Protein 3S2K (pdb70)

Nearest PDB structures (foldseek):
  3s2k-assembly1_B  TM=1.002E+00  e=0.000E+00  Homo sapiens
  8dvl-assembly1_A  TM=9.913E-01  e=0.000E+00  Homo sapiens
  8dvn-assembly1_A  TM=9.958E-01  e=0.000E+00  Homo sapiens
  6h15-assembly1_B  TM=9.934E-01  e=0.000E+00  Homo sapiens
  8dvm-assembly1_A  TM=9.769E-01  e=0.000E+00  Homo sapiens

B-factor: mean 61.35, std 22.03, range [19.54, 223.32]

InterPro domains:
  IPR000033 LDLR class B repeat [PF00058] (108-147)
  IPR000033 LDLR class B repeat [PF00058] (150-191)
  IPR000033 LDLR class B repeat [PF00058] (194-233)
  IPR000033 LDLR class B repeat [PF00058] (372-412)
  IPR000033 LDLR class B repeat [PF00058] (416-455)
  IPR000033 LDLR class B repeat [PF00058] (458-499)
  IPR000033 LDLR class B repeat [PF00058] (674-714)
  IPR000033 LDLR class B repeat [PF00058] (718-757)
  IPR000033 LDLR class B repeat [PF00058] (760-800)
  IPR000033 LDLR class B repeat [PF00058] (1069-1110)
  IPR000033 LDLR class B repeat [PF00058] (1114-1153)
  IPR000033 LDLR class B repeat [PS51120] (63-106)
  IPR000033 LDLR class B repeat [PS51120] (107-149)
  IPR000033 LDLR class B repeat [PS51120] (150-193)
  IPR000033 LDLR class B repeat [PS51120] (194-236)
  IPR000033 LDLR class B repeat [PS51120] (372-414)
  IPR000033 LDLR class B repeat [PS51120] (415-457)
  IPR000033 LDLR class B repeat [PS51120] (458-501)
  IPR000033 LDLR class B repeat [PS51120] (502-544)
  IPR000033 LDLR class B repeat [PS51120] (674-716)

CATH classification: 2.120.10.30 (+1 more: 2.120.10.30)

Foldseek 3Di:
DAKWKWFDFAFWIWIAGPVHLVPIGTQQEPDGGGWFDWEAAVVVQKIWTAHQVQQFIWMDHSNHPPTDTQGRPDAHAFREWYADNQLQKIWTAGQVQQFIWMFHVSNPQIATLDRPPGHGWHYKDDDLQFQKIKTWHAPPQTFIWMAGQNNHPIGTQGRDAHRWDQWEAPPVVQKTWIAGQVQGFIKMGHPSNPPIGTLGRPADGWAEWYDDDQKIWTAGQVQQFIKIAGPRNNDPIDTSGHNHHRIRYMYMDDPVRNDHHAPSNPPNVLAPGGWGGGGPSYTFHDGGQQWDQDPVRHYTHHHQWWKWWDFQFWIKIGHDDPVRGDIGTQPAPDRHGWQEWDAALPVQKIWTAHQVQQFIKIGHRNNPPIDTQGHPVFHWAYWEDPNALQWIWTATQPQQFIFIGHPNNHGFATQGHDPQWHWHEKYDDQLAQKIWTWTQGPPWIFIWMAGPNNHPIDTLGTPPADAWQEWEDDVVLQKIKTAHQVQQFIWMAGPNSPDIDTPDSPPGHGWREWYAGDQKIWTAHQVQRFIKIAGNVPPPGIDTDDGNHHRTNYMYIGHRDDPVVSVPDCCHPCNVLAAHDWGAHPVRDIFHAGHPQWGQDDVRHYTHGD/DPDDKWKWFDFAQFIWIGHQAAPGDIGTQPEPDAGGWFEKDAALVVQKIWTAHQVQQFIWMDHSNRPPTDTQGRPDAHAQQEKYADNQLQKIWTAHQVQQWIWMFHVSNPQIATQDRPPGHGWHYKEDDLQQQKIWTWGAHPFTFIWMAGQNNHPIDTQGRPAHRWAQWEAPVVVAKIWIAGQVQGFIWMGGVRNPPIDTLGRPGDGWAEWEDDDQKIWTAGQVQQFIKMAGPRRNDPIDTRDGDHHRTRYMYMDDVVRDDHHFCCNPCNVLAPGGWGAGNPPGTFHDGHAQWDQDPVSHYTDHHQWWKWFDFQFFIWIAHDDPVLGDIGTQPAPPGHGWFEKDAQLVVQKIWTAHQPQGFIWIGHSNNPPIDTQGHDVFGWAYWEAPNQLQKIWTATQPQQFTFIGHVVRHGQATQGHDDQWHWHEKYDDQQQQKIKTWTCGPPWTFIWMAGPNNHPIDTLDTPPADAFAEWEADNVVQKIWTAHQVQQFIWMDGVNNPDIGTDDRPPGHGWHEWEDDPQKIWTAHAVQQFIWIQGVVNPDGIGTSDGDHHRTNYMYIDHRDPVVVSVLQCCNPCHVLADHHWGADNVSHIFYAGHPQWGQDPVSRYTHGD/DFEFFAFDDFQVRHDDQWGWDAAAPGTHTDGAAEFPAFADDDDDPVVVVVDRPHHHYHDDQWDFACPCPTTGTHGD

Solvent-accessible surface area: 54042 Å² total; per-residue (Å²): 172,95,20,14,0,0,0,0,52,86,46,58,0,70,80,0,16,32,141,69,51,125,69,40,72,38,9,82,33,102,45,16,126,43,1,0,4,6,16,6,7,44,128,46,66,27,0,0,6,0,1,5,56,68,67,9,0,2,25,0,55,19,106,18,60,54,56,63,82,14,6,79,43,30,17,50,35,0,6,2,12,7,2,1,36,11,1,104,0,0,0,0,0,0,10,37,46,49,46,0,1,0,0,32,18,68,16,98,50,63,37,8,15,8,50,103,128,15,48,0,0,1,10,15,9,5,10,0,33,94,0,36,0,1,0,0,3,9,10,12,99,24,52,0,2,40,0,0,0,37,18,47,101,68,53,55,21,2,78,97,18,12,38,2,5,12,12,9,1,3,69,97,131,181,29,0,2,0,0,4,8,37,78,24,18,0,14,0,0,35,37,121,8,116,90,83,87,78,15,7,57,81,5,64,22,3,0,1,4,5,8,18,109,96,70,0,5,1,3,2,33,66,114,99,3,0,5,52,0,43,23,85,62,1,99,106,78,68,100,9,39,28,157,18,28,39,3,22,31,3,23,1,15,34,55,70,34,25,73,46,166,2,92,5,19,69,56,42,4,125,14,54,34,0,0,6,0,30,36,146,15,16,70,55,11,10,9,14,9,15,77,64,64,52,105,75,98,114,54,21,50,49,28,68,44,4,0,1,3,0,32,89,65,14,0,4,10,22,12,95,60,172,106,110,17,20,29,30,64,2,54,8,110,68,17,136,47,1,74,6,6,13,7,0,20,56,77,101,10,0,5,7,0,0,28,174,84,33,17,0,37,19,2,50,38,91,19,56,108,54,110,57,8,12,79,86,165,55,56,1,29,24,7,8,11,0,30,22,5,56,2,0,0,3,0,0,55,48,59,22,6,0,28,0,5,42,28,92,27,153,74,4,7,39,0,1,112,26,178,119,10,86,0,18,2,2,30,13,5,9,80,72,3,51,0,0,1,0,1,34,28,138,233,47,22,32,0,7,26,0,3,1,11,8,66,82,97,79,66,25,13,146,65,35,18,49,85,0,36,6,15,8,40,30,77,218,54,26,43,0,0,0,0,0,20,85,71,121,48,0,4,0,0,33,22,78,19,50,103,69,90,64,38,40,94,68,87,8,59,58,0,22,1,9,12,25,6,122,59,38,0,8,0,0,0,94,107,45,68,20,0,0,36,14,18,52,67,66,203,116,42,68,51,135,40,51,68,161,12,49,84,0,23,21,4,45,19,5,171,104,35,75,77,146,113,23,164,142,24,68,0,9,150,119,25,33,45,14,40,26,0,5,2,11,78,63,108,51,68,66,80,8,11,17,2,114,108,23,76,65,84,178,77,120,78,40,17,10,144,134,88,144,83,158,11,22,0,0,0,0,61,64,61,34,0,55,97,4,40,39,113,72,118,57,119,48,88,34,10,88,35,111,41,19,108,21,1,3,3,10,22,8,6,32,102,56,67,28,0,0,4,0,1,11,61,67,66,10,0,3,24,0,55,28,107,12,65,44,62,62,79,14,8,75,44,23,20,44,15,0,2,2,10,5,1,1,30,14,2,125,0,0,0,0,0,0,18,35,45,47,39,0,4,0,0,38,14,64,15,99,52,55,38,7,16,9,64,109,117,17,69,25,0,13,8,15,9,6,1,1,44,84,1,35,0,5,0,0,4,27,13,12,157,1,42,0,1,38,0,1,0,37,18,50,87,64,59,54,23,2,71,115,2,0,11,1,5,10,11,11,2,2,53,97,120,89,40,0,2,0,0,2,21,31,16,17,27,0,13,0,0,41,23,111,10,117,86,90,78,78,13,5,88,96,3,31,25,0,4,1,4,5,8,21,114,76,65,0,1,0,0,3,16,42,117,36,2,0,6,52,0,40,7,88,57,0,107,109,76,66,68,0,14,30,136,21,37,75,4,3,33,5,15,2,15,25,25,65,35,16,71,45,166,13,93,4,30,52,80,39,7,122,11,57,37,0,0,8,1,18,45,113,65,22,56,59,12,10,10,15,4,21,76,68,71,48,107,65,104,119,55,20,48,54,23,79,51,6,0,0,2,0,38,97,76,14,0,4,18,7,17,74,63,181,110,120,21,16,25,28,61,3,55,3,128,33,16,163,24,6,87,5,6,13,9,0,24,58,83,137,18,0,3,0,0,0,38,190,100,35,19,0,38,21,0,44,32,105,18,52,118,37,87,33,6,11,96,101,165,44,61,3,34,25,7,10,13,2,31,25,5,60,3,0,2,4,0,0,62,45,57,23,4,0,26,0,6,46,23,74,32,150,75,4,6,34,1,4,112,23,162,108,17,83,0,28,5,2,27,13,0,9,66,120,6,57,0,1,0,0,0,46,44,145,234,48,25,26,0,6,30,0,4,2,11,14,68,99,89,74,67,21,15,140,68,37,22,48,96,1,35,8,15,7,36,16,32,184,84,22,52,0,6,1,0,1,17,85,72,127,55,0,3,6,0,50,20,65,17,59,86,78,85,59,56,31,92,55,122,5,70,49,0,27,1,11,11,30,17,127,53,27,0,2,0,0,0,84,127,48,36,23,0,4,33,15,11,43,76,59,211,113,50,75,54,147,41,52,63,141,11,49,92,0,23,22,3,44,20,8,167,107,40,79,87,113,103,16,163,120,21,50,1,24,145,120,25,26,40,14,41,28,1,7,4,20,96,92,109,48,66,38,88,7,16,14,3,114,109,25,75,66,81,183,95,119,83,38,20,16,149,146,190,15,63,88,30,42,119,4,137,112,52,73,56,7,30,125,36,13,6,11,0,32,15,4,86,57,44,14,0,32,55,28,16,137,98,46,56,8,7,16,66,20,95,55,7,12,20,4,8,20,20,14,8,27,36,8,127,19,13,182,36,19,5,18,98,77,93,254,180,23,34,9,0,52,172,130

GO terms:
  GO:0060070 canonical Wnt signaling pathway (P, IGI)
  GO:1990851 Wnt-Frizzled-LRP5/6 complex (C, IDA)
  GO:1990909 Wnt signalosome (C, IDA)
  GO:0016055 Wnt signaling pathway (P, IDA)
  GO:0060070 canonical Wnt signaling pathway (P, IDA)
  GO:0017147 Wnt-protein binding (F, TAS)
  GO:1990851 Wnt-Frizzled-LRP5/6 complex (C, TAS)
  GO:0060070 canonical Wnt signaling pathway (P, TAS)
  GO:1904948 midbrain dopaminergic neuron differentiation (P, TAS)
  GO:0005515 protein binding (F, IPI)
  GO:0017147 Wnt-protein binding (F, IPI)
  GO:1990851 Wnt-Frizzled-LRP5/6 complex (C, IPI)
  GO:0072659 protein localization to plasma membrane (P, IPI)
  GO:0005041 low-density lipoprotein particle receptor activity (F, IDA)
  GO:0005886 plasma membrane (C, IDA)
  GO:0042813 Wnt receptor activity (F, IDA)
  GO:0045121 membrane raft (C, EXP)
  GO:0042813 Wnt receptor activity (F, IMP)
  GO:0031901 early endosome membrane (C, TAS)
  GO:0005576 extracellular region (C, TAS)

Secondary structure (DSSP, 8-state):
---EEEEEETTEEEEEESSSTT-EEE----S-S-EEEEEEETTTTEEEEEETTTTEEEEEETTS-S-EEEE-SS-S---EEEEETTTTEEEEEETTTTEEEEEETTS-S-EEEE-TT---EEEEEEETTTTEEEEEE-SBS-EEEEEETTS-S-EEEESS--SEEEEEEETTTTEEEEEETTTTEEEEEETTS-S-EEEES--S-EEEEEEETTEEEEEETTTTEEEEEETTTS-S-EEEEES--SEEEEEEE-GGGS----HHHHHGGG-SSEEEEEGGGEEEEE-STT-EE-TTSS-EE--SSEEEEEETTEEEEE---TT----EE--------EEEEEEETTTTEEEEEETTTTEEEEEETTS-S-EEEE-----EEEEEEETTTTEEEEEETTT--EEEEETTS-EEEEEE--TT--EEEEEEEGGGTEEEEEEE-SS-EEEEEEETTS-S-EEEE-SS-S-EEEEEEETTTTEEEEEETTTTEEEEEETTS-S-EEEE-SS-S-EEEEEEETTEEEEEETTTTEEEEEETTSSS-EEEEE---TTEEEEEEE----HHHHTT-TTTGGGGG-SSEEEE-TTS-EEEE--TTSEE-TTSS-EE--/--SPPEEEEEEBTEEEEE-SSTT---EE---SS---EEEEEEETTTTEEEEEETTTTEEEEEETTS-S-EEEE-SS-S---EEEEETTTTEEEEEETTTTEEEEEETTS-S-EEEE-TT---EEEEEEETTTTEEEEEE-SSS-EEEEEETTS-S-EEEE-S-SSEEEEEEETTTTEEEEEETTTTEEEEEETTS-S-EEEE---SSEEEEEEETTEEEEEETTTTEEEEEETTT--S-EEEEES------EEEE-GGGS----GGGTGGGG-SSEEEE-SSSSEEEE-STTPEEPTTSS-EE--SSEEEEEESS-EEEE---SS-PPPEE---TT-S-EEEEEEETTTTEEEEEETTTTEEEEE-TTS-S-EEEE-----EEEEEEETTTTEEEEEETTT-EEEEEETTS-EEEEEEE-SS--EEEEEEETTTTEEEEEEEETTEEEEEEEETTS-S-EEEE-SS-S-EEEEEEETTTTEEEEEETTTTEEEEEETTS-S-EEEE-SS-S-EEEEEEETTEEEEEETTTTEEEEEETTSSSPPEEEE----SEEEEEEEPPP-HHHHHTSTTTTGGGG-SSEEEE-TTS-EEEE--TT-EE-TTSS-EE--/-B-TT-B-SSGGGB-TTEEEEEETTEEEEEEPB-TT-B----SSHHHHHH-SBPPPPB-TTEEEEE----EEEEE-

Structure (mmCIF, N/CA/C/O backbone):
data_3S2K
#
_entry.id   3S2K
#
_cell.length_a   96.043
_cell.length_b   108.014
_cell.length_c   173.120
_cell.angle_alpha   90.00
_cell.angle_beta   90.00
_cell.angle_gamma   90.00
#
_symmetry.space_group_name_H-M   'P 21 21 21'
#
loop_
_entity.id
_entity.type
_entity.pdbx_description
1 polymer 'Low-density lipoprotein receptor-related protein 6'
2 polymer 'Dickkopf-related protein 1'
3 branched 2-acetamido-2-deoxy-beta-D-glucopyranose-(1-4)-[alpha-L-fucopyranose-(1-6)]2-acetamido-2-deoxy-beta-D-glucopyranose
4 branched 2-acetamido-2-deoxy-beta-D-glucopyranose-(1-4)-2-acetamido-2-deoxy-beta-D-glucopyranose
5 non-polymer 2-acetamido-2-deoxy-beta-D-glucopyranose
6 non-polymer GLYCEROL
7 water water
#
loop_
_atom_site.group_PDB
_atom_site.id
_atom_site.type_symbol
_atom_site.label_atom_id
_atom_site.label_alt_id
_atom_site.label_comp_id
_atom_site.label_asym_id
_atom_site.label_entity_id
_atom_site.label_seq_id
_atom_site.pdbx_PDB_ins_code
_atom_site.Cartn_x
_atom_site.Cartn_y
_atom_site.Cartn_z
_atom_site.occupancy
_atom_site.B_iso_or_equiv
_atom_site.auth_seq_id
_atom_site.auth_comp_id
_atom_site.auth_asym_id
_atom_site.auth_atom_id
_atom_site.pdbx_PDB_model_num
ATOM 1 N N . PRO A 1 3 ? 34.733 -25.882 0.394 1.00 109.86 630 PRO A N 1
ATOM 2 C CA . PRO A 1 3 ? 35.761 -25.135 -0.337 1.00 112.94 630 PRO A CA 1
ATOM 3 C C . PRO A 1 3 ? 35.939 -23.731 0.226 1.00 122.59 630 PRO A C 1
ATOM 4 O O . PRO A 1 3 ? 36.067 -23.564 1.434 1.00 134.54 630 PRO A O 1
ATOM 8 N N . GLU A 1 4 ? 35.943 -22.736 -0.652 1.00 115.84 631 GLU A N 1
ATOM 9 C CA . GLU A 1 4 ? 36.105 -21.353 -0.240 1.00 116.64 631 GLU A CA 1
ATOM 10 C C . GLU A 1 4 ? 35.068 -20.460 -0.890 1.00 105.55 631 GLU A C 1
ATOM 11 O O . GLU A 1 4 ? 34.389 -20.866 -1.829 1.00 115.57 631 GLU A O 1
ATOM 17 N N . ALA A 1 5 ? 34.955 -19.239 -0.381 1.00 81.54 632 ALA A N 1
ATOM 18 C CA . ALA A 1 5 ? 33.974 -18.289 -0.886 1.00 71.98 632 ALA A CA 1
ATOM 19 C C . ALA A 1 5 ? 34.639 -17.005 -1.374 1.00 70.08 632 ALA A C 1
ATOM 20 O O . ALA A 1 5 ? 35.153 -16.223 -0.574 1.00 68.95 632 ALA A O 1
ATOM 22 N N . PHE A 1 6 ? 34.626 -16.790 -2.687 1.00 66.24 633 PHE A N 1
ATOM 23 C CA . PHE A 1 6 ? 35.196 -15.573 -3.255 1.00 62.63 633 PHE A CA 1
ATOM 24 C C . PHE A 1 6 ? 34.114 -14.657 -3.831 1.00 59.25 633 PHE A C 1
ATOM 25 O O . PHE A 1 6 ? 33.004 -15.095 -4.126 1.00 61.33 633 PHE A O 1
ATOM 33 N N . LEU A 1 7 ? 34.443 -13.379 -3.967 1.00 54.08 634 LEU A N 1
ATOM 34 C CA . LEU A 1 7 ? 33.500 -12.394 -4.474 1.00 57.13 634 LEU A CA 1
ATOM 35 C C . LEU A 1 7 ? 33.787 -12.080 -5.939 1.00 47.33 634 LEU A C 1
ATOM 36 O O . LEU A 1 7 ? 34.932 -11.853 -6.316 1.00 50.67 634 LEU A O 1
ATOM 41 N N . LEU A 1 8 ? 32.745 -12.080 -6.764 1.00 48.02 635 LEU A N 1
ATOM 42 C CA . LEU A 1 8 ? 32.892 -11.786 -8.185 1.00 30.48 635 LEU A CA 1
ATOM 43 C C . LEU A 1 8 ? 32.325 -10.416 -8.525 1.00 53.46 635 LEU A C 1
ATOM 44 O O . LEU A 1 8 ? 31.239 -10.060 -8.066 1.00 68.33 635 LEU A O 1
ATOM 49 N N . PHE A 1 9 ? 33.053 -9.651 -9.331 1.00 35.34 636 PHE A N 1
ATOM 50 C CA . PHE A 1 9 ? 32.553 -8.357 -9.786 1.00 42.85 636 PHE A CA 1
ATOM 51 C C . PHE A 1 9 ? 32.967 -8.047 -11.222 1.00 49.70 636 PHE A C 1
ATOM 52 O O . PHE A 1 9 ? 34.019 -8.484 -11.688 1.00 51.15 636 PHE A O 1
ATOM 60 N N . SER A 1 10 ? 32.124 -7.293 -11.919 1.00 49.89 637 SER A N 1
ATOM 61 C CA . SER A 1 10 ? 32.377 -6.948 -13.313 1.00 51.29 637 SER A CA 1
ATOM 62 C C . SER A 1 10 ? 32.700 -5.465 -13.475 1.00 44.13 637 SER A C 1
ATOM 63 O O . SER A 1 10 ? 32.046 -4.607 -12.882 1.00 39.11 637 SER A O 1
ATOM 66 N N . ARG A 1 11 ? 33.716 -5.174 -14.282 1.00 41.11 638 ARG A N 1
ATOM 67 C CA . ARG A 1 11 ? 34.145 -3.799 -14.512 1.00 44.55 638 ARG A CA 1
ATOM 68 C C . ARG A 1 11 ? 34.734 -3.640 -15.909 1.00 47.56 638 ARG A C 1
ATOM 69 O O . ARG A 1 11 ? 35.777 -4.214 -16.220 1.00 58.60 638 ARG A O 1
ATOM 77 N N . ARG A 1 12 ? 34.065 -2.855 -16.747 1.00 49.79 639 ARG A N 1
ATOM 78 C CA . ARG A 1 12 ? 34.489 -2.670 -18.132 1.00 51.22 639 ARG A CA 1
ATOM 79 C C . ARG A 1 12 ? 34.645 -4.002 -18.864 1.00 49.49 639 ARG A C 1
ATOM 80 O O . ARG A 1 12 ? 33.668 -4.712 -19.087 1.00 52.56 639 ARG A O 1
ATOM 88 N N . ALA A 1 13 ? 35.880 -4.338 -19.226 1.00 47.91 640 ALA A N 1
ATOM 89 C CA . ALA A 1 13 ? 36.133 -5.499 -20.073 1.00 58.02 640 ALA A CA 1
ATOM 90 C C . ALA A 1 13 ? 36.797 -6.667 -19.343 1.00 68.20 640 ALA A C 1
ATOM 91 O O . ALA A 1 13 ? 37.463 -7.495 -19.967 1.00 70.43 640 ALA A O 1
ATOM 93 N N . ASP A 1 14 ? 36.621 -6.737 -18.027 1.00 68.41 641 ASP A N 1
ATOM 94 C CA . ASP A 1 14 ? 37.123 -7.885 -17.275 1.00 72.83 641 ASP A CA 1
ATOM 95 C C . ASP A 1 14 ? 36.302 -8.204 -16.027 1.00 55.81 641 ASP A C 1
ATOM 96 O O . ASP A 1 14 ? 35.720 -7.317 -15.404 1.00 52.05 641 ASP A O 1
ATOM 101 N N . ILE A 1 15 ? 36.250 -9.490 -15.688 1.00 44.54 642 ILE A N 1
ATOM 102 C CA . ILE A 1 15 ? 35.602 -9.960 -14.471 1.00 42.81 642 ILE A CA 1
ATOM 103 C C . ILE A 1 15 ? 36.678 -10.430 -13.497 1.00 58.23 642 ILE A C 1
ATOM 104 O O . ILE A 1 15 ? 37.569 -11.194 -13.868 1.00 66.42 642 ILE A O 1
ATOM 109 N N . ARG A 1 16 ? 36.604 -9.968 -12.254 1.00 57.12 643 ARG A N 1
ATOM 110 C CA . ARG A 1 16 ? 37.605 -10.336 -11.261 1.00 52.20 643 ARG A CA 1
ATOM 111 C C . ARG A 1 16 ? 36.992 -11.028 -10.054 1.00 46.56 643 ARG A C 1
ATOM 112 O O . ARG A 1 16 ? 35.774 -11.059 -9.888 1.00 54.35 643 ARG A O 1
ATOM 120 N N . ARG A 1 17 ? 37.851 -11.584 -9.209 1.00 43.85 644 ARG A N 1
ATOM 121 C CA . ARG A 1 17 ? 37.401 -12.185 -7.963 1.00 46.41 644 ARG A CA 1
ATOM 122 C C . ARG A 1 17 ? 38.275 -11.750 -6.789 1.00 50.83 644 ARG A C 1
ATOM 123 O O . ARG A 1 17 ? 39.503 -11.761 -6.871 1.00 60.08 644 ARG A O 1
ATOM 131 N N . ILE A 1 18 ? 37.625 -11.352 -5.702 1.00 49.10 645 ILE A N 1
ATOM 132 C CA . ILE A 1 18 ? 38.319 -10.992 -4.477 1.00 59.47 645 ILE A CA 1
ATOM 133 C C . ILE A 1 18 ? 38.043 -12.034 -3.400 1.00 56.92 645 ILE A C 1
ATOM 134 O O . ILE A 1 18 ? 36.886 -12.326 -3.100 1.00 48.28 645 ILE A O 1
ATOM 139 N N . SER A 1 19 ? 39.100 -12.594 -2.820 1.00 62.89 646 SER A N 1
ATOM 140 C CA . SER A 1 19 ? 38.946 -13.556 -1.730 1.00 72.63 646 SER A CA 1
ATOM 141 C C . SER A 1 19 ? 38.271 -12.885 -0.540 1.00 72.56 646 SER A C 1
ATOM 142 O O . SER A 1 19 ? 38.532 -11.718 -0.252 1.00 78.07 646 SER A O 1
ATOM 145 N N . LEU A 1 20 ? 37.404 -13.619 0.150 1.00 68.29 647 LEU A N 1
ATOM 146 C CA . LEU A 1 20 ? 36.693 -13.059 1.296 1.00 63.47 647 LEU A CA 1
ATOM 147 C C . LEU A 1 20 ? 37.439 -13.272 2.614 1.00 77.77 647 LEU A C 1
ATOM 148 O O . LEU A 1 20 ? 37.224 -12.543 3.584 1.00 75.39 647 LEU A O 1
ATOM 153 N N . GLU A 1 21 ? 38.318 -14.269 2.641 1.00 88.51 648 GLU A N 1
ATOM 154 C CA . GLU A 1 21 ? 39.187 -14.492 3.791 1.00 103.52 648 GLU A CA 1
ATOM 155 C C . GLU A 1 21 ? 40.386 -13.544 3.739 1.00 103.86 648 GLU A C 1
ATOM 156 O O . GLU A 1 21 ? 40.672 -12.831 4.703 1.00 90.23 648 GLU A O 1
ATOM 162 N N . THR A 1 22 ? 41.075 -13.539 2.601 1.00 113.62 649 THR A N 1
ATOM 163 C CA . THR A 1 22 ? 42.194 -12.632 2.370 1.00 110.07 649 THR A CA 1
ATOM 164 C C . THR A 1 22 ? 41.789 -11.556 1.362 1.00 103.83 649 THR A C 1
ATOM 165 O O . THR A 1 22 ? 42.058 -11.676 0.166 1.00 93.52 649 THR A O 1
ATOM 169 N N . ASN A 1 23 ? 41.145 -10.504 1.860 1.00 103.91 650 ASN A N 1
ATOM 170 C CA . ASN A 1 23 ? 40.531 -9.483 1.011 1.00 101.88 650 ASN A CA 1
ATOM 171 C C . ASN A 1 23 ? 41.458 -8.809 -0.005 1.00 113.62 650 ASN A C 1
ATOM 172 O O . ASN A 1 23 ? 40.985 -8.208 -0.969 1.00 112.40 650 ASN A O 1
ATOM 177 N N . ASN A 1 24 ? 42.767 -8.901 0.208 1.00 123.02 651 ASN A N 1
ATOM 178 C CA . ASN A 1 24 ? 43.717 -8.251 -0.694 1.00 124.26 651 ASN A CA 1
ATOM 179 C C . ASN A 1 24 ? 44.129 -9.126 -1.878 1.00 120.67 651 ASN A C 1
ATOM 180 O O . ASN A 1 24 ? 45.006 -8.754 -2.660 1.00 117.78 651 ASN A O 1
ATOM 185 N N . ASN A 1 25 ? 43.486 -10.283 -2.009 1.00 114.93 652 ASN A N 1
ATOM 186 C CA . ASN A 1 25 ? 43.770 -11.201 -3.107 1.00 108.65 652 ASN A CA 1
ATOM 187 C C . ASN A 1 25 ? 42.882 -10.932 -4.323 1.00 108.59 652 ASN A C 1
ATOM 188 O O . ASN A 1 25 ? 41.956 -11.691 -4.613 1.00 104.29 652 ASN A O 1
ATOM 193 N N . ASN A 1 26 ? 43.176 -9.844 -5.029 1.00 103.12 653 ASN A N 1
ATOM 194 C CA . ASN A 1 26 ? 42.397 -9.433 -6.192 1.00 85.27 653 ASN A CA 1
ATOM 195 C C . ASN A 1 26 ? 42.973 -9.989 -7.495 1.00 73.39 653 ASN A C 1
ATOM 196 O O . ASN A 1 26 ? 44.007 -9.523 -7.975 1.00 82.49 653 ASN A O 1
ATOM 201 N N . VAL A 1 27 ? 42.295 -10.980 -8.065 1.00 61.89 654 VAL A N 1
ATOM 202 C CA . VAL A 1 27 ? 42.760 -11.641 -9.283 1.00 59.30 654 VAL A CA 1
ATOM 203 C C . VAL A 1 27 ? 41.671 -11.691 -10.351 1.00 57.75 654 VAL A C 1
ATOM 204 O O . VAL A 1 27 ? 40.483 -11.729 -10.035 1.00 69.20 654 VAL A O 1
ATOM 208 N N . ALA A 1 28 ? 42.082 -11.697 -11.616 1.00 55.64 655 ALA A N 1
ATOM 209 C CA . ALA A 1 28 ? 41.138 -11.705 -12.728 1.00 56.07 655 ALA A CA 1
ATOM 210 C C . ALA A 1 28 ? 40.735 -13.116 -13.141 1.00 56.11 655 ALA A C 1
ATOM 211 O O . ALA A 1 28 ? 41.458 -14.083 -12.895 1.00 52.75 655 ALA A O 1
ATOM 213 N N . ILE A 1 29 ? 39.570 -13.222 -13.771 1.00 53.83 656 ILE A N 1
ATOM 214 C CA . ILE A 1 29 ? 39.123 -14.480 -14.350 1.00 53.64 656 ILE A CA 1
ATOM 215 C C . ILE A 1 29 ? 39.627 -14.556 -15.788 1.00 60.01 656 ILE A C 1
ATOM 216 O O . ILE A 1 29 ? 39.389 -13.646 -16.580 1.00 58.78 656 ILE A O 1
ATOM 221 N N . PRO A 1 30 ? 40.338 -15.640 -16.126 1.00 59.37 657 PRO A N 1
ATOM 222 C CA . PRO A 1 30 ? 40.966 -15.789 -17.444 1.00 61.93 657 PRO A CA 1
ATOM 223 C C . PRO A 1 30 ? 39.939 -15.810 -18.574 1.00 70.21 657 PRO A C 1
ATOM 224 O O . PRO A 1 30 ? 39.578 -16.880 -19.061 1.00 68.52 657 PRO A O 1
ATOM 228 N N . LEU A 1 31 ? 39.477 -14.633 -18.983 1.00 73.93 658 LEU A N 1
ATOM 229 C CA . LEU A 1 31 ? 38.494 -14.529 -20.054 1.00 63.59 658 LEU A CA 1
ATOM 230 C C . LEU A 1 31 ? 39.009 -13.650 -21.183 1.00 65.88 658 LEU A C 1
ATOM 231 O O . LEU A 1 31 ? 39.780 -12.716 -20.953 1.00 61.77 658 LEU A O 1
ATOM 236 N N . THR A 1 32 ? 38.575 -13.949 -22.403 1.00 74.41 659 THR A N 1
ATOM 237 C CA . THR A 1 32 ? 39.000 -13.188 -23.571 1.00 72.20 659 THR A CA 1
ATOM 238 C C . THR A 1 32 ? 37.804 -12.710 -24.396 1.00 71.69 659 THR A C 1
ATOM 239 O O . THR A 1 32 ? 36.741 -13.330 -24.379 1.00 75.09 659 THR A O 1
ATOM 243 N N . GLY A 1 33 ? 37.981 -11.596 -25.101 1.00 70.18 660 GLY A N 1
ATOM 244 C CA . GLY A 1 33 ? 36.973 -11.102 -26.025 1.00 64.50 660 GLY A CA 1
ATOM 245 C C . GLY A 1 33 ? 35.907 -10.215 -25.412 1.00 59.33 660 GLY A C 1
ATOM 246 O O . GLY A 1 33 ? 35.165 -9.540 -26.128 1.00 67.12 660 GLY A O 1
ATOM 247 N N . VAL A 1 34 ? 35.825 -10.221 -24.086 1.00 57.31 661 VAL A N 1
ATOM 248 C CA . VAL A 1 34 ? 34.839 -9.413 -23.375 1.00 60.66 661 VAL A CA 1
ATOM 249 C C . VAL A 1 34 ? 35.096 -7.915 -23.569 1.00 57.64 661 VAL A C 1
ATOM 250 O O . VAL A 1 34 ? 36.224 -7.446 -23.435 1.00 64.58 661 VAL A O 1
ATOM 254 N N . LYS A 1 35 ? 34.042 -7.174 -23.895 1.00 46.97 662 LYS A N 1
ATOM 255 C CA . LYS A 1 35 ? 34.164 -5.749 -24.188 1.00 48.90 662 LYS A CA 1
ATOM 256 C C . LYS A 1 35 ? 33.514 -4.887 -23.108 1.00 48.11 662 LYS A C 1
ATOM 257 O O . LYS A 1 3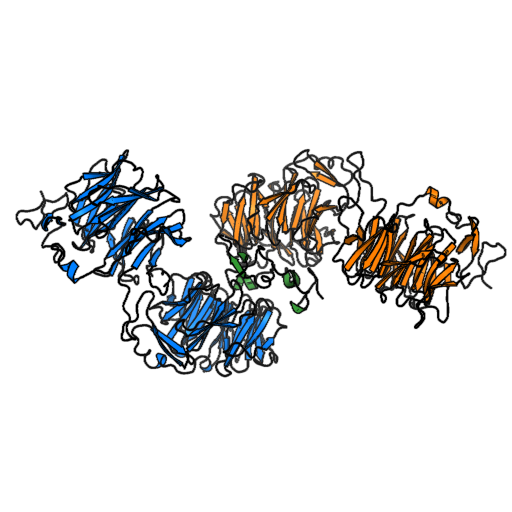5 ? 34.088 -3.890 -22.662 1.00 40.35 662 LYS A O 1
ATOM 263 N N . GLU A 1 36 ? 32.311 -5.271 -22.694 1.00 54.55 663 GLU A N 1
ATOM 264 C CA . GLU A 1 36 ? 31.594 -4.531 -21.663 1.00 53.83 663 GLU A CA 1
ATOM 265 C C . GLU A 1 36 ? 30.752 -5.461 -20.789 1.00 52.42 663 GLU A C 1
ATOM 266 O O . GLU A 1 36 ? 29.537 -5.568 -20.964 1.00 49.57 663 GLU A O 1
ATOM 272 N N . ALA A 1 37 ? 31.412 -6.133 -19.851 1.00 49.00 664 ALA A N 1
ATOM 273 C CA . ALA A 1 37 ? 30.732 -7.023 -18.916 1.00 40.58 664 ALA A CA 1
ATOM 274 C C . ALA A 1 37 ? 29.735 -6.248 -18.068 1.00 37.13 664 ALA A C 1
ATOM 275 O O . ALA A 1 37 ? 30.063 -5.193 -17.525 1.00 49.71 664 ALA A O 1
ATOM 277 N N . SER A 1 38 ? 28.519 -6.772 -17.959 1.00 39.56 665 SER A N 1
ATOM 278 C CA . SER A 1 38 ? 27.487 -6.141 -17.143 1.00 42.00 665 SER A CA 1
ATOM 279 C C . SER A 1 38 ? 26.948 -7.100 -16.083 1.00 46.84 665 SER A C 1
ATOM 280 O O . SER A 1 38 ? 27.468 -7.162 -14.970 1.00 51.29 665 SER A O 1
ATOM 283 N N . ALA A 1 39 ? 25.904 -7.847 -16.431 1.00 51.34 666 ALA A N 1
ATOM 284 C CA . ALA A 1 39 ? 25.297 -8.782 -15.490 1.00 50.06 666 ALA A CA 1
ATOM 285 C C . ALA A 1 39 ? 26.189 -9.997 -15.288 1.00 53.66 666 ALA A C 1
ATOM 286 O O . ALA A 1 39 ? 26.907 -10.410 -16.198 1.00 53.00 666 ALA A O 1
ATOM 288 N N . LEU A 1 40 ? 26.131 -10.569 -14.091 1.00 52.69 667 LEU A N 1
ATOM 289 C CA . LEU A 1 40 ? 27.056 -11.622 -13.705 1.00 42.07 667 LEU A CA 1
ATOM 290 C C . LEU A 1 40 ? 26.349 -12.694 -12.881 1.00 45.67 667 LEU A C 1
ATOM 291 O O . LEU A 1 40 ? 25.574 -12.380 -11.976 1.00 54.53 667 LEU A O 1
ATOM 296 N N . ASP A 1 41 ? 26.608 -13.957 -13.207 1.00 38.46 668 ASP A N 1
ATOM 297 C CA . ASP A 1 41 ? 26.116 -15.073 -12.402 1.00 38.26 668 ASP A CA 1
ATOM 298 C C . ASP A 1 41 ? 27.017 -16.304 -12.537 1.00 39.96 668 ASP A C 1
ATOM 299 O O . ASP A 1 41 ? 28.010 -16.280 -13.265 1.00 36.96 668 ASP A O 1
ATOM 304 N N . PHE A 1 42 ? 26.674 -17.375 -11.827 1.00 48.69 669 PHE A N 1
ATOM 305 C CA . PHE A 1 42 ? 27.546 -18.543 -11.766 1.00 56.31 669 PHE A CA 1
ATOM 306 C C . PHE A 1 42 ? 26.786 -19.854 -11.615 1.00 55.79 669 PHE A C 1
ATOM 307 O O . PHE A 1 42 ? 25.562 -19.876 -11.493 1.00 56.92 669 PHE A O 1
ATOM 315 N N . ASP A 1 43 ? 27.540 -20.947 -11.614 1.00 59.75 670 ASP A N 1
ATOM 316 C CA . ASP A 1 43 ? 26.991 -22.281 -11.422 1.00 64.27 670 ASP A CA 1
ATOM 317 C C . ASP A 1 43 ? 28.047 -23.135 -10.729 1.00 70.34 670 ASP A C 1
ATOM 318 O O . ASP A 1 43 ? 28.921 -23.701 -11.382 1.00 74.07 670 ASP A O 1
ATOM 323 N N . VAL A 1 44 ? 27.971 -23.213 -9.403 1.00 71.91 671 VAL A N 1
ATOM 324 C CA . VAL A 1 44 ? 28.993 -23.899 -8.615 1.00 70.87 671 VAL A CA 1
ATOM 325 C C . VAL A 1 44 ? 29.191 -25.333 -9.086 1.00 62.46 671 VAL A C 1
ATOM 326 O O . VAL A 1 44 ? 30.320 -25.784 -9.278 1.00 60.09 671 VAL A O 1
ATOM 330 N N . THR A 1 45 ? 28.078 -26.036 -9.269 1.00 64.75 672 THR A N 1
ATOM 331 C CA . THR A 1 45 ? 28.075 -27.407 -9.766 1.00 71.48 672 THR A CA 1
ATOM 332 C C . THR A 1 45 ? 28.951 -27.585 -11.005 1.00 78.23 672 THR A C 1
ATOM 333 O O . THR A 1 45 ? 29.834 -28.443 -11.038 1.00 69.16 672 THR A O 1
ATOM 337 N N . ASP A 1 46 ? 28.698 -26.767 -12.022 1.00 80.87 673 ASP A N 1
ATOM 338 C CA . ASP A 1 46 ? 29.413 -26.854 -13.291 1.00 77.05 673 ASP A CA 1
ATOM 339 C C . ASP A 1 46 ? 30.727 -26.069 -13.248 1.00 76.63 673 ASP A C 1
ATOM 340 O O . ASP A 1 46 ? 31.509 -26.096 -14.201 1.00 72.70 673 ASP A O 1
ATOM 345 N N . ASN A 1 47 ? 30.968 -25.382 -12.132 1.00 73.77 674 ASN A N 1
ATOM 346 C CA . ASN A 1 47 ? 32.133 -24.512 -11.985 1.00 59.60 674 ASN A CA 1
ATOM 347 C C . ASN A 1 47 ? 32.232 -23.524 -13.142 1.00 61.62 674 ASN A C 1
ATOM 348 O O . ASN A 1 47 ? 33.320 -23.222 -13.634 1.00 59.85 674 ASN A O 1
ATOM 353 N N . ARG A 1 48 ? 31.081 -23.027 -13.575 1.00 64.05 675 ARG A N 1
ATOM 354 C CA . ARG A 1 48 ? 31.026 -22.098 -14.693 1.00 64.44 675 ARG A CA 1
ATOM 355 C C . ARG A 1 48 ? 30.611 -20.700 -14.255 1.00 59.90 675 ARG A C 1
ATOM 356 O O . ARG A 1 48 ? 29.891 -20.522 -13.270 1.00 47.45 675 ARG A O 1
ATOM 364 N N . ILE A 1 49 ? 31.078 -19.708 -15.003 1.00 58.68 676 ILE A N 1
ATOM 365 C CA . ILE A 1 49 ? 30.680 -18.330 -14.784 1.00 57.42 676 ILE A CA 1
ATOM 366 C C . ILE A 1 49 ? 29.862 -17.842 -15.975 1.00 55.53 676 ILE A C 1
ATOM 367 O O . ILE A 1 49 ? 30.118 -18.225 -17.117 1.00 52.32 676 ILE A O 1
ATOM 372 N N . TYR A 1 50 ? 28.867 -17.008 -15.702 1.00 58.50 677 TYR A N 1
ATOM 373 C CA . TYR A 1 50 ? 28.032 -16.447 -16.754 1.00 55.57 677 TYR A CA 1
ATOM 374 C C . TYR A 1 50 ? 28.070 -14.922 -16.695 1.00 54.05 677 TYR A C 1
ATOM 375 O O . TYR A 1 50 ? 28.083 -14.338 -15.611 1.00 49.80 677 TYR A O 1
ATOM 384 N N . TRP A 1 51 ? 28.102 -14.281 -17.860 1.00 51.75 678 TRP A N 1
ATOM 385 C CA . TRP A 1 51 ? 28.075 -12.821 -17.924 1.00 46.87 678 TRP A CA 1
ATOM 386 C C . TRP A 1 51 ? 27.456 -12.317 -19.220 1.00 50.57 678 TRP A C 1
ATOM 387 O O . TRP A 1 51 ? 27.470 -13.010 -20.238 1.00 60.20 678 TRP A O 1
ATOM 398 N N . THR A 1 52 ? 26.912 -11.106 -19.175 1.00 44.63 679 THR A N 1
ATOM 399 C CA . THR A 1 52 ? 26.372 -10.471 -20.370 1.00 46.82 679 THR A CA 1
ATOM 400 C C . THR A 1 52 ? 27.283 -9.336 -20.835 1.00 47.15 679 THR A C 1
ATOM 401 O O . THR A 1 52 ? 28.049 -8.777 -20.048 1.00 46.93 679 THR A O 1
ATOM 405 N N . ASP A 1 53 ? 27.201 -9.005 -22.119 1.00 52.09 680 ASP A N 1
ATOM 406 C CA . ASP A 1 53 ? 28.025 -7.951 -22.698 1.00 46.82 680 ASP A CA 1
ATOM 407 C C . ASP A 1 53 ? 27.132 -7.009 -23.497 1.00 43.14 680 ASP A C 1
ATOM 408 O O . ASP A 1 53 ? 26.635 -7.372 -24.565 1.00 42.54 680 ASP A O 1
ATOM 413 N N . ILE A 1 54 ? 26.922 -5.805 -22.972 1.00 35.68 681 ILE A N 1
ATOM 414 C CA . ILE A 1 54 ? 26.003 -4.850 -23.587 1.00 44.99 681 ILE A CA 1
ATOM 415 C C . ILE A 1 54 ? 26.601 -4.169 -24.814 1.00 50.08 681 ILE A C 1
ATOM 416 O O . ILE A 1 54 ? 25.891 -3.521 -25.582 1.00 58.97 681 ILE A O 1
ATOM 421 N N . SER A 1 55 ? 27.908 -4.310 -24.994 1.00 48.77 682 SER A N 1
ATOM 422 C CA . SER A 1 55 ? 28.568 -3.756 -26.166 1.00 54.13 682 SER A CA 1
ATOM 423 C C . SER A 1 55 ? 28.588 -4.808 -27.266 1.00 58.18 682 SER A C 1
ATOM 424 O O . SER A 1 55 ? 28.274 -4.525 -28.426 1.00 42.88 682 SER A O 1
ATOM 427 N N . LEU A 1 56 ? 28.951 -6.027 -26.880 1.00 55.62 683 LEU A N 1
ATOM 428 C CA . LEU A 1 56 ? 29.042 -7.149 -27.803 1.00 49.98 683 LEU A CA 1
ATOM 429 C C . LEU A 1 56 ? 27.657 -7.726 -28.088 1.00 52.46 683 LEU A C 1
ATOM 430 O O . LEU A 1 56 ? 27.471 -8.480 -29.045 1.00 47.60 683 LEU A O 1
ATOM 435 N N . LYS A 1 57 ? 26.690 -7.366 -27.247 1.00 54.57 684 LYS A N 1
ATOM 436 C CA . LYS A 1 57 ? 25.316 -7.847 -27.379 1.00 46.60 684 LYS A CA 1
ATOM 437 C C . LYS A 1 57 ? 25.217 -9.369 -27.264 1.00 45.39 684 LYS A C 1
ATOM 438 O O . LYS A 1 57 ? 24.480 -10.014 -28.014 1.00 40.96 684 LYS A O 1
ATOM 444 N N . THR A 1 58 ? 25.951 -9.936 -26.312 1.00 37.80 685 THR A N 1
ATOM 445 C CA . THR A 1 58 ? 25.961 -11.382 -26.110 1.00 37.26 685 THR A CA 1
ATOM 446 C C . THR A 1 58 ? 25.710 -11.771 -24.659 1.00 38.42 685 THR A C 1
ATOM 447 O O . THR A 1 58 ? 25.752 -10.934 -23.762 1.00 50.32 685 THR A O 1
ATOM 451 N N . ILE A 1 59 ? 25.435 -13.052 -24.446 1.00 48.11 686 ILE A N 1
ATOM 452 C CA . ILE A 1 59 ? 25.481 -13.651 -23.117 1.00 49.54 686 ILE A CA 1
ATOM 453 C C . ILE A 1 59 ? 26.405 -14.851 -23.212 1.00 49.80 686 ILE A C 1
ATOM 454 O O . ILE A 1 59 ? 26.135 -15.790 -23.958 1.00 59.47 686 ILE A O 1
ATOM 459 N N . SER A 1 60 ? 27.502 -14.814 -22.467 1.00 51.98 687 SER A N 1
ATOM 460 C CA . SER A 1 60 ? 28.535 -15.827 -22.608 1.00 52.73 687 SER A CA 1
ATOM 461 C C . SER A 1 60 ? 28.740 -16.625 -21.329 1.00 55.04 687 SER A C 1
ATOM 462 O O . SER A 1 60 ? 28.324 -16.207 -20.249 1.00 53.36 687 SER A O 1
ATOM 465 N N . ARG A 1 61 ? 29.379 -17.782 -21.461 1.00 59.72 688 ARG A N 1
ATOM 466 C CA . ARG A 1 61 ? 29.705 -18.609 -20.306 1.00 63.29 688 ARG A CA 1
ATOM 467 C C . ARG A 1 61 ? 31.074 -19.253 -20.481 1.00 62.19 688 ARG A C 1
ATOM 468 O O . ARG A 1 61 ? 31.569 -19.384 -21.601 1.00 65.20 688 ARG A O 1
ATOM 476 N N . ALA A 1 62 ? 31.679 -19.651 -19.367 1.00 58.86 689 ALA A N 1
ATOM 477 C CA . ALA A 1 62 ? 32.986 -20.300 -19.382 1.00 66.06 689 ALA A CA 1
ATOM 478 C C . ALA A 1 62 ? 33.311 -20.863 -18.005 1.00 66.08 689 ALA A C 1
ATOM 479 O O . ALA A 1 62 ? 32.777 -20.401 -16.997 1.00 74.93 689 ALA A O 1
ATOM 481 N N . PHE A 1 63 ? 34.181 -21.865 -17.962 1.00 50.35 690 PHE A N 1
ATOM 482 C CA . PHE A 1 63 ? 34.644 -22.393 -16.687 1.00 52.91 690 PHE A CA 1
ATOM 483 C C . PHE A 1 63 ? 35.469 -21.333 -15.974 1.00 52.95 690 PHE A C 1
ATOM 484 O O . PHE A 1 63 ? 35.999 -20.421 -16.608 1.00 57.17 690 PHE A O 1
ATOM 492 N N . MET A 1 64 ? 35.577 -21.449 -14.656 1.00 53.04 691 MET A N 1
ATOM 493 C CA . MET A 1 64 ? 36.346 -20.479 -13.882 1.00 56.42 691 MET A CA 1
ATOM 494 C C . MET A 1 64 ? 37.809 -20.425 -14.314 1.00 64.89 691 MET A C 1
ATOM 495 O O . MET A 1 64 ? 38.463 -19.394 -14.163 1.00 61.11 691 MET A O 1
ATOM 500 N N . ASN A 1 65 ? 38.319 -21.530 -14.856 1.00 78.19 692 ASN A N 1
ATOM 501 C CA . ASN A 1 65 ? 39.704 -21.569 -15.321 1.00 88.66 692 ASN A CA 1
ATOM 502 C C . ASN A 1 65 ? 39.899 -20.923 -16.693 1.00 85.51 692 ASN A C 1
ATOM 503 O O . ASN A 1 65 ? 41.014 -20.858 -17.208 1.00 81.36 692 ASN A O 1
ATOM 508 N N . GLY A 1 66 ? 38.805 -20.435 -17.270 1.00 83.74 693 GLY A N 1
ATOM 509 C CA . GLY A 1 66 ? 38.861 -19.703 -18.523 1.00 78.54 693 GLY A CA 1
ATOM 510 C C . GLY A 1 66 ? 38.646 -20.555 -19.759 1.00 77.80 693 GLY A C 1
ATOM 511 O O . GLY A 1 66 ? 38.468 -20.031 -20.859 1.00 73.13 693 GLY A O 1
ATOM 512 N N . SER A 1 67 ? 38.662 -21.871 -19.581 1.00 82.77 694 SER A N 1
ATOM 513 C CA . SER A 1 67 ? 38.508 -22.788 -20.703 1.00 83.42 694 SER A CA 1
ATOM 514 C C . SER A 1 67 ? 37.048 -22.949 -21.113 1.00 79.44 694 SER A C 1
ATOM 515 O O . SER A 1 67 ? 36.141 -22.816 -20.288 1.00 79.63 694 SER A O 1
ATOM 518 N N . ALA A 1 68 ? 36.837 -23.233 -22.396 1.00 73.76 695 ALA A N 1
ATOM 519 C CA . ALA A 1 68 ? 35.503 -23.475 -22.945 1.00 67.57 695 ALA A CA 1
ATOM 520 C C . ALA A 1 68 ? 34.641 -22.214 -23.016 1.00 81.61 695 ALA A C 1
ATOM 521 O O . ALA A 1 68 ? 33.431 -22.267 -22.784 1.00 83.22 695 ALA A O 1
ATOM 523 N N . LEU A 1 69 ? 35.265 -21.086 -23.338 1.00 81.25 696 LEU A N 1
ATOM 524 C CA . LEU A 1 69 ? 34.534 -19.837 -23.519 1.00 76.79 696 LEU A CA 1
ATOM 525 C C . LEU A 1 69 ? 33.601 -19.939 -24.719 1.00 73.28 696 LEU A C 1
ATOM 526 O O . LEU A 1 69 ? 34.039 -20.242 -25.828 1.00 76.97 696 LEU A O 1
ATOM 531 N N . GLU A 1 70 ? 32.317 -19.681 -24.494 1.00 65.78 697 GLU A N 1
ATOM 532 C CA . GLU A 1 70 ? 31.322 -19.800 -25.554 1.00 70.17 697 GLU A CA 1
ATOM 533 C C . GLU A 1 70 ? 30.159 -18.825 -25.388 1.00 68.21 697 GLU A C 1
ATOM 534 O O . GLU A 1 70 ? 29.641 -18.636 -24.284 1.00 66.84 697 GLU A O 1
ATOM 540 N N . HIS A 1 71 ? 29.753 -18.212 -26.496 1.00 57.27 698 HIS A N 1
ATOM 541 C CA . HIS A 1 71 ? 28.570 -17.363 -26.506 1.00 52.42 698 HIS A CA 1
ATOM 542 C C . HIS A 1 71 ? 27.323 -18.240 -26.522 1.00 47.36 698 HIS A C 1
ATOM 543 O O . HIS A 1 71 ? 27.185 -19.126 -27.365 1.00 53.13 698 HIS A O 1
ATOM 550 N N . VAL A 1 72 ? 26.425 -17.991 -25.577 1.00 52.18 699 VAL A N 1
ATOM 551 C CA . VAL A 1 72 ? 25.214 -18.785 -25.428 1.00 48.33 699 VAL A CA 1
ATOM 552 C C . VAL A 1 72 ? 24.022 -18.086 -26.078 1.00 44.35 699 VAL A C 1
ATOM 553 O O . VAL A 1 72 ? 23.119 -18.732 -26.614 1.00 42.88 699 VAL A O 1
ATOM 557 N N . VAL A 1 73 ? 24.029 -16.760 -26.035 1.00 43.58 700 VAL A N 1
ATOM 558 C CA . VAL A 1 73 ? 23.013 -15.972 -26.714 1.00 43.37 700 VAL A CA 1
ATOM 559 C C . VAL A 1 73 ? 23.695 -14.839 -27.465 1.00 54.92 700 VAL A C 1
ATOM 560 O O . VAL A 1 73 ? 24.400 -14.028 -26.865 1.00 64.19 700 VAL A O 1
ATOM 564 N N . GLU A 1 74 ? 23.493 -14.784 -28.777 1.00 53.04 701 GLU A N 1
ATOM 565 C CA . GLU A 1 74 ? 24.132 -13.753 -29.587 1.00 51.11 701 GLU A CA 1
ATOM 566 C C . GLU A 1 74 ? 23.192 -13.129 -30.617 1.00 57.31 701 GLU A C 1
ATOM 567 O O . GLU A 1 74 ? 23.640 -12.483 -31.562 1.00 70.61 701 GLU A O 1
ATOM 573 N N . PHE A 1 75 ? 21.891 -13.315 -30.422 1.00 52.88 702 PHE A N 1
ATOM 574 C CA . PHE A 1 75 ? 20.890 -12.720 -31.305 1.00 40.38 702 PHE A CA 1
ATOM 575 C C . PHE A 1 75 ? 19.802 -12.003 -30.517 1.00 40.65 702 PHE A C 1
ATOM 576 O O . PHE A 1 75 ? 19.471 -12.394 -29.399 1.00 54.56 702 PHE A O 1
ATOM 584 N N . GLY A 1 76 ? 19.240 -10.958 -31.114 1.00 46.45 703 GLY A N 1
ATOM 585 C CA . GLY A 1 76 ? 18.092 -10.277 -30.543 1.00 48.92 703 GLY A CA 1
ATOM 586 C C . GLY A 1 76 ? 18.305 -9.738 -29.143 1.00 56.21 703 GLY A C 1
ATOM 587 O O . GLY A 1 76 ? 17.370 -9.691 -28.344 1.00 63.94 703 GLY A O 1
ATOM 588 N N . LEU A 1 77 ? 19.536 -9.334 -28.841 1.00 56.36 704 LEU A N 1
ATOM 589 C CA . LEU A 1 77 ? 19.839 -8.702 -27.559 1.00 52.20 704 LEU A CA 1
ATOM 590 C C . LEU A 1 77 ? 20.157 -7.226 -27.755 1.00 55.36 704 LEU A C 1
ATOM 591 O O . LEU A 1 77 ? 20.813 -6.848 -28.726 1.00 66.79 704 LEU A O 1
ATOM 596 N N . ASP A 1 78 ? 19.690 -6.395 -26.827 1.00 48.90 705 ASP A N 1
ATOM 597 C CA . ASP A 1 78 ? 19.937 -4.958 -26.892 1.00 45.86 705 ASP A CA 1
ATOM 598 C C . ASP A 1 78 ? 20.676 -4.469 -25.647 1.00 43.95 705 ASP A C 1
ATOM 599 O O . ASP A 1 78 ? 21.816 -4.013 -25.734 1.00 40.64 705 ASP A O 1
ATOM 604 N N . TYR A 1 79 ? 20.024 -4.566 -24.491 1.00 40.86 706 TYR A N 1
ATOM 605 C CA . TYR A 1 79 ? 20.661 -4.221 -23.222 1.00 32.73 706 TYR A CA 1
ATOM 606 C C . TYR A 1 79 ? 20.352 -5.266 -22.157 1.00 37.92 706 TYR A C 1
ATOM 607 O O . TYR A 1 79 ? 19.505 -5.044 -21.292 1.00 40.75 706 TYR A O 1
ATOM 616 N N . PRO A 1 80 ? 21.044 -6.414 -22.226 1.00 41.22 707 PRO A N 1
ATOM 617 C CA . PRO A 1 80 ? 20.866 -7.556 -21.323 1.00 35.27 707 PRO A CA 1
ATOM 618 C C . PRO A 1 80 ? 21.477 -7.282 -19.956 1.00 41.26 707 PRO A C 1
ATOM 619 O O . PRO A 1 80 ? 22.485 -7.889 -19.596 1.00 48.21 707 PRO A O 1
ATOM 623 N N . GLU A 1 81 ? 20.868 -6.378 -19.199 1.00 46.35 708 GLU A N 1
ATOM 624 C CA . GLU A 1 81 ? 21.443 -5.954 -17.929 1.00 41.17 708 GLU A CA 1
ATOM 625 C C . GLU A 1 81 ? 20.959 -6.796 -16.756 1.00 45.14 708 GLU A C 1
ATOM 626 O O . GLU A 1 81 ? 21.424 -6.633 -15.630 1.00 56.12 708 GLU A O 1
ATOM 632 N N . GLY A 1 82 ? 20.033 -7.706 -17.029 1.00 49.87 709 GLY A N 1
ATOM 633 C CA . GLY A 1 82 ? 19.563 -8.634 -16.020 1.00 34.64 709 GLY A CA 1
ATOM 634 C C . GLY A 1 82 ? 19.802 -10.071 -16.440 1.00 46.98 709 GLY A C 1
ATOM 635 O O . GLY A 1 82 ? 19.431 -10.471 -17.541 1.00 48.88 709 GLY A O 1
ATOM 636 N N . MET A 1 83 ? 20.439 -10.844 -15.568 1.00 45.97 710 MET A N 1
ATOM 637 C CA . MET A 1 83 ? 20.618 -12.269 -15.807 1.00 46.14 710 MET A CA 1
ATOM 638 C C . MET A 1 83 ? 20.637 -13.042 -14.501 1.00 49.01 710 MET A C 1
ATOM 639 O O . MET A 1 83 ? 20.980 -12.501 -13.450 1.00 54.65 710 MET A O 1
ATOM 644 N N . ALA A 1 84 ? 20.271 -14.315 -14.581 1.00 50.81 711 ALA A N 1
ATOM 645 C CA . ALA A 1 84 ? 20.329 -15.201 -13.432 1.00 52.16 711 ALA A CA 1
ATOM 646 C C . ALA A 1 84 ? 20.398 -16.642 -13.899 1.00 54.29 711 ALA A C 1
ATOM 647 O O . ALA A 1 84 ? 19.714 -17.032 -14.843 1.00 44.09 711 ALA A O 1
ATOM 649 N N . VAL A 1 85 ? 21.239 -17.427 -13.237 1.00 60.44 712 VAL A N 1
ATOM 650 C CA . VAL A 1 85 ? 21.367 -18.841 -13.554 1.00 52.16 712 VAL A CA 1
ATOM 651 C C . VAL A 1 85 ? 20.418 -19.664 -12.697 1.00 42.94 712 VAL A C 1
ATOM 652 O O . VAL A 1 85 ? 20.384 -19.513 -11.477 1.00 45.81 712 VAL A O 1
ATOM 656 N N . ASP A 1 86 ? 19.631 -20.518 -13.342 1.00 38.21 713 ASP A N 1
ATOM 657 C CA . ASP A 1 86 ? 18.782 -21.461 -12.625 1.00 55.86 713 ASP A CA 1
ATOM 658 C C . ASP A 1 86 ? 19.541 -22.769 -12.447 1.00 65.24 713 ASP A C 1
ATOM 659 O O . ASP A 1 86 ? 19.598 -23.591 -13.361 1.00 73.87 713 ASP A O 1
ATOM 664 N N . TRP A 1 87 ? 20.126 -22.951 -11.267 1.00 65.79 714 TRP A N 1
ATOM 665 C CA . TRP A 1 87 ? 20.990 -24.097 -11.002 1.00 61.21 714 TRP A CA 1
ATOM 666 C C . TRP A 1 87 ? 20.215 -25.408 -10.880 1.00 58.56 714 TRP A C 1
ATOM 667 O O . TRP A 1 87 ? 20.783 -26.484 -11.056 1.00 69.85 714 TRP A O 1
ATOM 678 N N . LEU A 1 88 ? 18.921 -25.313 -10.584 1.00 59.56 715 LEU A N 1
ATOM 679 C CA . LEU A 1 88 ? 18.077 -26.498 -10.430 1.00 64.99 715 LEU A CA 1
ATOM 680 C C . LEU A 1 88 ? 17.499 -26.968 -11.766 1.00 62.98 715 LEU A C 1
ATOM 681 O O . LEU A 1 88 ? 17.718 -28.108 -12.183 1.00 57.92 715 LEU A O 1
ATOM 686 N N . GLY A 1 89 ? 16.758 -26.087 -12.432 1.00 61.80 716 GLY A N 1
ATOM 687 C CA . GLY A 1 89 ? 16.203 -26.398 -13.736 1.00 59.90 716 GLY A CA 1
ATOM 688 C C . GLY A 1 89 ? 17.253 -26.338 -14.832 1.00 57.60 716 GLY A C 1
ATOM 689 O O . GLY A 1 89 ? 16.976 -26.674 -15.984 1.00 54.27 716 GLY A O 1
ATOM 690 N N . LYS A 1 90 ? 18.461 -25.914 -14.470 1.00 54.94 717 LYS A N 1
ATOM 691 C CA . LYS A 1 90 ? 19.561 -25.784 -15.425 1.00 63.26 717 LYS A CA 1
ATOM 692 C C . LYS A 1 90 ? 19.178 -24.869 -16.579 1.00 64.70 717 LYS A C 1
ATOM 693 O O . LYS A 1 90 ? 19.458 -25.161 -17.744 1.00 60.50 717 LYS A O 1
ATOM 699 N N . ASN A 1 91 ? 18.537 -23.756 -16.239 1.00 62.72 718 ASN A N 1
ATOM 700 C CA . ASN A 1 91 ? 18.059 -22.801 -17.229 1.00 55.56 718 ASN A CA 1
ATOM 701 C C . ASN A 1 91 ? 18.730 -21.443 -17.079 1.00 51.79 718 ASN A C 1
ATOM 702 O O . ASN A 1 91 ? 19.212 -21.092 -15.999 1.00 47.23 718 ASN A O 1
ATOM 707 N N . LEU A 1 92 ? 18.755 -20.683 -18.170 1.00 52.76 719 LEU A N 1
ATOM 708 C CA . LEU A 1 92 ? 19.305 -19.335 -18.153 1.00 52.05 719 LEU A CA 1
ATOM 709 C C . LEU A 1 92 ? 18.199 -18.303 -18.346 1.00 52.18 719 LEU A C 1
ATOM 710 O O . LEU A 1 92 ? 17.487 -18.321 -19.351 1.00 60.87 719 LEU A O 1
ATOM 715 N N . TYR A 1 93 ? 18.057 -17.413 -17.370 1.00 43.97 720 TYR A N 1
ATOM 716 C CA . TYR A 1 93 ? 17.088 -16.325 -17.446 1.00 46.33 720 TYR A CA 1
ATOM 717 C C . TYR A 1 93 ? 17.809 -15.002 -17.687 1.00 55.42 720 TYR A C 1
ATOM 718 O O . TYR A 1 93 ? 18.937 -14.815 -17.229 1.00 57.83 720 TYR A O 1
ATOM 727 N N . TRP A 1 94 ? 17.167 -14.089 -18.411 1.00 57.87 721 TRP A N 1
ATOM 728 C CA . TRP A 1 94 ? 17.720 -12.746 -18.590 1.00 49.60 721 TRP A CA 1
ATOM 729 C C . TRP A 1 94 ? 16.645 -11.700 -18.873 1.00 47.42 721 TRP A C 1
ATOM 730 O O . TRP A 1 94 ? 15.545 -12.024 -19.322 1.00 45.95 721 TRP A O 1
ATOM 741 N N . ALA A 1 95 ? 16.973 -10.443 -18.597 1.00 40.92 722 ALA A N 1
ATOM 742 C CA . ALA A 1 95 ? 16.057 -9.339 -18.844 1.00 36.97 722 ALA A CA 1
ATOM 743 C C . ALA A 1 95 ? 16.750 -8.273 -19.675 1.00 32.84 722 ALA A C 1
ATOM 744 O O . ALA A 1 95 ? 17.825 -7.795 -19.314 1.00 49.26 722 ALA A O 1
ATOM 746 N N . ASP A 1 96 ? 16.136 -7.907 -20.794 1.00 33.17 723 ASP A N 1
ATOM 747 C CA . ASP A 1 96 ? 16.707 -6.897 -21.673 1.00 32.19 723 ASP A CA 1
ATOM 748 C C . ASP A 1 96 ? 15.931 -5.588 -21.559 1.00 28.59 723 ASP A C 1
ATOM 749 O O . ASP A 1 96 ? 14.711 -5.567 -21.697 1.00 42.79 723 ASP A O 1
ATOM 754 N N . THR A 1 97 ? 16.647 -4.499 -21.308 1.00 26.95 724 THR A N 1
ATOM 755 C CA . THR A 1 97 ? 16.021 -3.195 -21.147 1.00 26.47 724 THR A CA 1
ATOM 756 C C . THR A 1 97 ? 15.702 -2.554 -22.493 1.00 33.71 724 THR A C 1
ATOM 757 O O . THR A 1 97 ? 14.689 -1.872 -22.643 1.00 43.07 724 THR A O 1
ATOM 761 N N . GLY A 1 98 ? 16.571 -2.772 -23.473 1.00 39.17 725 GLY A N 1
ATOM 762 C CA . GLY A 1 98 ? 16.366 -2.199 -24.788 1.00 50.27 725 GLY A CA 1
ATOM 763 C C . GLY A 1 98 ? 15.242 -2.891 -25.530 1.00 49.18 725 GLY A C 1
ATOM 764 O O . GLY A 1 98 ? 14.551 -2.285 -26.350 1.00 53.37 725 GLY A O 1
ATOM 765 N N . THR A 1 99 ? 15.049 -4.167 -25.226 1.00 45.99 726 THR A N 1
ATOM 766 C CA . THR A 1 99 ? 14.102 -4.982 -25.969 1.00 38.73 726 THR A CA 1
ATOM 767 C C . THR A 1 99 ? 12.823 -5.204 -25.169 1.00 39.18 726 THR A C 1
ATOM 768 O O . THR A 1 99 ? 11.817 -5.674 -25.700 1.00 35.12 726 THR A O 1
ATOM 772 N N . ASN A 1 100 ? 12.870 -4.840 -23.892 1.00 49.30 727 ASN A N 1
ATOM 773 C CA . ASN A 1 100 ? 11.751 -5.050 -22.978 1.00 50.13 727 ASN A CA 1
ATOM 774 C C . ASN A 1 100 ? 11.222 -6.483 -22.999 1.00 46.96 727 ASN A C 1
ATOM 775 O O . ASN A 1 100 ? 10.053 -6.718 -23.304 1.00 55.27 727 ASN A O 1
ATOM 780 N N . ARG A 1 101 ? 12.090 -7.438 -22.674 1.00 35.59 728 ARG A N 1
ATOM 781 C CA . ARG A 1 101 ? 11.688 -8.839 -22.598 1.00 23.93 728 ARG A CA 1
ATOM 782 C C . ARG A 1 101 ? 12.419 -9.584 -21.489 1.00 49.02 728 ARG A C 1
ATOM 783 O O . ARG A 1 101 ? 13.602 -9.346 -21.240 1.00 47.45 728 ARG A O 1
ATOM 791 N N . ILE A 1 102 ? 11.699 -10.489 -20.833 1.00 44.92 729 ILE A N 1
ATOM 792 C CA . ILE A 1 102 ? 12.304 -11.450 -19.922 1.00 42.58 729 ILE A CA 1
ATOM 793 C C . ILE A 1 102 ? 12.266 -12.831 -20.577 1.00 44.47 729 ILE A C 1
ATOM 794 O O . ILE A 1 102 ? 11.192 -13.399 -20.797 1.00 41.14 729 ILE A O 1
ATOM 799 N N . GLU A 1 103 ? 13.445 -13.357 -20.896 1.00 44.64 730 GLU A N 1
ATOM 800 C CA . GLU A 1 103 ? 13.552 -14.584 -21.673 1.00 43.67 730 GLU A CA 1
ATOM 801 C C . GLU A 1 103 ? 14.187 -15.724 -20.884 1.00 54.01 730 GLU A C 1
ATOM 802 O O . GLU A 1 103 ? 14.751 -15.519 -19.806 1.00 53.88 730 GLU A O 1
ATOM 808 N N . VAL A 1 104 ? 14.094 -16.928 -21.437 1.00 55.25 731 VAL A N 1
ATOM 809 C CA . VAL A 1 104 ? 14.626 -18.119 -20.791 1.00 44.63 731 VAL A CA 1
ATOM 810 C C . VAL A 1 104 ? 15.168 -19.084 -21.841 1.00 48.17 731 VAL A C 1
ATOM 811 O O . VAL A 1 104 ? 14.772 -19.040 -23.005 1.00 48.05 731 VAL A O 1
ATOM 815 N N . SER A 1 105 ? 16.078 -19.953 -21.422 1.00 50.33 732 SER A N 1
ATOM 816 C CA . SER A 1 105 ? 16.625 -20.971 -22.301 1.00 45.88 732 SER A CA 1
ATOM 817 C C . SER A 1 105 ? 17.433 -21.943 -21.467 1.00 53.31 732 SER A C 1
ATOM 818 O O . SER A 1 105 ? 17.491 -21.822 -20.243 1.00 64.38 732 SER A O 1
ATOM 821 N N . LYS A 1 106 ? 18.059 -22.904 -22.134 1.00 49.11 733 LYS A N 1
ATOM 822 C CA . LYS A 1 106 ? 18.942 -23.840 -21.460 1.00 45.15 733 LYS A CA 1
ATOM 823 C C . LYS A 1 106 ? 20.297 -23.178 -21.254 1.00 51.56 733 LYS A C 1
ATOM 824 O O . LYS A 1 106 ? 20.646 -22.240 -21.970 1.00 69.75 733 LYS A O 1
ATOM 830 N N . LEU A 1 107 ? 21.056 -23.659 -20.273 1.00 40.44 734 LEU A N 1
ATOM 831 C CA . LEU A 1 107 ? 22.380 -23.109 -19.991 1.00 50.45 734 LEU A CA 1
ATOM 832 C C . LEU A 1 107 ? 23.248 -22.998 -21.247 1.00 56.67 734 LEU A C 1
ATOM 833 O O . LEU A 1 107 ? 24.118 -22.130 -21.333 1.00 49.35 734 LEU A O 1
ATOM 838 N N . ASP A 1 108 ? 23.003 -23.876 -22.216 1.00 50.44 735 ASP A N 1
ATOM 839 C CA . ASP A 1 108 ? 23.784 -23.900 -23.448 1.00 44.51 735 ASP A CA 1
ATOM 840 C C . ASP A 1 108 ? 23.146 -23.043 -24.536 1.00 53.57 735 ASP A C 1
ATOM 841 O O . ASP A 1 108 ? 23.666 -22.947 -25.650 1.00 58.70 735 ASP A O 1
ATOM 846 N N . GLY A 1 109 ? 22.007 -22.437 -24.212 1.00 46.70 736 GLY A N 1
ATOM 847 C CA . GLY A 1 109 ? 21.395 -21.458 -25.088 1.00 49.19 736 GLY A CA 1
ATOM 848 C C . GLY A 1 109 ? 20.268 -21.937 -25.981 1.00 56.03 736 GLY A C 1
ATOM 849 O O . GLY A 1 109 ? 19.623 -21.124 -26.641 1.00 67.57 736 GLY A O 1
ATOM 850 N N . GLN A 1 110 ? 20.017 -23.242 -26.015 1.00 54.07 737 GLN A N 1
ATOM 851 C CA . GLN A 1 110 ? 18.981 -23.765 -26.904 1.00 61.93 737 GLN A CA 1
ATOM 852 C C . GLN A 1 110 ? 17.586 -23.742 -26.280 1.00 59.71 737 GLN A C 1
ATOM 853 O O . GLN A 1 110 ? 17.436 -23.778 -25.058 1.00 58.30 737 GLN A O 1
ATOM 859 N N . HIS A 1 111 ? 16.574 -23.659 -27.142 1.00 61.43 738 HIS A N 1
ATOM 860 C CA . HIS A 1 111 ? 15.178 -23.593 -26.725 1.00 50.03 738 HIS A CA 1
ATOM 861 C C . HIS A 1 111 ? 14.850 -22.266 -26.051 1.00 47.97 738 HIS A C 1
ATOM 862 O O . HIS A 1 111 ? 14.246 -22.241 -24.979 1.00 55.81 738 HIS A O 1
ATOM 869 N N . ARG A 1 112 ? 15.248 -21.166 -26.684 1.00 45.43 739 ARG A N 1
ATOM 870 C CA . ARG A 1 112 ? 14.962 -19.839 -26.149 1.00 43.72 739 ARG A CA 1
ATOM 871 C C . ARG A 1 112 ? 13.467 -19.553 -26.210 1.00 42.80 739 ARG A C 1
ATOM 872 O O . ARG A 1 112 ? 12.784 -19.964 -27.148 1.00 48.74 739 ARG A O 1
ATOM 880 N N . GLN A 1 113 ? 12.965 -18.845 -25.205 1.00 32.06 740 GLN A N 1
ATOM 881 C CA . GLN A 1 113 ? 11.541 -18.551 -25.109 1.00 38.94 740 GLN A CA 1
ATOM 882 C C . GLN A 1 113 ? 11.331 -17.261 -24.332 1.00 44.66 740 GLN A C 1
ATOM 883 O O . GLN A 1 113 ? 12.105 -16.936 -23.433 1.00 52.54 740 GLN A O 1
ATOM 889 N N . VAL A 1 114 ? 10.289 -16.521 -24.695 1.00 41.57 741 VAL A N 1
ATOM 890 C CA . VAL A 1 114 ? 9.951 -15.285 -24.005 1.00 44.69 741 VAL A CA 1
ATOM 891 C C . VAL A 1 114 ? 8.911 -15.580 -22.934 1.00 49.07 741 VAL A C 1
ATOM 892 O O . VAL A 1 114 ? 7.856 -16.138 -23.225 1.00 62.03 741 VAL A O 1
ATOM 896 N N . LEU A 1 115 ? 9.215 -15.209 -21.694 1.00 50.90 742 LEU A N 1
ATOM 897 C CA . LEU A 1 115 ? 8.320 -15.479 -20.572 1.00 46.88 742 LEU A CA 1
ATOM 898 C C . LEU A 1 115 ? 7.476 -14.259 -20.215 1.00 40.18 742 LEU A C 1
ATOM 899 O O . LEU A 1 115 ? 6.352 -14.390 -19.726 1.00 44.55 742 LEU A O 1
ATOM 904 N N . VAL A 1 116 ? 8.028 -13.074 -20.456 1.00 36.82 743 VAL A N 1
ATOM 905 C CA . VAL A 1 116 ? 7.321 -11.820 -20.203 1.00 42.47 743 VAL A CA 1
ATOM 906 C C . VAL A 1 116 ? 7.657 -10.807 -21.298 1.00 46.96 743 VAL A C 1
ATOM 907 O O . VAL A 1 116 ? 8.822 -10.623 -21.647 1.00 53.08 743 VAL A O 1
ATOM 911 N N . TRP A 1 117 ? 6.636 -10.153 -21.841 1.00 41.11 744 TRP A N 1
ATOM 912 C CA . TRP A 1 117 ? 6.849 -9.200 -22.923 1.00 47.29 744 TRP A CA 1
ATOM 913 C C . TRP A 1 117 ? 5.751 -8.144 -22.974 1.00 55.12 744 TRP A C 1
ATOM 914 O O . TRP A 1 117 ? 5.968 -7.035 -23.462 1.00 50.53 744 TRP A O 1
ATOM 925 N N . LYS A 1 118 ? 4.572 -8.496 -22.472 1.00 59.74 745 LYS A N 1
ATOM 926 C CA . LYS A 1 118 ? 3.458 -7.558 -22.415 1.00 48.89 745 LYS A CA 1
ATOM 927 C C . LYS A 1 118 ? 3.508 -6.747 -21.128 1.00 53.18 745 LYS A C 1
ATOM 928 O O . LYS A 1 118 ? 3.656 -7.303 -20.042 1.00 78.40 745 LYS A O 1
ATOM 934 N N . ASP A 1 119 ? 3.393 -5.430 -21.263 1.00 46.80 746 ASP A N 1
ATOM 935 C CA . ASP A 1 119 ? 3.414 -4.523 -20.119 1.00 63.31 746 ASP A CA 1
ATOM 936 C C . ASP A 1 119 ? 4.763 -4.524 -19.402 1.00 56.17 746 ASP A C 1
ATOM 937 O O . ASP A 1 119 ? 4.821 -4.545 -18.172 1.00 56.76 746 ASP A O 1
ATOM 942 N N . LEU A 1 120 ? 5.842 -4.495 -20.178 1.00 53.08 747 LEU A N 1
ATOM 943 C CA . LEU A 1 120 ? 7.191 -4.479 -19.620 1.00 48.12 747 LEU A CA 1
ATOM 944 C C . LEU A 1 120 ? 7.895 -3.171 -19.933 1.00 51.14 747 LEU A C 1
ATOM 945 O O . LEU A 1 120 ? 8.020 -2.791 -21.098 1.00 52.62 747 LEU A O 1
ATOM 950 N N . ASP A 1 121 ? 8.369 -2.491 -18.893 1.00 47.24 748 ASP A N 1
ATOM 951 C CA . ASP A 1 121 ? 9.080 -1.234 -19.090 1.00 45.05 748 ASP A CA 1
ATOM 952 C C . ASP A 1 121 ? 10.420 -1.184 -18.359 1.00 48.26 748 ASP A C 1
ATOM 953 O O . ASP A 1 121 ? 10.498 -0.763 -17.202 1.00 47.04 748 ASP A O 1
ATOM 958 N N . SER A 1 122 ? 11.468 -1.617 -19.054 1.00 49.29 749 SER A N 1
ATOM 959 C CA . SER A 1 122 ? 12.836 -1.506 -18.559 1.00 53.13 749 SER A CA 1
ATOM 960 C C . SER A 1 122 ? 13.112 -2.414 -17.358 1.00 47.75 749 SER A C 1
ATOM 961 O O . SER A 1 122 ? 13.359 -1.934 -16.250 1.00 45.04 749 SER A O 1
ATOM 964 N N . PRO A 1 123 ? 13.061 -3.735 -17.577 1.00 44.51 750 PRO A N 1
ATOM 965 C CA . PRO A 1 123 ? 13.457 -4.676 -16.528 1.00 39.39 750 PRO A CA 1
ATOM 966 C C . PRO A 1 123 ? 14.971 -4.652 -16.357 1.00 40.83 750 PRO A C 1
ATOM 967 O O . PRO A 1 123 ? 15.696 -4.832 -17.335 1.00 43.70 750 PRO A O 1
ATOM 971 N N . ARG A 1 124 ? 15.440 -4.419 -15.133 1.00 48.66 751 ARG A N 1
ATOM 972 C CA . ARG A 1 124 ? 16.868 -4.238 -14.889 1.00 47.55 751 ARG A CA 1
ATOM 973 C C . ARG A 1 124 ? 17.489 -5.398 -14.116 1.00 47.22 751 ARG A C 1
ATOM 974 O O . ARG A 1 124 ? 18.282 -6.158 -14.664 1.00 67.97 751 ARG A O 1
ATOM 982 N N . ALA A 1 125 ? 17.133 -5.533 -12.843 1.00 48.09 752 ALA A N 1
ATOM 983 C CA . ALA A 1 125 ? 17.708 -6.584 -12.006 1.00 36.11 752 ALA A CA 1
ATOM 984 C C . ALA A 1 125 ? 16.798 -7.804 -11.949 1.00 46.43 752 ALA A C 1
ATOM 985 O O . ALA A 1 125 ? 15.579 -7.673 -11.868 1.00 45.63 752 ALA A O 1
ATOM 987 N N . LEU A 1 126 ? 17.397 -8.991 -11.992 1.00 44.99 753 LEU A N 1
ATOM 988 C CA . LEU A 1 126 ? 16.632 -10.232 -11.946 1.00 39.97 753 LEU A CA 1
ATOM 989 C C . LEU A 1 126 ? 17.164 -11.177 -10.864 1.00 46.34 753 LEU A C 1
ATOM 990 O O . LEU A 1 126 ? 18.374 -11.371 -10.728 1.00 39.54 753 LEU A O 1
ATOM 995 N N . ALA A 1 127 ? 16.249 -11.756 -10.093 1.00 47.37 754 ALA A N 1
ATOM 996 C CA . ALA A 1 127 ? 16.609 -12.696 -9.036 1.00 47.79 754 ALA A CA 1
ATOM 997 C C . ALA A 1 127 ? 15.680 -13.907 -9.055 1.00 54.38 754 ALA A C 1
ATOM 998 O O . ALA A 1 127 ? 14.458 -13.760 -9.064 1.00 52.50 754 ALA A O 1
ATOM 1000 N N . LEU A 1 128 ? 16.266 -15.101 -9.054 1.00 55.39 755 LEU A N 1
ATOM 1001 C CA . LEU A 1 128 ? 15.495 -16.335 -9.166 1.00 48.48 755 LEU A CA 1
ATOM 1002 C C . LEU A 1 128 ? 15.312 -17.032 -7.821 1.00 55.98 755 LEU A C 1
ATOM 1003 O O . LEU A 1 128 ? 16.066 -16.795 -6.876 1.00 63.66 755 LEU A O 1
ATOM 1008 N N . ASP A 1 129 ? 14.301 -17.892 -7.746 1.00 50.33 756 ASP A N 1
ATOM 1009 C CA . ASP A 1 129 ? 14.082 -18.731 -6.572 1.00 54.55 756 ASP A CA 1
ATOM 1010 C C . ASP A 1 129 ? 13.439 -20.044 -7.002 1.00 59.28 756 ASP A C 1
ATOM 1011 O O . ASP A 1 129 ? 12.231 -20.228 -6.853 1.00 66.48 756 ASP A O 1
ATOM 1016 N N . PRO A 1 130 ? 14.254 -20.963 -7.540 1.00 57.87 757 PRO A N 1
ATOM 1017 C CA . PRO A 1 130 ? 13.800 -22.230 -8.125 1.00 59.52 757 PRO A CA 1
ATOM 1018 C C . PRO A 1 130 ? 13.149 -23.149 -7.095 1.00 63.38 757 PRO A C 1
ATOM 1019 O O . PRO A 1 130 ? 12.232 -23.903 -7.423 1.00 65.84 757 PRO A O 1
ATOM 1023 N N . ALA A 1 131 ? 13.628 -23.086 -5.859 1.00 56.66 758 ALA A N 1
ATOM 1024 C CA . ALA A 1 131 ? 13.075 -23.900 -4.787 1.00 52.75 758 ALA A CA 1
ATOM 1025 C C . ALA A 1 131 ? 11.611 -23.557 -4.541 1.00 60.38 758 ALA A C 1
ATOM 1026 O O . ALA A 1 131 ? 10.819 -24.420 -4.170 1.00 70.43 758 ALA A O 1
ATOM 1028 N N . GLU A 1 132 ? 11.258 -22.292 -4.747 1.00 58.55 759 GLU A N 1
ATOM 1029 C CA . GLU A 1 132 ? 9.902 -21.826 -4.478 1.00 65.01 759 GLU A CA 1
ATOM 1030 C C . GLU A 1 132 ? 9.106 -21.568 -5.757 1.00 69.61 759 GLU A C 1
ATOM 1031 O O . GLU A 1 132 ? 7.885 -21.409 -5.716 1.00 73.48 759 GLU A O 1
ATOM 1037 N N . GLY A 1 133 ? 9.803 -21.528 -6.889 1.00 65.38 760 GLY A N 1
ATOM 1038 C CA . GLY A 1 133 ? 9.160 -21.346 -8.177 1.00 55.42 760 GLY A CA 1
ATOM 1039 C C . GLY A 1 133 ? 8.765 -19.911 -8.473 1.00 50.86 760 GLY A C 1
ATOM 1040 O O . GLY A 1 133 ? 7.832 -19.658 -9.240 1.00 46.00 760 GLY A O 1
ATOM 1041 N N . PHE A 1 134 ? 9.477 -18.971 -7.863 1.00 48.15 761 PHE A N 1
ATOM 1042 C CA . PHE A 1 134 ? 9.234 -17.552 -8.090 1.00 54.34 761 PHE A CA 1
ATOM 1043 C C . PHE A 1 134 ? 10.479 -16.860 -8.628 1.00 53.55 761 PHE A C 1
ATOM 1044 O O . PHE A 1 134 ? 11.604 -17.248 -8.314 1.00 53.93 761 PHE A O 1
ATOM 1052 N N . MET A 1 135 ? 10.266 -15.835 -9.444 1.00 56.56 762 MET A N 1
ATOM 1053 C CA . MET A 1 135 ? 11.351 -14.960 -9.872 1.00 58.95 762 MET A CA 1
ATOM 1054 C C . MET A 1 135 ? 10.953 -13.500 -9.665 1.00 47.73 762 MET A C 1
ATOM 1055 O O . MET A 1 135 ? 9.785 -13.138 -9.809 1.00 56.10 762 MET A O 1
ATOM 1060 N N . TYR A 1 136 ? 11.923 -12.667 -9.308 1.00 32.47 763 TYR A N 1
ATOM 1061 C CA . TYR A 1 136 ? 11.652 -11.265 -9.024 1.00 41.52 763 TYR A CA 1
ATOM 1062 C C . TYR A 1 136 ? 12.532 -10.368 -9.883 1.00 47.49 763 TYR A C 1
ATOM 1063 O O . TYR A 1 136 ? 13.666 -10.723 -10.199 1.00 48.78 763 TYR A O 1
ATOM 1072 N N . TRP A 1 137 ? 12.005 -9.208 -10.262 1.00 46.90 764 TRP A N 1
ATOM 1073 C CA . TRP A 1 137 ? 12.778 -8.244 -11.038 1.00 44.94 764 TRP A CA 1
ATOM 1074 C C . TRP A 1 137 ? 12.353 -6.804 -10.770 1.00 48.72 764 TRP A C 1
ATOM 1075 O O . TRP A 1 137 ? 11.206 -6.549 -10.412 1.00 65.94 764 TRP A O 1
ATOM 1086 N N . THR A 1 138 ? 13.290 -5.871 -10.932 1.00 44.93 765 THR A N 1
ATOM 1087 C CA . THR A 1 138 ? 12.985 -4.446 -10.821 1.00 37.86 765 THR A CA 1
ATOM 1088 C C . THR A 1 138 ? 12.672 -3.875 -12.203 1.00 43.06 765 THR A C 1
ATOM 1089 O O . THR A 1 138 ? 13.194 -4.354 -13.211 1.00 44.04 765 THR A O 1
ATOM 1093 N N . GLU A 1 139 ? 11.807 -2.865 -12.247 1.00 39.91 766 GLU A N 1
ATOM 1094 C CA . GLU A 1 139 ? 11.518 -2.145 -13.486 1.00 43.67 766 GLU A CA 1
ATOM 1095 C C . GLU A 1 139 ? 11.700 -0.647 -13.279 1.00 39.27 766 GLU A C 1
ATOM 1096 O O . GLU A 1 139 ? 11.218 -0.096 -12.294 1.00 45.89 766 GLU A O 1
ATOM 1102 N N . TRP A 1 140 ? 12.374 0.011 -14.218 1.00 42.70 767 TRP A N 1
ATOM 1103 C CA . TRP A 1 140 ? 12.679 1.436 -14.089 1.00 48.21 767 TRP A CA 1
ATOM 1104 C C . TRP A 1 140 ? 11.692 2.349 -14.814 1.00 48.62 767 TRP A C 1
ATOM 1105 O O . TRP A 1 140 ? 11.476 3.488 -14.401 1.00 53.83 767 TRP A O 1
ATOM 1116 N N . GLY A 1 141 ? 11.106 1.851 -15.899 1.00 52.50 768 GLY A N 1
ATOM 1117 C CA . GLY A 1 141 ? 10.306 2.682 -16.784 1.00 49.51 768 GLY A CA 1
ATOM 1118 C C . GLY A 1 141 ? 8.914 3.032 -16.293 1.00 49.39 768 GLY A C 1
ATOM 1119 O O . GLY A 1 141 ? 8.282 2.259 -15.572 1.00 53.57 768 GLY A O 1
ATOM 1120 N N . GLY A 1 142 ? 8.434 4.205 -16.699 1.00 44.83 769 GLY A N 1
ATOM 1121 C CA . GLY A 1 142 ? 7.105 4.665 -16.336 1.00 40.57 769 GLY A CA 1
ATOM 1122 C C . GLY A 1 142 ? 6.985 5.044 -14.873 1.00 51.73 769 GLY A C 1
ATOM 1123 O O . GLY A 1 142 ? 7.008 6.221 -14.513 1.00 50.18 769 GLY A O 1
ATOM 1124 N N . LYS A 1 143 ? 6.843 4.031 -14.027 1.00 53.72 770 LYS A N 1
ATOM 1125 C CA . LYS A 1 143 ? 6.807 4.225 -12.588 1.00 55.17 770 LYS A CA 1
ATOM 1126 C C . LYS A 1 143 ? 7.479 3.028 -11.936 1.00 57.45 770 LYS A C 1
ATOM 1127 O O . LYS A 1 143 ? 6.900 1.941 -11.892 1.00 62.97 770 LYS A O 1
ATOM 1133 N N . PRO A 1 144 ? 8.707 3.224 -11.428 1.00 51.77 771 PRO A N 1
ATOM 1134 C CA . PRO A 1 144 ? 9.540 2.148 -10.879 1.00 46.01 771 PRO A CA 1
ATOM 1135 C C . PRO A 1 144 ? 8.759 1.214 -9.962 1.00 45.37 771 PRO A C 1
ATOM 1136 O O . PRO A 1 144 ? 7.817 1.649 -9.299 1.00 48.04 771 PRO A O 1
ATOM 1140 N N . LYS A 1 145 ? 9.155 -0.056 -9.936 1.00 35.07 772 LYS A N 1
ATOM 1141 C CA . LYS A 1 145 ? 8.462 -1.067 -9.148 1.00 37.29 772 LYS A CA 1
ATOM 1142 C C . LYS A 1 145 ? 9.238 -2.382 -9.129 1.00 40.32 772 LYS A C 1
ATOM 1143 O O . LYS A 1 145 ? 10.174 -2.577 -9.903 1.00 43.99 772 LYS A O 1
ATOM 1149 N N . ILE A 1 146 ? 8.844 -3.279 -8.233 1.00 40.53 773 ILE A N 1
ATOM 1150 C CA . ILE A 1 146 ? 9.381 -4.631 -8.214 1.00 43.35 773 ILE A CA 1
ATOM 1151 C C . ILE A 1 146 ? 8.250 -5.627 -8.441 1.00 47.64 773 ILE A C 1
ATOM 1152 O O . ILE A 1 146 ? 7.326 -5.722 -7.635 1.00 52.03 773 ILE A O 1
ATOM 1157 N N . ASP A 1 147 ? 8.319 -6.356 -9.549 1.00 48.77 774 ASP A N 1
ATOM 1158 C CA . ASP A 1 147 ? 7.298 -7.341 -9.879 1.00 48.72 774 ASP A CA 1
ATOM 1159 C C . ASP A 1 147 ? 7.752 -8.734 -9.486 1.00 55.50 774 ASP A C 1
ATOM 1160 O O . ASP A 1 147 ? 8.923 -8.954 -9.178 1.00 50.19 774 ASP A O 1
ATOM 1165 N N . ARG A 1 148 ? 6.809 -9.669 -9.498 1.00 59.10 775 ARG A N 1
ATOM 1166 C CA . ARG A 1 148 ? 7.099 -11.068 -9.235 1.00 53.41 775 ARG A CA 1
ATOM 1167 C C . ARG A 1 148 ? 6.320 -11.916 -10.229 1.00 54.07 775 ARG A C 1
ATOM 1168 O O . ARG A 1 148 ? 5.310 -11.472 -10.777 1.00 52.21 775 ARG A O 1
ATOM 1176 N N . ALA A 1 149 ? 6.795 -13.134 -10.465 1.00 50.69 776 ALA A N 1
ATOM 1177 C CA . ALA A 1 149 ? 6.096 -14.065 -11.339 1.00 57.06 776 ALA A CA 1
ATOM 1178 C C . ALA A 1 149 ? 6.675 -15.464 -11.202 1.00 59.98 776 ALA A C 1
ATOM 1179 O O . ALA A 1 149 ? 7.844 -15.629 -10.856 1.00 70.12 776 ALA A O 1
ATOM 1181 N N . ALA A 1 150 ? 5.848 -16.471 -11.460 1.00 52.88 777 ALA A N 1
ATOM 1182 C CA . ALA A 1 150 ? 6.332 -17.840 -11.506 1.00 46.25 777 ALA A CA 1
ATOM 1183 C C . ALA A 1 150 ? 7.450 -17.889 -12.534 1.00 47.22 777 ALA A C 1
ATOM 1184 O O . ALA A 1 150 ? 7.487 -17.073 -13.455 1.00 51.41 777 ALA A O 1
ATOM 1186 N N . MET A 1 151 ? 8.365 -18.838 -12.381 1.00 43.06 778 MET A N 1
ATOM 1187 C CA . MET A 1 151 ? 9.499 -18.922 -13.292 1.00 50.22 778 MET A CA 1
ATOM 1188 C C . MET A 1 151 ? 9.105 -19.468 -14.670 1.00 55.88 778 MET A C 1
ATOM 1189 O O . MET A 1 151 ? 9.944 -19.970 -15.419 1.00 63.95 778 MET A O 1
ATOM 1194 N N . ASP A 1 152 ? 7.819 -19.356 -14.992 1.00 30.68 779 ASP A N 1
ATOM 1195 C CA . ASP A 1 152 ? 7.304 -19.705 -16.310 1.00 37.79 779 ASP A CA 1
ATOM 1196 C C . ASP A 1 152 ? 6.611 -18.487 -16.915 1.00 54.26 779 ASP A C 1
ATOM 1197 O O . ASP A 1 152 ? 6.132 -18.529 -18.049 1.00 51.64 779 ASP A O 1
ATOM 1202 N N . GLY A 1 153 ? 6.559 -17.404 -16.142 1.00 53.27 780 GLY A N 1
ATOM 1203 C CA . GLY A 1 153 ? 5.983 -16.152 -16.600 1.00 51.70 780 GLY A CA 1
ATOM 1204 C C . GLY A 1 153 ? 4.561 -15.937 -16.119 1.00 49.16 780 GLY A C 1
ATOM 1205 O O . GLY A 1 153 ? 3.942 -14.913 -16.411 1.00 52.68 780 GLY A O 1
ATOM 1206 N N . SER A 1 154 ? 4.048 -16.904 -15.370 1.00 57.03 781 SER A N 1
ATOM 1207 C CA . SER A 1 154 ? 2.660 -16.880 -14.925 1.00 62.55 781 SER A CA 1
ATOM 1208 C C . SER A 1 154 ? 2.489 -16.123 -13.610 1.00 61.22 781 SER A C 1
ATOM 1209 O O . SER A 1 154 ? 3.450 -15.923 -12.865 1.00 58.24 781 SER A O 1
ATOM 1212 N N . GLU A 1 155 ? 1.257 -15.700 -13.337 1.00 56.63 782 GLU A N 1
ATOM 1213 C CA . GLU A 1 155 ? 0.916 -15.068 -12.067 1.00 53.73 782 GLU A CA 1
ATOM 1214 C C . GLU A 1 155 ? 1.767 -13.830 -11.792 1.00 66.17 782 GLU A C 1
ATOM 1215 O O . GLU A 1 155 ? 2.234 -13.620 -10.670 1.00 70.26 782 GLU A O 1
ATOM 1221 N N . ARG A 1 156 ? 1.968 -13.012 -12.819 1.00 63.47 783 ARG A N 1
ATOM 1222 C CA . ARG A 1 156 ? 2.750 -11.792 -12.666 1.00 55.88 783 ARG A CA 1
ATOM 1223 C C . ARG A 1 156 ? 2.026 -10.785 -11.774 1.00 55.59 783 ARG A C 1
ATOM 1224 O O . ARG A 1 156 ? 0.854 -10.479 -11.994 1.00 63.32 783 ARG A O 1
ATOM 1232 N N . THR A 1 157 ? 2.727 -10.267 -10.771 1.00 43.66 784 THR A N 1
ATOM 1233 C CA . THR A 1 157 ? 2.137 -9.294 -9.858 1.00 50.26 784 THR A CA 1
ATOM 1234 C C . THR A 1 157 ? 3.159 -8.265 -9.379 1.00 55.71 784 THR A C 1
ATOM 1235 O O . THR A 1 157 ? 4.353 -8.551 -9.296 1.00 51.36 784 THR A O 1
ATOM 1239 N N . THR A 1 158 ? 2.680 -7.065 -9.066 1.00 56.39 785 THR A N 1
ATOM 1240 C CA . THR A 1 158 ? 3.542 -6.001 -8.564 1.00 53.79 785 THR A CA 1
ATOM 1241 C C . THR A 1 158 ? 3.757 -6.125 -7.056 1.00 63.35 785 THR A C 1
ATOM 1242 O O . THR A 1 158 ? 2.867 -5.821 -6.259 1.00 66.30 785 THR A O 1
ATOM 1246 N N . LEU A 1 159 ? 4.950 -6.571 -6.679 1.00 57.65 786 LEU A N 1
ATOM 1247 C CA . LEU A 1 159 ? 5.291 -6.804 -5.281 1.00 55.50 786 LEU A CA 1
ATOM 1248 C C . LEU A 1 159 ? 5.486 -5.496 -4.517 1.00 60.99 786 LEU A C 1
ATOM 1249 O O . LEU A 1 159 ? 4.997 -5.341 -3.398 1.00 65.15 786 LEU A O 1
ATOM 1254 N N . VAL A 1 160 ? 6.212 -4.561 -5.123 1.00 61.02 787 VAL A N 1
ATOM 1255 C CA . VAL A 1 160 ? 6.430 -3.251 -4.518 1.00 59.71 787 VAL A CA 1
ATOM 1256 C C . VAL A 1 160 ? 6.121 -2.133 -5.516 1.00 55.21 787 VAL A C 1
ATOM 1257 O O . VAL A 1 160 ? 6.865 -1.918 -6.472 1.00 46.75 787 VAL A O 1
ATOM 1261 N N . PRO A 1 161 ? 5.005 -1.425 -5.295 1.00 56.69 788 PRO A N 1
ATOM 1262 C CA . PRO A 1 161 ? 4.506 -0.372 -6.186 1.00 49.24 788 PRO A CA 1
ATOM 1263 C C . PRO A 1 161 ? 5.246 0.948 -6.013 1.00 54.68 788 PRO A C 1
ATOM 1264 O O . PRO A 1 161 ? 5.518 1.632 -6.998 1.00 62.19 788 PRO A O 1
ATOM 1268 N N . ASN A 1 162 ? 5.554 1.301 -4.770 1.00 61.36 789 ASN A N 1
ATOM 1269 C CA . ASN A 1 162 ? 6.171 2.586 -4.468 1.00 65.37 789 ASN A CA 1
ATOM 1270 C C . ASN A 1 162 ? 7.654 2.462 -4.147 1.00 64.94 789 ASN A C 1
ATOM 1271 O O . ASN A 1 162 ? 8.035 2.148 -3.020 1.00 69.77 789 ASN A O 1
ATOM 1276 N N . VAL A 1 163 ? 8.489 2.713 -5.148 1.00 64.39 790 VAL A N 1
ATOM 1277 C CA . VAL A 1 163 ? 9.933 2.637 -4.981 1.00 49.57 790 VAL A CA 1
ATOM 1278 C C . VAL A 1 163 ? 10.613 3.331 -6.151 1.00 52.21 790 VAL A C 1
ATOM 1279 O O . VAL A 1 163 ? 10.028 3.467 -7.224 1.00 57.81 790 VAL A O 1
ATOM 1283 N N . GLY A 1 164 ? 11.842 3.783 -5.937 1.00 51.32 791 GLY A N 1
ATOM 1284 C CA . GLY A 1 164 ? 12.620 4.381 -7.005 1.00 55.67 791 GLY A CA 1
ATOM 1285 C C . GLY A 1 164 ? 13.312 3.307 -7.818 1.00 50.61 791 GLY A C 1
ATOM 1286 O O . GLY A 1 164 ? 13.221 2.124 -7.489 1.00 60.97 791 GLY A O 1
ATOM 1287 N N . ARG A 1 165 ? 14.002 3.715 -8.879 1.00 42.50 792 ARG A N 1
ATOM 1288 C CA . ARG A 1 165 ? 14.745 2.777 -9.716 1.00 43.69 792 ARG A CA 1
ATOM 1289 C C . ARG A 1 165 ? 15.650 1.896 -8.862 1.00 41.52 792 ARG A C 1
ATOM 1290 O O . ARG A 1 165 ? 16.601 2.381 -8.257 1.00 41.28 792 ARG A O 1
ATOM 1298 N N . ALA A 1 166 ? 15.356 0.600 -8.815 1.00 42.88 793 ALA A N 1
ATOM 1299 C CA . ALA A 1 166 ? 16.090 -0.305 -7.933 1.00 44.89 793 ALA A CA 1
ATOM 1300 C C . ALA A 1 166 ? 17.061 -1.221 -8.673 1.00 47.38 793 ALA A C 1
ATOM 1301 O O . ALA A 1 166 ? 16.850 -1.563 -9.837 1.00 48.76 793 ALA A O 1
ATOM 1303 N N . ASN A 1 167 ? 18.117 -1.622 -7.970 1.00 46.19 794 ASN A N 1
ATOM 1304 C CA . ASN A 1 167 ? 19.190 -2.424 -8.547 1.00 44.71 794 ASN A CA 1
ATOM 1305 C C . ASN A 1 167 ? 19.730 -3.451 -7.551 1.00 39.38 794 ASN A C 1
ATOM 1306 O O . ASN A 1 167 ? 19.409 -3.409 -6.363 1.00 42.36 794 ASN A O 1
ATOM 1311 N N . GLY A 1 168 ? 20.553 -4.371 -8.044 1.00 42.12 795 GLY A N 1
ATOM 1312 C CA . GLY A 1 168 ? 21.191 -5.363 -7.199 1.00 42.97 795 GLY A CA 1
ATOM 1313 C C . GLY A 1 168 ? 20.203 -6.189 -6.401 1.00 48.32 795 GLY A C 1
ATOM 1314 O O . GLY A 1 168 ? 20.425 -6.470 -5.226 1.00 53.45 795 GLY A O 1
ATOM 1315 N N . LEU A 1 169 ? 19.107 -6.582 -7.042 1.00 46.79 796 LEU A N 1
ATOM 1316 C CA . LEU A 1 169 ? 18.078 -7.371 -6.377 1.00 37.18 796 LEU A CA 1
ATOM 1317 C C . LEU A 1 169 ? 18.644 -8.719 -5.948 1.00 49.40 796 LEU A C 1
ATOM 1318 O O . LEU A 1 169 ? 19.051 -9.535 -6.778 1.00 47.46 796 LEU A O 1
ATOM 1323 N N . THR A 1 170 ? 18.670 -8.943 -4.640 1.00 46.59 797 THR A N 1
ATOM 1324 C CA . THR A 1 170 ? 19.269 -10.147 -4.086 1.00 53.67 797 THR A CA 1
ATOM 1325 C C . THR A 1 170 ? 18.315 -10.831 -3.111 1.00 57.24 797 THR A C 1
ATOM 1326 O O . THR A 1 170 ? 17.537 -10.172 -2.419 1.00 55.62 797 THR A O 1
ATOM 1330 N N . ILE A 1 171 ? 18.380 -12.156 -3.059 1.00 53.43 798 ILE A N 1
ATOM 1331 C CA . ILE A 1 171 ? 17.505 -12.924 -2.186 1.00 53.71 798 ILE A CA 1
ATOM 1332 C C . ILE A 1 171 ? 18.267 -13.596 -1.051 1.00 60.35 798 ILE A C 1
ATOM 1333 O O . ILE A 1 171 ? 19.179 -14.391 -1.286 1.00 55.21 798 ILE A O 1
ATOM 1338 N N . ASP A 1 172 ? 17.892 -13.266 0.180 1.00 62.88 799 ASP A N 1
ATOM 1339 C CA . ASP A 1 172 ? 18.388 -13.993 1.337 1.00 60.31 799 ASP A CA 1
ATOM 1340 C C . ASP A 1 172 ? 17.548 -15.256 1.465 1.00 63.13 799 ASP A C 1
ATOM 1341 O O . ASP A 1 172 ? 16.513 -15.260 2.132 1.00 71.81 799 ASP A O 1
ATOM 1346 N N . TYR A 1 173 ? 17.990 -16.322 0.806 1.00 60.36 800 TYR A N 1
ATOM 1347 C CA . TYR A 1 173 ? 17.225 -17.562 0.749 1.00 59.43 800 TYR A CA 1
ATOM 1348 C C . TYR A 1 173 ? 16.930 -18.132 2.132 1.00 63.86 800 TYR A C 1
ATOM 1349 O O . TYR A 1 173 ? 15.824 -18.603 2.390 1.00 71.38 800 TYR A O 1
ATOM 1358 N N . ALA A 1 174 ? 17.921 -18.087 3.017 1.00 65.77 801 ALA A N 1
ATOM 1359 C CA . ALA A 1 174 ? 17.769 -18.642 4.359 1.00 72.80 801 ALA A CA 1
ATOM 1360 C C . ALA A 1 174 ? 16.777 -17.844 5.204 1.00 77.54 801 ALA A C 1
ATOM 1361 O O . ALA A 1 174 ? 15.889 -18.416 5.836 1.00 80.27 801 ALA A O 1
ATOM 1363 N N . LYS A 1 175 ? 16.926 -16.524 5.213 1.00 71.89 802 LYS A N 1
ATOM 1364 C CA . LYS A 1 175 ? 16.076 -15.679 6.043 1.00 70.35 802 LYS A CA 1
ATOM 1365 C C . LYS A 1 175 ? 14.829 -15.198 5.293 1.00 68.46 802 LYS A C 1
ATOM 1366 O O . LYS A 1 175 ? 13.998 -14.478 5.851 1.00 59.62 802 LYS A O 1
ATOM 1372 N N . ARG A 1 176 ? 14.706 -15.605 4.031 1.00 71.87 803 ARG A N 1
ATOM 1373 C CA . ARG A 1 176 ? 13.528 -15.298 3.216 1.00 74.52 803 ARG A CA 1
ATOM 1374 C C . ARG A 1 176 ? 13.215 -13.802 3.137 1.00 72.10 803 ARG A C 1
ATOM 1375 O O . ARG A 1 176 ? 12.140 -13.362 3.550 1.00 67.65 803 ARG A O 1
ATOM 1383 N N . ARG A 1 177 ? 14.152 -13.027 2.601 1.00 70.88 804 ARG A N 1
ATOM 1384 C CA . ARG A 1 177 ? 13.955 -11.589 2.444 1.00 60.52 804 ARG A CA 1
ATOM 1385 C C . ARG A 1 177 ? 14.544 -11.063 1.137 1.00 58.96 804 ARG A C 1
ATOM 1386 O O . ARG A 1 177 ? 15.406 -11.703 0.534 1.00 49.52 804 ARG A O 1
ATOM 1394 N N . LEU A 1 178 ? 14.069 -9.896 0.709 1.00 59.49 805 LEU A N 1
ATOM 1395 C CA . LEU A 1 178 ? 14.551 -9.254 -0.511 1.00 50.43 805 LEU A CA 1
ATOM 1396 C C . LEU A 1 178 ? 15.385 -8.015 -0.208 1.00 59.03 805 LEU A C 1
ATOM 1397 O O . LEU A 1 178 ? 14.915 -7.082 0.442 1.00 60.56 805 LEU A O 1
ATOM 1402 N N . TYR A 1 179 ? 16.623 -8.007 -0.689 1.00 62.01 806 TYR A N 1
ATOM 1403 C CA . TYR A 1 179 ? 17.474 -6.831 -0.570 1.00 54.30 806 TYR A CA 1
ATOM 1404 C C . TYR A 1 179 ? 17.633 -6.144 -1.924 1.00 49.75 806 TYR A C 1
ATOM 1405 O O . TYR A 1 179 ? 17.690 -6.802 -2.962 1.00 45.11 806 TYR A O 1
ATOM 1414 N N . TRP A 1 180 ? 17.691 -4.817 -1.911 1.00 52.98 807 TRP A N 1
ATOM 1415 C CA . TRP A 1 180 ? 17.926 -4.066 -3.138 1.00 49.05 807 TRP A CA 1
ATOM 1416 C C . TRP A 1 180 ? 18.450 -2.667 -2.840 1.00 48.78 807 TRP A C 1
ATOM 1417 O O . TRP A 1 180 ? 18.298 -2.160 -1.729 1.00 47.68 807 TRP A O 1
ATOM 1428 N N . THR A 1 181 ? 19.083 -2.052 -3.833 1.00 39.98 808 THR A N 1
ATOM 1429 C CA . THR A 1 181 ? 19.513 -0.668 -3.711 1.00 43.34 808 THR A CA 1
ATOM 1430 C C . THR A 1 181 ? 18.522 0.234 -4.442 1.00 42.30 808 THR A C 1
ATOM 1431 O O . THR A 1 181 ? 18.034 -0.112 -5.517 1.00 43.34 808 THR A O 1
ATOM 1435 N N . ASP A 1 182 ? 18.206 1.378 -3.847 1.00 43.67 809 ASP A N 1
ATOM 1436 C CA . ASP A 1 182 ? 17.336 2.346 -4.498 1.00 42.66 809 ASP A CA 1
ATOM 1437 C C . ASP A 1 182 ? 18.193 3.494 -5.010 1.00 47.98 809 ASP A C 1
ATOM 1438 O O . ASP A 1 182 ? 18.600 4.363 -4.242 1.00 54.36 809 ASP A O 1
ATOM 1443 N N . LEU A 1 183 ? 18.471 3.482 -6.311 1.00 42.69 810 LEU A N 1
ATOM 1444 C CA . LEU A 1 183 ? 19.374 4.451 -6.931 1.00 34.06 810 LEU A CA 1
ATOM 1445 C C . LEU A 1 183 ? 18.834 5.881 -6.904 1.00 43.95 810 LEU A C 1
ATOM 1446 O O . LEU A 1 183 ? 19.608 6.838 -6.901 1.00 54.10 810 LEU A O 1
ATOM 1451 N N . ASP A 1 184 ? 17.510 6.019 -6.889 1.00 50.62 811 ASP A N 1
ATOM 1452 C CA . ASP A 1 184 ? 16.866 7.331 -6.849 1.00 62.33 811 ASP A CA 1
ATOM 1453 C C . ASP A 1 184 ? 16.779 7.886 -5.430 1.00 73.69 811 ASP A C 1
ATOM 1454 O O . ASP A 1 184 ? 17.146 9.039 -5.181 1.00 74.47 811 ASP A O 1
ATOM 1459 N N . THR A 1 185 ? 16.286 7.064 -4.509 1.00 75.12 812 THR A N 1
ATOM 1460 C CA . THR A 1 185 ? 16.163 7.463 -3.112 1.00 66.64 812 THR A CA 1
ATOM 1461 C C . THR A 1 185 ? 17.524 7.391 -2.429 1.00 61.18 812 THR A C 1
ATOM 1462 O O . THR A 1 185 ? 17.743 8.008 -1.388 1.00 61.38 812 THR A O 1
ATOM 1466 N N . ASN A 1 186 ? 18.433 6.633 -3.034 1.00 66.70 813 ASN A N 1
ATOM 1467 C CA . ASN A 1 186 ? 19.814 6.526 -2.569 1.00 57.09 813 ASN A CA 1
ATOM 1468 C C . ASN A 1 186 ? 19.947 5.791 -1.241 1.00 51.00 813 ASN A C 1
ATOM 1469 O O . ASN A 1 186 ? 20.456 6.339 -0.264 1.00 67.00 813 ASN A O 1
ATOM 1474 N N . LEU A 1 187 ? 19.498 4.541 -1.212 1.00 40.03 814 LEU A N 1
ATOM 1475 C CA . LEU A 1 187 ? 19.543 3.753 0.012 1.00 40.86 814 LEU A CA 1
ATOM 1476 C C . LEU A 1 187 ? 19.458 2.257 -0.257 1.00 45.93 814 LEU A C 1
ATOM 1477 O O . LEU A 1 187 ? 19.173 1.828 -1.376 1.00 46.45 814 LEU A O 1
ATOM 1482 N N . ILE A 1 188 ? 19.721 1.464 0.774 1.00 44.96 815 ILE A N 1
ATOM 1483 C CA . ILE A 1 188 ? 19.513 0.028 0.685 1.00 51.51 815 ILE A CA 1
ATOM 1484 C C . ILE A 1 188 ? 18.263 -0.343 1.475 1.00 53.52 815 ILE A C 1
ATOM 1485 O O . ILE A 1 188 ? 18.137 -0.002 2.651 1.00 47.13 815 ILE A O 1
ATOM 1490 N N . GLU A 1 189 ? 17.332 -1.023 0.814 1.00 51.62 816 GLU A N 1
ATOM 1491 C CA . GLU A 1 189 ? 16.094 -1.450 1.448 1.00 52.56 816 GLU A CA 1
ATOM 1492 C C . GLU A 1 189 ? 16.063 -2.958 1.625 1.00 58.36 816 GLU A C 1
ATOM 1493 O O . GLU A 1 189 ? 16.980 -3.666 1.211 1.00 52.08 816 GLU A O 1
ATOM 1499 N N . SER A 1 190 ? 14.987 -3.438 2.236 1.00 66.00 817 SER A N 1
ATOM 1500 C CA . SER A 1 190 ? 14.795 -4.859 2.467 1.00 59.69 817 SER A CA 1
ATOM 1501 C C . SER A 1 190 ? 13.326 -5.134 2.758 1.00 62.20 817 SER A C 1
ATOM 1502 O O . SER A 1 190 ? 12.623 -4.281 3.301 1.00 69.88 817 SER A O 1
ATOM 1505 N N . SER A 1 191 ? 12.863 -6.324 2.389 1.00 47.62 818 SER A N 1
ATOM 1506 C CA . SER A 1 191 ? 11.491 -6.725 2.674 1.00 50.06 818 SER A CA 1
ATOM 1507 C C . SER A 1 191 ? 11.372 -8.240 2.671 1.00 64.07 818 SER A C 1
ATOM 1508 O O . SER A 1 191 ? 12.368 -8.947 2.524 1.00 69.13 818 SER A O 1
ATOM 1511 N N . ASN A 1 192 ? 10.151 -8.734 2.844 1.00 70.25 819 ASN A N 1
ATOM 1512 C CA . ASN A 1 192 ? 9.883 -10.157 2.696 1.00 71.33 819 ASN A CA 1
ATOM 1513 C C . ASN A 1 192 ? 9.416 -10.485 1.280 1.00 71.64 819 ASN A C 1
ATOM 1514 O O . ASN A 1 192 ? 9.187 -9.585 0.469 1.00 61.64 819 ASN A O 1
ATOM 1519 N N . MET A 1 193 ? 9.279 -11.776 0.996 1.00 68.95 820 MET A N 1
ATOM 1520 C CA . MET A 1 193 ? 8.899 -12.245 -0.331 1.00 63.50 820 MET A CA 1
ATOM 1521 C C . MET A 1 193 ? 7.560 -11.694 -0.808 1.00 61.98 820 MET A C 1
ATOM 1522 O O . MET A 1 193 ? 7.255 -11.736 -1.999 1.00 66.38 820 MET A O 1
ATOM 1527 N N . LEU A 1 194 ? 6.759 -11.188 0.120 1.00 60.22 821 LEU A N 1
ATOM 1528 C CA . LEU A 1 194 ? 5.470 -10.610 -0.237 1.00 68.77 821 LEU A CA 1
ATOM 1529 C C . LEU A 1 194 ? 5.609 -9.102 -0.435 1.00 72.38 821 LEU A C 1
ATOM 1530 O O . LEU A 1 194 ? 4.639 -8.410 -0.755 1.00 68.56 821 LEU A O 1
ATOM 1535 N N . GLY A 1 195 ? 6.828 -8.604 -0.250 1.00 64.98 822 GLY A N 1
ATOM 1536 C CA . GLY A 1 195 ? 7.114 -7.194 -0.424 1.00 62.13 822 GLY A CA 1
ATOM 1537 C C . GLY A 1 195 ? 6.609 -6.354 0.731 1.00 62.32 822 GLY A C 1
ATOM 1538 O O . GLY A 1 195 ? 6.378 -5.153 0.584 1.00 60.81 822 GLY A O 1
ATOM 1539 N N . LEU A 1 196 ? 6.430 -6.992 1.883 1.00 61.87 823 LEU A N 1
ATOM 1540 C CA . LEU A 1 196 ? 5.986 -6.294 3.085 1.00 68.97 823 LEU A CA 1
ATOM 1541 C C . LEU A 1 196 ? 7.108 -6.271 4.117 1.00 75.12 823 LEU A C 1
ATOM 1542 O O . LEU A 1 196 ? 8.259 -6.561 3.789 1.00 72.00 823 LEU A O 1
ATOM 1547 N N . ASN A 1 197 ? 6.774 -5.932 5.361 1.00 79.63 824 ASN A N 1
ATOM 1548 C CA . ASN A 1 197 ? 7.775 -5.856 6.418 1.00 76.10 824 ASN A CA 1
ATOM 1549 C C . ASN A 1 197 ? 9.000 -5.120 5.890 1.00 71.58 824 ASN A C 1
ATOM 1550 O O . ASN A 1 197 ? 10.136 -5.580 6.021 1.00 60.68 824 ASN A O 1
ATOM 1555 N N . ARG A 1 198 ? 8.746 -3.972 5.276 1.00 67.63 825 ARG A N 1
ATOM 1556 C CA . ARG A 1 198 ? 9.768 -3.225 4.566 1.00 57.86 825 ARG A CA 1
ATOM 1557 C C . ARG A 1 198 ? 10.653 -2.456 5.535 1.00 59.88 825 ARG A C 1
ATOM 1558 O O . ARG A 1 198 ? 10.156 -1.772 6.426 1.00 42.53 825 ARG A O 1
ATOM 1566 N N . GLU A 1 199 ? 11.965 -2.573 5.355 1.00 64.92 826 GLU A N 1
ATOM 1567 C CA . GLU A 1 199 ? 12.921 -1.894 6.225 1.00 72.45 826 GLU A CA 1
ATOM 1568 C C . GLU A 1 199 ? 14.075 -1.271 5.451 1.00 75.31 826 GLU A C 1
ATOM 1569 O O . GLU A 1 199 ? 14.545 -1.825 4.457 1.00 81.07 826 GLU A O 1
ATOM 1575 N N . VAL A 1 200 ? 14.529 -0.114 5.921 1.00 70.26 827 VAL A N 1
ATOM 1576 C CA . VAL A 1 200 ? 15.695 0.539 5.345 1.00 62.83 827 VAL A CA 1
ATOM 1577 C C . VAL A 1 200 ? 16.947 0.114 6.102 1.00 60.22 827 VAL A C 1
ATOM 1578 O O . VAL A 1 200 ? 17.087 0.398 7.291 1.00 62.35 827 VAL A O 1
ATOM 1582 N N . ILE A 1 201 ? 17.847 -0.578 5.408 1.00 56.20 828 ILE A N 1
ATOM 1583 C CA . ILE A 1 201 ? 19.078 -1.076 6.018 1.00 55.05 828 ILE A CA 1
ATOM 1584 C C . ILE A 1 201 ? 20.119 0.029 6.187 1.00 49.35 828 ILE A C 1
ATOM 1585 O O . ILE A 1 201 ? 20.842 0.063 7.183 1.00 61.28 828 ILE A O 1
ATOM 1590 N N . ALA A 1 202 ? 20.188 0.932 5.213 1.00 45.69 829 ALA A N 1
ATOM 1591 C CA . ALA A 1 202 ? 21.142 2.038 5.254 1.00 50.55 829 ALA A CA 1
ATOM 1592 C C . ALA A 1 202 ? 20.742 3.158 4.303 1.00 54.34 829 ALA A C 1
ATOM 1593 O O . ALA A 1 202 ? 20.491 2.920 3.123 1.00 68.22 829 ALA A O 1
ATOM 1595 N N . ASP A 1 203 ? 20.694 4.383 4.817 1.00 57.74 830 ASP A N 1
ATOM 1596 C CA . ASP A 1 203 ? 20.302 5.529 4.005 1.00 65.42 830 ASP A CA 1
ATOM 1597 C C . ASP A 1 203 ? 21.317 6.669 4.070 1.00 66.61 830 ASP A C 1
ATOM 1598 O O . ASP A 1 203 ? 21.107 7.729 3.480 1.00 65.38 830 ASP A O 1
ATOM 1603 N N . ASP A 1 204 ? 22.415 6.445 4.786 1.00 67.70 831 ASP A N 1
ATOM 1604 C CA . ASP A 1 204 ? 23.461 7.456 4.916 1.00 71.41 831 ASP A CA 1
ATOM 1605 C C . ASP A 1 204 ? 24.671 7.147 4.038 1.00 72.88 831 ASP A C 1
ATOM 1606 O O . ASP A 1 204 ? 25.759 7.683 4.256 1.00 71.01 831 ASP A O 1
ATOM 1611 N N . LEU A 1 205 ? 24.478 6.277 3.051 1.00 73.86 832 LEU A N 1
ATOM 1612 C CA . LEU A 1 205 ? 25.537 5.941 2.106 1.00 64.09 832 LEU A CA 1
ATOM 1613 C C . LEU A 1 205 ? 25.523 6.930 0.945 1.00 67.18 832 LEU A C 1
ATOM 1614 O O . LEU A 1 205 ? 24.456 7.317 0.471 1.00 74.56 832 LEU A O 1
ATOM 1619 N N . PRO A 1 206 ? 26.714 7.349 0.492 1.00 60.68 833 PRO A N 1
ATOM 1620 C CA . PRO A 1 206 ? 26.857 8.375 -0.549 1.00 52.04 833 PRO A CA 1
ATOM 1621 C C . PRO A 1 206 ? 26.267 7.964 -1.900 1.00 54.52 833 PRO A C 1
ATOM 1622 O O . PRO A 1 206 ? 25.510 8.741 -2.487 1.00 59.13 833 PRO A O 1
ATOM 1626 N N . HIS A 1 207 ? 26.607 6.770 -2.384 1.00 46.72 834 HIS A N 1
ATOM 1627 C CA . HIS A 1 207 ? 26.177 6.343 -3.715 1.00 44.52 834 HIS A CA 1
ATOM 1628 C C . HIS A 1 207 ? 26.214 4.822 -3.902 1.00 50.47 834 HIS A C 1
ATOM 1629 O O . HIS A 1 207 ? 27.053 4.307 -4.643 1.00 50.41 834 HIS A O 1
ATOM 1636 N N . PRO A 1 208 ? 25.300 4.098 -3.234 1.00 55.20 835 PRO A N 1
ATOM 1637 C CA . PRO A 1 208 ? 25.216 2.643 -3.402 1.00 51.15 835 PRO A CA 1
ATOM 1638 C C . PRO A 1 208 ? 24.719 2.289 -4.799 1.00 56.30 835 PRO A C 1
ATOM 1639 O O . PRO A 1 208 ? 23.860 2.990 -5.337 1.00 55.02 835 PRO A O 1
ATOM 1643 N N . PHE A 1 209 ? 25.252 1.214 -5.373 1.00 55.68 836 PHE A N 1
ATOM 1644 C CA . PHE A 1 209 ? 24.894 0.808 -6.727 1.00 49.24 836 PHE A CA 1
ATOM 1645 C C . PHE A 1 209 ? 24.700 -0.705 -6.808 1.00 45.44 836 PHE A C 1
ATOM 1646 O O . PHE A 1 209 ? 23.571 -1.193 -6.843 1.00 50.00 836 PHE A O 1
ATOM 1654 N N . GLY A 1 210 ? 25.805 -1.443 -6.843 1.00 35.53 837 GLY A N 1
ATOM 1655 C CA . GLY A 1 210 ? 25.744 -2.892 -6.830 1.00 38.79 837 GLY A CA 1
ATOM 1656 C C . GLY A 1 210 ? 25.359 -3.407 -5.456 1.00 45.03 837 GLY A C 1
ATOM 1657 O O . GLY A 1 210 ? 25.450 -2.679 -4.467 1.00 48.26 837 GLY A O 1
ATOM 1658 N N . LEU A 1 211 ? 24.924 -4.661 -5.388 1.00 46.00 838 LEU A N 1
ATOM 1659 C CA . LEU A 1 211 ? 24.505 -5.248 -4.118 1.00 38.86 838 LEU A CA 1
ATOM 1660 C C . LEU A 1 211 ? 24.424 -6.768 -4.185 1.00 44.90 838 LEU A C 1
ATOM 1661 O O . LEU A 1 211 ? 24.058 -7.342 -5.209 1.00 61.85 838 LEU A O 1
ATOM 1666 N N . THR A 1 212 ? 24.776 -7.413 -3.081 1.00 39.69 839 THR A N 1
ATOM 1667 C CA . THR A 1 212 ? 24.618 -8.850 -2.937 1.00 38.41 839 THR A CA 1
ATOM 1668 C C . THR A 1 212 ? 24.601 -9.140 -1.447 1.00 37.30 839 THR A C 1
ATOM 1669 O O . THR A 1 212 ? 24.731 -8.219 -0.640 1.00 48.44 839 THR A O 1
ATOM 1673 N N . GLN A 1 213 ? 24.439 -10.405 -1.073 1.00 40.06 840 GLN A N 1
ATOM 1674 C CA . GLN A 1 213 ? 24.434 -10.760 0.343 1.00 53.51 840 GLN A CA 1
ATOM 1675 C C . GLN A 1 213 ? 24.898 -12.194 0.576 1.00 54.37 840 GLN A C 1
ATOM 1676 O O . GLN A 1 213 ? 24.604 -13.089 -0.212 1.00 52.04 840 GLN A O 1
ATOM 1682 N N . TYR A 1 214 ? 25.627 -12.402 1.668 1.00 58.31 841 TYR A N 1
ATOM 1683 C CA . TYR A 1 214 ? 26.166 -13.716 1.997 1.00 61.10 841 TYR A CA 1
ATOM 1684 C C . TYR A 1 214 ? 26.287 -13.888 3.507 1.00 73.40 841 TYR A C 1
ATOM 1685 O O . TYR A 1 214 ? 26.977 -13.118 4.177 1.00 73.35 841 TYR A O 1
ATOM 1694 N N . GLN A 1 215 ? 25.606 -14.904 4.030 1.00 80.45 842 GLN A N 1
ATOM 1695 C CA . GLN A 1 215 ? 25.580 -15.172 5.465 1.00 81.05 842 GLN A CA 1
ATOM 1696 C C . GLN A 1 215 ? 24.930 -14.028 6.242 1.00 80.41 842 GLN A C 1
ATOM 1697 O O . GLN A 1 215 ? 23.748 -13.736 6.056 1.00 81.37 842 GLN A O 1
ATOM 1703 N N . ASP A 1 216 ? 25.703 -13.382 7.111 1.00 75.40 843 ASP A N 1
ATOM 1704 C CA . ASP A 1 216 ? 25.165 -12.325 7.963 1.00 77.87 843 ASP A CA 1
ATOM 1705 C C . ASP A 1 216 ? 25.414 -10.930 7.408 1.00 63.84 843 ASP A C 1
ATOM 1706 O O . ASP A 1 216 ? 24.981 -9.936 7.991 1.00 50.25 843 ASP A O 1
ATOM 1711 N N . TYR A 1 217 ? 26.105 -10.855 6.276 1.00 65.49 844 TYR A N 1
ATOM 1712 C CA . TYR A 1 217 ? 26.497 -9.564 5.723 1.00 58.98 844 TYR A CA 1
ATOM 1713 C C . TYR A 1 217 ? 25.781 -9.216 4.420 1.00 49.30 844 TYR A C 1
ATOM 1714 O O . TYR A 1 217 ? 25.314 -10.096 3.695 1.00 49.39 844 TYR A O 1
ATOM 1723 N N . ILE A 1 218 ? 25.692 -7.919 4.140 1.00 53.70 845 ILE A N 1
ATOM 1724 C CA . ILE A 1 218 ? 25.354 -7.443 2.804 1.00 69.96 845 ILE A CA 1
ATOM 1725 C C . ILE A 1 218 ? 26.578 -6.763 2.211 1.00 66.94 845 ILE A C 1
ATOM 1726 O O . ILE A 1 218 ? 27.341 -6.104 2.923 1.00 57.34 845 ILE A O 1
ATOM 1731 N N . TYR A 1 219 ? 26.771 -6.933 0.908 1.00 53.70 846 TYR A N 1
ATOM 1732 C CA . TYR A 1 219 ? 27.854 -6.256 0.213 1.00 45.63 846 TYR A CA 1
ATOM 1733 C C . TYR A 1 219 ? 27.270 -5.294 -0.810 1.00 48.98 846 TYR A C 1
ATOM 1734 O O . TYR A 1 219 ? 26.318 -5.630 -1.515 1.00 50.34 846 TYR A O 1
ATOM 1743 N N . TRP A 1 220 ? 27.835 -4.095 -0.890 1.00 48.70 847 TRP A N 1
ATOM 1744 C CA . TRP A 1 220 ? 27.433 -3.141 -1.915 1.00 44.19 847 TRP A CA 1
ATOM 1745 C C . TRP A 1 220 ? 28.652 -2.483 -2.537 1.00 49.72 847 TRP A C 1
ATOM 1746 O O . TRP A 1 220 ? 29.758 -2.571 -2.003 1.00 50.53 847 TRP A O 1
ATOM 1757 N N . THR A 1 221 ? 28.446 -1.833 -3.676 1.00 50.36 848 THR A N 1
ATOM 1758 C CA . THR A 1 221 ? 29.487 -1.021 -4.286 1.00 46.39 848 THR A CA 1
ATOM 1759 C C . THR A 1 221 ? 29.077 0.438 -4.162 1.00 45.16 848 THR A C 1
ATOM 1760 O O . THR A 1 221 ? 27.887 0.751 -4.118 1.00 47.91 848 THR A O 1
ATOM 1764 N N . ASP A 1 222 ? 30.058 1.330 -4.091 1.00 46.71 849 ASP A N 1
ATOM 1765 C CA . ASP A 1 222 ? 29.767 2.758 -4.039 1.00 43.11 849 ASP A CA 1
ATOM 1766 C C . ASP A 1 222 ? 30.412 3.490 -5.207 1.00 41.51 849 ASP A C 1
ATOM 1767 O O . ASP A 1 222 ? 31.634 3.533 -5.335 1.00 39.09 849 ASP A O 1
ATOM 1772 N N . TRP A 1 223 ? 29.572 4.067 -6.055 1.00 49.57 850 TRP A N 1
ATOM 1773 C CA . TRP A 1 223 ? 30.030 4.758 -7.250 1.00 53.66 850 TRP A CA 1
ATOM 1774 C C . TRP A 1 223 ? 31.010 5.874 -6.904 1.00 53.15 850 TRP A C 1
ATOM 1775 O O . TRP A 1 223 ? 32.003 6.073 -7.604 1.00 62.81 850 TRP A O 1
ATOM 1786 N N . SER A 1 224 ? 30.733 6.590 -5.816 1.00 42.95 851 SER A N 1
ATOM 1787 C CA . SER A 1 224 ? 31.483 7.801 -5.485 1.00 50.67 851 SER A CA 1
ATOM 1788 C C . SER A 1 224 ? 32.695 7.531 -4.600 1.00 50.85 851 SER A C 1
ATOM 1789 O O . SER A 1 224 ? 33.744 8.150 -4.774 1.00 65.25 851 SER A O 1
ATOM 1792 N N . ARG A 1 225 ? 32.548 6.616 -3.648 1.00 53.19 852 ARG A N 1
ATOM 1793 C CA . ARG A 1 225 ? 33.672 6.215 -2.809 1.00 57.33 852 ARG A CA 1
ATOM 1794 C C . ARG A 1 225 ? 34.555 5.192 -3.522 1.00 57.46 852 ARG A C 1
ATOM 1795 O O . ARG A 1 225 ? 35.620 4.824 -3.025 1.00 54.91 852 ARG A O 1
ATOM 1803 N N . ARG A 1 226 ? 34.105 4.749 -4.693 1.00 54.71 853 ARG A N 1
ATOM 1804 C CA . ARG A 1 226 ? 34.891 3.860 -5.542 1.00 54.75 853 ARG A CA 1
ATOM 1805 C C . ARG A 1 226 ? 35.329 2.623 -4.772 1.00 50.03 853 ARG A C 1
ATOM 1806 O O . ARG A 1 226 ? 36.523 2.382 -4.602 1.00 54.95 853 ARG A O 1
ATOM 1814 N N . SER A 1 227 ? 34.366 1.834 -4.312 1.00 47.01 854 SER A N 1
ATOM 1815 C CA . SER A 1 227 ? 34.685 0.738 -3.409 1.00 52.24 854 SER A CA 1
ATOM 1816 C C . SER A 1 227 ? 33.666 -0.396 -3.392 1.00 52.56 854 SER A C 1
ATOM 1817 O O . SER A 1 227 ? 32.630 -0.347 -4.054 1.00 52.24 854 SER A O 1
ATOM 1820 N N . ILE A 1 228 ? 34.003 -1.421 -2.619 1.00 49.12 855 ILE A N 1
ATOM 1821 C CA . ILE A 1 228 ? 33.095 -2.498 -2.273 1.00 45.87 855 ILE A CA 1
ATOM 1822 C C . ILE A 1 228 ? 33.142 -2.604 -0.761 1.00 53.63 855 ILE A C 1
ATOM 1823 O O . ILE A 1 228 ? 34.209 -2.803 -0.180 1.00 54.05 855 ILE A O 1
ATOM 1828 N N . GLU A 1 229 ? 31.991 -2.450 -0.122 1.00 56.87 856 GLU A N 1
ATOM 1829 C CA . GLU A 1 229 ? 31.937 -2.440 1.330 1.00 49.89 856 GLU A CA 1
ATOM 1830 C C . GLU A 1 229 ? 31.006 -3.529 1.849 1.00 59.76 856 GLU A C 1
ATOM 1831 O O . GLU A 1 229 ? 30.344 -4.222 1.073 1.00 51.51 856 GLU A O 1
ATOM 1837 N N . ARG A 1 230 ? 30.963 -3.681 3.167 1.00 64.78 857 ARG A N 1
ATOM 1838 C CA . ARG A 1 230 ? 30.190 -4.748 3.780 1.00 66.57 857 ARG A CA 1
ATOM 1839 C C . ARG A 1 230 ? 29.511 -4.243 5.041 1.00 65.93 857 ARG A C 1
ATOM 1840 O O . ARG A 1 230 ? 29.939 -3.249 5.624 1.00 76.08 857 ARG A O 1
ATOM 1848 N N . ALA A 1 231 ? 28.451 -4.921 5.464 1.00 56.51 858 ALA A N 1
ATOM 1849 C CA . ALA A 1 231 ? 27.742 -4.503 6.666 1.00 59.14 858 ALA A CA 1
ATOM 1850 C C . ALA A 1 231 ? 26.795 -5.567 7.206 1.00 64.31 858 ALA A C 1
ATOM 1851 O O . ALA A 1 231 ? 26.303 -6.415 6.465 1.00 68.48 858 ALA A O 1
ATOM 1853 N N . ASN A 1 232 ? 26.562 -5.516 8.513 1.00 66.44 859 ASN A N 1
ATOM 1854 C CA . ASN A 1 232 ? 25.545 -6.329 9.160 1.00 71.99 859 ASN A CA 1
ATOM 1855 C C . ASN A 1 232 ? 24.249 -6.235 8.356 1.00 68.05 859 ASN A C 1
ATOM 1856 O O . ASN A 1 232 ? 23.689 -5.149 8.187 1.00 58.68 859 ASN A O 1
ATOM 1861 N N . LYS A 1 233 ? 23.788 -7.373 7.846 1.00 66.98 860 LYS A N 1
ATOM 1862 C CA . LYS A 1 233 ? 22.665 -7.394 6.912 1.00 58.71 860 LYS A CA 1
ATOM 1863 C C . LYS A 1 233 ? 21.355 -6.882 7.504 1.00 64.30 860 LYS A C 1
ATOM 1864 O O . LYS A 1 233 ? 20.518 -6.344 6.783 1.00 68.93 860 LYS A O 1
ATOM 1870 N N . THR A 1 234 ? 21.174 -7.052 8.810 1.00 68.19 861 THR A N 1
ATOM 1871 C CA . THR A 1 234 ? 19.975 -6.549 9.475 1.00 83.29 861 THR A CA 1
ATOM 1872 C C . THR A 1 234 ? 20.212 -5.190 10.129 1.00 85.19 861 THR A C 1
ATOM 1873 O O . THR A 1 234 ? 19.354 -4.308 10.075 1.00 79.96 861 THR A O 1
ATOM 1877 N N . SER A 1 235 ? 21.380 -5.028 10.741 1.00 91.30 862 SER A N 1
ATOM 1878 C CA . SER A 1 235 ? 21.720 -3.787 11.428 1.00 88.75 862 SER A CA 1
ATOM 1879 C C . SER A 1 235 ? 22.107 -2.690 10.443 1.00 83.74 862 SER A C 1
ATOM 1880 O O . SER A 1 235 ? 21.644 -1.554 10.546 1.00 80.77 862 SER A O 1
ATOM 1883 N N . GLY A 1 236 ? 22.955 -3.039 9.484 1.00 82.45 863 GLY A N 1
ATOM 1884 C CA . GLY A 1 236 ? 23.459 -2.070 8.531 1.00 81.57 863 GLY A CA 1
ATOM 1885 C C . GLY A 1 236 ? 24.724 -1.430 9.061 1.00 81.14 863 GLY A C 1
ATOM 1886 O O . GLY A 1 236 ? 25.325 -0.576 8.408 1.00 76.47 863 GLY A O 1
ATOM 1887 N N . GLN A 1 237 ? 25.122 -1.847 10.259 1.00 83.90 864 GLN A N 1
ATOM 1888 C CA . GLN A 1 237 ? 26.339 -1.345 10.885 1.00 84.03 864 GLN A CA 1
ATOM 1889 C C . GLN A 1 237 ? 27.419 -2.422 10.912 1.00 87.24 864 GLN A C 1
ATOM 1890 O O . GLN A 1 237 ? 27.336 -3.410 10.181 1.00 83.05 864 GLN A O 1
ATOM 1896 N N . ASN A 1 238 ? 28.427 -2.232 11.759 1.00 93.13 865 ASN A N 1
ATOM 1897 C CA . ASN A 1 238 ? 29.599 -3.100 11.751 1.00 95.68 865 ASN A CA 1
ATOM 1898 C C . ASN A 1 238 ? 30.182 -3.115 10.343 1.00 88.97 865 ASN A C 1
ATOM 1899 O O . ASN A 1 238 ? 30.451 -4.172 9.773 1.00 93.28 865 ASN A O 1
ATOM 1904 N N . ARG A 1 239 ? 30.365 -1.919 9.792 1.00 73.02 866 ARG A N 1
ATOM 1905 C CA . ARG A 1 239 ? 30.764 -1.750 8.399 1.00 62.18 866 ARG A CA 1
ATOM 1906 C C . ARG A 1 239 ? 32.276 -1.732 8.222 1.00 68.19 866 ARG A C 1
ATOM 1907 O O . ARG A 1 239 ? 33.003 -1.159 9.034 1.00 77.81 866 ARG A O 1
ATOM 1915 N N . THR A 1 240 ? 32.741 -2.358 7.146 1.00 58.87 867 THR A N 1
ATOM 1916 C CA . THR A 1 240 ? 34.153 -2.328 6.793 1.00 64.65 867 THR A CA 1
ATOM 1917 C C . THR A 1 240 ? 34.308 -2.152 5.288 1.00 65.83 867 THR A C 1
ATOM 1918 O O . THR A 1 240 ? 33.333 -2.237 4.541 1.00 63.08 867 THR A O 1
ATOM 1922 N N . ILE A 1 241 ? 35.536 -1.901 4.847 1.00 70.09 868 ILE A N 1
ATOM 1923 C CA . ILE A 1 241 ? 35.823 -1.761 3.424 1.00 62.61 868 ILE A CA 1
ATOM 1924 C C . ILE A 1 241 ? 36.574 -2.981 2.895 1.00 60.63 868 ILE A C 1
ATOM 1925 O O . ILE A 1 241 ? 37.690 -3.274 3.324 1.00 63.76 868 ILE A O 1
ATOM 1930 N N . ILE A 1 242 ? 35.947 -3.693 1.965 1.00 57.32 869 ILE A N 1
ATOM 1931 C CA . ILE A 1 242 ? 36.538 -4.887 1.375 1.00 55.37 869 ILE A CA 1
ATOM 1932 C C . ILE A 1 242 ? 37.646 -4.519 0.397 1.00 58.33 869 ILE A C 1
ATOM 1933 O O . ILE A 1 242 ? 38.751 -5.057 0.458 1.00 70.77 869 ILE A O 1
ATOM 1938 N N . GLN A 1 243 ? 37.343 -3.596 -0.508 1.00 56.10 870 GLN A N 1
ATOM 1939 C CA . GLN A 1 243 ? 38.304 -3.171 -1.516 1.00 57.85 870 GLN A CA 1
ATOM 1940 C C . GLN A 1 243 ? 38.019 -1.729 -1.920 1.00 51.52 870 GLN A C 1
ATOM 1941 O O . GLN A 1 243 ? 36.864 -1.307 -1.959 1.00 53.82 870 GLN A O 1
ATOM 1947 N N . GLY A 1 244 ? 39.076 -0.974 -2.204 1.00 50.83 871 GLY A N 1
ATOM 1948 C CA . GLY A 1 244 ? 38.940 0.412 -2.617 1.00 48.08 871 GLY A CA 1
ATOM 1949 C C . GLY A 1 244 ? 39.496 0.629 -4.011 1.00 59.76 871 GLY A C 1
ATOM 1950 O O . GLY A 1 244 ? 39.980 -0.311 -4.647 1.00 58.70 871 GLY A O 1
ATOM 1951 N N . HIS A 1 245 ? 39.425 1.868 -4.489 1.00 64.26 872 HIS A N 1
ATOM 1952 C CA . HIS A 1 245 ? 39.920 2.214 -5.818 1.00 56.86 872 HIS A CA 1
ATOM 1953 C C . HIS A 1 245 ? 39.269 1.356 -6.902 1.00 59.44 872 HIS A C 1
ATOM 1954 O O . HIS A 1 245 ? 39.932 0.891 -7.829 1.00 62.47 872 HIS A O 1
ATOM 1961 N N . LEU A 1 246 ? 37.964 1.146 -6.769 1.00 60.48 873 LEU A N 1
ATOM 1962 C CA . LEU A 1 246 ? 37.196 0.390 -7.749 1.00 56.26 873 LEU A CA 1
ATOM 1963 C C . LEU A 1 246 ? 36.035 1.222 -8.264 1.00 53.77 873 LEU A C 1
ATOM 1964 O O . LEU A 1 246 ? 34.984 1.295 -7.628 1.00 67.62 873 LEU A O 1
ATOM 1969 N N . ASP A 1 247 ? 36.229 1.851 -9.418 1.00 47.60 874 ASP A N 1
ATOM 1970 C CA . ASP A 1 247 ? 35.188 2.664 -10.027 1.00 43.65 874 ASP A CA 1
ATOM 1971 C C . ASP A 1 247 ? 34.478 1.889 -11.128 1.00 49.86 874 ASP A C 1
ATOM 1972 O O . ASP A 1 247 ? 35.021 0.924 -11.665 1.00 54.06 874 ASP A O 1
ATOM 1977 N N . TYR A 1 248 ? 33.256 2.309 -11.447 1.00 57.84 875 TYR A N 1
ATOM 1978 C CA . TYR A 1 248 ? 32.480 1.721 -12.541 1.00 56.38 875 TYR A CA 1
ATOM 1979 C C . TYR A 1 248 ? 32.203 0.222 -12.377 1.00 55.01 875 TYR A C 1
ATOM 1980 O O . TYR A 1 248 ? 32.212 -0.525 -13.358 1.00 46.21 875 TYR A O 1
ATOM 1989 N N . VAL A 1 249 ? 31.956 -0.214 -11.143 1.00 55.98 876 VAL A N 1
ATOM 1990 C CA . VAL A 1 249 ? 31.596 -1.608 -10.885 1.00 46.92 876 VAL A CA 1
ATOM 1991 C C . VAL A 1 249 ? 30.111 -1.840 -11.160 1.00 52.37 876 VAL A C 1
ATOM 1992 O O . VAL A 1 249 ? 29.251 -1.239 -10.514 1.00 56.47 876 VAL A O 1
ATOM 1996 N N . MET A 1 250 ? 29.820 -2.715 -12.119 1.00 44.81 877 MET A N 1
ATOM 1997 C CA . MET A 1 250 ? 28.446 -2.948 -12.559 1.00 51.68 877 MET A CA 1
ATOM 1998 C C . MET A 1 250 ? 27.710 -3.953 -11.686 1.00 70.65 877 MET A C 1
ATOM 1999 O O . MET A 1 250 ? 26.669 -3.644 -11.105 1.00 81.79 877 MET A O 1
ATOM 2004 N N . ASP A 1 251 ? 28.254 -5.158 -11.597 1.00 71.07 878 ASP A N 1
ATOM 2005 C CA . ASP A 1 251 ? 27.610 -6.211 -10.833 1.00 62.73 878 ASP A CA 1
ATOM 2006 C C . ASP A 1 251 ? 28.567 -6.811 -9.813 1.00 49.62 878 ASP A C 1
ATOM 2007 O O . ASP A 1 251 ? 29.766 -6.929 -10.059 1.00 50.14 878 ASP A O 1
ATOM 2012 N N . ILE A 1 252 ? 28.022 -7.182 -8.662 1.00 44.83 879 ILE A N 1
ATOM 2013 C CA . ILE A 1 252 ? 28.793 -7.821 -7.610 1.00 37.64 879 ILE A CA 1
ATOM 2014 C C . ILE A 1 252 ? 28.045 -9.066 -7.148 1.00 38.81 879 ILE A C 1
ATOM 2015 O O . ILE A 1 252 ? 26.815 -9.079 -7.116 1.00 54.49 879 ILE A O 1
ATOM 2020 N N . LEU A 1 253 ? 28.777 -10.114 -6.793 1.00 53.00 880 LEU A N 1
ATOM 2021 C CA . LEU A 1 253 ? 28.134 -11.379 -6.462 1.00 55.79 880 LEU A CA 1
ATOM 2022 C C . LEU A 1 253 ? 29.063 -12.370 -5.757 1.00 50.49 880 LEU A C 1
ATOM 2023 O O . LEU A 1 253 ? 30.200 -12.579 -6.176 1.00 63.85 880 LEU A O 1
ATOM 2028 N N . VAL A 1 254 ? 28.569 -12.966 -4.675 1.00 38.53 881 VAL A N 1
ATOM 2029 C CA . VAL A 1 254 ? 29.338 -13.945 -3.908 1.00 48.13 881 VAL A CA 1
ATOM 2030 C C . VAL A 1 254 ? 29.180 -15.358 -4.467 1.00 56.05 881 VAL A C 1
ATOM 2031 O O . VAL A 1 254 ? 28.063 -15.860 -4.612 1.00 56.13 881 VAL A O 1
ATOM 2035 N N . PHE A 1 255 ? 30.310 -15.991 -4.766 1.00 56.89 882 PHE A N 1
ATOM 2036 C CA . PHE A 1 255 ? 30.344 -17.323 -5.367 1.00 56.09 882 PHE A CA 1
ATOM 2037 C C . PHE A 1 255 ? 30.630 -18.397 -4.320 1.00 71.21 882 PHE A C 1
ATOM 2038 O O . PHE A 1 255 ? 31.774 -18.576 -3.902 1.00 72.47 882 PHE A O 1
ATOM 2046 N N . HIS A 1 256 ? 29.591 -19.111 -3.898 1.00 77.41 883 HIS A N 1
ATOM 2047 C CA . HIS A 1 256 ? 29.756 -20.205 -2.943 1.00 81.36 883 HIS A CA 1
ATOM 2048 C C . HIS A 1 256 ? 28.596 -21.196 -3.010 1.00 86.35 883 HIS A C 1
ATOM 2049 O O . HIS A 1 256 ? 27.490 -20.844 -3.419 1.00 86.31 883 HIS A O 1
ATOM 2056 N N . SER A 1 257 ? 28.857 -22.433 -2.599 1.00 87.23 884 SER A N 1
ATOM 2057 C CA . SER A 1 257 ? 27.870 -23.505 -2.684 1.00 77.89 884 SER A CA 1
ATOM 2058 C C . SER A 1 257 ? 26.586 -23.190 -1.921 1.00 73.30 884 SER A C 1
ATOM 2059 O O . SER A 1 257 ? 25.495 -23.572 -2.347 1.00 65.80 884 SER A O 1
ATOM 2062 N N . SER A 1 258 ? 26.721 -22.497 -0.794 1.00 79.25 885 SER A N 1
ATOM 2063 C CA . SER A 1 258 ? 25.576 -22.198 0.063 1.00 80.87 885 SER A CA 1
ATOM 2064 C C . SER A 1 258 ? 24.639 -21.153 -0.541 1.00 84.52 885 SER A C 1
ATOM 2065 O O . SER A 1 258 ? 23.630 -20.789 0.063 1.00 86.02 885 SER A O 1
ATOM 2068 N N . ARG A 1 259 ? 24.977 -20.676 -1.735 1.00 84.79 886 ARG A N 1
ATOM 2069 C CA . ARG A 1 259 ? 24.141 -19.708 -2.435 1.00 77.87 886 ARG A CA 1
ATOM 2070 C C . ARG A 1 259 ? 23.201 -20.389 -3.429 1.00 75.75 886 ARG A C 1
ATOM 2071 O O . ARG A 1 259 ? 22.147 -19.854 -3.766 1.00 77.25 886 ARG A O 1
ATOM 2079 N N . GLN A 1 260 ? 23.584 -21.574 -3.890 1.00 77.72 887 GLN A N 1
ATOM 2080 C CA . GLN A 1 260 ? 22.741 -22.346 -4.798 1.00 81.67 887 GLN A CA 1
ATOM 2081 C C . GLN A 1 260 ? 22.375 -23.708 -4.210 1.00 83.16 887 GLN A C 1
ATOM 2082 O O . GLN A 1 260 ? 22.926 -24.737 -4.608 1.00 82.39 887 GLN A O 1
ATOM 2088 N N . SER A 1 261 ? 21.441 -23.708 -3.263 1.00 76.79 888 SER A N 1
ATOM 2089 C CA . SER A 1 261 ? 20.981 -24.945 -2.643 1.00 75.22 888 SER A CA 1
ATOM 2090 C C . SER A 1 261 ? 19.499 -25.156 -2.913 1.00 75.02 888 SER A C 1
ATOM 2091 O O . SER A 1 261 ? 18.893 -24.434 -3.705 1.00 74.33 888 SER A O 1
ATOM 2094 N N . GLY A 1 262 ? 18.919 -26.142 -2.238 1.00 67.55 889 GLY A N 1
ATOM 2095 C CA . GLY A 1 262 ? 17.513 -26.454 -2.411 1.00 69.89 889 GLY A CA 1
ATOM 2096 C C . GLY A 1 262 ? 17.296 -27.468 -3.516 1.00 72.94 889 GLY A C 1
ATOM 2097 O O . GLY A 1 262 ? 18.227 -27.816 -4.248 1.00 64.35 889 GLY A O 1
ATOM 2098 N N . TRP A 1 263 ? 16.061 -27.940 -3.643 1.00 71.25 890 TRP A N 1
ATOM 2099 C CA . TRP A 1 263 ? 15.746 -28.963 -4.629 1.00 72.70 890 TRP A CA 1
ATOM 2100 C C . TRP A 1 263 ? 14.519 -28.611 -5.456 1.00 70.92 890 TRP A C 1
ATOM 2101 O O . TRP A 1 263 ? 13.681 -27.804 -5.048 1.00 67.45 890 TRP A O 1
ATOM 2112 N N . ASN A 1 264 ? 14.419 -29.242 -6.619 1.00 61.30 891 ASN A N 1
ATOM 2113 C CA . ASN A 1 264 ? 13.339 -28.976 -7.548 1.00 65.32 891 ASN A CA 1
ATOM 2114 C C . ASN A 1 264 ? 13.061 -30.202 -8.404 1.00 70.55 891 ASN A C 1
ATOM 2115 O O . ASN A 1 264 ? 13.968 -30.985 -8.695 1.00 58.73 891 ASN A O 1
ATOM 2120 N N . GLU A 1 265 ? 11.804 -30.369 -8.798 1.00 81.67 892 GLU A N 1
ATOM 2121 C CA . GLU A 1 265 ? 11.422 -31.465 -9.678 1.00 89.61 892 GLU A CA 1
ATOM 2122 C C . GLU A 1 265 ? 12.214 -31.410 -10.983 1.00 86.18 892 GLU A C 1
ATOM 2123 O O . GLU A 1 265 ? 12.502 -32.443 -11.588 1.00 85.95 892 GLU A O 1
ATOM 2129 N N . CYS A 1 266 ? 12.566 -30.198 -11.405 1.00 89.98 893 CYS A N 1
ATOM 2130 C CA . CYS A 1 266 ? 13.345 -29.998 -12.624 1.00 101.86 893 CYS A CA 1
ATOM 2131 C C . CYS A 1 266 ? 14.783 -30.465 -12.444 1.00 106.91 893 CYS A C 1
ATOM 2132 O O . CYS A 1 266 ? 15.509 -30.657 -13.420 1.00 108.36 893 CYS A O 1
ATOM 2135 N N . ALA A 1 267 ? 15.194 -30.636 -11.192 1.00 111.84 894 ALA A N 1
ATOM 2136 C CA . ALA A 1 267 ? 16.563 -31.031 -10.884 1.00 103.26 894 ALA A CA 1
ATOM 2137 C C . ALA A 1 267 ? 16.735 -32.545 -10.951 1.00 102.65 894 ALA A C 1
ATOM 2138 O O . ALA A 1 267 ? 17.839 -33.043 -11.173 1.00 93.96 894 ALA A O 1
ATOM 2140 N N . SER A 1 268 ? 15.636 -33.269 -10.764 1.00 112.62 895 SER A N 1
ATOM 2141 C CA . SER A 1 268 ? 15.662 -34.729 -10.766 1.00 120.20 895 SER A CA 1
ATOM 2142 C C . SER A 1 268 ? 15.885 -35.302 -12.166 1.00 123.13 895 SER A C 1
ATOM 2143 O O . SER A 1 268 ? 16.873 -35.994 -12.413 1.00 129.26 895 SER A O 1
ATOM 2146 N N . SER A 1 269 ? 14.964 -35.013 -13.079 1.00 113.85 896 SER A N 1
ATOM 2147 C CA . SER A 1 269 ? 15.053 -35.534 -14.439 1.00 116.17 896 SER A CA 1
ATOM 2148 C C . SER A 1 269 ? 14.518 -34.536 -15.461 1.00 119.73 896 SER A C 1
ATOM 2149 O O . SER A 1 269 ? 14.012 -34.926 -16.515 1.00 125.91 896 SER A O 1
ATOM 2152 N N . ASN A 1 270 ? 14.635 -33.251 -15.143 1.00 105.89 897 ASN A N 1
ATOM 2153 C CA . ASN A 1 270 ? 14.138 -32.190 -16.013 1.00 103.67 897 ASN A CA 1
ATOM 2154 C C . ASN A 1 270 ? 12.631 -32.309 -16.236 1.00 99.24 897 ASN A C 1
ATOM 2155 O O . ASN A 1 270 ? 12.104 -31.840 -17.245 1.00 91.42 897 ASN A O 1
ATOM 2160 N N . GLY A 1 271 ? 11.948 -32.946 -15.289 1.00 101.62 898 GLY A N 1
ATOM 2161 C CA . GLY A 1 271 ? 10.505 -33.113 -15.350 1.00 104.09 898 GLY A CA 1
ATOM 2162 C C . GLY A 1 271 ? 10.028 -33.985 -16.498 1.00 102.82 898 GLY A C 1
ATOM 2163 O O . GLY A 1 271 ? 8.840 -33.990 -16.831 1.00 100.40 898 GLY A O 1
ATOM 2164 N N . HIS A 1 272 ? 10.953 -34.728 -17.099 1.00 92.78 899 HIS A N 1
ATOM 2165 C CA . HIS A 1 272 ? 10.643 -35.565 -18.253 1.00 90.37 899 HIS A CA 1
ATOM 2166 C C . HIS A 1 272 ? 10.212 -34.707 -19.441 1.00 84.16 899 HIS A C 1
ATOM 2167 O O . HIS A 1 272 ? 9.622 -35.205 -20.402 1.00 80.40 899 HIS A O 1
ATOM 2174 N N . CYS A 1 273 ? 10.518 -33.414 -19.367 1.00 80.51 900 CYS A N 1
ATOM 2175 C CA . CYS A 1 273 ? 10.134 -32.463 -20.405 1.00 61.60 900 CYS A CA 1
ATOM 2176 C C . CYS A 1 273 ? 11.039 -32.555 -21.630 1.00 68.89 900 CYS A C 1
ATOM 2177 O O . CYS A 1 273 ? 12.252 -32.741 -21.510 1.00 60.28 900 CYS A O 1
ATOM 2180 N N . SER A 1 274 ? 10.438 -32.410 -22.807 1.00 75.94 901 SER A N 1
ATOM 2181 C CA . SER A 1 274 ? 11.170 -32.520 -24.063 1.00 77.63 901 SER A CA 1
ATOM 2182 C C . SER A 1 274 ? 12.100 -31.334 -24.315 1.00 82.49 901 SER A C 1
ATOM 2183 O O . SER A 1 274 ? 13.055 -31.448 -25.085 1.00 88.09 901 SER A O 1
ATOM 2186 N N . HIS A 1 275 ? 11.824 -30.203 -23.668 1.00 64.63 902 HIS A N 1
ATOM 2187 C CA . HIS A 1 275 ? 12.615 -28.995 -23.892 1.00 55.65 902 HIS A CA 1
ATOM 2188 C C . HIS A 1 275 ? 12.979 -28.246 -22.609 1.00 61.96 902 HIS A C 1
ATOM 2189 O O . HIS A 1 275 ? 14.115 -28.323 -22.137 1.00 54.46 902 HIS A O 1
ATOM 2196 N N . LEU A 1 276 ? 12.014 -27.514 -22.060 1.00 64.63 903 LEU A N 1
ATOM 2197 C CA . LEU A 1 276 ? 12.256 -26.676 -20.889 1.00 55.70 903 LEU A CA 1
ATOM 2198 C C . LEU A 1 276 ? 11.474 -27.144 -19.668 1.00 66.62 903 LEU A C 1
ATOM 2199 O O . LEU A 1 276 ? 10.293 -27.481 -19.760 1.00 69.80 903 LEU A O 1
ATOM 2204 N N . CYS A 1 277 ? 12.148 -27.155 -18.522 1.00 73.58 904 CYS A N 1
ATOM 2205 C CA . CYS A 1 277 ? 11.506 -27.441 -17.247 1.00 63.76 904 CYS A CA 1
ATOM 2206 C C . CYS A 1 277 ? 11.476 -26.155 -16.421 1.00 58.36 904 CYS A C 1
ATOM 2207 O O . CYS A 1 277 ? 12.521 -25.648 -16.011 1.00 48.36 904 CYS A O 1
ATOM 2210 N N . LEU A 1 278 ? 10.276 -25.627 -16.190 1.00 53.33 905 LEU A N 1
ATOM 2211 C CA . LEU A 1 278 ? 10.116 -24.320 -15.555 1.00 54.11 905 LEU A CA 1
ATOM 2212 C C . LEU A 1 278 ? 9.402 -24.402 -14.208 1.00 59.55 905 LEU A C 1
ATOM 2213 O O . LEU A 1 278 ? 8.282 -24.904 -14.118 1.00 60.21 905 LEU A O 1
ATOM 2218 N N . ALA A 1 279 ? 10.049 -23.883 -13.169 1.00 58.08 906 ALA A N 1
ATOM 2219 C CA . ALA A 1 279 ? 9.505 -23.934 -11.813 1.00 53.79 906 ALA A CA 1
ATOM 2220 C C . ALA A 1 279 ? 8.287 -23.028 -11.622 1.00 54.59 906 ALA A C 1
ATOM 2221 O O . ALA A 1 279 ? 8.199 -21.956 -12.218 1.00 61.61 906 ALA A O 1
ATOM 2223 N N . VAL A 1 280 ? 7.359 -23.471 -10.777 1.00 59.29 907 VAL A N 1
ATOM 2224 C CA . VAL A 1 280 ? 6.146 -22.717 -10.466 1.00 55.50 907 VAL A CA 1
ATOM 2225 C C . VAL A 1 280 ? 5.835 -22.831 -8.968 1.00 63.94 907 VAL A C 1
ATOM 2226 O O . VAL A 1 280 ? 6.403 -23.685 -8.286 1.00 61.63 907 VAL A O 1
ATOM 2230 N N . PRO A 1 281 ? 4.936 -21.970 -8.452 1.00 78.37 908 PRO A N 1
ATOM 2231 C CA . PRO A 1 281 ? 4.563 -21.957 -7.032 1.00 91.26 908 PRO A CA 1
ATOM 2232 C C . PRO A 1 281 ? 4.437 -23.346 -6.403 1.00 104.07 908 PRO A C 1
ATOM 2233 O O . PRO A 1 281 ? 4.067 -24.300 -7.087 1.00 100.28 908 PRO A O 1
ATOM 2237 N N . VAL A 1 282 ? 4.735 -23.426 -5.106 1.00 112.01 909 VAL A N 1
ATOM 2238 C CA . VAL A 1 282 ? 4.742 -24.672 -4.332 1.00 109.38 909 VAL A CA 1
ATOM 2239 C C . VAL A 1 282 ? 6.053 -25.440 -4.505 1.00 102.47 909 VAL A C 1
ATOM 2240 O O . VAL A 1 282 ? 6.286 -26.449 -3.838 1.00 109.47 909 VAL A O 1
ATOM 2244 N N . GLY A 1 283 ? 6.912 -24.945 -5.390 1.00 90.84 910 GLY A N 1
ATOM 2245 C CA . GLY A 1 283 ? 8.165 -25.614 -5.688 1.00 95.99 910 GLY A CA 1
ATOM 2246 C C . GLY A 1 283 ? 7.980 -26.664 -6.766 1.00 112.98 910 GLY A C 1
ATOM 2247 O O . GLY A 1 283 ? 8.863 -27.489 -7.006 1.00 109.07 910 GLY A O 1
ATOM 2248 N N . GLY A 1 284 ? 6.816 -26.631 -7.411 1.00 123.59 911 GLY A N 1
ATOM 2249 C CA . GLY A 1 284 ? 6.505 -27.544 -8.497 1.00 116.55 911 GLY A CA 1
ATOM 2250 C C . GLY A 1 284 ? 7.052 -27.046 -9.821 1.00 98.44 911 GLY A C 1
ATOM 2251 O O . GLY A 1 284 ? 7.904 -26.155 -9.848 1.00 80.42 911 GLY A O 1
ATOM 2252 N N . PHE A 1 285 ? 6.565 -27.612 -10.923 1.00 89.03 912 PHE A N 1
ATOM 2253 C CA . PHE A 1 285 ? 7.068 -27.236 -12.241 1.00 77.43 912 PHE A CA 1
ATOM 2254 C C . PHE A 1 285 ? 6.034 -27.363 -13.354 1.00 67.08 912 PHE A C 1
ATOM 2255 O O . PHE A 1 285 ? 4.899 -27.787 -13.134 1.00 61.17 912 PHE A O 1
ATOM 2263 N N . VAL A 1 286 ? 6.455 -26.983 -14.555 1.00 62.74 913 VAL A N 1
ATOM 2264 C CA . VAL A 1 286 ? 5.645 -27.105 -15.757 1.00 51.20 913 VAL A CA 1
ATOM 2265 C C . VAL A 1 286 ? 6.590 -27.153 -16.953 1.00 52.55 913 VAL A C 1
ATOM 2266 O O . VAL A 1 286 ? 7.696 -26.612 -16.899 1.00 54.31 913 VAL A O 1
ATOM 2270 N N . CYS A 1 287 ? 6.168 -27.815 -18.025 1.00 52.80 914 CYS A N 1
ATOM 2271 C CA . CYS A 1 287 ? 7.005 -27.938 -19.211 1.00 49.25 914 CYS A CA 1
ATOM 2272 C C . CYS A 1 287 ? 6.817 -26.751 -20.147 1.00 56.50 914 CYS A C 1
ATOM 2273 O O . CYS A 1 287 ? 5.690 -26.352 -20.449 1.00 58.17 914 CYS A O 1
ATOM 2276 N N . GLY A 1 288 ? 7.930 -26.188 -20.601 1.00 53.90 915 GLY A N 1
ATOM 2277 C CA . GLY A 1 288 ? 7.895 -25.064 -21.513 1.00 50.98 915 GLY A CA 1
ATOM 2278 C C . GLY A 1 288 ? 8.495 -25.415 -22.858 1.00 55.39 915 GLY A C 1
ATOM 2279 O O . GLY A 1 288 ? 9.258 -26.375 -22.983 1.00 54.94 915 GLY A O 1
ATOM 2280 N N . CYS A 1 289 ? 8.153 -24.630 -23.870 1.00 52.20 916 CYS A N 1
ATOM 2281 C CA . CYS A 1 289 ? 8.624 -24.893 -25.219 1.00 49.56 916 CYS A CA 1
ATOM 2282 C C . CYS A 1 289 ? 9.440 -23.715 -25.729 1.00 50.10 916 CYS A C 1
ATOM 2283 O O . CYS A 1 289 ? 9.439 -22.648 -25.115 1.00 42.97 916 CYS A O 1
ATOM 2286 N N . PRO A 1 290 ? 10.156 -23.910 -26.846 1.00 50.80 917 PRO A N 1
ATOM 2287 C CA . PRO A 1 290 ? 10.856 -22.801 -27.503 1.00 48.72 917 PRO A CA 1
ATOM 2288 C C . PRO A 1 290 ? 9.861 -21.755 -27.989 1.00 49.47 917 PRO A C 1
ATOM 2289 O O . PRO A 1 290 ? 8.652 -21.980 -27.924 1.00 43.58 917 PRO A O 1
ATOM 2293 N N . ALA A 1 291 ? 10.362 -20.627 -28.477 1.00 55.32 918 ALA A N 1
ATOM 2294 C CA . ALA A 1 291 ? 9.489 -19.575 -28.979 1.00 56.74 918 ALA A CA 1
ATOM 2295 C C . ALA A 1 291 ? 8.614 -20.078 -30.128 1.00 56.46 918 ALA A C 1
ATOM 2296 O O . ALA A 1 291 ? 9.110 -20.688 -31.075 1.00 70.32 918 ALA A O 1
ATOM 2298 N N . HIS A 1 292 ? 7.311 -19.823 -30.021 1.00 42.43 919 HIS A N 1
ATOM 2299 C CA . HIS A 1 292 ? 6.335 -20.152 -31.063 1.00 44.26 919 HIS A CA 1
ATOM 2300 C C . HIS A 1 292 ? 5.957 -21.626 -31.110 1.00 52.51 919 HIS A C 1
ATOM 2301 O O . HIS A 1 292 ? 4.971 -22.002 -31.747 1.00 57.97 919 HIS A O 1
ATOM 2308 N N . TYR A 1 293 ? 6.750 -22.453 -30.438 1.00 54.65 920 TYR A N 1
ATOM 2309 C CA . TYR A 1 293 ? 6.429 -23.863 -30.268 1.00 49.67 920 TYR A CA 1
ATOM 2310 C C . TYR A 1 293 ? 5.212 -24.003 -29.362 1.00 47.98 920 TYR A C 1
ATOM 2311 O O . TYR A 1 293 ? 4.914 -23.109 -28.569 1.00 44.35 920 TYR A O 1
ATOM 2320 N N . SER A 1 294 ? 4.512 -25.126 -29.476 1.00 58.76 921 SER A N 1
ATOM 2321 C CA . SER A 1 294 ? 3.321 -25.356 -28.670 1.00 61.50 921 SER A CA 1
ATOM 2322 C C . SER A 1 294 ? 3.479 -26.595 -27.795 1.00 62.29 921 SER A C 1
ATOM 2323 O O . SER A 1 294 ? 4.088 -27.583 -28.208 1.00 70.13 921 SER A O 1
ATOM 2326 N N . LEU A 1 295 ? 2.936 -26.537 -26.583 1.00 62.21 922 LEU A N 1
ATOM 2327 C CA . LEU A 1 295 ? 2.983 -27.675 -25.672 1.00 64.81 922 LEU A CA 1
ATOM 2328 C C . LEU A 1 295 ? 1.879 -28.665 -26.021 1.00 62.71 922 LEU A C 1
ATOM 2329 O O . LEU A 1 295 ? 0.694 -28.342 -25.929 1.00 65.54 922 LEU A O 1
ATOM 2334 N N . ASN A 1 296 ? 2.273 -29.868 -26.424 1.00 67.51 923 ASN A N 1
ATOM 2335 C CA . ASN A 1 296 ? 1.317 -30.894 -26.829 1.00 62.28 923 ASN A CA 1
ATOM 2336 C C . ASN A 1 296 ? 0.368 -31.296 -25.707 1.00 64.48 923 ASN A C 1
ATOM 2337 O O . ASN A 1 296 ? 0.548 -30.901 -24.556 1.00 72.98 923 ASN A O 1
ATOM 2342 N N . ALA A 1 297 ? -0.641 -32.088 -26.052 1.00 70.07 924 ALA A N 1
ATOM 2343 C CA . ALA A 1 297 ? -1.655 -32.504 -25.089 1.00 76.30 924 ALA A CA 1
ATOM 2344 C C . ALA A 1 297 ? -1.063 -33.277 -23.908 1.00 80.14 924 ALA A C 1
ATOM 2345 O O . ALA A 1 297 ? -1.619 -33.260 -22.809 1.00 77.13 924 ALA A O 1
ATOM 2347 N N . ASP A 1 298 ? 0.064 -33.949 -24.136 1.00 81.20 925 ASP A N 1
ATOM 2348 C CA . ASP A 1 298 ? 0.704 -34.747 -23.092 1.00 83.42 925 ASP A CA 1
ATOM 2349 C C . ASP A 1 298 ? 1.422 -33.878 -22.058 1.00 85.60 925 ASP A C 1
ATOM 2350 O O . ASP A 1 298 ? 2.084 -34.390 -21.154 1.00 90.40 925 ASP A O 1
ATOM 2355 N N . ASN A 1 299 ? 1.290 -32.563 -22.201 1.00 82.80 926 ASN A N 1
ATOM 2356 C CA . ASN A 1 299 ? 1.872 -31.615 -21.254 1.00 79.98 926 ASN A CA 1
ATOM 2357 C C . ASN A 1 299 ? 3.384 -31.778 -21.051 1.00 67.91 926 ASN A C 1
ATOM 2358 O O . ASN A 1 299 ? 3.949 -31.227 -20.108 1.00 56.78 926 ASN A O 1
ATOM 2363 N N . ARG A 1 300 ? 4.038 -32.523 -21.939 1.00 71.21 927 ARG A N 1
ATOM 2364 C CA . ARG A 1 300 ? 5.475 -32.763 -21.808 1.00 70.44 927 ARG A CA 1
ATOM 2365 C C . ARG A 1 300 ? 6.272 -32.614 -23.105 1.00 67.37 927 ARG A C 1
ATOM 2366 O O . ARG A 1 300 ? 7.480 -32.378 -23.068 1.00 67.37 927 ARG A O 1
ATOM 2374 N N . THR A 1 301 ? 5.610 -32.760 -24.248 1.00 59.07 928 THR A N 1
ATOM 2375 C CA . THR A 1 301 ? 6.302 -32.622 -25.528 1.00 67.98 928 THR A CA 1
ATOM 2376 C C . THR A 1 301 ? 5.932 -31.332 -26.249 1.00 69.55 928 THR A C 1
ATOM 2377 O O . THR A 1 301 ? 4.855 -30.770 -26.035 1.00 68.67 928 THR A O 1
ATOM 2381 N N . CYS A 1 302 ? 6.834 -30.867 -27.105 1.00 64.00 929 CYS A N 1
ATOM 2382 C CA . CYS A 1 302 ? 6.617 -29.626 -27.835 1.00 62.80 929 CYS A CA 1
ATOM 2383 C C . CYS A 1 302 ? 6.564 -29.860 -29.340 1.00 58.61 929 CYS A C 1
ATOM 2384 O O . CYS A 1 302 ? 7.268 -30.718 -29.875 1.00 55.26 929 CYS A O 1
ATOM 2387 N N . SER A 1 303 ? 5.719 -29.091 -30.017 1.00 59.43 930 SER A N 1
ATOM 2388 C CA . SER A 1 303 ? 5.626 -29.156 -31.467 1.00 67.64 930 SER A CA 1
ATOM 2389 C C . SER A 1 303 ? 5.867 -27.774 -32.063 1.00 67.15 930 SER A C 1
ATOM 2390 O O . SER A 1 303 ? 5.288 -26.784 -31.612 1.00 55.06 930 SER A O 1
ATOM 2393 N N . ALA A 1 304 ? 6.734 -27.718 -33.070 1.00 73.46 931 ALA A N 1
ATOM 2394 C CA . ALA A 1 304 ? 7.089 -26.463 -33.722 1.00 70.36 931 ALA A CA 1
ATOM 2395 C C . ALA A 1 304 ? 5.881 -25.833 -34.407 1.00 67.39 931 ALA A C 1
ATOM 2396 O O . ALA A 1 304 ? 4.888 -26.511 -34.667 1.00 71.69 931 ALA A O 1
ATOM 2398 N N . PRO A 1 305 ? 5.960 -24.525 -34.694 1.00 63.12 932 PRO A N 1
ATOM 2399 C CA . PRO A 1 305 ? 4.879 -23.838 -35.405 1.00 65.71 932 PRO A CA 1
ATOM 2400 C C . PRO A 1 305 ? 4.742 -24.366 -36.829 1.00 67.95 932 PRO A C 1
ATOM 2401 O O . PRO A 1 305 ? 5.752 -24.621 -37.488 1.00 65.01 932 PRO A O 1
ATOM 2405 N N . THR A 1 306 ? 3.507 -24.528 -37.294 1.00 71.69 933 THR A N 1
ATOM 2406 C CA . THR A 1 306 ? 3.259 -25.020 -38.645 1.00 73.05 933 THR A CA 1
ATOM 2407 C C . THR A 1 306 ? 2.844 -23.886 -39.577 1.00 65.33 933 THR A C 1
ATOM 2408 O O . THR A 1 306 ? 3.063 -23.951 -40.788 1.00 72.07 933 THR A O 1
ATOM 2412 N N . THR A 1 307 ? 2.248 -22.846 -39.003 1.00 52.68 934 THR A N 1
ATOM 2413 C CA . THR A 1 307 ? 1.824 -21.684 -39.775 1.00 58.70 934 THR A CA 1
ATOM 2414 C C . THR A 1 307 ? 2.290 -20.388 -39.108 1.00 58.08 934 THR A C 1
ATOM 2415 O O . THR A 1 307 ? 2.074 -20.176 -37.915 1.00 59.45 934 THR A O 1
ATOM 2419 N N . PHE A 1 308 ? 2.936 -19.527 -39.888 1.00 52.28 935 PHE A N 1
ATOM 2420 C CA . PHE A 1 308 ? 3.532 -18.310 -39.351 1.00 43.97 935 PHE A CA 1
ATOM 2421 C C . PHE A 1 308 ? 3.945 -17.353 -40.466 1.00 47.31 935 PHE A C 1
ATOM 2422 O O . PHE A 1 308 ? 3.933 -17.710 -41.646 1.00 41.48 935 PHE A O 1
ATOM 2430 N N . LEU A 1 309 ? 4.322 -16.137 -40.079 1.00 47.98 936 LEU A N 1
ATOM 2431 C CA . LEU A 1 309 ? 4.815 -15.140 -41.025 1.00 52.19 936 LEU A CA 1
ATOM 2432 C C . LEU A 1 309 ? 6.324 -14.936 -40.913 1.00 50.37 936 LEU A C 1
ATOM 2433 O O . LEU A 1 309 ? 6.892 -14.992 -39.825 1.00 51.10 936 LEU A O 1
ATOM 2438 N N . LEU A 1 310 ? 6.962 -14.701 -42.054 1.00 49.57 937 LEU A N 1
ATOM 2439 C CA . LEU A 1 310 ? 8.377 -14.356 -42.097 1.00 37.99 937 LEU A CA 1
ATOM 2440 C C . LEU A 1 310 ? 8.541 -12.996 -42.753 1.00 45.91 937 LEU A C 1
ATOM 2441 O O . LEU A 1 310 ? 8.180 -12.818 -43.915 1.00 48.80 937 LEU A O 1
ATOM 2446 N N . PHE A 1 311 ? 9.072 -12.034 -42.007 1.00 47.41 938 PHE A N 1
ATOM 2447 C CA . PHE A 1 311 ? 9.421 -10.747 -42.592 1.00 41.49 938 PHE A CA 1
ATOM 2448 C C . PHE A 1 311 ? 10.915 -10.500 -42.441 1.00 44.35 938 PHE A C 1
ATOM 2449 O O . PHE A 1 311 ? 11.486 -10.715 -41.374 1.00 52.15 938 PHE A O 1
ATOM 2457 N N . SER A 1 312 ? 11.544 -10.065 -43.527 1.00 41.98 939 SER A N 1
ATOM 2458 C CA . SER A 1 312 ? 12.984 -9.874 -43.554 1.00 38.84 939 SER A CA 1
ATOM 2459 C C . SER A 1 312 ? 13.353 -8.401 -43.611 1.00 46.97 939 SER A C 1
ATOM 2460 O O . SER A 1 312 ? 12.649 -7.593 -44.217 1.00 42.20 939 SER A O 1
ATOM 2463 N N . GLN A 1 313 ? 14.465 -8.064 -42.970 1.00 46.49 940 GLN A N 1
ATOM 2464 C CA . GLN A 1 313 ? 15.080 -6.756 -43.123 1.00 44.44 940 GLN A CA 1
ATOM 2465 C C . GLN A 1 313 ? 16.496 -6.964 -43.645 1.00 52.33 940 GLN A C 1
ATOM 2466 O O . GLN A 1 313 ? 16.923 -8.100 -43.839 1.00 56.86 940 GLN A O 1
ATOM 2472 N N . LYS A 1 314 ? 17.219 -5.873 -43.874 1.00 60.78 941 LYS A N 1
ATOM 2473 C CA . LYS A 1 314 ? 18.538 -5.940 -44.501 1.00 51.90 941 LYS A CA 1
ATOM 2474 C C . LYS A 1 314 ? 19.475 -6.985 -43.887 1.00 47.07 941 LYS A C 1
ATOM 2475 O O . LYS A 1 314 ? 20.129 -7.732 -44.610 1.00 52.63 941 LYS A O 1
ATOM 2481 N N . SER A 1 315 ? 19.538 -7.043 -42.560 1.00 52.43 942 SER A N 1
ATOM 2482 C CA . SER A 1 315 ? 20.491 -7.928 -41.891 1.00 55.01 942 SER A CA 1
ATOM 2483 C C . SER A 1 315 ? 19.845 -8.901 -40.906 1.00 54.76 942 SER A C 1
ATOM 2484 O O . SER A 1 315 ? 20.500 -9.371 -39.975 1.00 52.65 942 SER A O 1
ATOM 2487 N N . ALA A 1 316 ? 18.568 -9.204 -41.109 1.00 46.45 943 ALA A N 1
ATOM 2488 C CA . ALA A 1 316 ? 17.866 -10.124 -40.223 1.00 49.46 943 ALA A CA 1
ATOM 2489 C C . ALA A 1 316 ? 16.609 -10.702 -40.861 1.00 61.01 943 ALA A C 1
ATOM 2490 O O . ALA A 1 316 ? 15.970 -10.068 -41.702 1.00 53.32 943 ALA A O 1
ATOM 2492 N N . ILE A 1 317 ? 16.266 -11.918 -40.454 1.00 62.83 944 ILE A N 1
ATOM 2493 C CA . ILE A 1 317 ? 15.029 -12.549 -40.882 1.00 50.98 944 ILE A CA 1
ATOM 2494 C C . ILE A 1 317 ? 14.219 -12.890 -39.638 1.00 48.57 944 ILE A C 1
ATOM 2495 O O . ILE A 1 317 ? 14.714 -13.547 -38.725 1.00 53.74 944 ILE A O 1
ATOM 2500 N N . ASN A 1 318 ? 12.976 -12.427 -39.599 1.00 48.02 945 ASN A N 1
ATOM 2501 C CA . ASN A 1 318 ? 12.149 -12.594 -38.416 1.00 41.63 945 ASN A CA 1
ATOM 2502 C C . ASN A 1 318 ? 10.959 -13.502 -38.666 1.00 46.22 945 ASN A C 1
ATOM 2503 O O . ASN A 1 318 ? 10.446 -13.574 -39.783 1.00 57.93 945 ASN A O 1
ATOM 2508 N N . ARG A 1 319 ? 10.524 -14.191 -37.617 1.00 39.42 946 ARG A N 1
ATOM 2509 C CA . ARG A 1 319 ? 9.294 -14.969 -37.667 1.00 36.29 946 ARG A CA 1
ATOM 2510 C C . ARG A 1 319 ? 8.283 -14.397 -36.678 1.00 44.20 946 ARG A C 1
ATOM 2511 O O . ARG A 1 319 ? 8.629 -14.066 -35.542 1.00 35.87 946 ARG A O 1
ATOM 2519 N N . MET A 1 320 ? 7.037 -14.263 -37.117 1.00 40.56 947 MET A N 1
ATOM 2520 C CA . MET A 1 320 ? 5.960 -13.873 -36.217 1.00 50.34 947 MET A CA 1
ATOM 2521 C C . MET A 1 320 ? 4.783 -14.830 -36.361 1.00 49.89 947 MET A C 1
ATOM 2522 O O . MET A 1 320 ? 4.523 -15.350 -37.445 1.00 46.73 947 MET A O 1
ATOM 2527 N N . VAL A 1 321 ? 4.085 -15.073 -35.258 1.00 54.40 948 VAL A N 1
ATOM 2528 C CA . VAL A 1 321 ? 2.919 -15.946 -35.270 1.00 49.29 948 VAL A CA 1
ATOM 2529 C C . VAL A 1 321 ? 1.712 -15.193 -34.735 1.00 55.13 948 VAL A C 1
ATOM 2530 O O . VAL A 1 321 ? 1.855 -14.140 -34.111 1.00 65.79 948 VAL A O 1
ATOM 2534 N N . ILE A 1 322 ? 0.523 -15.730 -34.980 1.00 51.19 949 ILE A N 1
ATOM 2535 C CA . ILE A 1 322 ? -0.690 -15.133 -34.437 1.00 66.38 949 ILE A CA 1
ATOM 2536 C C . ILE A 1 322 ? -1.302 -16.034 -33.372 1.00 73.66 949 ILE A C 1
ATOM 2537 O O . ILE A 1 322 ? -2.286 -16.725 -33.622 1.00 80.46 949 ILE A O 1
ATOM 2542 N N . ASP A 1 323 ? -0.697 -16.037 -32.189 1.00 86.02 950 ASP A N 1
ATOM 2543 C CA . ASP A 1 323 ? -1.279 -16.703 -31.034 1.00 92.53 950 ASP A CA 1
ATOM 2544 C C . ASP A 1 323 ? -2.173 -15.703 -30.316 1.00 104.69 950 ASP A C 1
ATOM 2545 O O . ASP A 1 323 ? -1.927 -14.498 -30.372 1.00 110.25 950 ASP A O 1
ATOM 2550 N N . GLU A 1 324 ? -3.213 -16.193 -29.649 1.00 110.06 951 GLU A N 1
ATOM 2551 C CA . GLU A 1 324 ? -4.041 -15.317 -28.831 1.00 115.15 951 GLU A CA 1
ATOM 2552 C C . GLU A 1 324 ? -3.232 -14.914 -27.607 1.00 112.67 951 GLU A C 1
ATOM 2553 O O . GLU A 1 324 ? -3.548 -13.937 -26.926 1.00 108.53 951 GLU A O 1
ATOM 2559 N N . GLN A 1 325 ? -2.180 -15.684 -27.341 1.00 109.44 952 GLN A N 1
ATOM 2560 C CA . GLN A 1 325 ? -1.241 -15.385 -26.270 1.00 99.05 952 GLN A CA 1
ATOM 2561 C C . GLN A 1 325 ? -0.476 -14.107 -26.593 1.00 98.47 952 GLN A C 1
ATOM 2562 O O . GLN A 1 325 ? 0.165 -13.519 -25.721 1.00 102.43 952 GLN A O 1
ATOM 2568 N N . GLN A 1 326 ? -0.549 -13.691 -27.855 1.00 90.19 953 GLN A N 1
ATOM 2569 C CA . GLN A 1 326 ? 0.094 -12.467 -28.330 1.00 85.88 953 GLN A CA 1
ATOM 2570 C C . GLN A 1 326 ? 1.601 -12.636 -28.503 1.00 80.52 953 GLN A C 1
ATOM 2571 O O . GLN A 1 326 ? 2.334 -11.648 -28.557 1.00 84.99 953 GLN A O 1
ATOM 2577 N N . SER A 1 327 ? 2.055 -13.884 -28.591 1.00 76.31 954 SER A N 1
ATOM 2578 C CA . SER A 1 327 ? 3.483 -14.191 -28.700 1.00 62.94 954 SER A CA 1
ATOM 2579 C C . SER A 1 327 ? 4.230 -13.207 -29.598 1.00 58.33 954 SER A C 1
ATOM 2580 O O . SER A 1 327 ? 3.799 -12.920 -30.717 1.00 62.08 954 SER A O 1
ATOM 2583 N N . PRO A 1 328 ? 5.363 -12.691 -29.100 1.00 54.31 955 PRO A N 1
ATOM 2584 C CA . PRO A 1 328 ? 6.195 -11.696 -29.785 1.00 44.27 955 PRO A CA 1
ATOM 2585 C C . PRO A 1 328 ? 7.041 -12.312 -30.894 1.00 48.11 955 PRO A C 1
ATOM 2586 O O . PRO A 1 328 ? 7.433 -13.477 -30.796 1.00 48.16 955 PRO A O 1
ATOM 2590 N N . ASP A 1 329 ? 7.318 -11.538 -31.939 1.00 45.38 956 ASP A N 1
ATOM 2591 C CA . ASP A 1 329 ? 8.150 -12.021 -33.031 1.00 42.83 956 ASP A CA 1
ATOM 2592 C C . ASP A 1 329 ? 9.574 -12.253 -32.538 1.00 42.51 956 ASP A C 1
ATOM 2593 O O . ASP A 1 329 ? 9.968 -11.732 -31.497 1.00 55.08 956 ASP A O 1
ATOM 2598 N N . ILE A 1 330 ? 10.338 -13.048 -33.280 1.00 42.99 957 ILE A N 1
ATOM 2599 C CA . ILE A 1 330 ? 11.711 -13.363 -32.900 1.00 48.27 957 ILE A CA 1
ATOM 2600 C C . ILE A 1 330 ? 12.657 -13.255 -34.090 1.00 52.48 957 ILE A C 1
ATOM 2601 O O . ILE A 1 330 ? 12.234 -13.336 -35.244 1.00 53.94 957 ILE A O 1
ATOM 2606 N N . ILE A 1 331 ? 13.940 -13.074 -33.795 1.00 57.45 958 ILE A N 1
ATOM 2607 C CA . ILE A 1 331 ? 14.977 -13.039 -34.818 1.00 46.62 958 ILE A CA 1
ATOM 2608 C C . ILE A 1 331 ? 15.585 -14.426 -34.988 1.00 44.44 958 ILE A C 1
ATOM 2609 O O . ILE A 1 331 ? 16.121 -14.997 -34.036 1.00 56.91 958 ILE A O 1
ATOM 2614 N N . LEU A 1 332 ? 15.496 -14.970 -36.197 1.00 42.72 959 LEU A N 1
ATOM 2615 C CA . LEU A 1 332 ? 16.076 -16.277 -36.486 1.00 51.93 959 LEU A CA 1
ATOM 2616 C C . LEU A 1 332 ? 17.597 -16.229 -36.392 1.00 53.68 959 LEU A C 1
ATOM 2617 O O . LEU A 1 332 ? 18.230 -15.347 -36.972 1.00 53.28 959 LEU A O 1
ATOM 2622 N N . PRO A 1 333 ? 18.186 -17.184 -35.656 1.00 56.96 960 PRO A N 1
ATOM 2623 C CA . PRO A 1 333 ? 19.627 -17.270 -35.390 1.00 56.17 960 PRO A CA 1
ATOM 2624 C C . PRO A 1 333 ? 20.437 -17.656 -36.625 1.00 57.69 960 PRO A C 1
ATOM 2625 O O . PRO A 1 333 ? 21.208 -18.614 -36.569 1.00 55.91 960 PRO A O 1
ATOM 2629 N N . ILE A 1 334 ? 20.268 -16.919 -37.718 1.00 57.94 961 ILE A N 1
ATOM 2630 C CA . ILE A 1 334 ? 21.007 -17.200 -38.944 1.00 66.89 961 ILE A CA 1
ATOM 2631 C C . ILE A 1 334 ? 22.220 -16.284 -39.081 1.00 72.56 961 ILE A C 1
ATOM 2632 O O . ILE A 1 334 ? 22.083 -15.064 -39.198 1.00 69.70 961 ILE A O 1
ATOM 2637 N N . HIS A 1 335 ? 23.407 -16.882 -39.068 1.00 78.70 962 HIS A N 1
ATOM 2638 C CA . HIS A 1 335 ? 24.645 -16.118 -39.154 1.00 89.09 962 HIS A CA 1
ATOM 2639 C C . HIS A 1 335 ? 24.905 -15.584 -40.559 1.00 91.73 962 HIS A C 1
ATOM 2640 O O . HIS A 1 335 ? 24.289 -16.024 -41.530 1.00 87.33 962 HIS A O 1
ATOM 2647 N N . SER A 1 336 ? 25.826 -14.630 -40.649 1.00 96.65 963 SER A N 1
ATOM 2648 C CA . SER A 1 336 ? 26.269 -14.078 -41.927 1.00 105.87 963 SER A CA 1
ATOM 2649 C C . SER A 1 336 ? 25.127 -13.628 -42.839 1.00 101.83 963 SER A C 1
ATOM 2650 O O . SER A 1 336 ? 24.995 -14.108 -43.966 1.00 107.43 963 SER A O 1
ATOM 2653 N N . LEU A 1 337 ? 24.305 -12.708 -42.343 1.00 92.44 964 LEU A N 1
ATOM 2654 C CA . LEU A 1 337 ? 23.297 -12.051 -43.168 1.00 81.45 964 LEU A CA 1
ATOM 2655 C C . LEU A 1 337 ? 23.738 -10.620 -43.448 1.00 85.95 964 LEU A C 1
ATOM 2656 O O . LEU A 1 337 ? 23.789 -9.791 -42.541 1.00 90.71 964 LEU A O 1
ATOM 2661 N N . ARG A 1 338 ? 24.059 -10.333 -44.705 1.00 87.81 965 ARG A N 1
ATOM 2662 C CA . ARG A 1 338 ? 24.609 -9.031 -45.070 1.00 96.77 965 ARG A CA 1
ATOM 2663 C C . ARG A 1 338 ? 23.564 -8.091 -45.666 1.00 87.53 965 ARG A C 1
ATOM 2664 O O . ARG A 1 338 ? 23.467 -6.927 -45.273 1.00 82.42 965 ARG A O 1
ATOM 2672 N N . ASN A 1 339 ? 22.791 -8.600 -46.618 1.00 74.95 966 ASN A N 1
ATOM 2673 C CA . ASN A 1 339 ? 21.763 -7.806 -47.279 1.00 71.49 966 ASN A CA 1
ATOM 2674 C C . ASN A 1 339 ? 20.775 -8.700 -48.015 1.00 59.94 966 ASN A C 1
ATOM 2675 O O . ASN A 1 339 ? 21.036 -9.133 -49.139 1.00 60.65 966 ASN A O 1
ATOM 2680 N N . VAL A 1 340 ? 19.643 -8.979 -47.375 1.00 45.69 967 VAL A N 1
ATOM 2681 C CA . VAL A 1 340 ? 18.629 -9.840 -47.970 1.00 52.72 967 VAL A CA 1
ATOM 2682 C C . VAL A 1 340 ? 17.648 -9.034 -48.822 1.00 58.83 967 VAL A C 1
ATOM 2683 O O . VAL A 1 340 ? 17.148 -7.993 -48.394 1.00 55.31 967 VAL A O 1
ATOM 2687 N N . ARG A 1 341 ? 17.394 -9.514 -50.037 1.00 58.77 968 ARG A N 1
ATOM 2688 C CA . ARG A 1 341 ? 16.496 -8.838 -50.971 1.00 53.56 968 ARG A CA 1
ATOM 2689 C C . ARG A 1 341 ? 15.095 -9.430 -50.920 1.00 53.14 968 ARG A C 1
ATOM 2690 O O . ARG A 1 341 ? 14.099 -8.707 -50.958 1.00 57.91 968 ARG A O 1
ATOM 2698 N N . ALA A 1 342 ? 15.030 -10.755 -50.843 1.00 48.79 969 ALA A N 1
ATOM 2699 C CA . ALA A 1 342 ? 13.760 -11.464 -50.850 1.00 42.57 969 ALA A CA 1
ATOM 2700 C C . ALA A 1 342 ? 13.901 -12.806 -50.146 1.00 43.73 969 ALA A C 1
ATOM 2701 O O . ALA A 1 342 ? 15.008 -13.316 -49.983 1.00 44.00 969 ALA A O 1
ATOM 2703 N N . ILE A 1 343 ? 12.774 -13.374 -49.731 1.00 45.85 970 ILE A N 1
ATOM 2704 C CA . ILE A 1 343 ? 12.776 -14.656 -49.041 1.00 48.41 970 ILE A CA 1
ATOM 2705 C C . ILE A 1 343 ? 11.622 -15.547 -49.484 1.00 51.98 970 ILE A C 1
ATOM 2706 O O . ILE A 1 343 ? 10.608 -15.073 -50.001 1.00 51.90 970 ILE A O 1
ATOM 2711 N N . ASP A 1 344 ? 11.798 -16.847 -49.282 1.00 52.08 971 ASP A N 1
ATOM 2712 C CA . ASP A 1 344 ? 10.760 -17.829 -49.546 1.00 49.99 971 ASP A CA 1
ATOM 2713 C C . ASP A 1 344 ? 10.966 -18.954 -48.542 1.00 45.54 971 ASP A C 1
ATOM 2714 O O . ASP A 1 344 ? 11.921 -18.925 -47.766 1.00 35.76 971 ASP A O 1
ATOM 2719 N N . TYR A 1 345 ? 10.081 -19.944 -48.554 1.00 50.59 972 TYR A N 1
ATOM 2720 C CA . TYR A 1 345 ? 10.144 -21.016 -47.567 1.00 48.00 972 TYR A CA 1
ATOM 2721 C C . TYR A 1 345 ? 9.636 -22.343 -48.126 1.00 43.98 972 TYR A C 1
ATOM 2722 O O . TYR A 1 345 ? 8.651 -22.383 -48.861 1.00 45.49 972 TYR A O 1
ATOM 2731 N N . ASP A 1 346 ? 10.320 -23.427 -47.774 1.00 57.78 973 ASP A N 1
ATOM 2732 C CA . ASP A 1 346 ? 9.919 -24.764 -48.198 1.00 65.31 973 ASP A CA 1
ATOM 2733 C C . ASP A 1 346 ? 9.181 -25.483 -47.074 1.00 60.04 973 ASP A C 1
ATOM 2734 O O . ASP A 1 346 ? 9.791 -25.880 -46.081 1.00 53.44 973 ASP A O 1
ATOM 2739 N N . PRO A 1 347 ? 7.858 -25.648 -47.233 1.00 51.56 974 PRO A N 1
ATOM 2740 C CA . PRO A 1 347 ? 6.967 -26.271 -46.247 1.00 49.36 974 PRO A CA 1
ATOM 2741 C C . PRO A 1 347 ? 7.147 -27.785 -46.167 1.00 61.91 974 PRO A C 1
ATOM 2742 O O . PRO A 1 347 ? 6.607 -28.416 -45.257 1.00 59.65 974 PRO A O 1
ATOM 2746 N N . LEU A 1 348 ? 7.891 -28.355 -47.112 1.00 61.59 975 LEU A N 1
ATOM 2747 C CA . LEU A 1 348 ? 8.067 -29.803 -47.177 1.00 53.04 975 LEU A CA 1
ATOM 2748 C C . LEU A 1 348 ? 9.220 -30.273 -46.294 1.00 64.16 975 LEU A C 1
ATOM 2749 O O . LEU A 1 348 ? 9.077 -31.232 -45.536 1.00 80.90 975 LEU A O 1
ATOM 2754 N N . ASP A 1 349 ? 10.359 -29.593 -46.386 1.00 57.48 976 ASP A N 1
ATOM 2755 C CA . ASP A 1 349 ? 11.518 -29.927 -45.560 1.00 52.40 976 ASP A CA 1
ATOM 2756 C C . ASP A 1 349 ? 11.814 -28.856 -44.513 1.00 58.84 976 ASP A C 1
ATOM 2757 O O . ASP A 1 349 ? 12.867 -28.881 -43.875 1.00 73.17 976 ASP A O 1
ATOM 2762 N N . LYS A 1 350 ? 10.882 -27.920 -44.345 1.00 57.24 977 LYS A N 1
ATOM 2763 C CA . LYS A 1 350 ? 11.032 -26.836 -43.377 1.00 56.25 977 LYS A CA 1
ATOM 2764 C C . LYS A 1 350 ? 12.391 -26.151 -43.512 1.00 58.73 977 LYS A C 1
ATOM 2765 O O . LYS A 1 350 ? 13.215 -26.192 -42.596 1.00 63.71 977 LYS A O 1
ATOM 2771 N N . GLN A 1 351 ? 12.617 -25.525 -44.662 1.00 53.33 978 GLN A N 1
ATOM 2772 C CA . GLN A 1 351 ? 13.876 -24.846 -44.939 1.00 50.37 978 GLN A CA 1
ATOM 2773 C C . GLN A 1 351 ? 13.612 -23.425 -45.426 1.00 55.22 978 GLN A C 1
ATOM 2774 O O . GLN A 1 351 ? 12.674 -23.184 -46.185 1.00 57.00 978 GLN A O 1
ATOM 2780 N N . LEU A 1 352 ? 14.448 -22.489 -44.991 1.00 56.19 979 LEU A N 1
ATOM 2781 C CA . LEU A 1 352 ? 14.291 -21.086 -45.354 1.00 50.04 979 LEU A CA 1
ATOM 2782 C C . LEU A 1 352 ? 15.294 -20.670 -46.431 1.00 53.44 979 LEU A C 1
ATOM 2783 O O . LEU A 1 352 ? 16.487 -20.938 -46.312 1.00 61.51 979 LEU A O 1
ATOM 2788 N N . TYR A 1 353 ? 14.800 -20.013 -47.477 1.00 50.80 980 TYR A N 1
ATOM 2789 C CA . TYR A 1 353 ? 15.632 -19.586 -48.601 1.00 45.33 980 TYR A CA 1
ATOM 2790 C C . TYR A 1 353 ? 15.627 -18.066 -48.728 1.00 43.68 980 TYR A C 1
ATOM 2791 O O . TYR A 1 353 ? 14.621 -17.422 -48.436 1.00 53.17 980 TYR A O 1
ATOM 2800 N N . TRP A 1 354 ? 16.742 -17.492 -49.172 1.00 48.71 981 TRP A N 1
ATOM 2801 C CA . TRP A 1 354 ? 16.823 -16.040 -49.340 1.00 55.90 981 TRP A CA 1
ATOM 2802 C C . TRP A 1 354 ? 17.892 -15.586 -50.338 1.00 58.19 981 TRP A C 1
ATOM 2803 O O . TRP A 1 354 ? 18.863 -16.296 -50.604 1.00 53.56 981 TRP A O 1
ATOM 2814 N N . ILE A 1 355 ? 17.699 -14.391 -50.887 1.00 56.81 982 ILE A N 1
ATOM 2815 C CA . ILE A 1 355 ? 18.679 -13.785 -51.778 1.00 56.15 982 ILE A CA 1
ATOM 2816 C C . ILE A 1 355 ? 19.539 -12.784 -51.021 1.00 67.96 982 ILE A C 1
ATOM 2817 O O . ILE A 1 355 ? 19.029 -11.968 -50.253 1.00 73.64 982 ILE A O 1
ATOM 2822 N N . ASP A 1 356 ? 20.847 -12.848 -51.239 1.00 76.08 983 ASP A N 1
ATOM 2823 C CA . ASP A 1 356 ? 21.765 -11.910 -50.611 1.00 82.65 983 ASP A CA 1
ATOM 2824 C C . ASP A 1 356 ? 22.463 -11.076 -51.682 1.00 79.67 983 ASP A C 1
ATOM 2825 O O . ASP A 1 356 ? 23.257 -11.593 -52.466 1.00 86.34 983 ASP A O 1
ATOM 2830 N N . SER A 1 357 ? 22.155 -9.785 -51.713 1.00 63.97 984 SER A N 1
ATOM 2831 C CA . SER A 1 357 ? 22.681 -8.897 -52.745 1.00 68.10 984 SER A CA 1
ATOM 2832 C C . SER A 1 357 ? 24.170 -8.593 -52.562 1.00 70.40 984 SER A C 1
ATOM 2833 O O . SER A 1 357 ? 24.882 -8.329 -53.530 1.00 58.06 984 SER A O 1
ATOM 2836 N N . ARG A 1 358 ? 24.634 -8.628 -51.318 1.00 75.58 985 ARG A N 1
ATOM 2837 C CA . ARG A 1 358 ? 26.047 -8.427 -51.033 1.00 79.75 985 ARG A CA 1
ATOM 2838 C C . ARG A 1 358 ? 26.879 -9.475 -51.759 1.00 72.27 985 ARG A C 1
ATOM 2839 O O . ARG A 1 358 ? 27.864 -9.152 -52.423 1.00 69.60 985 ARG A O 1
ATOM 2847 N N . GLN A 1 359 ? 26.466 -10.733 -51.635 1.00 73.24 986 GLN A N 1
ATOM 2848 C CA . GLN A 1 359 ? 27.200 -11.851 -52.218 1.00 79.24 986 GLN A CA 1
ATOM 2849 C C . GLN A 1 359 ? 26.652 -12.256 -53.586 1.00 79.77 986 GLN A C 1
ATOM 2850 O O . GLN A 1 359 ? 27.220 -13.120 -54.253 1.00 79.77 986 GLN A O 1
ATOM 2856 N N . ASN A 1 360 ? 25.551 -11.630 -54.000 1.00 78.00 987 ASN A N 1
ATOM 2857 C CA . ASN A 1 360 ? 24.885 -11.986 -55.253 1.00 68.69 987 ASN A CA 1
ATOM 2858 C C . ASN A 1 360 ? 24.619 -13.483 -55.363 1.00 62.37 987 ASN A C 1
ATOM 2859 O O . ASN A 1 360 ? 24.967 -14.110 -56.362 1.00 61.70 987 ASN A O 1
ATOM 2864 N N . MET A 1 361 ? 24.000 -14.051 -54.334 1.00 63.52 988 MET A N 1
ATOM 2865 C CA . MET A 1 361 ? 23.749 -15.486 -54.302 1.00 62.96 988 MET A CA 1
ATOM 2866 C C . MET A 1 361 ? 22.428 -15.832 -53.624 1.00 63.94 988 MET A C 1
ATOM 2867 O O . MET A 1 361 ? 21.839 -15.008 -52.925 1.00 70.52 988 MET A O 1
ATOM 2872 N N . ILE A 1 362 ? 21.968 -17.060 -53.841 1.00 60.56 989 ILE A N 1
ATOM 2873 C CA . ILE A 1 362 ? 20.807 -17.577 -53.132 1.00 59.04 989 ILE A CA 1
ATOM 2874 C C . ILE A 1 362 ? 21.255 -18.598 -52.093 1.00 67.06 989 ILE A C 1
ATOM 2875 O O . ILE A 1 362 ? 22.002 -19.526 -52.401 1.00 73.79 989 ILE A O 1
ATOM 2880 N N . ARG A 1 363 ? 20.800 -18.419 -50.859 1.00 67.39 990 ARG A N 1
ATOM 2881 C CA . ARG A 1 363 ? 21.180 -19.309 -49.769 1.00 66.93 990 ARG A CA 1
ATOM 2882 C C . ARG A 1 363 ? 19.963 -19.961 -49.129 1.00 62.80 990 ARG A C 1
ATOM 2883 O O . ARG A 1 363 ? 18.822 -19.625 -49.446 1.00 61.63 990 ARG A O 1
ATOM 2891 N N . LYS A 1 364 ? 20.221 -20.897 -48.223 1.00 63.21 991 LYS A N 1
ATOM 2892 C CA . LYS A 1 364 ? 19.158 -21.590 -47.513 1.00 58.72 991 LYS A CA 1
ATOM 2893 C C . LYS A 1 364 ? 19.669 -22.114 -46.179 1.00 64.32 991 LYS A C 1
ATOM 2894 O O . LYS A 1 364 ? 20.845 -22.448 -46.039 1.00 65.19 991 LYS A O 1
ATOM 2900 N N . ALA A 1 365 ? 18.774 -22.170 -45.200 1.00 67.45 992 ALA A N 1
ATOM 2901 C CA . ALA A 1 365 ? 19.097 -22.692 -43.880 1.00 62.76 992 ALA A CA 1
ATOM 2902 C C . ALA A 1 365 ? 17.804 -23.046 -43.168 1.00 61.18 992 ALA A C 1
ATOM 2903 O O . ALA A 1 365 ? 16.718 -22.692 -43.625 1.00 61.66 992 ALA A O 1
ATOM 2905 N N . GLN A 1 366 ? 17.919 -23.743 -42.046 1.00 68.98 993 GLN A N 1
ATOM 2906 C CA . GLN A 1 366 ? 16.741 -24.146 -41.296 1.00 75.15 993 GLN A CA 1
ATOM 2907 C C . GLN A 1 366 ? 16.361 -23.086 -40.267 1.00 74.16 993 GLN A C 1
ATOM 2908 O O . GLN A 1 366 ? 17.126 -22.157 -40.006 1.00 61.66 993 GLN A O 1
ATOM 2914 N N . GLU A 1 367 ? 15.169 -23.230 -39.696 1.00 81.41 994 GLU A N 1
ATOM 2915 C CA . GLU A 1 367 ? 14.668 -22.300 -38.692 1.00 85.93 994 GLU A CA 1
ATOM 2916 C C . GLU A 1 367 ? 15.747 -21.943 -37.672 1.00 77.97 994 GLU A C 1
ATOM 2917 O O . GLU A 1 367 ? 16.019 -20.768 -37.427 1.00 72.28 994 GLU A O 1
ATOM 2923 N N . ASP A 1 368 ? 16.359 -22.969 -37.086 1.00 83.71 995 ASP A N 1
ATOM 2924 C CA . ASP A 1 368 ? 17.350 -22.787 -36.029 1.00 81.13 995 ASP A CA 1
ATOM 2925 C C . ASP A 1 368 ? 18.684 -22.248 -36.545 1.00 74.74 995 ASP A C 1
ATOM 2926 O O . ASP A 1 368 ? 19.627 -22.067 -35.775 1.00 66.07 995 ASP A O 1
ATOM 2931 N N . GLY A 1 369 ? 18.760 -21.996 -37.848 1.00 74.15 996 GLY A N 1
ATOM 2932 C CA . GLY A 1 369 ? 19.927 -21.357 -38.431 1.00 78.60 996 GLY A CA 1
ATOM 2933 C C . GLY A 1 369 ? 21.044 -22.302 -38.829 1.00 85.99 996 GLY A C 1
ATOM 2934 O O . GLY A 1 369 ? 22.054 -21.875 -39.388 1.00 77.60 996 GLY A O 1
ATOM 2935 N N . SER A 1 370 ? 20.866 -23.587 -38.540 1.00 98.90 997 SER A N 1
ATOM 2936 C CA . SER A 1 370 ? 21.860 -24.594 -38.894 1.00 94.28 997 SER A CA 1
ATOM 2937 C C . SER A 1 370 ? 21.579 -25.172 -40.276 1.00 97.67 997 SER A C 1
ATOM 2938 O O . SER A 1 370 ? 20.602 -24.802 -40.927 1.00 96.12 997 SER A O 1
ATOM 2941 N N . GLN A 1 371 ? 22.442 -26.082 -40.717 1.00 106.94 998 GLN A N 1
ATOM 2942 C CA . GLN A 1 371 ? 22.255 -26.762 -41.993 1.00 105.81 998 GLN A CA 1
ATOM 2943 C C . GLN A 1 371 ? 22.250 -25.767 -43.151 1.00 89.53 998 GLN A C 1
ATOM 2944 O O . GLN A 1 371 ? 21.487 -25.910 -44.106 1.00 83.03 998 GLN A O 1
ATOM 2950 N N . GLY A 1 372 ? 23.105 -24.755 -43.057 1.00 90.58 999 GLY A N 1
ATOM 2951 C CA . GLY A 1 372 ? 23.208 -23.749 -44.098 1.00 94.09 999 GLY A CA 1
ATOM 2952 C C . GLY A 1 372 ? 23.770 -24.319 -45.386 1.00 97.06 999 GLY A C 1
ATOM 2953 O O . GLY A 1 372 ? 24.531 -25.286 -45.363 1.00 102.25 999 GLY A O 1
ATOM 2954 N N . PHE A 1 373 ? 23.397 -23.718 -46.512 1.00 92.01 1000 PHE A N 1
ATOM 2955 C CA . PHE A 1 373 ? 23.852 -24.191 -47.814 1.00 95.78 1000 PHE A CA 1
ATOM 2956 C C . PHE A 1 373 ? 23.517 -23.197 -48.923 1.00 86.07 1000 PHE A C 1
ATOM 2957 O O . PHE A 1 373 ? 22.388 -22.716 -49.017 1.00 87.84 1000 PHE A O 1
ATOM 2965 N N . THR A 1 374 ? 24.503 -22.890 -49.761 1.00 80.53 1001 THR A N 1
ATOM 2966 C CA . THR A 1 374 ? 24.292 -21.982 -50.883 1.00 82.49 1001 THR A CA 1
ATOM 2967 C C . THR A 1 374 ? 23.806 -22.742 -52.113 1.00 70.62 1001 THR A C 1
ATOM 2968 O O . THR A 1 374 ? 24.431 -23.712 -52.544 1.00 64.27 1001 THR A O 1
ATOM 2972 N N . VAL A 1 375 ? 22.688 -22.295 -52.674 1.00 60.78 1002 VAL A N 1
ATOM 2973 C CA . VAL A 1 375 ? 22.073 -22.971 -53.810 1.00 63.69 1002 VAL A CA 1
ATOM 2974 C C . VAL A 1 375 ? 22.450 -22.329 -55.147 1.00 68.75 1002 VAL A C 1
ATOM 2975 O O . VAL A 1 375 ? 22.511 -23.006 -56.174 1.00 64.14 1002 VAL A O 1
ATOM 2979 N N . VAL A 1 376 ? 22.715 -21.026 -55.131 1.00 71.06 1003 VAL A N 1
ATOM 2980 C CA . VAL A 1 376 ? 23.137 -20.322 -56.341 1.00 62.66 1003 VAL A CA 1
ATOM 2981 C C . VAL A 1 376 ? 24.272 -19.338 -56.065 1.00 66.97 1003 VAL A C 1
ATOM 2982 O O . VAL A 1 376 ? 24.153 -18.473 -55.201 1.00 67.27 1003 VAL A O 1
ATOM 2986 N N . VAL A 1 377 ? 25.370 -19.482 -56.804 1.00 72.90 1004 VAL A N 1
ATOM 2987 C CA . VAL A 1 377 ? 26.510 -18.575 -56.697 1.00 81.99 1004 VAL A CA 1
ATOM 2988 C C . VAL A 1 377 ? 26.974 -18.190 -58.100 1.00 102.29 1004 VAL A C 1
ATOM 2989 O O . VAL A 1 377 ? 26.557 -18.801 -59.083 1.00 114.66 1004 VAL A O 1
ATOM 2993 N N . SER A 1 378 ? 27.833 -17.180 -58.196 1.00 112.50 1005 SER A N 1
ATOM 2994 C CA . SER A 1 378 ? 28.345 -16.739 -59.491 1.00 117.54 1005 SER A CA 1
ATOM 2995 C C . SER A 1 378 ? 29.858 -16.906 -59.599 1.00 109.33 1005 SER A C 1
ATOM 2996 O O . SER A 1 378 ? 30.607 -16.433 -58.745 1.00 113.02 1005 SER A O 1
ATOM 2999 N N . GLU A 1 386 ? 27.970 -11.832 -65.415 1.00 105.26 1013 GLU A N 1
ATOM 3000 C CA . GLU A 1 386 ? 27.813 -11.850 -63.965 1.00 110.01 1013 GLU A CA 1
ATOM 3001 C C . GLU A 1 386 ? 26.367 -12.124 -63.565 1.00 115.96 1013 GLU A C 1
ATOM 3002 O O . GLU A 1 386 ? 25.434 -11.662 -64.221 1.00 125.87 1013 GLU A O 1
ATOM 3008 N N . ILE A 1 387 ? 26.188 -12.873 -62.482 1.00 110.33 1014 ILE A N 1
ATOM 3009 C CA . ILE A 1 387 ? 24.856 -13.204 -61.986 1.00 97.46 1014 ILE A CA 1
ATOM 3010 C C . ILE A 1 387 ? 24.438 -12.249 -60.872 1.00 98.39 1014 ILE A C 1
ATOM 3011 O O . ILE A 1 387 ? 25.255 -11.868 -60.031 1.00 108.17 1014 ILE A O 1
ATOM 3016 N N . GLN A 1 388 ? 23.165 -11.864 -60.867 1.00 91.27 1015 GLN A N 1
ATOM 3017 C CA . GLN A 1 388 ? 22.663 -10.904 -59.890 1.00 82.33 1015 GLN A CA 1
ATOM 3018 C C . GLN A 1 388 ? 21.175 -11.113 -59.602 1.00 76.98 1015 GLN A C 1
ATOM 3019 O O . GLN A 1 388 ? 20.327 -10.401 -60.144 1.00 82.94 1015 GLN A O 1
ATOM 3025 N N . PRO A 1 389 ? 20.860 -12.094 -58.741 1.00 60.45 1016 PRO A N 1
ATOM 3026 C CA . PRO A 1 389 ? 19.493 -12.449 -58.339 1.00 55.17 1016 PRO A CA 1
ATOM 3027 C C . PRO A 1 389 ? 18.704 -11.253 -57.817 1.00 53.56 1016 PRO A C 1
ATOM 3028 O O . PRO A 1 389 ? 19.237 -10.443 -57.057 1.00 62.12 1016 PRO A O 1
ATOM 3032 N N . TYR A 1 390 ? 17.441 -11.159 -58.219 1.00 47.98 1017 TYR A N 1
ATOM 3033 C CA . TYR A 1 390 ? 16.580 -10.056 -57.809 1.00 47.25 1017 TYR A CA 1
ATOM 3034 C C . TYR A 1 390 ? 15.437 -10.540 -56.922 1.00 52.76 1017 TYR A C 1
ATOM 3035 O O . TYR A 1 390 ? 15.223 -10.018 -55.825 1.00 54.00 1017 TYR A O 1
ATOM 3044 N N . ASP A 1 391 ? 14.699 -11.533 -57.411 1.00 55.12 1018 ASP A N 1
ATOM 3045 C CA . ASP A 1 391 ? 13.591 -12.118 -56.663 1.00 48.63 1018 ASP A CA 1
ATOM 3046 C C . ASP A 1 391 ? 13.515 -13.620 -56.917 1.00 52.89 1018 ASP A C 1
ATOM 3047 O O . ASP A 1 391 ? 14.000 -14.107 -57.939 1.00 60.69 1018 ASP A O 1
ATOM 3052 N N . LEU A 1 392 ? 12.910 -14.350 -55.984 1.00 58.60 1019 LEU A N 1
ATOM 3053 C CA . LEU A 1 392 ? 12.788 -15.800 -56.117 1.00 55.94 1019 LEU A CA 1
ATOM 3054 C C . LEU A 1 392 ? 11.405 -16.317 -55.714 1.00 53.65 1019 LEU A C 1
ATOM 3055 O O . LEU A 1 392 ? 10.667 -15.655 -54.982 1.00 61.15 1019 LEU A O 1
ATOM 3060 N N . SER A 1 393 ? 11.069 -17.507 -56.199 1.00 49.54 1020 SER A N 1
ATOM 3061 C CA . SER A 1 393 ? 9.793 -18.142 -55.892 1.00 44.68 1020 SER A CA 1
ATOM 3062 C C . SER A 1 393 ? 9.915 -19.656 -56.037 1.00 48.40 1020 SER A C 1
ATOM 3063 O O . SER A 1 393 ? 10.344 -20.155 -57.080 1.00 44.75 1020 SER A O 1
ATOM 3066 N N . ILE A 1 394 ? 9.530 -20.385 -54.992 1.00 48.46 1021 ILE A N 1
ATOM 3067 C CA . ILE A 1 394 ? 9.729 -21.832 -54.958 1.00 44.66 1021 ILE A CA 1
ATOM 3068 C C . ILE A 1 394 ? 8.529 -22.627 -55.460 1.00 60.29 1021 ILE A C 1
ATOM 3069 O O . ILE A 1 394 ? 7.391 -22.382 -55.056 1.00 65.18 1021 ILE A O 1
ATOM 3074 N N . ASP A 1 395 ? 8.802 -23.580 -56.349 1.00 64.29 1022 ASP A N 1
ATOM 3075 C CA . ASP A 1 395 ? 7.822 -24.583 -56.746 1.00 61.99 1022 ASP A CA 1
ATOM 3076 C C . ASP A 1 395 ? 7.970 -25.763 -55.795 1.00 49.40 1022 ASP A C 1
ATOM 3077 O O . ASP A 1 395 ? 8.803 -26.642 -56.007 1.00 47.72 1022 ASP A O 1
ATOM 3082 N N . ILE A 1 396 ? 7.166 -25.773 -54.739 1.00 49.18 1023 ILE A N 1
ATOM 3083 C CA . ILE A 1 396 ? 7.307 -26.765 -53.679 1.00 48.89 1023 ILE A CA 1
ATOM 3084 C C . ILE A 1 396 ? 7.039 -28.197 -54.150 1.00 47.52 1023 ILE A C 1
ATOM 3085 O O . ILE A 1 396 ? 7.372 -29.158 -53.453 1.00 39.72 1023 ILE A O 1
ATOM 3090 N N . TYR A 1 397 ? 6.450 -28.336 -55.334 1.00 53.60 1024 TYR A N 1
ATOM 3091 C CA . TYR A 1 397 ? 6.116 -29.652 -55.875 1.00 52.23 1024 TYR A CA 1
ATOM 3092 C C . TYR A 1 397 ? 7.244 -30.217 -56.727 1.00 53.13 1024 TYR A C 1
ATOM 3093 O O . TYR A 1 397 ? 7.806 -31.266 -56.416 1.00 56.39 1024 TYR A O 1
ATOM 3102 N N . SER A 1 398 ? 7.571 -29.513 -57.803 1.00 64.43 1025 SER A N 1
ATOM 3103 C CA . SER A 1 398 ? 8.601 -29.967 -58.726 1.00 63.36 1025 SER A CA 1
ATOM 3104 C C . SER A 1 398 ? 9.973 -29.986 -58.061 1.00 57.65 1025 SER A C 1
ATOM 3105 O O . SER A 1 398 ? 10.896 -30.642 -58.544 1.00 69.68 1025 SER A O 1
ATOM 3108 N N . ARG A 1 399 ? 10.094 -29.261 -56.954 1.00 47.68 1026 ARG A N 1
ATOM 3109 C CA . ARG A 1 399 ? 11.326 -29.226 -56.168 1.00 53.35 1026 ARG A CA 1
ATOM 3110 C C . ARG A 1 399 ? 12.430 -28.396 -56.829 1.00 56.93 1026 ARG A C 1
ATOM 3111 O O . ARG A 1 399 ? 13.572 -28.845 -56.940 1.00 57.76 1026 ARG A O 1
ATOM 3119 N N . TYR A 1 400 ? 12.088 -27.189 -57.270 1.00 51.71 1027 TYR A N 1
ATOM 3120 C CA . TYR A 1 400 ? 13.094 -26.254 -57.769 1.00 48.76 1027 TYR A CA 1
ATOM 3121 C C . TYR A 1 400 ? 12.695 -24.790 -57.581 1.00 57.17 1027 TYR A C 1
ATOM 3122 O O . TYR A 1 400 ? 11.546 -24.484 -57.267 1.00 53.56 1027 TYR A O 1
ATOM 3131 N N . ILE A 1 401 ? 13.658 -23.894 -57.771 1.00 64.59 1028 ILE A N 1
ATOM 3132 C CA . ILE A 1 401 ? 13.454 -22.476 -57.501 1.00 56.56 1028 ILE A CA 1
ATOM 3133 C C . ILE A 1 401 ? 13.499 -21.626 -58.763 1.00 57.52 1028 ILE A C 1
ATOM 3134 O O . ILE A 1 401 ? 14.477 -21.658 -59.509 1.00 62.12 1028 ILE A O 1
ATOM 3139 N N . TYR A 1 402 ? 12.435 -20.865 -58.995 1.00 54.13 1029 TYR A N 1
ATOM 3140 C CA . TYR A 1 402 ? 12.431 -19.860 -60.048 1.00 43.96 1029 TYR A CA 1
ATOM 3141 C C . TYR A 1 402 ? 12.969 -18.559 -59.479 1.00 54.49 1029 TYR A C 1
ATOM 3142 O O . TYR A 1 402 ? 12.614 -18.168 -58.368 1.00 68.04 1029 TYR A O 1
ATOM 3151 N N . TRP A 1 403 ? 13.831 -17.891 -60.235 1.00 56.88 1030 TRP A N 1
ATOM 3152 C CA . TRP A 1 403 ? 14.360 -16.602 -59.806 1.00 56.82 1030 TRP A CA 1
ATOM 3153 C C . TRP A 1 403 ? 14.740 -15.726 -60.994 1.00 58.71 1030 TRP A C 1
ATOM 3154 O O . TRP A 1 403 ? 15.078 -16.229 -62.066 1.00 58.37 1030 TRP A O 1
ATOM 3165 N N . THR A 1 404 ? 14.669 -14.414 -60.797 1.00 52.27 1031 THR A N 1
ATOM 3166 C CA . THR A 1 404 ? 14.987 -13.457 -61.851 1.00 51.03 1031 THR A CA 1
ATOM 3167 C C . THR A 1 404 ? 16.358 -12.826 -61.637 1.00 51.43 1031 THR A C 1
ATOM 3168 O O . THR A 1 404 ? 16.764 -12.567 -60.503 1.00 48.38 1031 THR A O 1
ATOM 3172 N N . CYS A 1 405 ? 17.069 -12.584 -62.734 1.00 51.54 1032 CYS A N 1
ATOM 3173 C CA . CYS A 1 405 ? 18.393 -11.975 -62.670 1.00 55.25 1032 CYS A CA 1
ATOM 3174 C C . CYS A 1 405 ? 18.368 -10.536 -63.182 1.00 59.54 1032 CYS A C 1
ATOM 3175 O O . CYS A 1 405 ? 17.896 -10.267 -64.286 1.00 61.14 1032 CYS A O 1
ATOM 3178 N N . GLU A 1 406 ? 18.885 -9.617 -62.374 1.00 60.49 1033 GLU A N 1
ATOM 3179 C CA . GLU A 1 406 ? 18.857 -8.199 -62.705 1.00 64.35 1033 GLU A CA 1
ATOM 3180 C C . GLU A 1 406 ? 19.916 -7.839 -63.748 1.00 68.96 1033 GLU A C 1
ATOM 3181 O O . GLU A 1 406 ? 19.795 -6.832 -64.449 1.00 70.51 1033 GLU A O 1
ATOM 3187 N N . ALA A 1 407 ? 20.950 -8.667 -63.851 1.00 58.90 1034 ALA A N 1
ATOM 3188 C CA . ALA A 1 407 ? 22.048 -8.403 -64.775 1.00 67.54 1034 ALA A CA 1
ATOM 3189 C C . ALA A 1 407 ? 21.757 -8.925 -66.178 1.00 73.50 1034 ALA A C 1
ATOM 3190 O O . ALA A 1 407 ? 21.850 -8.184 -67.157 1.00 78.45 1034 ALA A O 1
ATOM 3192 N N . THR A 1 408 ? 21.402 -10.202 -66.273 1.00 66.24 1035 THR A N 1
ATOM 3193 C CA . THR A 1 408 ? 21.151 -10.819 -67.568 1.00 67.42 1035 THR A CA 1
ATOM 3194 C C . THR A 1 408 ? 19.674 -10.764 -67.974 1.00 76.09 1035 THR A C 1
ATOM 3195 O O . THR A 1 408 ? 19.320 -11.122 -69.098 1.00 88.66 1035 THR A O 1
ATOM 3199 N N . ASN A 1 409 ? 18.822 -10.311 -67.058 1.00 68.84 1036 ASN A N 1
ATOM 3200 C CA . ASN A 1 409 ? 17.394 -10.147 -67.332 1.00 58.41 1036 ASN A CA 1
ATOM 3201 C C . ASN A 1 409 ? 16.687 -11.411 -67.821 1.00 60.21 1036 ASN A C 1
ATOM 3202 O O . ASN A 1 409 ? 16.036 -11.406 -68.866 1.00 61.34 1036 ASN A O 1
ATOM 3207 N N . VAL A 1 410 ? 16.810 -12.486 -67.049 1.00 60.72 1037 VAL A N 1
ATOM 3208 C CA . VAL A 1 410 ? 16.172 -13.752 -67.383 1.00 63.16 1037 VAL A CA 1
ATOM 3209 C C . VAL A 1 410 ? 15.426 -14.339 -66.187 1.00 67.49 1037 VAL A C 1
ATOM 3210 O O . VAL A 1 410 ? 15.515 -13.830 -65.070 1.00 65.72 1037 VAL A O 1
ATOM 3214 N N . ILE A 1 411 ? 14.687 -15.415 -66.437 1.00 65.57 1038 ILE A N 1
ATOM 3215 C CA . ILE A 1 411 ? 14.088 -16.202 -65.370 1.00 58.03 1038 ILE A CA 1
ATOM 3216 C C . ILE A 1 411 ? 14.756 -17.576 -65.339 1.00 59.57 1038 ILE A C 1
ATOM 3217 O O . ILE A 1 411 ? 14.503 -18.431 -66.188 1.00 59.64 1038 ILE A O 1
ATOM 3222 N N . ASN A 1 412 ? 15.627 -17.765 -64.356 1.00 58.70 1039 ASN A N 1
ATOM 3223 C CA . ASN A 1 412 ? 16.409 -18.983 -64.213 1.00 71.04 1039 ASN A CA 1
ATOM 3224 C C . ASN A 1 412 ? 15.666 -19.943 -63.289 1.00 65.71 1039 ASN A C 1
ATOM 3225 O O . ASN A 1 412 ? 14.983 -19.515 -62.360 1.00 70.63 1039 ASN A O 1
ATOM 3230 N N . VAL A 1 413 ? 15.784 -21.239 -63.550 1.00 57.56 1040 VAL A N 1
ATOM 3231 C CA . VAL A 1 413 ? 15.207 -22.246 -62.667 1.00 49.48 1040 VAL A CA 1
ATOM 3232 C C . VAL A 1 413 ? 16.303 -23.173 -62.138 1.00 49.47 1040 VAL A C 1
ATOM 3233 O O . VAL A 1 413 ? 17.158 -23.632 -62.893 1.00 61.31 1040 VAL A O 1
ATOM 3237 N N . THR A 1 414 ? 16.279 -23.436 -60.835 1.00 44.00 1041 THR A N 1
ATOM 3238 C CA . THR A 1 414 ? 17.336 -24.204 -60.186 1.00 40.95 1041 THR A CA 1
ATOM 3239 C C . THR A 1 414 ? 16.784 -25.147 -59.116 1.00 44.73 1041 THR A C 1
ATOM 3240 O O . THR A 1 414 ? 15.976 -24.743 -58.279 1.00 48.96 1041 THR A O 1
ATOM 3244 N N . ARG A 1 415 ? 17.220 -26.404 -59.148 1.00 48.60 1042 ARG A N 1
ATOM 3245 C CA . ARG A 1 415 ? 16.783 -27.381 -58.156 1.00 59.77 1042 ARG A CA 1
ATOM 3246 C C . ARG A 1 415 ? 17.205 -26.940 -56.757 1.00 67.23 1042 ARG A C 1
ATOM 3247 O O . ARG A 1 415 ? 18.165 -26.185 -56.597 1.00 59.49 1042 ARG A O 1
ATOM 3255 N N . LEU A 1 416 ? 16.484 -27.415 -55.747 1.00 66.85 1043 LEU A N 1
ATOM 3256 C CA . LEU A 1 416 ? 16.772 -27.050 -54.363 1.00 67.22 1043 LEU A CA 1
ATOM 3257 C C . LEU A 1 416 ? 18.161 -27.496 -53.912 1.00 71.15 1043 LEU A C 1
ATOM 3258 O O . LEU A 1 416 ? 18.642 -27.069 -52.863 1.00 66.46 1043 LEU A O 1
ATOM 3263 N N . ASP A 1 417 ? 18.802 -28.349 -54.706 1.00 78.67 1044 ASP A N 1
ATOM 3264 C CA . ASP A 1 417 ? 20.126 -28.863 -54.361 1.00 85.17 1044 ASP A CA 1
ATOM 3265 C C . ASP A 1 417 ? 21.237 -28.189 -55.166 1.00 74.62 1044 ASP A C 1
ATOM 3266 O O . ASP A 1 417 ? 22.347 -28.712 -55.267 1.00 67.67 1044 ASP A O 1
ATOM 3271 N N . GLY A 1 418 ? 20.933 -27.026 -55.732 1.00 64.05 1045 GLY A N 1
ATOM 3272 C CA . GLY A 1 418 ? 21.914 -26.265 -56.484 1.00 64.70 1045 GLY A CA 1
ATOM 3273 C C . GLY A 1 418 ? 22.036 -26.713 -57.928 1.00 73.04 1045 GLY A C 1
ATOM 3274 O O . GLY A 1 418 ? 22.466 -25.943 -58.790 1.00 79.13 1045 GLY A O 1
ATOM 3275 N N . ARG A 1 419 ? 21.659 -27.961 -58.191 1.00 71.76 1046 ARG A N 1
ATOM 3276 C CA . ARG A 1 419 ? 21.710 -28.515 -59.539 1.00 73.26 1046 ARG A CA 1
ATOM 3277 C C . ARG A 1 419 ? 20.879 -27.650 -60.477 1.00 66.41 1046 ARG A C 1
ATOM 3278 O O . ARG A 1 419 ? 19.689 -27.442 -60.249 1.00 65.10 1046 ARG A O 1
ATOM 3286 N N . SER A 1 420 ? 21.509 -27.138 -61.528 1.00 65.44 1047 SER A N 1
ATOM 3287 C CA . SER A 1 420 ? 20.826 -26.231 -62.439 1.00 65.55 1047 SER A CA 1
ATOM 3288 C C . SER A 1 420 ? 19.823 -26.956 -63.324 1.00 63.79 1047 SER A C 1
ATOM 3289 O O . SER A 1 420 ? 20.015 -28.118 -63.681 1.00 70.65 1047 SER A O 1
ATOM 3292 N N . VAL A 1 421 ? 18.750 -26.253 -63.668 1.00 57.86 1048 VAL A N 1
ATOM 3293 C CA . VAL A 1 421 ? 17.753 -26.763 -64.597 1.00 58.62 1048 VAL A CA 1
ATOM 3294 C C . VAL A 1 421 ? 17.898 -26.040 -65.931 1.00 60.44 1048 VAL A C 1
ATOM 3295 O O . VAL A 1 421 ? 17.993 -26.670 -66.985 1.00 55.66 1048 VAL A O 1
ATOM 3299 N N . GLY A 1 422 ? 17.923 -24.711 -65.876 1.00 63.56 1049 GLY A N 1
ATOM 3300 C CA . GLY A 1 422 ? 18.107 -23.907 -67.070 1.00 71.00 1049 GLY A CA 1
ATOM 3301 C C . GLY A 1 422 ? 17.323 -22.609 -67.059 1.00 67.94 1049 GLY A C 1
ATOM 3302 O O . GLY A 1 422 ? 16.774 -22.213 -66.032 1.00 65.84 1049 GLY A O 1
ATOM 3303 N N . VAL A 1 423 ? 17.283 -21.942 -68.209 1.00 65.64 1050 VAL A N 1
ATOM 3304 C CA . VAL A 1 423 ? 16.515 -20.712 -68.362 1.00 53.55 1050 VAL A CA 1
ATOM 3305 C C . VAL A 1 423 ? 15.171 -21.013 -69.018 1.00 59.93 1050 VAL A C 1
ATOM 3306 O O . VAL A 1 423 ? 15.084 -21.853 -69.916 1.00 64.87 1050 VAL A O 1
ATOM 3310 N N . VAL A 1 424 ? 14.126 -20.328 -68.565 1.00 54.80 1051 VAL A N 1
ATOM 3311 C CA . VAL A 1 424 ? 12.780 -20.561 -69.077 1.00 55.95 1051 VAL A CA 1
ATOM 3312 C C . VAL A 1 424 ? 12.168 -19.314 -69.714 1.00 58.14 1051 VAL A C 1
ATOM 3313 O O . VAL A 1 424 ? 11.179 -19.402 -70.443 1.00 58.86 1051 VAL A O 1
ATOM 3317 N N . LEU A 1 425 ? 12.749 -18.153 -69.437 1.00 46.17 1052 LEU A N 1
ATOM 3318 C CA . LEU A 1 425 ? 12.273 -16.923 -70.056 1.00 57.69 1052 LEU A CA 1
ATOM 3319 C C . LEU A 1 425 ? 13.413 -15.937 -70.283 1.00 63.34 1052 LEU A C 1
ATOM 3320 O O . LEU A 1 425 ? 13.999 -15.419 -69.335 1.00 64.60 1052 LEU A O 1
ATOM 3325 N N . LYS A 1 426 ? 13.721 -15.688 -71.550 1.00 66.52 1053 LYS A N 1
ATOM 3326 C CA . LYS A 1 426 ? 14.749 -14.723 -71.916 1.00 78.03 1053 LYS A CA 1
ATOM 3327 C C . LYS A 1 426 ? 14.428 -14.094 -73.262 1.00 87.24 1053 LYS A C 1
ATOM 3328 O O . LYS A 1 426 ? 14.634 -14.703 -74.311 1.00 99.92 1053 LYS A O 1
ATOM 3334 N N . GLY A 1 427 ? 13.909 -12.875 -73.223 1.00 80.95 1054 GLY A N 1
ATOM 3335 C CA . GLY A 1 427 ? 13.620 -12.133 -74.432 1.00 76.59 1054 GLY A CA 1
ATOM 3336 C C . GLY A 1 427 ? 14.301 -10.785 -74.375 1.00 93.73 1054 GLY A C 1
ATOM 3337 O O . GLY A 1 427 ? 14.370 -10.161 -73.317 1.00 100.76 1054 GLY A O 1
ATOM 3338 N N . GLU A 1 428 ? 14.822 -10.336 -75.509 1.00 102.78 1055 GLU A N 1
ATOM 3339 C CA . GLU A 1 428 ? 15.449 -9.028 -75.562 1.00 108.81 1055 GLU A CA 1
ATOM 3340 C C . GLU A 1 428 ? 14.387 -7.965 -75.312 1.00 106.96 1055 GLU A C 1
ATOM 3341 O O . GLU A 1 428 ? 13.234 -8.126 -75.711 1.00 103.78 1055 GLU A O 1
ATOM 3347 N N . GLN A 1 429 ? 14.785 -6.897 -74.628 1.00 104.25 1056 GLN A N 1
ATOM 3348 C CA . GLN A 1 429 ? 13.907 -5.763 -74.334 1.00 103.74 1056 GLN A CA 1
ATOM 3349 C C . GLN A 1 429 ? 13.121 -5.914 -73.030 1.00 98.28 1056 GLN A C 1
ATOM 3350 O O . GLN A 1 429 ? 12.838 -4.920 -72.360 1.00 105.45 1056 GLN A O 1
ATOM 3356 N N . ASP A 1 430 ? 12.777 -7.147 -72.664 1.00 82.17 1057 ASP A N 1
ATOM 3357 C CA . ASP A 1 430 ? 11.990 -7.368 -71.450 1.00 82.30 1057 ASP A CA 1
ATOM 3358 C C . ASP A 1 430 ? 12.844 -7.689 -70.215 1.00 69.64 1057 ASP A C 1
ATOM 3359 O O . ASP A 1 430 ? 13.936 -8.253 -70.322 1.00 63.20 1057 ASP A O 1
ATOM 3364 N N . ARG A 1 431 ? 12.341 -7.310 -69.043 1.00 57.08 1058 ARG A N 1
ATOM 3365 C CA . ARG A 1 431 ? 13.117 -7.409 -67.816 1.00 54.60 1058 ARG A CA 1
ATOM 3366 C C . ARG A 1 431 ? 12.291 -7.956 -66.658 1.00 59.03 1058 ARG A C 1
ATOM 3367 O O . ARG A 1 431 ? 11.547 -7.210 -66.012 1.00 61.56 1058 ARG A O 1
ATOM 3375 N N . PRO A 1 432 ? 12.426 -9.273 -66.393 1.00 54.70 1059 PRO A N 1
ATOM 3376 C CA . PRO A 1 432 ? 11.709 -9.920 -65.287 1.00 57.53 1059 PRO A CA 1
ATOM 3377 C C . PRO A 1 432 ? 12.230 -9.450 -63.932 1.00 51.53 1059 PRO A C 1
ATOM 3378 O O . PRO A 1 432 ? 13.441 -9.380 -63.735 1.00 51.55 1059 PRO A O 1
ATOM 3382 N N . ARG A 1 433 ? 11.320 -9.138 -63.017 1.00 49.12 1060 ARG A N 1
ATOM 3383 C CA . ARG A 1 433 ? 11.694 -8.669 -61.691 1.00 51.73 1060 ARG A CA 1
ATOM 3384 C C . ARG A 1 433 ? 10.974 -9.434 -60.587 1.00 54.70 1060 ARG A C 1
ATOM 3385 O O . ARG A 1 433 ? 11.510 -10.401 -60.053 1.00 66.77 1060 ARG A O 1
ATOM 3393 N N . ALA A 1 434 ? 9.764 -9.010 -60.242 1.00 39.76 1061 ALA A N 1
ATOM 3394 C CA . ALA A 1 434 ? 8.990 -9.733 -59.239 1.00 39.37 1061 ALA A CA 1
ATOM 3395 C C . ALA A 1 434 ? 8.433 -11.015 -59.842 1.00 42.82 1061 ALA A C 1
ATOM 3396 O O . ALA A 1 434 ? 8.041 -11.039 -61.007 1.00 50.76 1061 ALA A O 1
ATOM 3398 N N . ILE A 1 435 ? 8.399 -12.081 -59.050 1.00 32.26 1062 ILE A N 1
ATOM 3399 C CA . ILE A 1 435 ? 7.924 -13.367 -59.544 1.00 42.44 1062 ILE A CA 1
ATOM 3400 C C . ILE A 1 435 ? 7.296 -14.237 -58.456 1.00 51.04 1062 ILE A C 1
ATOM 3401 O O . ILE A 1 435 ? 7.834 -14.367 -57.355 1.00 57.81 1062 ILE A O 1
ATOM 3406 N N . VAL A 1 436 ? 6.141 -14.813 -58.776 1.00 48.22 1063 VAL A N 1
ATOM 3407 C CA . VAL A 1 436 ? 5.508 -15.814 -57.927 1.00 48.78 1063 VAL A CA 1
ATOM 3408 C C . VAL A 1 436 ? 4.973 -16.936 -58.807 1.00 48.42 1063 VAL A C 1
ATOM 3409 O O . VAL A 1 436 ? 4.250 -16.685 -59.772 1.00 45.54 1063 VAL A O 1
ATOM 3413 N N . VAL A 1 437 ? 5.346 -18.170 -58.484 1.00 37.46 1064 VAL A N 1
ATOM 3414 C CA . VAL A 1 437 ? 4.871 -19.321 -59.239 1.00 47.83 1064 VAL A CA 1
ATOM 3415 C C . VAL A 1 437 ? 3.566 -19.854 -58.660 1.00 61.34 1064 VAL A C 1
ATOM 3416 O O . VAL A 1 437 ? 3.337 -19.790 -57.450 1.00 56.48 1064 VAL A O 1
ATOM 3420 N N . ASN A 1 438 ? 2.712 -20.375 -59.535 1.00 62.13 1065 ASN A N 1
ATOM 3421 C CA . ASN A 1 438 ? 1.458 -20.987 -59.116 1.00 58.75 1065 ASN A CA 1
ATOM 3422 C C . ASN A 1 438 ? 1.333 -22.398 -59.690 1.00 58.67 1065 ASN A C 1
ATOM 3423 O O . ASN A 1 438 ? 0.503 -22.648 -60.566 1.00 44.94 1065 ASN A O 1
ATOM 3428 N N . PRO A 1 439 ? 2.167 -23.325 -59.189 1.00 53.39 1066 PRO A N 1
ATOM 3429 C CA . PRO A 1 439 ? 2.295 -24.692 -59.711 1.00 54.01 1066 PRO A CA 1
ATOM 3430 C C . PRO A 1 439 ? 0.972 -25.454 -59.725 1.00 59.57 1066 PRO A C 1
ATOM 3431 O O . PRO A 1 439 ? 0.794 -26.355 -60.548 1.00 59.08 1066 PRO A O 1
ATOM 3435 N N . GLU A 1 440 ? 0.059 -25.104 -58.824 1.00 63.90 1067 GLU A N 1
ATOM 3436 C CA . GLU A 1 440 ? -1.237 -25.768 -58.771 1.00 65.16 1067 GLU A CA 1
ATOM 3437 C C . GLU A 1 440 ? -1.929 -25.693 -60.126 1.00 61.99 1067 GLU A C 1
ATOM 3438 O O . GLU A 1 440 ? -2.716 -26.572 -60.482 1.00 62.30 1067 GLU A O 1
ATOM 3444 N N . LYS A 1 441 ? -1.619 -24.643 -60.881 1.00 55.77 1068 LYS A N 1
ATOM 3445 C CA . LYS A 1 441 ? -2.222 -24.431 -62.193 1.00 54.09 1068 LYS A CA 1
ATOM 3446 C C . LYS A 1 441 ? -1.169 -24.286 -63.297 1.00 50.02 1068 LYS A C 1
ATOM 3447 O O . LYS A 1 441 ? -1.458 -23.795 -64.393 1.00 42.62 1068 LYS A O 1
ATOM 3453 N N . GLY A 1 442 ? 0.051 -24.724 -62.999 1.00 52.10 1069 GLY A N 1
ATOM 3454 C CA . GLY A 1 442 ? 1.139 -24.713 -63.962 1.00 47.60 1069 GLY A CA 1
ATOM 3455 C C . GLY A 1 442 ? 1.449 -23.355 -64.565 1.00 54.77 1069 GLY A C 1
ATOM 3456 O O . GLY A 1 442 ? 1.884 -23.265 -65.713 1.00 57.01 1069 GLY A O 1
ATOM 3457 N N . TYR A 1 443 ? 1.228 -22.298 -63.790 1.00 58.80 1070 TYR A N 1
ATOM 3458 C CA . TYR A 1 443 ? 1.488 -20.938 -64.249 1.00 52.29 1070 TYR A CA 1
ATOM 3459 C C . TYR A 1 443 ? 2.595 -20.273 -63.440 1.00 53.46 1070 TYR A C 1
ATOM 3460 O O . TYR A 1 443 ? 3.074 -20.820 -62.447 1.00 54.71 1070 TYR A O 1
ATOM 3469 N N . MET A 1 444 ? 2.995 -19.086 -63.882 1.00 53.94 1071 MET A N 1
ATOM 3470 C CA . MET A 1 444 ? 3.887 -18.228 -63.114 1.00 44.19 1071 MET A CA 1
ATOM 3471 C C . MET A 1 444 ? 3.569 -16.764 -63.410 1.00 44.50 1071 MET A C 1
ATOM 3472 O O . MET A 1 444 ? 3.347 -16.393 -64.561 1.00 56.12 1071 MET A O 1
ATOM 3477 N N . TYR A 1 445 ? 3.526 -15.942 -62.366 1.00 40.42 1072 TYR A N 1
ATOM 3478 C CA . TYR A 1 445 ? 3.258 -14.517 -62.525 1.00 38.85 1072 TYR A CA 1
ATOM 3479 C C . TYR A 1 445 ? 4.522 -13.719 -62.241 1.00 45.00 1072 TYR A C 1
ATOM 3480 O O . TYR A 1 445 ? 5.258 -14.021 -61.301 1.00 48.01 1072 TYR A O 1
ATOM 3489 N N . PHE A 1 446 ? 4.772 -12.700 -63.056 1.00 54.52 1073 PHE A N 1
ATOM 3490 C CA . PHE A 1 446 ? 5.947 -11.858 -62.873 1.00 61.41 1073 PHE A CA 1
ATOM 3491 C C . PHE A 1 446 ? 5.706 -10.441 -63.376 1.00 48.42 1073 PHE A C 1
ATOM 3492 O O . PHE A 1 446 ? 4.847 -10.212 -64.226 1.00 49.43 1073 PHE A O 1
ATOM 3500 N N . THR A 1 447 ? 6.458 -9.489 -62.837 1.00 45.11 1074 THR A N 1
ATOM 3501 C CA . THR A 1 447 ? 6.411 -8.126 -63.342 1.00 50.93 1074 THR A CA 1
ATOM 3502 C C . THR A 1 447 ? 7.475 -7.977 -64.413 1.00 57.18 1074 THR A C 1
ATOM 3503 O O . THR A 1 447 ? 8.559 -8.550 -64.305 1.00 51.18 1074 THR A O 1
ATOM 3507 N N . ASN A 1 448 ? 7.157 -7.220 -65.456 1.00 71.79 1075 ASN A N 1
ATOM 3508 C CA . ASN A 1 448 ? 8.082 -7.013 -66.561 1.00 62.31 1075 ASN A CA 1
ATOM 3509 C C . ASN A 1 448 ? 8.415 -5.535 -66.717 1.00 52.23 1075 ASN A C 1
ATOM 3510 O O . ASN A 1 448 ? 7.678 -4.787 -67.358 1.00 51.69 1075 ASN A O 1
ATOM 3515 N N . LEU A 1 449 ? 9.526 -5.117 -66.118 1.00 55.68 1076 LEU A N 1
ATOM 3516 C CA . LEU A 1 449 ? 9.912 -3.711 -66.125 1.00 64.21 1076 LEU A CA 1
ATOM 3517 C C . LEU A 1 449 ? 10.681 -3.346 -67.391 1.00 66.24 1076 LEU A C 1
ATOM 3518 O O . LEU A 1 449 ? 11.881 -3.065 -67.341 1.00 61.49 1076 LEU A O 1
ATOM 3523 N N . GLN A 1 450 ? 9.981 -3.357 -68.523 1.00 62.80 1077 GLN A N 1
ATOM 3524 C CA . GLN A 1 450 ? 10.577 -2.984 -69.801 1.00 63.04 1077 GLN A CA 1
ATOM 3525 C C . GLN A 1 450 ? 10.941 -1.505 -69.829 1.00 83.97 1077 GLN A C 1
ATOM 3526 O O . GLN A 1 450 ? 10.308 -0.685 -69.164 1.00 94.78 1077 GLN A O 1
ATOM 3532 N N . GLU A 1 451 ? 11.960 -1.178 -70.617 1.00 95.47 1078 GLU A N 1
ATOM 3533 C CA . GLU A 1 451 ? 12.553 0.157 -70.626 1.00 108.71 1078 GLU A CA 1
ATOM 3534 C C . GLU A 1 451 ? 11.548 1.311 -70.624 1.00 113.86 1078 GLU A C 1
ATOM 3535 O O . GLU A 1 451 ? 11.760 2.316 -69.946 1.00 130.47 1078 GLU A O 1
ATOM 3541 N N . ARG A 1 452 ? 10.459 1.176 -71.375 1.00 101.84 1079 ARG A N 1
ATOM 3542 C CA . ARG A 1 452 ? 9.511 2.281 -71.505 1.00 109.14 1079 ARG A CA 1
ATOM 3543 C C . ARG A 1 452 ? 8.093 1.930 -71.057 1.00 104.87 1079 ARG A C 1
ATOM 3544 O O . ARG A 1 452 ? 7.280 2.819 -70.800 1.00 105.17 1079 ARG A O 1
ATOM 3552 N N . SER A 1 453 ? 7.797 0.638 -70.963 1.00 98.18 1080 SER A N 1
ATOM 3553 C CA . SER A 1 453 ? 6.464 0.200 -70.562 1.00 92.03 1080 SER A CA 1
ATOM 3554 C C . SER A 1 453 ? 6.517 -1.012 -69.641 1.00 76.39 1080 SER A C 1
ATOM 3555 O O . SER A 1 453 ? 6.873 -2.108 -70.069 1.00 84.27 1080 SER A O 1
ATOM 3558 N N . PRO A 1 454 ? 6.156 -0.815 -68.366 1.00 70.15 1081 PRO A N 1
ATOM 3559 C CA . PRO A 1 454 ? 6.099 -1.896 -67.380 1.00 62.19 1081 PRO A CA 1
ATOM 3560 C C . PRO A 1 454 ? 4.781 -2.644 -67.490 1.00 65.83 1081 PRO A C 1
ATOM 3561 O O . PRO A 1 454 ? 3.750 -2.021 -67.746 1.00 78.18 1081 PRO A O 1
ATOM 3565 N N . LYS A 1 455 ? 4.810 -3.958 -67.303 1.00 66.70 1082 LYS A N 1
ATOM 3566 C CA . LYS A 1 455 ? 3.578 -4.738 -67.294 1.00 73.59 1082 LYS A CA 1
ATOM 3567 C C . LYS A 1 455 ? 3.666 -5.935 -66.350 1.00 65.96 1082 LYS A C 1
ATOM 3568 O O . LYS A 1 455 ? 4.752 -6.325 -65.921 1.00 55.02 1082 LYS A O 1
ATOM 3574 N N . ILE A 1 456 ? 2.507 -6.495 -66.021 1.00 63.16 1083 ILE A N 1
ATOM 3575 C CA . ILE A 1 456 ? 2.425 -7.726 -65.249 1.00 49.67 1083 ILE A CA 1
ATOM 3576 C C . ILE A 1 456 ? 2.040 -8.855 -66.192 1.00 48.25 1083 ILE A C 1
ATOM 3577 O O . ILE A 1 456 ? 1.027 -8.770 -66.882 1.00 60.45 1083 ILE A O 1
ATOM 3582 N N . GLU A 1 457 ? 2.849 -9.907 -66.230 1.00 55.19 1084 GLU A N 1
ATOM 3583 C CA . GLU A 1 457 ? 2.622 -10.998 -67.176 1.00 65.19 1084 GLU A CA 1
ATOM 3584 C C . GLU A 1 457 ? 2.350 -12.341 -66.504 1.00 64.15 1084 GLU A C 1
ATOM 3585 O O . GLU A 1 457 ? 2.522 -12.496 -65.294 1.00 57.97 1084 GLU A O 1
ATOM 3591 N N . ARG A 1 458 ? 1.916 -13.307 -67.309 1.00 61.29 1085 ARG A N 1
ATOM 3592 C CA . ARG A 1 458 ? 1.768 -14.686 -66.861 1.00 59.02 1085 ARG A CA 1
ATOM 3593 C C . ARG A 1 458 ? 2.278 -15.631 -67.940 1.00 63.83 1085 ARG A C 1
ATOM 3594 O O . ARG A 1 458 ? 2.310 -15.276 -69.119 1.00 66.43 1085 ARG A O 1
ATOM 3602 N N . ALA A 1 459 ? 2.683 -16.829 -67.529 1.00 59.09 1086 ALA A N 1
ATOM 3603 C CA . ALA A 1 459 ? 3.188 -17.839 -68.451 1.00 51.42 1086 ALA A CA 1
ATOM 3604 C C . ALA A 1 459 ? 3.147 -19.207 -67.793 1.00 43.53 1086 ALA A C 1
ATOM 3605 O O . ALA A 1 459 ? 2.874 -19.319 -66.600 1.00 56.17 1086 ALA A O 1
ATOM 3607 N N . ALA A 1 460 ? 3.413 -20.247 -68.576 1.00 47.69 1087 ALA A N 1
ATOM 3608 C CA . ALA A 1 460 ? 3.547 -21.586 -68.023 1.00 52.39 1087 ALA A CA 1
ATOM 3609 C C . ALA A 1 460 ? 4.902 -21.696 -67.339 1.00 55.45 1087 ALA A C 1
ATOM 3610 O O . ALA A 1 460 ? 5.823 -20.940 -67.649 1.00 56.48 1087 ALA A O 1
ATOM 3612 N N . LEU A 1 461 ? 5.023 -22.640 -66.412 1.00 58.13 1088 LEU A N 1
ATOM 3613 C CA . LEU A 1 461 ? 6.273 -22.845 -65.688 1.00 60.79 1088 LEU A CA 1
ATOM 3614 C C . LEU A 1 461 ? 7.442 -23.206 -66.606 1.00 67.43 1088 LEU A C 1
ATOM 3615 O O . LEU A 1 461 ? 8.575 -23.353 -66.145 1.00 79.45 1088 LEU A O 1
ATOM 3620 N N . ASP A 1 462 ? 7.168 -23.351 -67.899 1.00 59.63 1089 ASP A N 1
ATOM 3621 C CA . ASP A 1 462 ? 8.219 -23.643 -68.866 1.00 55.09 1089 ASP A CA 1
ATOM 3622 C C . ASP A 1 462 ? 8.526 -22.426 -69.736 1.00 62.48 1089 ASP A C 1
ATOM 3623 O O . ASP A 1 462 ? 9.285 -22.519 -70.703 1.00 58.82 1089 ASP A O 1
ATOM 3628 N N . GLY A 1 463 ? 7.928 -21.290 -69.389 1.00 52.74 1090 GLY A N 1
ATOM 3629 C CA . GLY A 1 463 ? 8.208 -20.041 -70.071 1.00 61.58 1090 GLY A CA 1
ATOM 3630 C C . GLY A 1 463 ? 7.373 -19.803 -71.314 1.00 67.18 1090 GLY A C 1
ATOM 3631 O O . GLY A 1 463 ? 7.472 -18.747 -71.939 1.00 69.69 1090 GLY A O 1
ATOM 3632 N N . THR A 1 464 ? 6.551 -20.782 -71.677 1.00 62.52 1091 THR A N 1
ATOM 3633 C CA . THR A 1 464 ? 5.690 -20.655 -72.849 1.00 64.41 1091 THR A CA 1
ATOM 3634 C C . THR A 1 464 ? 4.344 -20.039 -72.480 1.00 66.83 1091 THR A C 1
ATOM 3635 O O . THR A 1 464 ? 4.088 -19.732 -71.315 1.00 73.33 1091 THR A O 1
ATOM 3639 N N . GLU A 1 465 ? 3.490 -19.861 -73.484 1.00 60.55 1092 GLU A N 1
ATOM 3640 C CA . GLU A 1 465 ? 2.148 -19.330 -73.277 1.00 57.65 1092 GLU A CA 1
ATOM 3641 C C . GLU A 1 465 ? 2.176 -18.009 -72.517 1.00 58.09 1092 GLU A C 1
ATOM 3642 O O . GLU A 1 465 ? 1.466 -17.838 -71.526 1.00 62.18 1092 GLU A O 1
ATOM 3648 N N . ARG A 1 466 ? 3.004 -17.080 -72.981 1.00 57.97 1093 ARG A N 1
ATOM 3649 C CA . ARG A 1 466 ? 3.087 -15.761 -72.366 1.00 65.34 1093 ARG A CA 1
ATOM 3650 C C . ARG A 1 466 ? 1.873 -14.906 -72.719 1.00 64.08 1093 ARG A C 1
ATOM 3651 O O . ARG A 1 466 ? 1.316 -15.020 -73.811 1.00 64.32 1093 ARG A O 1
ATOM 3659 N N . GLU A 1 467 ? 1.466 -14.058 -71.780 1.00 57.97 1094 GLU A N 1
ATOM 3660 C CA . GLU A 1 467 ? 0.371 -13.123 -72.003 1.00 64.52 1094 GLU A CA 1
ATOM 3661 C C . GLU A 1 467 ? 0.399 -12.003 -70.971 1.00 70.29 1094 GLU A C 1
ATOM 3662 O O . GLU A 1 467 ? 0.634 -12.242 -69.787 1.00 82.74 1094 GLU A O 1
ATOM 3668 N N . VAL A 1 468 ? 0.164 -10.779 -71.429 1.00 59.03 1095 VAL A N 1
ATOM 3669 C CA . VAL A 1 468 ? 0.171 -9.617 -70.553 1.00 52.46 1095 VAL A CA 1
ATOM 3670 C C . VAL A 1 468 ? -1.175 -9.455 -69.853 1.00 62.16 1095 VAL A C 1
ATOM 3671 O O . VAL A 1 468 ? -2.209 -9.305 -70.504 1.00 62.79 1095 VAL A O 1
ATOM 3675 N N . LEU A 1 469 ? -1.157 -9.495 -68.523 1.00 60.67 1096 LEU A N 1
ATOM 3676 C CA . LEU A 1 469 ? -2.376 -9.346 -67.732 1.00 61.97 1096 LEU A CA 1
ATOM 3677 C C . LEU A 1 469 ? -2.774 -7.881 -67.585 1.00 62.51 1096 LEU A C 1
ATOM 3678 O O . LEU A 1 469 ? -3.947 -7.531 -67.723 1.00 58.63 1096 LEU A O 1
ATOM 3683 N N . PHE A 1 470 ? -1.790 -7.033 -67.302 1.00 64.13 1097 PHE A N 1
ATOM 3684 C CA . PHE A 1 470 ? -2.026 -5.606 -67.128 1.00 65.91 1097 PHE A CA 1
ATOM 3685 C C . PHE A 1 470 ? -0.848 -4.812 -67.688 1.00 62.85 1097 PHE A C 1
ATOM 3686 O O . PHE A 1 470 ? 0.300 -5.236 -67.567 1.00 59.11 1097 PHE A O 1
ATOM 3694 N N . PHE A 1 471 ? -1.133 -3.666 -68.300 1.00 55.35 1098 PHE A N 1
ATOM 3695 C CA . PHE A 1 471 ? -0.077 -2.796 -68.813 1.00 59.99 1098 PHE A CA 1
ATOM 3696 C C . PHE A 1 471 ? -0.313 -1.330 -68.452 1.00 65.59 1098 PHE A C 1
ATOM 3697 O O . PHE A 1 471 ? 0.606 -0.514 -68.515 1.00 63.12 1098 PHE A O 1
ATOM 3705 N N . SER A 1 472 ? -1.544 -1.005 -68.069 1.00 67.11 1099 SER A N 1
ATOM 3706 C CA . SER A 1 472 ? -1.890 0.352 -67.661 1.00 57.01 1099 SER A CA 1
ATOM 3707 C C . SER A 1 472 ? -1.812 0.489 -66.145 1.00 52.28 1099 SER A C 1
ATOM 3708 O O . SER A 1 472 ? -1.791 -0.510 -65.425 1.00 53.71 1099 SER A O 1
ATOM 3711 N N . GLY A 1 473 ? -1.779 1.729 -65.664 1.00 60.97 1100 GLY A N 1
ATOM 3712 C CA . GLY A 1 473 ? -1.703 1.999 -64.238 1.00 64.50 1100 GLY A CA 1
ATOM 3713 C C . GLY A 1 473 ? -0.480 1.375 -63.589 1.00 78.70 1100 GLY A C 1
ATOM 3714 O O . GLY A 1 473 ? -0.543 0.895 -62.455 1.00 77.89 1100 GLY A O 1
ATOM 3715 N N . LEU A 1 474 ? 0.637 1.384 -64.312 1.00 82.09 1101 LEU A N 1
ATOM 3716 C CA . LEU A 1 474 ? 1.870 0.769 -63.832 1.00 79.70 1101 LEU A CA 1
ATOM 3717 C C . LEU A 1 474 ? 3.092 1.607 -64.189 1.00 79.14 1101 LEU A C 1
ATOM 3718 O O . LEU A 1 474 ? 3.311 1.935 -65.356 1.00 68.77 1101 LEU A O 1
ATOM 3723 N N . SER A 1 475 ? 3.889 1.948 -63.181 1.00 88.07 1102 SER A N 1
ATOM 3724 C CA . SER A 1 475 ? 5.167 2.617 -63.405 1.00 86.50 1102 SER A CA 1
ATOM 3725 C C . SER A 1 475 ? 6.312 1.799 -62.814 1.00 80.90 1102 SER A C 1
ATOM 3726 O O . SER A 1 475 ? 7.406 1.756 -63.377 1.00 80.85 1102 SER A O 1
ATOM 3729 N N . LYS A 1 476 ? 6.050 1.143 -61.686 1.00 76.14 1103 LYS A N 1
ATOM 3730 C CA . LYS A 1 476 ? 7.045 0.270 -61.071 1.00 78.57 1103 LYS A CA 1
ATOM 3731 C C . LYS A 1 476 ? 6.425 -0.806 -60.175 1.00 73.23 1103 LYS A C 1
ATOM 3732 O O . LYS A 1 476 ? 6.450 -0.693 -58.950 1.00 71.80 1103 LYS A O 1
ATOM 3738 N N . PRO A 1 477 ? 5.860 -1.856 -60.792 1.00 65.45 1104 PRO A N 1
ATOM 3739 C CA . PRO A 1 477 ? 5.369 -3.036 -60.069 1.00 65.92 1104 PRO A CA 1
ATOM 3740 C C . PRO A 1 477 ? 6.527 -3.775 -59.401 1.00 65.59 1104 PRO A C 1
ATOM 3741 O O . PRO A 1 477 ? 7.336 -4.392 -60.092 1.00 63.42 1104 PRO A O 1
ATOM 3745 N N . ILE A 1 478 ? 6.603 -3.721 -58.075 1.00 70.03 1105 ILE A N 1
ATOM 3746 C CA . ILE A 1 478 ? 7.778 -4.227 -57.370 1.00 76.92 1105 ILE A CA 1
ATOM 3747 C C . ILE A 1 478 ? 7.501 -5.450 -56.488 1.00 70.01 1105 ILE A C 1
ATOM 3748 O O . ILE A 1 478 ? 8.430 -6.145 -56.071 1.00 70.42 1105 ILE A O 1
ATOM 3753 N N . ALA A 1 479 ? 6.229 -5.716 -56.205 1.00 61.82 1106 ALA A N 1
ATOM 3754 C CA . ALA A 1 479 ? 5.870 -6.845 -55.350 1.00 60.97 1106 ALA A CA 1
ATOM 3755 C C . ALA A 1 479 ? 4.652 -7.607 -55.871 1.00 64.19 1106 ALA A C 1
ATOM 3756 O O . ALA A 1 479 ? 3.672 -7.005 -56.308 1.00 73.38 1106 ALA A O 1
ATOM 3758 N N . LEU A 1 480 ? 4.719 -8.935 -55.821 1.00 51.23 1107 LEU A N 1
ATOM 3759 C CA . LEU A 1 480 ? 3.596 -9.774 -56.229 1.00 42.24 1107 LEU A CA 1
ATOM 3760 C C . LEU A 1 480 ? 3.180 -10.741 -55.122 1.00 42.71 1107 LEU A C 1
ATOM 3761 O O . LEU A 1 480 ? 3.991 -11.135 -54.284 1.00 50.26 1107 LEU A O 1
ATOM 3766 N N . ALA A 1 481 ? 1.908 -11.117 -55.129 1.00 37.87 1108 ALA A N 1
ATOM 3767 C CA . ALA A 1 481 ? 1.397 -12.136 -54.222 1.00 53.06 1108 ALA A CA 1
ATOM 3768 C C . ALA A 1 481 ? 0.076 -12.673 -54.759 1.00 60.04 1108 ALA A C 1
ATOM 3769 O O . ALA A 1 481 ? -0.608 -11.997 -55.531 1.00 53.24 1108 ALA A O 1
ATOM 3771 N N . LEU A 1 482 ? -0.280 -13.889 -54.362 1.00 47.58 1109 LEU A N 1
ATOM 3772 C CA . LEU A 1 482 ? -1.543 -14.473 -54.795 1.00 44.44 1109 LEU A CA 1
ATOM 3773 C C . LEU A 1 482 ? -2.058 -15.518 -53.817 1.00 44.31 1109 LEU A C 1
ATOM 3774 O O . LEU A 1 482 ? -1.289 -16.113 -53.066 1.00 57.29 1109 LEU A O 1
ATOM 3779 N N . ASP A 1 483 ? -3.369 -15.731 -53.829 1.00 42.34 1110 ASP A N 1
ATOM 3780 C CA . ASP A 1 483 ? -3.994 -16.712 -52.955 1.00 52.91 1110 ASP A CA 1
ATOM 3781 C C . ASP A 1 483 ? -5.061 -17.486 -53.710 1.00 54.90 1110 ASP A C 1
ATOM 3782 O O . ASP A 1 483 ? -6.016 -16.903 -54.220 1.00 60.17 1110 ASP A O 1
ATOM 3787 N N . SER A 1 484 ? -4.891 -18.801 -53.782 1.00 60.29 1111 SER A N 1
ATOM 3788 C CA . SER A 1 484 ? -5.831 -19.656 -54.496 1.00 63.42 1111 SER A CA 1
ATOM 3789 C C . SER A 1 484 ? -7.232 -19.559 -53.898 1.00 68.25 1111 SER A C 1
ATOM 3790 O O . SER A 1 484 ? -8.222 -19.471 -54.624 1.00 69.74 1111 SER A O 1
ATOM 3793 N N . ARG A 1 485 ? -7.306 -19.574 -52.570 1.00 59.33 1112 ARG A N 1
ATOM 3794 C CA . ARG A 1 485 ? -8.587 -19.542 -51.876 1.00 59.44 1112 ARG A CA 1
ATOM 3795 C C . ARG A 1 485 ? -9.378 -18.286 -52.229 1.00 61.05 1112 ARG A C 1
ATOM 3796 O O . ARG A 1 485 ? -10.570 -18.357 -52.530 1.00 78.72 1112 ARG A O 1
ATOM 3804 N N . LEU A 1 486 ? -8.710 -17.138 -52.195 1.00 51.63 1113 LEU A N 1
ATOM 3805 C CA . LEU A 1 486 ? -9.367 -15.868 -52.484 1.00 53.04 1113 LEU A CA 1
ATOM 3806 C C . LEU A 1 486 ? -9.528 -15.669 -53.984 1.00 56.85 1113 LEU A C 1
ATOM 3807 O O . LEU A 1 486 ? -10.320 -14.835 -54.426 1.00 55.45 1113 LEU A O 1
ATOM 3812 N N . GLY A 1 487 ? -8.770 -16.440 -54.760 1.00 55.07 1114 GLY A N 1
ATOM 3813 C CA . GLY A 1 487 ? -8.779 -16.326 -56.207 1.00 46.21 1114 GLY A CA 1
ATOM 3814 C C . GLY A 1 487 ? -8.297 -14.968 -56.676 1.00 49.20 1114 GLY A C 1
ATOM 3815 O O . GLY A 1 487 ? -8.800 -14.423 -57.659 1.00 60.42 1114 GLY A O 1
ATOM 3816 N N . LYS A 1 488 ? -7.307 -14.423 -55.977 1.00 46.33 1115 LYS A N 1
ATOM 3817 C CA . LYS A 1 488 ? -6.845 -13.069 -56.253 1.00 49.41 1115 LYS A CA 1
ATOM 3818 C C . LYS A 1 488 ? -5.354 -12.999 -56.587 1.00 49.33 1115 LYS A C 1
ATOM 3819 O O . LYS A 1 488 ? -4.560 -13.822 -56.132 1.00 35.89 1115 LYS A O 1
ATOM 3825 N N . LEU A 1 489 ? -4.993 -12.012 -57.402 1.00 55.16 1116 LEU A N 1
ATOM 3826 C CA . LEU A 1 489 ? -3.596 -11.657 -57.625 1.00 42.77 1116 LEU A CA 1
ATOM 3827 C C . LEU A 1 489 ? -3.364 -10.271 -57.029 1.00 40.05 1116 LEU A C 1
ATOM 3828 O O . LEU A 1 489 ? -4.162 -9.358 -57.241 1.00 44.34 1116 LEU A O 1
ATOM 3833 N N . PHE A 1 490 ? -2.282 -10.121 -56.270 1.00 36.46 1117 PHE A N 1
ATOM 3834 C CA . PHE A 1 490 ? -1.989 -8.857 -55.599 1.00 37.65 1117 PHE A CA 1
ATOM 3835 C C . PHE A 1 490 ? -0.670 -8.270 -56.080 1.00 40.35 1117 PHE A C 1
ATOM 3836 O O . PHE A 1 490 ? 0.279 -9.001 -56.359 1.00 50.58 1117 PHE A O 1
ATOM 3844 N N . TRP A 1 491 ? -0.609 -6.946 -56.172 1.00 39.90 1118 TRP A N 1
ATOM 3845 C CA . TRP A 1 491 ? 0.644 -6.272 -56.496 1.00 44.54 1118 TRP A CA 1
ATOM 3846 C C . TRP A 1 491 ? 0.701 -4.861 -55.918 1.00 49.34 1118 TRP A C 1
ATOM 3847 O O . TRP A 1 491 ? -0.331 -4.235 -55.677 1.00 50.23 1118 TRP A O 1
ATOM 3858 N N . ALA A 1 492 ? 1.917 -4.377 -55.684 1.00 50.19 1119 ALA A N 1
ATOM 3859 C CA . ALA A 1 492 ? 2.128 -3.028 -55.178 1.00 57.72 1119 ALA A CA 1
ATOM 3860 C C . ALA A 1 492 ? 3.038 -2.233 -56.112 1.00 54.40 1119 ALA A C 1
ATOM 3861 O O . ALA A 1 492 ? 4.003 -2.768 -56.660 1.00 50.71 1119 ALA A O 1
ATOM 3863 N N . ASP A 1 493 ? 2.726 -0.954 -56.289 1.00 54.39 1120 ASP A N 1
ATOM 3864 C CA . ASP A 1 493 ? 3.532 -0.085 -57.138 1.00 66.26 1120 ASP A CA 1
ATOM 3865 C C . ASP A 1 493 ? 4.228 0.995 -56.311 1.00 71.61 1120 ASP A C 1
ATOM 3866 O O . ASP A 1 493 ? 3.574 1.790 -55.633 1.00 64.13 1120 ASP A O 1
ATOM 3871 N N . SER A 1 494 ? 5.558 1.015 -56.374 1.00 79.39 1121 SER A N 1
ATOM 3872 C CA . SER A 1 494 ? 6.366 1.963 -55.607 1.00 81.28 1121 SER A CA 1
ATOM 3873 C C . SER A 1 494 ? 6.072 3.412 -55.977 1.00 89.85 1121 SER A C 1
ATOM 3874 O O . SER A 1 494 ? 5.853 4.252 -55.104 1.00 92.98 1121 SER A O 1
ATOM 3877 N N . ASP A 1 495 ? 6.074 3.697 -57.275 1.00 94.20 1122 ASP A N 1
ATOM 3878 C CA . ASP A 1 495 ? 5.895 5.059 -57.770 1.00 93.49 1122 ASP A CA 1
ATOM 3879 C C . ASP A 1 495 ? 4.467 5.563 -57.586 1.00 81.72 1122 ASP A C 1
ATOM 3880 O O . ASP A 1 495 ? 4.252 6.729 -57.252 1.00 72.59 1122 ASP A O 1
ATOM 3885 N N . LEU A 1 496 ? 3.494 4.686 -57.811 1.00 76.48 1123 LEU A N 1
ATOM 3886 C CA . LEU A 1 496 ? 2.090 5.071 -57.712 1.00 65.07 1123 LEU A CA 1
ATOM 3887 C C . LEU A 1 496 ? 1.574 4.942 -56.282 1.00 65.57 1123 LEU A C 1
ATOM 3888 O O . LEU A 1 496 ? 0.429 5.290 -55.993 1.00 66.60 1123 LEU A O 1
ATOM 3893 N N . ARG A 1 497 ? 2.432 4.445 -55.394 1.00 66.60 1124 ARG A N 1
ATOM 3894 C CA . ARG A 1 497 ? 2.127 4.386 -53.967 1.00 64.73 1124 ARG A CA 1
ATOM 3895 C C . ARG A 1 497 ? 0.744 3.810 -53.694 1.00 71.97 1124 ARG A C 1
ATOM 3896 O O . ARG A 1 497 ? -0.123 4.489 -53.145 1.00 85.98 1124 ARG A O 1
ATOM 3904 N N . ARG A 1 498 ? 0.544 2.552 -54.074 1.00 57.82 1125 ARG A N 1
ATOM 3905 C CA . ARG A 1 498 ? -0.758 1.915 -53.934 1.00 61.19 1125 ARG A CA 1
ATOM 3906 C C . ARG A 1 498 ? -0.680 0.404 -54.134 1.00 63.32 1125 ARG A C 1
ATOM 3907 O O . ARG A 1 498 ? 0.206 -0.100 -54.826 1.00 57.81 1125 ARG A O 1
ATOM 3915 N N . ILE A 1 499 ? -1.614 -0.309 -53.514 1.00 58.46 1126 ILE A N 1
ATOM 3916 C CA . ILE A 1 499 ? -1.709 -1.754 -53.660 1.00 50.23 1126 ILE A CA 1
ATOM 3917 C C . ILE A 1 499 ? -2.959 -2.109 -54.450 1.00 51.00 1126 ILE A C 1
ATOM 3918 O O . ILE A 1 499 ? -4.051 -1.627 -54.149 1.00 55.03 1126 ILE A O 1
ATOM 3923 N N . GLU A 1 500 ? -2.797 -2.955 -55.461 1.00 53.84 1127 GLU A N 1
ATOM 3924 C CA . GLU A 1 500 ? -3.916 -3.359 -56.303 1.00 51.71 1127 GLU A CA 1
ATOM 3925 C C . GLU A 1 500 ? -4.182 -4.860 -56.234 1.00 51.23 1127 GLU A C 1
ATOM 3926 O O . GLU A 1 500 ? -3.358 -5.633 -55.746 1.00 50.34 1127 GLU A O 1
ATOM 3932 N N . SER A 1 501 ? -5.345 -5.259 -56.733 1.00 51.67 1128 SER A N 1
ATOM 3933 C CA . SER A 1 501 ? -5.761 -6.652 -56.714 1.00 38.16 1128 SER A CA 1
ATOM 3934 C C . SER A 1 501 ? -6.593 -6.975 -57.951 1.00 46.90 1128 SER A C 1
ATOM 3935 O O . SER A 1 501 ? -7.189 -6.089 -58.559 1.00 57.94 1128 SER A O 1
ATOM 3938 N N . SER A 1 502 ? -6.620 -8.248 -58.325 1.00 57.79 1129 SER A N 1
ATOM 3939 C CA . SER A 1 502 ? -7.499 -8.720 -59.387 1.00 57.44 1129 SER A CA 1
ATOM 3940 C C . SER A 1 502 ? -7.634 -10.232 -59.280 1.00 61.09 1129 SER A C 1
ATOM 3941 O O . SER A 1 502 ? -7.038 -10.849 -58.398 1.00 70.43 1129 SER A O 1
ATOM 3944 N N . ASP A 1 503 ? -8.420 -10.827 -60.170 1.00 43.72 1130 ASP A N 1
ATOM 3945 C CA . ASP A 1 503 ? -8.540 -12.278 -60.212 1.00 55.60 1130 ASP A CA 1
ATOM 3946 C C . ASP A 1 503 ? -7.323 -12.855 -60.925 1.00 56.05 1130 ASP A C 1
ATOM 3947 O O . ASP A 1 503 ? -6.711 -12.180 -61.751 1.00 59.36 1130 ASP A O 1
ATOM 3952 N N . LEU A 1 504 ? -6.962 -14.095 -60.602 1.00 56.19 1131 LEU A N 1
ATOM 3953 C CA . LEU A 1 504 ? -5.841 -14.747 -61.278 1.00 59.05 1131 LEU A CA 1
ATOM 3954 C C . LEU A 1 504 ? -6.003 -14.680 -62.796 1.00 52.60 1131 LEU A C 1
ATOM 3955 O O . LEU A 1 504 ? -5.021 -14.660 -63.539 1.00 44.86 1131 LEU A O 1
ATOM 3960 N N . SER A 1 505 ? -7.253 -14.637 -63.245 1.00 54.23 1132 SER A N 1
ATOM 3961 C CA . SER A 1 505 ? -7.562 -14.558 -64.666 1.00 61.61 1132 SER A CA 1
ATOM 3962 C C . SER A 1 505 ? -7.165 -13.210 -65.264 1.00 55.53 1132 SER A C 1
ATOM 3963 O O . SER A 1 505 ? -6.932 -13.102 -66.467 1.00 61.73 1132 SER A O 1
ATOM 3966 N N . GLY A 1 506 ? -7.085 -12.188 -64.418 1.00 48.57 1133 GLY A N 1
ATOM 3967 C CA . GLY A 1 506 ? -6.770 -10.845 -64.868 1.00 53.07 1133 GLY A CA 1
ATOM 3968 C C . GLY A 1 506 ? -7.998 -9.953 -64.893 1.00 59.29 1133 GLY A C 1
ATOM 3969 O O . GLY A 1 506 ? -7.919 -8.777 -65.251 1.00 69.62 1133 GLY A O 1
ATOM 3970 N N . ALA A 1 507 ? -9.141 -10.514 -64.510 1.00 40.30 1134 ALA A N 1
ATOM 3971 C CA . ALA A 1 507 ? -10.386 -9.757 -64.481 1.00 53.74 1134 ALA A CA 1
ATOM 3972 C C . ALA A 1 507 ? -10.593 -9.069 -63.132 1.00 58.13 1134 ALA A C 1
ATOM 3973 O O . ALA A 1 507 ? -9.872 -9.338 -62.173 1.00 57.29 1134 ALA A O 1
ATOM 3975 N N . ASN A 1 508 ? -11.574 -8.172 -63.074 1.00 59.54 1135 ASN A N 1
ATOM 3976 C CA . ASN A 1 508 ? -11.965 -7.511 -61.830 1.00 52.23 1135 ASN A CA 1
ATOM 3977 C C . ASN A 1 508 ? -10.817 -6.863 -61.064 1.00 58.73 1135 ASN A C 1
ATOM 3978 O O . ASN A 1 508 ? -10.601 -7.138 -59.882 1.00 65.13 1135 ASN A O 1
ATOM 3983 N N . ARG A 1 509 ? -10.092 -5.990 -61.750 1.00 63.22 1136 ARG A N 1
ATOM 3984 C CA . ARG A 1 509 ? -8.993 -5.254 -61.150 1.00 54.66 1136 ARG A CA 1
ATOM 3985 C C . ARG A 1 509 ? -9.524 -4.098 -60.305 1.00 54.31 1136 ARG A C 1
ATOM 3986 O O . ARG A 1 509 ? -10.341 -3.305 -60.770 1.00 52.67 1136 ARG A O 1
ATOM 3994 N N . ILE A 1 510 ? -9.065 -4.017 -59.060 1.00 55.54 1137 ILE A N 1
ATOM 3995 C CA . ILE A 1 510 ? -9.449 -2.933 -58.159 1.00 55.81 1137 ILE A CA 1
ATOM 3996 C C . ILE A 1 510 ? -8.247 -2.420 -57.381 1.00 60.85 1137 ILE A C 1
ATOM 3997 O O . ILE A 1 510 ? -7.244 -3.116 -57.233 1.00 57.90 1137 ILE A O 1
ATOM 4002 N N . VAL A 1 511 ? -8.354 -1.195 -56.882 1.00 69.59 1138 VAL A N 1
ATOM 4003 C CA . VAL A 1 511 ? -7.320 -0.634 -56.025 1.00 63.81 1138 VAL A CA 1
ATOM 4004 C C . VAL A 1 511 ? -7.661 -0.916 -54.567 1.00 59.18 1138 VAL A C 1
ATOM 4005 O O . VAL A 1 511 ? -8.685 -0.453 -54.062 1.00 46.52 1138 VAL A O 1
ATOM 4009 N N . LEU A 1 512 ? -6.809 -1.689 -53.899 1.00 61.67 1139 LEU A N 1
ATOM 4010 C CA . LEU A 1 512 ? -7.035 -2.051 -52.502 1.00 60.09 1139 LEU A CA 1
ATOM 4011 C C . LEU A 1 512 ? -6.793 -0.875 -51.567 1.00 55.76 1139 LEU A C 1
ATOM 4012 O O . LEU A 1 512 ? -7.587 -0.616 -50.665 1.00 62.20 1139 LEU A O 1
ATOM 4017 N N . GLU A 1 513 ? -5.692 -0.166 -51.783 1.00 54.25 1140 GLU A N 1
ATOM 4018 C CA . GLU A 1 513 ? -5.395 1.012 -50.983 1.00 65.74 1140 GLU A CA 1
ATOM 4019 C C . GLU A 1 513 ? -4.344 1.901 -51.642 1.00 60.91 1140 GLU A C 1
ATOM 4020 O O . GLU A 1 513 ? -3.264 1.439 -52.009 1.00 50.17 1140 GLU A O 1
ATOM 4026 N N . ASP A 1 514 ? -4.678 3.178 -51.792 1.00 64.15 1141 ASP A N 1
ATOM 4027 C CA . ASP A 1 514 ? -3.782 4.150 -52.407 1.00 66.57 1141 ASP A CA 1
ATOM 4028 C C . ASP A 1 514 ? -3.464 5.267 -51.424 1.00 71.39 1141 ASP A C 1
ATOM 4029 O O . ASP A 1 514 ? -2.682 6.170 -51.717 1.00 72.28 1141 ASP A O 1
ATOM 4034 N N . SER A 1 515 ? -4.085 5.195 -50.254 1.00 74.04 1142 SER A N 1
ATOM 4035 C CA . SER A 1 515 ? -3.922 6.215 -49.231 1.00 72.52 1142 SER A CA 1
ATOM 4036 C C . SER A 1 515 ? -2.905 5.786 -48.181 1.00 84.95 1142 SER A C 1
ATOM 4037 O O . SER A 1 515 ? -2.836 4.613 -47.811 1.00 90.59 1142 SER A O 1
ATOM 4040 N N . ASN A 1 516 ? -2.116 6.744 -47.707 1.00 90.19 1143 ASN A N 1
ATOM 4041 C CA . ASN A 1 516 ? -1.160 6.497 -46.634 1.00 93.00 1143 ASN A CA 1
ATOM 4042 C C . ASN A 1 516 ? -0.152 5.409 -46.995 1.00 90.99 1143 ASN A C 1
ATOM 4043 O O . ASN A 1 516 ? 0.213 4.580 -46.160 1.00 97.02 1143 ASN A O 1
ATOM 4048 N N . ILE A 1 517 ? 0.292 5.418 -48.248 1.00 89.42 1144 ILE A N 1
ATOM 4049 C CA . ILE A 1 517 ? 1.291 4.467 -48.724 1.00 83.35 1144 ILE A CA 1
ATOM 4050 C C . ILE A 1 517 ? 2.512 5.204 -49.260 1.00 75.77 1144 ILE A C 1
ATOM 4051 O O . ILE A 1 517 ? 2.384 6.128 -50.064 1.00 77.38 1144 ILE A O 1
ATOM 4056 N N . LEU A 1 518 ? 3.695 4.792 -48.815 1.00 68.89 1145 LEU A N 1
ATOM 4057 C CA . LEU A 1 518 ? 4.928 5.470 -49.200 1.00 70.38 1145 LEU A CA 1
ATOM 4058 C C . LEU A 1 518 ? 5.824 4.611 -50.085 1.00 70.12 1145 LEU A C 1
ATOM 4059 O O . LEU A 1 518 ? 6.116 4.978 -51.223 1.00 79.72 1145 LEU A O 1
ATOM 4064 N N . GLN A 1 519 ? 6.263 3.472 -49.561 1.00 67.80 1146 GLN A N 1
ATOM 4065 C CA . GLN A 1 519 ? 7.168 2.601 -50.302 1.00 65.49 1146 GLN A CA 1
ATOM 4066 C C . GLN A 1 519 ? 6.894 1.124 -50.030 1.00 66.41 1146 GLN A C 1
ATOM 4067 O O . GLN A 1 519 ? 7.554 0.510 -49.191 1.00 76.65 1146 GLN A O 1
ATOM 4073 N N . PRO A 1 520 ? 5.916 0.546 -50.746 1.00 53.20 1147 PRO A N 1
ATOM 4074 C CA . PRO A 1 520 ? 5.581 -0.875 -50.611 1.00 51.55 1147 PRO A CA 1
ATOM 4075 C C . PRO A 1 520 ? 6.616 -1.730 -51.327 1.00 57.48 1147 PRO A C 1
ATOM 4076 O O . PRO A 1 520 ? 6.872 -1.511 -52.511 1.00 67.61 1147 PRO A O 1
ATOM 4080 N N . VAL A 1 521 ? 7.205 -2.688 -50.624 1.00 48.77 1148 VAL A N 1
ATOM 4081 C CA . VAL A 1 521 ? 8.234 -3.525 -51.224 1.00 49.18 1148 VAL A CA 1
ATOM 4082 C C . VAL A 1 521 ? 7.893 -5.004 -51.111 1.00 55.47 1148 VAL A C 1
ATOM 4083 O O . VAL A 1 521 ? 8.518 -5.843 -51.761 1.00 67.08 1148 VAL A O 1
ATOM 4087 N N . GLY A 1 522 ? 6.892 -5.319 -50.294 1.00 50.69 1149 GLY A N 1
ATOM 4088 C CA . GLY A 1 522 ? 6.523 -6.701 -50.057 1.00 32.06 1149 GLY A CA 1
ATOM 4089 C C . GLY A 1 522 ? 5.047 -6.924 -49.793 1.00 48.67 1149 GLY A C 1
ATOM 4090 O O . GLY A 1 522 ? 4.407 -6.169 -49.063 1.00 49.71 1149 GLY A O 1
ATOM 4091 N N . LEU A 1 523 ? 4.510 -7.978 -50.396 1.00 59.99 1150 LEU A N 1
ATOM 4092 C CA . LEU A 1 523 ? 3.127 -8.375 -50.186 1.00 31.37 1150 LEU A CA 1
ATOM 4093 C C . LEU A 1 523 ? 3.062 -9.855 -49.862 1.00 48.20 1150 LEU A C 1
ATOM 4094 O O . LEU A 1 523 ? 3.879 -10.643 -50.340 1.00 45.80 1150 LEU A O 1
ATOM 4099 N N . THR A 1 524 ? 2.085 -10.233 -49.047 1.00 30.94 1151 THR A N 1
ATOM 4100 C CA . THR A 1 524 ? 1.824 -11.641 -48.781 1.00 42.19 1151 THR A CA 1
ATOM 4101 C C . THR A 1 524 ? 0.423 -11.813 -48.215 1.00 38.62 1151 THR A C 1
ATOM 4102 O O . THR A 1 524 ? -0.183 -10.857 -47.729 1.00 42.96 1151 THR A O 1
ATOM 4106 N N . VAL A 1 525 ? -0.094 -13.033 -48.294 1.00 38.31 1152 VAL A N 1
ATOM 4107 C CA . VAL A 1 525 ? -1.428 -13.324 -47.791 1.00 36.91 1152 VAL A CA 1
ATOM 4108 C C . VAL A 1 525 ? -1.356 -14.362 -46.681 1.00 43.36 1152 VAL A C 1
ATOM 4109 O O . VAL A 1 525 ? -0.853 -15.469 -46.879 1.00 38.65 1152 VAL A O 1
ATOM 4113 N N . PHE A 1 526 ? -1.857 -13.990 -45.509 1.00 54.85 1153 PHE A N 1
ATOM 4114 C CA . PHE A 1 526 ? -1.862 -14.881 -44.357 1.00 65.06 1153 PHE A CA 1
ATOM 4115 C C . PHE A 1 526 ? -3.267 -14.942 -43.784 1.00 74.42 1153 PHE A C 1
ATOM 4116 O O . PHE A 1 526 ? -3.848 -13.913 -43.442 1.00 66.50 1153 PHE A O 1
ATOM 4124 N N . GLU A 1 527 ? -3.807 -16.152 -43.680 1.00 90.30 1154 GLU A N 1
ATOM 4125 C CA . GLU A 1 527 ? -5.203 -16.333 -43.308 1.00 99.12 1154 GLU A CA 1
ATOM 4126 C C . GLU A 1 527 ? -6.075 -15.687 -44.379 1.00 88.87 1154 GLU A C 1
ATOM 4127 O O . GLU A 1 527 ? -6.090 -16.125 -45.531 1.00 85.38 1154 GLU A O 1
ATOM 4133 N N . ASN A 1 528 ? -6.788 -14.635 -43.994 1.00 75.36 1155 ASN A N 1
ATOM 4134 C CA . ASN A 1 528 ? -7.617 -13.889 -44.929 1.00 70.06 1155 ASN A CA 1
ATOM 4135 C C . ASN A 1 528 ? -7.234 -12.416 -44.938 1.00 63.15 1155 ASN A C 1
ATOM 4136 O O . ASN A 1 528 ? -8.031 -11.558 -45.313 1.00 69.86 1155 ASN A O 1
ATOM 4141 N N . TRP A 1 529 ? -6.006 -12.133 -44.515 1.00 54.37 1156 TRP A N 1
ATOM 4142 C CA . TRP A 1 529 ? -5.494 -10.768 -44.489 1.00 54.76 1156 TRP A CA 1
ATOM 4143 C C . TRP A 1 529 ? -4.403 -10.573 -45.534 1.00 50.29 1156 TRP A C 1
ATOM 4144 O O . TRP A 1 529 ? -3.728 -11.527 -45.929 1.00 50.88 1156 TRP A O 1
ATOM 4155 N N . LEU A 1 530 ? -4.234 -9.331 -45.973 1.00 51.11 1157 LEU A N 1
ATOM 4156 C CA . LEU A 1 530 ? -3.138 -8.976 -46.865 1.00 47.69 1157 LEU A CA 1
ATOM 4157 C C . LEU A 1 530 ? -2.105 -8.132 -46.122 1.00 54.28 1157 LEU A C 1
ATOM 4158 O O . LEU A 1 530 ? -2.341 -6.960 -45.833 1.00 60.38 1157 LEU A O 1
ATOM 4163 N N . TYR A 1 531 ? -0.965 -8.740 -45.808 1.00 55.82 1158 TYR A N 1
ATOM 4164 C CA . TYR A 1 531 ? 0.127 -8.046 -45.136 1.00 50.31 1158 TYR A CA 1
ATOM 4165 C C . TYR A 1 531 ? 1.061 -7.408 -46.153 1.00 56.05 1158 TYR A C 1
ATOM 4166 O O . TYR A 1 531 ? 1.384 -8.020 -47.174 1.00 61.74 1158 TYR A O 1
ATOM 4175 N N . TRP A 1 532 ? 1.501 -6.184 -45.874 1.00 46.71 1159 TRP A N 1
ATOM 4176 C CA . TRP A 1 532 ? 2.517 -5.542 -46.704 1.00 48.30 1159 TRP A CA 1
ATOM 4177 C C . TRP A 1 532 ? 3.497 -4.736 -45.862 1.00 49.18 1159 TRP A C 1
ATOM 4178 O O . TRP A 1 532 ? 3.130 -4.179 -44.828 1.00 57.49 1159 TRP A O 1
ATOM 4189 N N . ILE A 1 533 ? 4.748 -4.688 -46.304 1.00 44.97 1160 ILE A N 1
ATOM 4190 C CA . ILE A 1 533 ? 5.773 -3.933 -45.596 1.00 50.89 1160 ILE A CA 1
ATOM 4191 C C . ILE A 1 533 ? 6.069 -2.614 -46.302 1.00 62.84 1160 ILE A C 1
ATOM 4192 O O . ILE A 1 533 ? 6.198 -2.562 -47.527 1.00 62.01 1160 ILE A O 1
ATOM 4197 N N . ASP A 1 534 ? 6.170 -1.548 -45.516 1.00 63.73 1161 ASP A N 1
ATOM 4198 C CA . ASP A 1 534 ? 6.485 -0.229 -46.044 1.00 63.33 1161 ASP A CA 1
ATOM 4199 C C . ASP A 1 534 ? 7.897 0.158 -45.610 1.00 62.06 1161 ASP A C 1
ATOM 4200 O O . ASP A 1 534 ? 8.128 0.489 -44.449 1.00 63.71 1161 ASP A O 1
ATOM 4205 N N . LYS A 1 535 ? 8.838 0.108 -46.546 1.00 63.70 1162 LYS A N 1
ATOM 4206 C CA . LYS A 1 535 ? 10.249 0.316 -46.230 1.00 61.42 1162 LYS A CA 1
ATOM 4207 C C . LYS A 1 535 ? 10.532 1.704 -45.662 1.00 63.67 1162 LYS A C 1
ATOM 4208 O O . LYS A 1 535 ? 11.366 1.857 -44.771 1.00 68.87 1162 LYS A O 1
ATOM 4214 N N . GLN A 1 536 ? 9.834 2.710 -46.179 1.00 65.67 1163 GLN A N 1
ATOM 4215 C CA . GLN A 1 536 ? 10.041 4.091 -45.754 1.00 71.67 1163 GLN A CA 1
ATOM 4216 C C . GLN A 1 536 ? 9.316 4.390 -44.442 1.00 74.68 1163 GLN A C 1
ATOM 4217 O O . GLN A 1 536 ? 9.907 4.933 -43.510 1.00 74.78 1163 GLN A O 1
ATOM 4223 N N . GLN A 1 537 ? 8.038 4.030 -44.373 1.00 69.38 1164 GLN A N 1
ATOM 4224 C CA . GLN A 1 537 ? 7.267 4.196 -43.146 1.00 69.56 1164 GLN A CA 1
ATOM 4225 C C . GLN A 1 537 ? 7.715 3.219 -42.067 1.00 76.90 1164 GLN A C 1
ATOM 4226 O O . GLN A 1 537 ? 7.273 3.304 -40.921 1.00 87.97 1164 GLN A O 1
ATOM 4232 N N . GLN A 1 538 ? 8.589 2.290 -42.441 1.00 78.28 1165 GLN A N 1
ATOM 4233 C CA . GLN A 1 538 ? 9.095 1.284 -41.511 1.00 80.66 1165 GLN A CA 1
ATOM 4234 C C . GLN A 1 538 ? 7.965 0.562 -40.776 1.00 76.03 1165 GLN A C 1
ATOM 4235 O O . GLN A 1 538 ? 8.031 0.360 -39.563 1.00 77.18 1165 GLN A O 1
ATOM 4241 N N . MET A 1 539 ? 6.933 0.170 -41.517 1.00 71.58 1166 MET A N 1
ATOM 4242 C CA . MET A 1 539 ? 5.772 -0.479 -40.920 1.00 69.70 1166 MET A CA 1
ATOM 4243 C C . MET A 1 539 ? 5.356 -1.768 -41.615 1.00 65.59 1166 MET A C 1
ATOM 4244 O O . MET A 1 539 ? 5.702 -2.018 -42.769 1.00 58.92 1166 MET A O 1
ATOM 4249 N N . ILE A 1 540 ? 4.605 -2.582 -40.883 1.00 63.84 1167 ILE A N 1
ATOM 4250 C CA . ILE A 1 540 ? 3.934 -3.740 -41.442 1.00 64.76 1167 ILE A CA 1
ATOM 4251 C C . ILE A 1 540 ? 2.443 -3.562 -41.202 1.00 69.54 1167 ILE A C 1
ATOM 4252 O O . ILE A 1 540 ? 1.993 -3.505 -40.056 1.00 62.36 1167 ILE A O 1
ATOM 4257 N N . GLU A 1 541 ? 1.678 -3.460 -42.282 1.00 67.91 1168 GLU A N 1
ATOM 4258 C CA . GLU A 1 541 ? 0.241 -3.266 -42.171 1.00 60.89 1168 GLU A CA 1
ATOM 4259 C C . GLU A 1 541 ? -0.508 -4.400 -42.854 1.00 53.92 1168 GLU A C 1
ATOM 4260 O O . GLU A 1 541 ? 0.064 -5.140 -43.652 1.00 55.91 1168 GLU A O 1
ATOM 4266 N N . LYS A 1 542 ? -1.790 -4.536 -42.535 1.00 53.05 1169 LYS A N 1
ATOM 4267 C CA . LYS A 1 542 ? -2.612 -5.581 -43.131 1.00 52.10 1169 LYS A CA 1
ATOM 4268 C C . LYS A 1 542 ? -4.041 -5.104 -43.360 1.00 51.10 1169 LYS A C 1
ATOM 4269 O O . LYS A 1 542 ? -4.576 -4.316 -42.582 1.00 50.10 1169 LYS A O 1
ATOM 4275 N N . ILE A 1 543 ? -4.650 -5.580 -44.440 1.00 46.57 1170 ILE A N 1
ATOM 4276 C CA . ILE A 1 543 ? -6.048 -5.282 -44.719 1.00 45.98 1170 ILE A CA 1
ATOM 4277 C C . ILE A 1 543 ? -6.870 -6.567 -44.722 1.00 50.25 1170 ILE A C 1
ATOM 4278 O O . ILE A 1 543 ? -6.398 -7.616 -45.159 1.00 52.63 1170 ILE A O 1
ATOM 4283 N N . ASP A 1 544 ? -8.095 -6.484 -44.215 1.00 54.59 1171 ASP A N 1
ATOM 4284 C CA . ASP A 1 544 ? -8.979 -7.642 -44.178 1.00 61.56 1171 ASP A CA 1
ATOM 4285 C C . ASP A 1 544 ? -9.663 -7.845 -45.527 1.00 60.76 1171 ASP A C 1
ATOM 4286 O O . ASP A 1 544 ? -10.359 -6.956 -46.019 1.00 62.04 1171 ASP A O 1
ATOM 4291 N N . MET A 1 545 ? -9.456 -9.016 -46.121 1.00 60.79 1172 MET A N 1
ATOM 4292 C CA . MET A 1 545 ? -10.041 -9.325 -47.421 1.00 56.38 1172 MET A CA 1
ATOM 4293 C C . MET A 1 545 ? -11.484 -9.794 -47.280 1.00 64.27 1172 MET A C 1
ATOM 4294 O O . MET A 1 545 ? -12.153 -10.082 -48.272 1.00 72.39 1172 MET A O 1
ATOM 4299 N N . THR A 1 546 ? -11.957 -9.869 -46.039 1.00 66.50 1173 THR A N 1
ATOM 4300 C CA . THR A 1 546 ? -13.349 -10.201 -45.766 1.00 77.49 1173 THR A CA 1
ATOM 4301 C C . THR A 1 546 ? -14.163 -8.918 -45.662 1.00 86.67 1173 THR A C 1
ATOM 4302 O O . THR A 1 546 ? -15.389 -8.937 -45.758 1.00 102.99 1173 THR A O 1
ATOM 4306 N N . GLY A 1 547 ? -13.467 -7.804 -45.461 1.00 82.04 1174 GLY A N 1
ATOM 4307 C CA . GLY A 1 547 ? -14.102 -6.503 -45.365 1.00 83.64 1174 GLY A CA 1
ATOM 4308 C C . GLY A 1 547 ? -14.894 -6.328 -44.085 1.00 88.73 1174 GLY A C 1
ATOM 4309 O O . GLY A 1 547 ? -15.933 -5.670 -44.074 1.00 95.63 1174 GLY A O 1
ATOM 4310 N N . ARG A 1 548 ? -14.399 -6.913 -43.001 1.00 85.67 1175 ARG A N 1
ATOM 4311 C CA . ARG A 1 548 ? -15.100 -6.854 -41.725 1.00 89.29 1175 ARG A CA 1
ATOM 4312 C C . ARG A 1 548 ? -14.303 -6.099 -40.665 1.00 87.06 1175 ARG A C 1
ATOM 4313 O O . ARG A 1 548 ? -14.878 -5.494 -39.759 1.00 86.43 1175 ARG A O 1
ATOM 4321 N N . GLU A 1 549 ? -12.979 -6.131 -40.784 1.00 79.35 1176 GLU A N 1
ATOM 4322 C CA . GLU A 1 549 ? -12.112 -5.554 -39.763 1.00 72.61 1176 GLU A CA 1
ATOM 4323 C C . GLU A 1 549 ? -11.396 -4.287 -40.241 1.00 73.08 1176 GLU A C 1
ATOM 4324 O O . GLU A 1 549 ? -10.836 -3.542 -39.438 1.00 71.05 1176 GLU A O 1
ATOM 4330 N N . GLY A 1 550 ? -11.414 -4.045 -41.547 1.00 80.52 1177 GLY A N 1
ATOM 4331 C CA . GLY A 1 550 ? -10.803 -2.849 -42.101 1.00 91.48 1177 GLY A CA 1
ATOM 4332 C C . GLY A 1 550 ? -9.285 -2.896 -42.160 1.00 102.43 1177 GLY A C 1
ATOM 4333 O O . GLY A 1 550 ? -8.701 -3.930 -42.486 1.00 112.58 1177 GLY A O 1
ATOM 4334 N N . ARG A 1 551 ? -8.645 -1.772 -41.846 1.00 88.28 1178 ARG A N 1
ATOM 4335 C CA . ARG A 1 551 ? -7.189 -1.673 -41.922 1.00 71.75 1178 ARG A CA 1
ATOM 4336 C C . ARG A 1 551 ? -6.551 -1.403 -40.566 1.00 76.33 1178 ARG A C 1
ATOM 4337 O O . ARG A 1 551 ? -6.906 -0.443 -39.884 1.00 84.41 1178 ARG A O 1
ATOM 4345 N N . THR A 1 552 ? -5.598 -2.251 -40.189 1.00 77.93 1179 THR A N 1
ATOM 4346 C CA . THR A 1 552 ? -4.870 -2.087 -38.935 1.00 79.36 1179 THR A CA 1
ATOM 4347 C C . THR A 1 552 ? -3.366 -2.240 -39.144 1.00 66.01 1179 THR A C 1
ATOM 4348 O O . THR A 1 552 ? -2.921 -2.789 -40.150 1.00 67.79 1179 THR A O 1
ATOM 4352 N N . LYS A 1 553 ? -2.589 -1.748 -38.186 1.00 72.56 1180 LYS A N 1
ATOM 4353 C CA . LYS A 1 553 ? -1.136 -1.857 -38.241 1.00 72.54 1180 LYS A CA 1
ATOM 4354 C C . LYS A 1 553 ? -0.663 -3.051 -37.421 1.00 63.91 1180 LYS A C 1
ATOM 4355 O O . LYS A 1 553 ? -1.286 -3.414 -36.424 1.00 71.15 1180 LYS A O 1
ATOM 4361 N N . VAL A 1 554 ? 0.435 -3.664 -37.852 1.00 54.44 1181 VAL A N 1
ATOM 4362 C CA . VAL A 1 554 ? 0.947 -4.868 -37.208 1.00 56.43 1181 VAL A CA 1
ATOM 4363 C C . VAL A 1 554 ? 2.170 -4.547 -36.352 1.00 58.37 1181 VAL A C 1
ATOM 4364 O O . VAL A 1 554 ? 2.222 -4.900 -35.176 1.00 59.60 1181 VAL A O 1
ATOM 4368 N N . GLN A 1 555 ? 3.153 -3.880 -36.950 1.00 58.88 1182 GLN A N 1
ATOM 4369 C CA . GLN A 1 555 ? 4.345 -3.450 -36.222 1.00 63.69 1182 GLN A CA 1
ATOM 4370 C C . GLN A 1 555 ? 4.815 -2.068 -36.648 1.00 65.62 1182 GLN A C 1
ATOM 4371 O O . GLN A 1 555 ? 4.600 -1.656 -37.789 1.00 61.72 1182 GLN A O 1
ATOM 4377 N N . ALA A 1 556 ? 5.464 -1.355 -35.734 1.00 65.20 1183 ALA A N 1
ATOM 4378 C CA . ALA A 1 556 ? 5.999 -0.039 -36.054 1.00 67.00 1183 ALA A CA 1
ATOM 4379 C C . ALA A 1 556 ? 7.510 -0.004 -35.898 1.00 68.39 1183 ALA A C 1
ATOM 4380 O O . ALA A 1 556 ? 8.086 -0.774 -35.128 1.00 65.92 1183 ALA A O 1
ATOM 4382 N N . ARG A 1 557 ? 8.145 0.898 -36.637 1.00 67.90 1184 ARG A N 1
ATOM 4383 C CA . ARG A 1 557 ? 9.578 1.118 -36.517 1.00 79.89 1184 ARG A CA 1
ATOM 4384 C C . ARG A 1 557 ? 10.381 -0.151 -36.785 1.00 79.16 1184 ARG A C 1
ATOM 4385 O O . ARG A 1 557 ? 11.090 -0.640 -35.908 1.00 90.27 1184 ARG A O 1
ATOM 4393 N N . ILE A 1 558 ? 10.262 -0.690 -37.994 1.00 60.27 1185 ILE A N 1
ATOM 4394 C CA . ILE A 1 558 ? 11.110 -1.802 -38.407 1.00 64.89 1185 ILE A CA 1
ATOM 4395 C C . ILE A 1 558 ? 11.999 -1.346 -39.558 1.00 64.22 1185 ILE A C 1
ATOM 4396 O O . ILE A 1 558 ? 11.534 -1.164 -40.682 1.00 71.08 1185 ILE A O 1
ATOM 4401 N N . ALA A 1 559 ? 13.281 -1.154 -39.272 1.00 59.03 1186 ALA A N 1
ATOM 4402 C CA . ALA A 1 559 ? 14.182 -0.534 -40.235 1.00 60.81 1186 ALA A CA 1
ATOM 4403 C C . ALA A 1 559 ? 14.669 -1.506 -41.305 1.00 61.31 1186 ALA A C 1
ATOM 4404 O O . ALA A 1 559 ? 14.973 -2.667 -41.017 1.00 54.21 1186 ALA A O 1
ATOM 4406 N N . GLN A 1 560 ? 14.725 -1.016 -42.541 1.00 62.18 1187 GLN A N 1
ATOM 4407 C CA . GLN A 1 560 ? 15.309 -1.755 -43.658 1.00 55.99 1187 GLN A CA 1
ATOM 4408 C C . GLN A 1 560 ? 14.519 -3.001 -44.054 1.00 51.71 1187 GLN A C 1
ATOM 4409 O O . GLN A 1 560 ? 15.102 -4.038 -44.365 1.00 47.32 1187 GLN A O 1
ATOM 4415 N N . LEU A 1 561 ? 13.194 -2.889 -44.048 1.00 53.57 1188 LEU A N 1
ATOM 4416 C CA . LEU A 1 561 ? 12.329 -3.970 -44.512 1.00 49.72 1188 LEU A CA 1
ATOM 4417 C C . LEU A 1 561 ? 12.615 -4.294 -45.976 1.00 44.85 1188 LEU A C 1
ATOM 4418 O O . LEU A 1 561 ? 12.688 -3.396 -46.814 1.00 49.71 1188 LEU A O 1
ATOM 4423 N N . SER A 1 562 ? 12.775 -5.578 -46.280 1.00 44.15 1189 SER A N 1
ATOM 4424 C CA . SER A 1 562 ? 13.091 -6.002 -47.642 1.00 47.34 1189 SER A CA 1
ATOM 4425 C C . SER A 1 562 ? 12.048 -6.945 -48.256 1.00 56.90 1189 SER A C 1
ATOM 4426 O O . SER A 1 562 ? 11.783 -6.875 -49.456 1.00 67.35 1189 SER A O 1
ATOM 4429 N N . ASP A 1 563 ? 11.461 -7.820 -47.440 1.00 32.71 1190 ASP A N 1
ATOM 4430 C CA . ASP A 1 563 ? 10.451 -8.760 -47.929 1.00 54.20 1190 ASP A CA 1
ATOM 4431 C C . ASP A 1 563 ? 9.617 -9.375 -46.800 1.00 58.40 1190 ASP A C 1
ATOM 4432 O O . ASP A 1 563 ? 10.052 -9.423 -45.652 1.00 61.65 1190 ASP A O 1
ATOM 4437 N N . ILE A 1 564 ? 8.417 -9.844 -47.138 1.00 60.38 1191 ILE A N 1
ATOM 4438 C CA . ILE A 1 564 ? 7.544 -10.520 -46.177 1.00 47.37 1191 ILE A CA 1
ATOM 4439 C C . ILE A 1 564 ? 6.869 -11.742 -46.811 1.00 40.96 1191 ILE A C 1
ATOM 4440 O O . ILE A 1 564 ? 6.336 -11.659 -47.916 1.00 49.50 1191 ILE A O 1
ATOM 4445 N N . HIS A 1 565 ? 6.902 -12.875 -46.110 1.00 36.55 1192 HIS A N 1
ATOM 4446 C CA . HIS A 1 565 ? 6.417 -14.144 -46.661 1.00 32.76 1192 HIS A CA 1
ATOM 4447 C C . HIS A 1 565 ? 5.567 -14.948 -45.678 1.00 39.67 1192 HIS A C 1
ATOM 4448 O O . HIS A 1 565 ? 5.989 -15.208 -44.554 1.00 48.44 1192 HIS A O 1
ATOM 4455 N N . ALA A 1 566 ? 4.379 -15.357 -46.115 1.00 40.93 1193 ALA A N 1
ATOM 4456 C CA . ALA A 1 566 ? 3.487 -16.150 -45.271 1.00 45.59 1193 ALA A CA 1
ATOM 4457 C C . ALA A 1 566 ? 3.704 -17.645 -45.467 1.00 48.16 1193 ALA A C 1
ATOM 4458 O O . ALA A 1 566 ? 3.959 -18.104 -46.579 1.00 43.13 1193 ALA A O 1
ATOM 4460 N N . VAL A 1 567 ? 3.601 -18.397 -44.377 1.00 42.48 1194 VAL A N 1
ATOM 4461 C CA . VAL A 1 567 ? 3.785 -19.841 -44.421 1.00 33.72 1194 VAL A CA 1
ATOM 4462 C C . VAL A 1 567 ? 2.566 -20.546 -43.852 1.00 50.79 1194 VAL A C 1
ATOM 4463 O O . VAL A 1 567 ? 2.212 -20.352 -42.691 1.00 56.26 1194 VAL A O 1
ATOM 4467 N N . LYS A 1 568 ? 1.923 -21.361 -44.679 1.00 58.33 1195 LYS A N 1
ATOM 4468 C CA . LYS A 1 568 ? 0.773 -22.138 -44.242 1.00 50.73 1195 LYS A CA 1
ATOM 4469 C C . LYS A 1 568 ? 1.185 -23.590 -44.052 1.00 51.09 1195 LYS A C 1
ATOM 4470 O O . LYS A 1 568 ? 2.078 -24.081 -44.741 1.00 53.38 1195 LYS A O 1
ATOM 4476 N N . GLU A 1 569 ? 0.547 -24.275 -43.109 1.00 50.63 1196 GLU A N 1
ATOM 4477 C CA . GLU A 1 569 ? 0.849 -25.681 -42.886 1.00 58.50 1196 GLU A CA 1
ATOM 4478 C C . GLU A 1 569 ? 0.617 -26.468 -44.169 1.00 57.82 1196 GLU A C 1
ATOM 4479 O O . GLU A 1 569 ? -0.393 -26.279 -44.846 1.00 51.41 1196 GLU A O 1
ATOM 4485 N N . LEU A 1 570 ? 1.559 -27.343 -44.504 1.00 64.09 1197 LEU A N 1
ATOM 4486 C CA . LEU A 1 570 ? 1.459 -28.140 -45.717 1.00 62.77 1197 LEU A CA 1
ATOM 4487 C C . LEU A 1 570 ? 0.583 -29.361 -45.478 1.00 79.43 1197 LEU A C 1
ATOM 4488 O O . LEU A 1 570 ? 0.863 -30.179 -44.600 1.00 83.64 1197 LEU A O 1
ATOM 4493 N N . ASN A 1 571 ? -0.481 -29.472 -46.262 1.00 77.82 1198 ASN A N 1
ATOM 4494 C CA . ASN A 1 571 ? -1.361 -30.627 -46.197 1.00 70.43 1198 ASN A CA 1
ATOM 4495 C C . ASN A 1 571 ? -0.778 -31.774 -47.020 1.00 65.94 1198 ASN A C 1
ATOM 4496 O O . ASN A 1 571 ? -1.027 -31.877 -48.223 1.00 66.84 1198 ASN A O 1
ATOM 4501 N N . LEU A 1 572 ? 0.008 -32.625 -46.365 1.00 56.83 1199 LEU A N 1
ATOM 4502 C CA . LEU A 1 572 ? 0.682 -33.733 -47.037 1.00 63.36 1199 LEU A CA 1
ATOM 4503 C C . LEU A 1 572 ? -0.282 -34.628 -47.814 1.00 72.16 1199 LEU A C 1
ATOM 4504 O O . LEU A 1 572 ? 0.023 -35.067 -48.921 1.00 64.04 1199 LEU A O 1
ATOM 4509 N N . GLN A 1 573 ? -1.443 -34.898 -47.228 1.00 83.49 1200 GLN A N 1
ATOM 4510 C CA . GLN A 1 573 ? -2.446 -35.733 -47.877 1.00 94.79 1200 GLN A CA 1
ATOM 4511 C C . GLN A 1 573 ? -2.879 -35.116 -49.205 1.00 82.59 1200 GLN A C 1
ATOM 4512 O O . GLN A 1 573 ? -3.286 -35.820 -50.130 1.00 86.15 1200 GLN A O 1
ATOM 4518 N N . GLU A 1 574 ? -2.773 -33.794 -49.294 1.00 64.41 1201 GLU A N 1
ATOM 4519 C CA . GLU A 1 574 ? -3.219 -33.060 -50.469 1.00 59.36 1201 GLU A CA 1
ATOM 4520 C C . GLU A 1 574 ? -2.044 -32.739 -51.389 1.00 59.72 1201 GLU A C 1
ATOM 4521 O O . GLU A 1 574 ? -2.201 -32.647 -52.606 1.00 64.65 1201 GLU A O 1
ATOM 4527 N N . TYR A 1 575 ? -0.868 -32.569 -50.793 1.00 59.66 1202 TYR A N 1
ATOM 4528 C CA . TYR A 1 575 ? 0.352 -32.276 -51.538 1.00 54.78 1202 TYR A CA 1
ATOM 4529 C C . TYR A 1 575 ? 0.773 -33.453 -52.419 1.00 59.18 1202 TYR A C 1
ATOM 4530 O O . TYR A 1 575 ? 1.178 -33.270 -53.567 1.00 53.12 1202 TYR A O 1
ATOM 4539 N N . ARG A 1 576 ? 0.669 -34.661 -51.874 1.00 69.66 1203 ARG A N 1
ATOM 4540 C CA . ARG A 1 576 ? 1.070 -35.870 -52.586 1.00 72.36 1203 ARG A CA 1
ATOM 4541 C C . ARG A 1 576 ? 0.207 -36.118 -53.818 1.00 67.35 1203 ARG A C 1
ATOM 4542 O O . ARG A 1 576 ? 0.598 -36.864 -54.717 1.00 61.70 1203 ARG A O 1
ATOM 4550 N N . GLN A 1 577 ? -0.964 -35.487 -53.852 1.00 64.55 1204 GLN A N 1
ATOM 4551 C CA . GLN A 1 577 ? -1.903 -35.655 -54.958 1.00 65.64 1204 GLN A CA 1
ATOM 4552 C C . GLN A 1 577 ? -1.500 -34.869 -56.207 1.00 64.01 1204 GLN A C 1
ATOM 4553 O O . GLN A 1 577 ? -2.129 -34.999 -57.259 1.00 68.69 1204 GLN A O 1
ATOM 4559 N N . HIS A 1 578 ? -0.458 -34.052 -56.092 1.00 59.81 1205 HIS A N 1
ATOM 4560 C CA . HIS A 1 578 ? 0.064 -33.338 -57.251 1.00 59.03 1205 HIS A CA 1
ATOM 4561 C C . HIS A 1 578 ? 0.890 -34.300 -58.098 1.00 68.98 1205 HIS A C 1
ATOM 4562 O O . HIS A 1 578 ? 1.824 -34.928 -57.602 1.00 69.98 1205 HIS A O 1
ATOM 4569 N N . PRO A 1 579 ? 0.537 -34.429 -59.382 1.00 74.26 1206 PRO A N 1
ATOM 4570 C CA . PRO A 1 579 ? 1.194 -35.387 -60.276 1.00 72.16 1206 PRO A CA 1
ATOM 4571 C C . PRO A 1 579 ? 2.677 -35.090 -60.478 1.00 66.20 1206 PRO A C 1
ATOM 4572 O O . PRO A 1 579 ? 3.452 -35.992 -60.794 1.00 69.08 1206 PRO A O 1
ATOM 4576 N N . CYS A 1 580 ? 3.069 -33.837 -60.292 1.00 62.43 1207 CYS A N 1
ATOM 4577 C CA . CYS A 1 580 ? 4.451 -33.443 -60.534 1.00 66.96 1207 CYS A CA 1
ATOM 4578 C C . CYS A 1 580 ? 5.246 -33.425 -59.230 1.00 65.14 1207 CYS A C 1
ATOM 4579 O O . CYS A 1 580 ? 6.328 -32.844 -59.158 1.00 70.21 1207 CYS A O 1
ATOM 4582 N N . ALA A 1 581 ? 4.706 -34.083 -58.208 1.00 66.63 1208 ALA A N 1
ATOM 4583 C CA . ALA A 1 581 ? 5.297 -34.065 -56.870 1.00 61.23 1208 ALA A CA 1
ATOM 4584 C C . ALA A 1 581 ? 6.420 -35.083 -56.687 1.00 80.36 1208 ALA A C 1
ATOM 4585 O O . ALA A 1 581 ? 7.588 -34.711 -56.569 1.00 97.64 1208 ALA A O 1
ATOM 4587 N N . GLN A 1 582 ? 6.067 -36.364 -56.653 1.00 75.27 1209 GLN A N 1
ATOM 4588 C CA . GLN A 1 582 ? 7.059 -37.414 -56.436 1.00 87.22 1209 GLN A CA 1
ATOM 4589 C C . GLN A 1 582 ? 7.847 -37.724 -57.709 1.00 77.10 1209 GLN A C 1
ATOM 4590 O O . GLN A 1 582 ? 7.285 -37.776 -58.805 1.00 53.07 1209 GLN A O 1
ATOM 4596 N N . ASP A 1 583 ? 9.152 -37.928 -57.549 1.00 85.65 1210 ASP A N 1
ATOM 4597 C CA . ASP A 1 583 ? 10.044 -38.218 -58.669 1.00 88.47 1210 ASP A CA 1
ATOM 4598 C C . ASP A 1 583 ? 9.878 -37.207 -59.800 1.00 74.10 1210 ASP A C 1
ATOM 4599 O O . ASP A 1 583 ? 10.220 -37.481 -60.950 1.00 62.30 1210 ASP A O 1
ATOM 4604 N N . ASN A 1 584 ? 9.350 -36.037 -59.458 1.00 64.81 1211 ASN A N 1
ATOM 4605 C CA . ASN A 1 584 ? 9.135 -34.971 -60.427 1.00 50.52 1211 ASN A CA 1
ATOM 4606 C C . ASN A 1 584 ? 8.332 -35.451 -61.634 1.00 53.92 1211 ASN A C 1
ATOM 4607 O O . ASN A 1 584 ? 8.511 -34.959 -62.748 1.00 39.36 1211 ASN A O 1
ATOM 4612 N N . GLY A 1 585 ? 7.447 -36.415 -61.402 1.00 59.53 1212 GLY A N 1
ATOM 4613 C CA . GLY A 1 585 ? 6.617 -36.958 -62.461 1.00 56.92 1212 GLY A CA 1
ATOM 4614 C C . GLY A 1 585 ? 7.429 -37.655 -63.535 1.00 59.05 1212 GLY A C 1
ATOM 4615 O O . GLY A 1 585 ? 6.984 -37.785 -64.675 1.00 48.88 1212 GLY A O 1
ATOM 4616 N N . GLY A 1 586 ? 8.625 -38.103 -63.165 1.00 67.63 1213 GLY A N 1
ATOM 4617 C CA . GLY A 1 586 ? 9.502 -38.804 -64.085 1.00 65.59 1213 GLY A CA 1
ATOM 4618 C C . GLY A 1 586 ? 10.078 -37.882 -65.141 1.00 70.43 1213 GLY A C 1
ATOM 4619 O O . GLY A 1 586 ? 10.632 -38.338 -66.140 1.00 82.33 1213 GLY A O 1
ATOM 4620 N N . CYS A 1 587 ? 9.947 -36.579 -64.916 1.00 65.95 1214 CYS A N 1
ATOM 4621 C CA . CYS A 1 587 ? 10.439 -35.583 -65.860 1.00 61.72 1214 CYS A CA 1
ATOM 4622 C C . CYS A 1 587 ? 11.909 -35.254 -65.621 1.00 63.13 1214 CYS A C 1
ATOM 4623 O O . CYS A 1 587 ? 12.370 -35.194 -64.480 1.00 73.37 1214 CYS A O 1
ATOM 4626 N N . SER A 1 588 ? 12.633 -35.036 -66.713 1.00 56.70 1215 SER A N 1
ATOM 4627 C CA . SER A 1 588 ? 14.059 -34.739 -66.664 1.00 57.69 1215 SER A CA 1
ATOM 4628 C C . SER A 1 588 ? 14.336 -33.360 -66.067 1.00 55.37 1215 SER A C 1
ATOM 4629 O O . SER A 1 588 ? 15.262 -33.190 -65.271 1.00 51.75 1215 SER A O 1
ATOM 4632 N N . HIS A 1 589 ? 13.529 -32.380 -66.457 1.00 51.72 1216 HIS A N 1
ATOM 4633 C CA . HIS A 1 589 ? 13.749 -31.000 -66.044 1.00 57.64 1216 HIS A CA 1
ATOM 4634 C C . HIS A 1 589 ? 12.484 -30.358 -65.478 1.00 67.26 1216 HIS A C 1
ATOM 4635 O O . HIS A 1 589 ? 12.247 -30.391 -64.269 1.00 68.65 1216 HIS A O 1
ATOM 4642 N N . ILE A 1 590 ? 11.678 -29.769 -66.356 1.00 70.57 1217 ILE A N 1
ATOM 4643 C CA . ILE A 1 590 ? 10.439 -29.124 -65.936 1.00 68.16 1217 ILE A CA 1
ATOM 4644 C C . ILE A 1 590 ? 9.257 -30.087 -65.947 1.00 73.42 1217 ILE A C 1
ATOM 4645 O O . ILE A 1 590 ? 9.041 -30.821 -66.914 1.00 62.18 1217 ILE A O 1
ATOM 4650 N N . CYS A 1 591 ? 8.500 -30.080 -64.854 1.00 84.53 1218 CYS A N 1
ATOM 4651 C CA . CYS A 1 591 ? 7.226 -30.784 -64.781 1.00 81.18 1218 CYS A CA 1
ATOM 4652 C C . CYS A 1 591 ? 6.146 -29.769 -64.426 1.00 67.52 1218 CYS A C 1
ATOM 4653 O O . CYS A 1 591 ? 6.271 -29.042 -63.437 1.00 64.29 1218 CYS A O 1
ATOM 4656 N N . LEU A 1 592 ? 5.097 -29.701 -65.237 1.00 60.41 1219 LEU A N 1
ATOM 4657 C CA . LEU A 1 592 ? 4.004 -28.777 -64.957 1.00 72.08 1219 LEU A CA 1
ATOM 4658 C C . LEU A 1 592 ? 2.635 -29.420 -65.150 1.00 64.01 1219 LEU A C 1
ATOM 4659 O O . LEU A 1 592 ? 2.506 -30.445 -65.821 1.00 66.76 1219 LEU A O 1
ATOM 4664 N N . VAL A 1 593 ? 1.616 -28.812 -64.550 1.00 61.92 1220 VAL A N 1
ATOM 4665 C CA . VAL A 1 593 ? 0.256 -29.334 -64.622 1.00 63.53 1220 VAL A CA 1
ATOM 4666 C C . VAL A 1 593 ? -0.750 -28.216 -64.845 1.00 59.74 1220 VAL A C 1
ATOM 4667 O O . VAL A 1 593 ? -0.876 -27.310 -64.022 1.00 58.47 1220 VAL A O 1
ATOM 4671 N N . LYS A 1 594 ? -1.472 -28.293 -65.958 1.00 66.90 1221 LYS A N 1
ATOM 4672 C CA . LYS A 1 594 ? -2.502 -27.313 -66.276 1.00 71.83 1221 LYS A CA 1
ATOM 4673 C C . LYS A 1 594 ? -3.706 -27.447 -65.346 1.00 80.33 1221 LYS A C 1
ATOM 4674 O O . LYS A 1 594 ? -3.789 -28.384 -64.548 1.00 78.70 1221 LYS A O 1
ATOM 4680 N N . GLY A 1 595 ? -4.636 -26.502 -65.452 1.00 76.74 1222 GLY A N 1
ATOM 4681 C CA . GLY A 1 595 ? -5.845 -26.528 -64.650 1.00 62.76 1222 GLY A CA 1
ATOM 4682 C C . GLY A 1 595 ? -6.834 -27.554 -65.169 1.00 67.70 1222 GLY A C 1
ATOM 4683 O O . GLY A 1 595 ? -7.730 -27.990 -64.440 1.00 67.26 1222 GLY A O 1
ATOM 4684 N N . ASP A 1 596 ? -6.668 -27.939 -66.433 1.00 66.69 1223 ASP A N 1
ATOM 4685 C CA . ASP A 1 596 ? -7.519 -28.958 -67.041 1.00 68.40 1223 ASP A CA 1
ATOM 4686 C C . ASP A 1 596 ? -6.999 -30.373 -66.782 1.00 71.41 1223 ASP A C 1
ATOM 4687 O O . ASP A 1 596 ? -7.353 -31.310 -67.500 1.00 66.61 1223 ASP A O 1
ATOM 4692 N N . GLY A 1 597 ? -6.156 -30.516 -65.762 1.00 73.73 1224 GLY A N 1
ATOM 4693 C CA . GLY A 1 597 ? -5.630 -31.812 -65.368 1.00 71.14 1224 GLY A CA 1
ATOM 4694 C C . GLY A 1 597 ? -4.425 -32.275 -66.169 1.00 69.14 1224 GLY A C 1
ATOM 4695 O O . GLY A 1 597 ? -3.667 -33.135 -65.718 1.00 61.65 1224 GLY A O 1
ATOM 4696 N N . THR A 1 598 ? -4.250 -31.707 -67.359 1.00 68.63 1225 THR A N 1
ATOM 4697 C CA . THR A 1 598 ? -3.162 -32.100 -68.248 1.00 55.81 1225 THR A CA 1
ATOM 4698 C C . THR A 1 598 ? -1.797 -31.900 -67.597 1.00 54.65 1225 THR A C 1
ATOM 4699 O O . THR A 1 598 ? -1.437 -30.787 -67.217 1.00 61.01 1225 THR A O 1
ATOM 4703 N N . THR A 1 599 ? -1.042 -32.986 -67.475 1.00 47.98 1226 THR A N 1
ATOM 4704 C CA . THR A 1 599 ? 0.306 -32.929 -66.926 1.00 52.19 1226 THR A CA 1
ATOM 4705 C C . THR A 1 599 ? 1.293 -33.284 -68.025 1.00 50.63 1226 THR A C 1
ATOM 4706 O O . THR A 1 599 ? 0.976 -34.068 -68.920 1.00 50.18 1226 THR A O 1
ATOM 4710 N N . ARG A 1 600 ? 2.489 -32.712 -67.960 1.00 46.55 1227 ARG A N 1
ATOM 4711 C CA . ARG A 1 600 ? 3.480 -32.929 -69.006 1.00 54.19 1227 ARG A CA 1
ATOM 4712 C C . ARG A 1 600 ? 4.871 -32.491 -68.578 1.00 46.35 1227 ARG A C 1
ATOM 4713 O O . ARG A 1 600 ? 5.027 -31.589 -67.758 1.00 46.43 1227 ARG A O 1
ATOM 4721 N N . CYS A 1 601 ? 5.882 -33.137 -69.146 1.00 50.86 1228 CYS A N 1
ATOM 4722 C CA . CYS A 1 601 ? 7.259 -32.723 -68.936 1.00 47.94 1228 CYS A CA 1
ATOM 4723 C C . CYS A 1 601 ? 7.605 -31.649 -69.953 1.00 55.38 1228 CYS A C 1
ATOM 4724 O O . CYS A 1 601 ? 7.181 -31.715 -71.107 1.00 67.64 1228 CYS A O 1
ATOM 4727 N N . SER A 1 602 ? 8.366 -30.654 -69.520 1.00 53.79 1229 SER A N 1
ATOM 4728 C CA . SER A 1 602 ? 8.826 -29.613 -70.425 1.00 55.20 1229 SER A CA 1
ATOM 4729 C C . SER A 1 602 ? 10.308 -29.352 -70.202 1.00 58.86 1229 SER A C 1
ATOM 4730 O O . SER A 1 602 ? 10.926 -29.945 -69.317 1.00 46.60 1229 SER A O 1
ATOM 4733 N N . CYS A 1 603 ? 10.875 -28.457 -71.003 1.00 64.54 1230 CYS A N 1
ATOM 4734 C CA . CYS A 1 603 ? 12.319 -28.269 -71.020 1.00 65.02 1230 CYS A CA 1
ATOM 4735 C C . CYS A 1 603 ? 12.723 -26.803 -70.952 1.00 66.21 1230 CYS A C 1
ATOM 4736 O O . CYS A 1 603 ? 11.933 -25.920 -71.290 1.00 71.90 1230 CYS A O 1
ATOM 4739 N N . PRO A 1 604 ? 13.958 -26.541 -70.496 1.00 57.39 1231 PRO A N 1
ATOM 4740 C CA . PRO A 1 604 ? 14.546 -25.198 -70.562 1.00 52.11 1231 PRO A CA 1
ATOM 4741 C C . PRO A 1 604 ? 14.892 -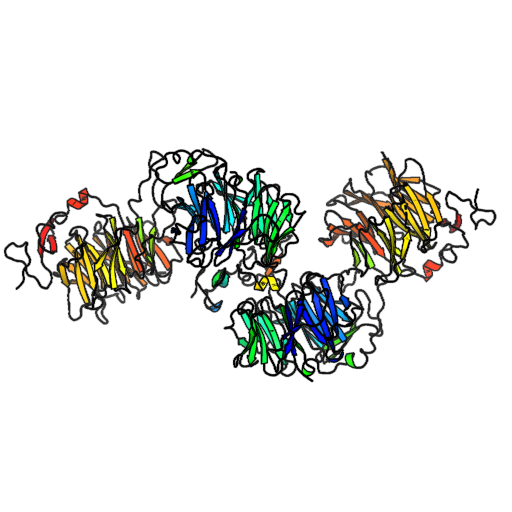24.846 -72.009 1.00 68.23 1231 PRO A C 1
ATOM 4742 O O . PRO A 1 604 ? 14.895 -25.734 -72.863 1.00 69.34 1231 PRO A O 1
ATOM 4746 N N . MET A 1 605 ? 15.183 -23.576 -72.278 1.00 72.76 1232 MET A N 1
ATOM 4747 C CA . MET A 1 605 ? 15.361 -23.098 -73.650 1.00 70.13 1232 MET A CA 1
ATOM 4748 C C . MET A 1 605 ? 16.504 -23.755 -74.436 1.00 67.86 1232 MET A C 1
ATOM 4749 O O . MET A 1 605 ? 16.415 -23.906 -75.655 1.00 66.85 1232 MET A O 1
ATOM 4754 N N . HIS A 1 606 ? 17.572 -24.140 -73.746 1.00 68.44 1233 HIS A N 1
ATOM 4755 C CA . HIS A 1 606 ? 18.738 -24.710 -74.417 1.00 63.56 1233 HIS A CA 1
ATOM 4756 C C . HIS A 1 606 ? 18.580 -26.202 -74.712 1.00 59.70 1233 HIS A C 1
ATOM 4757 O O . HIS A 1 606 ? 19.471 -26.827 -75.286 1.00 60.74 1233 HIS A O 1
ATOM 4764 N N . LEU A 1 607 ? 17.441 -26.765 -74.323 1.00 61.12 1234 LEU A N 1
ATOM 4765 C CA . LEU A 1 607 ? 17.156 -28.172 -74.584 1.00 60.78 1234 LEU A CA 1
ATOM 4766 C C . LEU A 1 607 ? 15.810 -28.332 -75.283 1.00 66.74 1234 LEU A C 1
ATOM 4767 O O . LEU A 1 607 ? 15.128 -27.349 -75.569 1.00 75.76 1234 LEU A O 1
ATOM 4772 N N . VAL A 1 608 ? 15.435 -29.577 -75.559 1.00 66.30 1235 VAL A N 1
ATOM 4773 C CA . VAL A 1 608 ? 14.165 -29.879 -76.208 1.00 65.91 1235 VAL A CA 1
ATOM 4774 C C . VAL A 1 608 ? 13.602 -31.177 -75.647 1.00 60.08 1235 VAL A C 1
ATOM 4775 O O . VAL A 1 608 ? 14.356 -32.046 -75.207 1.00 57.88 1235 VAL A O 1
ATOM 4779 N N . LEU A 1 609 ? 12.278 -31.302 -75.646 1.00 61.79 1236 LEU A N 1
ATOM 4780 C CA . LEU A 1 609 ? 11.633 -32.519 -75.170 1.00 68.22 1236 LEU A CA 1
ATOM 4781 C C . LEU A 1 609 ? 11.884 -33.659 -76.148 1.00 67.06 1236 LEU A C 1
ATOM 4782 O O . LEU A 1 609 ? 11.694 -33.508 -77.354 1.00 75.61 1236 LEU A O 1
ATOM 4787 N N . LEU A 1 610 ? 12.310 -34.802 -75.621 1.00 65.65 1237 LEU A N 1
ATOM 4788 C CA . LEU A 1 610 ? 12.682 -35.935 -76.459 1.00 66.12 1237 LEU A CA 1
ATOM 4789 C C . LEU A 1 610 ? 11.495 -36.809 -76.849 1.00 61.66 1237 LEU A C 1
ATOM 4790 O O . LEU A 1 610 ? 10.339 -36.414 -76.715 1.00 65.89 1237 LEU A O 1
ATOM 4795 N N . GLN A 1 611 ? 11.801 -38.007 -77.332 1.00 64.22 1238 GLN A N 1
ATOM 4796 C CA . GLN A 1 611 ? 10.792 -38.900 -77.877 1.00 70.94 1238 GLN A CA 1
ATOM 4797 C C . GLN A 1 611 ? 9.990 -39.601 -76.785 1.00 71.85 1238 GLN A C 1
ATOM 4798 O O . GLN A 1 611 ? 8.814 -39.913 -76.971 1.00 71.54 1238 GLN A O 1
ATOM 4804 N N . ASP A 1 612 ? 10.631 -39.849 -75.646 1.00 70.03 1239 ASP A N 1
ATOM 4805 C CA . ASP A 1 612 ? 9.966 -40.492 -74.512 1.00 62.15 1239 ASP A CA 1
ATOM 4806 C C . ASP A 1 612 ? 9.050 -39.517 -73.786 1.00 72.43 1239 ASP A C 1
ATOM 4807 O O . ASP A 1 612 ? 8.329 -39.896 -72.861 1.00 68.56 1239 ASP A O 1
ATOM 4812 N N . GLU A 1 613 ? 9.097 -38.256 -74.212 1.00 77.60 1240 GLU A N 1
ATOM 4813 C CA . GLU A 1 613 ? 8.254 -37.204 -73.643 1.00 70.10 1240 GLU A CA 1
ATOM 4814 C C . GLU A 1 613 ? 8.451 -37.078 -72.126 1.00 69.68 1240 GLU A C 1
ATOM 4815 O O . GLU A 1 613 ? 7.585 -36.605 -71.399 1.00 54.77 1240 GLU A O 1
ATOM 4821 N N . LEU A 1 614 ? 9.623 -37.511 -71.678 1.00 72.68 1241 LEU A N 1
ATOM 4822 C CA . LEU A 1 614 ? 10.074 -37.368 -70.304 1.00 65.13 1241 LEU A CA 1
ATOM 4823 C C . LEU A 1 614 ? 11.403 -36.624 -70.271 1.00 64.18 1241 LEU A C 1
ATOM 4824 O O . LEU A 1 614 ? 11.569 -35.663 -69.529 1.00 71.35 1241 LEU A O 1
ATOM 4829 N N . SER A 1 615 ? 12.358 -37.096 -71.062 1.00 66.73 1242 SER A N 1
ATOM 4830 C CA . SER A 1 615 ? 13.727 -36.600 -70.991 1.00 65.28 1242 SER A CA 1
ATOM 4831 C C . SER A 1 615 ? 13.962 -35.407 -71.912 1.00 66.98 1242 SER A C 1
ATOM 4832 O O . SER A 1 615 ? 13.261 -35.229 -72.907 1.00 59.79 1242 SER A O 1
ATOM 4835 N N . CYS A 1 616 ? 14.954 -34.590 -71.568 1.00 70.58 1243 CYS A N 1
ATOM 4836 C CA . CYS A 1 616 ? 15.338 -33.445 -72.389 1.00 72.93 1243 CYS A CA 1
ATOM 4837 C C . CYS A 1 616 ? 16.731 -33.638 -72.976 1.00 78.41 1243 CYS A C 1
ATOM 4838 O O . CYS A 1 616 ? 17.648 -34.079 -72.284 1.00 83.38 1243 CYS A O 1
ATOM 4841 N N . GLY A 1 617 ? 16.890 -33.297 -74.251 1.00 81.82 1244 GLY A N 1
ATOM 4842 C CA . GLY A 1 617 ? 18.171 -33.441 -74.920 1.00 83.49 1244 GLY A CA 1
ATOM 4843 C C . GLY A 1 617 ? 18.509 -32.242 -75.784 1.00 83.54 1244 GLY A C 1
ATOM 4844 O O . GLY A 1 617 ? 17.671 -31.366 -75.996 1.00 83.41 1244 GLY A O 1
ATOM 4845 N N . GLU A 1 618 ? 19.740 -32.204 -76.285 1.00 89.19 1245 GLU A N 1
ATOM 4846 C CA . GLU A 1 618 ? 20.187 -31.105 -77.136 1.00 89.55 1245 GLU A CA 1
ATOM 4847 C C . GLU A 1 618 ? 19.474 -31.131 -78.485 1.00 89.85 1245 GLU A C 1
ATOM 4848 O O . GLU A 1 618 ? 19.159 -32.203 -79.004 1.00 82.07 1245 GLU A O 1
ATOM 4854 N N . PRO A 1 619 ? 19.207 -29.943 -79.049 1.00 93.81 1246 PRO A N 1
ATOM 4855 C CA . PRO A 1 619 ? 18.580 -29.796 -80.369 1.00 87.24 1246 PRO A CA 1
ATOM 4856 C C . PRO A 1 619 ? 19.555 -30.140 -81.494 1.00 86.88 1246 PRO A C 1
ATOM 4857 O O . PRO A 1 619 ? 19.356 -31.133 -82.195 1.00 88.38 1246 PRO A O 1
ATOM 4861 N N . ALA B 1 1 ? 45.559 34.250 -37.805 1.00 92.78 628 ALA B N 1
ATOM 4862 C CA . ALA B 1 1 ? 46.873 34.240 -37.174 1.00 97.14 628 ALA B CA 1
ATOM 4863 C C . ALA B 1 1 ? 47.645 32.979 -37.543 1.00 107.63 628 ALA B C 1
ATOM 4864 O O . ALA B 1 1 ? 47.055 31.966 -37.924 1.00 105.79 628 ALA B O 1
ATOM 4866 N N . ASP B 1 2 ? 48.967 33.048 -37.430 1.00 115.39 629 ASP B N 1
ATOM 4867 C CA . ASP B 1 2 ? 49.826 31.923 -37.785 1.00 115.96 629 ASP B CA 1
ATOM 4868 C C . ASP B 1 2 ? 49.774 30.741 -36.807 1.00 105.49 629 ASP B C 1
ATOM 4869 O O . ASP B 1 2 ? 49.834 29.589 -37.237 1.00 116.99 629 ASP B O 1
ATOM 4874 N N . PRO B 1 3 ? 49.657 31.015 -35.493 1.00 78.69 630 PRO B N 1
ATOM 4875 C CA . PRO B 1 3 ? 49.696 29.895 -34.546 1.00 55.68 630 PRO B CA 1
ATOM 4876 C C . PRO B 1 3 ? 48.656 28.835 -34.882 1.00 64.32 630 PRO B C 1
ATOM 4877 O O . PRO B 1 3 ? 47.521 29.176 -35.217 1.00 76.86 630 PRO B O 1
ATOM 4881 N N . GLU B 1 4 ? 49.048 27.567 -34.802 1.00 67.42 631 GLU B N 1
ATOM 4882 C CA . GLU B 1 4 ? 48.138 26.460 -35.079 1.00 72.53 631 GLU B CA 1
ATOM 4883 C C . GLU B 1 4 ? 46.934 26.476 -34.149 1.00 61.14 631 GLU B C 1
ATOM 4884 O O . GLU B 1 4 ? 47.009 26.963 -33.021 1.00 58.74 631 GLU B O 1
ATOM 4890 N N . ALA B 1 5 ? 45.824 25.934 -34.633 1.00 49.65 632 ALA B N 1
ATOM 4891 C CA . ALA B 1 5 ? 44.632 25.783 -33.817 1.00 46.24 632 ALA B CA 1
ATOM 4892 C C . ALA B 1 5 ? 44.842 24.650 -32.824 1.00 57.56 632 ALA B C 1
ATOM 4893 O O . ALA B 1 5 ? 45.222 23.543 -33.206 1.00 63.26 632 ALA B O 1
ATOM 4895 N N . PHE B 1 6 ? 44.602 24.930 -31.549 1.00 54.20 633 PHE B N 1
ATOM 4896 C CA . PHE B 1 6 ? 44.685 23.894 -30.529 1.00 47.12 633 PHE B CA 1
ATOM 4897 C C . PHE B 1 6 ? 43.403 23.815 -29.704 1.00 47.40 633 PHE B C 1
ATOM 4898 O O . PHE B 1 6 ? 42.560 24.711 -29.755 1.00 43.67 633 PHE B O 1
ATOM 4906 N N . LEU B 1 7 ? 43.263 22.734 -28.949 1.00 46.98 634 LEU B N 1
ATOM 4907 C CA . LEU B 1 7 ? 42.025 22.456 -28.237 1.00 41.90 634 LEU B CA 1
ATOM 4908 C C . LEU B 1 7 ? 42.147 22.758 -26.745 1.00 45.68 634 LEU B C 1
ATOM 4909 O O . LEU B 1 7 ? 43.076 22.291 -26.084 1.00 54.33 634 LEU B O 1
ATOM 4914 N N . LEU B 1 8 ? 41.210 23.547 -26.226 1.00 36.55 635 LEU B N 1
ATOM 4915 C CA . LEU B 1 8 ? 41.136 23.841 -24.797 1.00 37.18 635 LEU B CA 1
ATOM 4916 C C . LEU B 1 8 ? 39.880 23.219 -24.208 1.00 40.09 635 LEU B C 1
ATOM 4917 O O . LEU B 1 8 ? 38.821 23.225 -24.838 1.00 45.36 635 LEU B O 1
ATOM 4922 N N . PHE B 1 9 ? 39.991 22.686 -22.997 1.00 27.92 636 PHE B N 1
ATOM 4923 C CA . PHE B 1 9 ? 38.825 22.122 -22.329 1.00 40.81 636 PHE B CA 1
ATOM 4924 C C . PHE B 1 9 ? 38.909 22.230 -20.810 1.00 45.43 636 PHE B C 1
ATOM 4925 O O . PHE B 1 9 ? 39.989 22.115 -20.227 1.00 45.92 636 PHE B O 1
ATOM 4933 N N . SER B 1 10 ? 37.764 22.461 -20.175 1.00 36.73 637 SER B N 1
ATOM 4934 C CA . SER B 1 10 ? 37.708 22.552 -18.720 1.00 41.62 637 SER B CA 1
ATOM 4935 C C . SER B 1 10 ? 37.526 21.164 -18.129 1.00 46.43 637 SER B C 1
ATOM 4936 O O . SER B 1 10 ? 36.928 20.287 -18.759 1.00 37.43 637 SER B O 1
ATOM 4939 N N . ARG B 1 11 ? 38.043 20.961 -16.922 1.00 43.01 638 ARG B N 1
ATOM 4940 C CA . ARG B 1 11 ? 37.975 19.647 -16.298 1.00 46.75 638 ARG B CA 1
ATOM 4941 C C . ARG B 1 11 ? 38.048 19.740 -14.781 1.00 52.57 638 ARG B C 1
ATOM 4942 O O . ARG B 1 11 ? 39.052 19.374 -14.168 1.00 51.41 638 ARG B O 1
ATOM 4950 N N . ARG B 1 12 ? 36.971 20.241 -14.187 1.00 58.55 639 ARG B N 1
ATOM 4951 C CA . ARG B 1 12 ? 36.854 20.361 -12.739 1.00 48.49 639 ARG B CA 1
ATOM 4952 C C . ARG B 1 12 ? 37.959 21.213 -12.116 1.00 45.76 639 ARG B C 1
ATOM 4953 O O . ARG B 1 12 ? 37.879 22.439 -12.111 1.00 50.55 639 ARG B O 1
ATOM 4961 N N . ALA B 1 13 ? 38.990 20.561 -11.595 1.00 50.81 640 ALA B N 1
ATOM 4962 C CA . ALA B 1 13 ? 40.043 21.268 -10.875 1.00 53.32 640 ALA B CA 1
ATOM 4963 C C . ALA B 1 13 ? 40.995 22.032 -11.794 1.00 54.57 640 ALA B C 1
ATOM 4964 O O . ALA B 1 13 ? 41.711 22.922 -11.343 1.00 61.16 640 ALA B O 1
ATOM 4966 N N . ASP B 1 14 ? 41.006 21.691 -13.078 1.00 51.65 641 ASP B N 1
ATOM 4967 C CA . ASP B 1 14 ? 41.940 22.330 -14.003 1.00 54.32 641 ASP B CA 1
ATOM 4968 C C . ASP B 1 14 ? 41.422 22.493 -15.435 1.00 49.14 641 ASP B C 1
ATOM 4969 O O . ASP B 1 14 ? 40.465 21.836 -15.850 1.00 43.98 641 ASP B O 1
ATOM 4974 N N . ILE B 1 15 ? 42.065 23.395 -16.172 1.00 49.19 642 ILE B N 1
ATOM 4975 C CA . ILE B 1 15 ? 41.776 23.624 -17.583 1.00 41.06 642 ILE B CA 1
ATOM 4976 C C . ILE B 1 15 ? 43.018 23.249 -18.384 1.00 37.35 642 ILE B C 1
ATOM 4977 O O . ILE B 1 15 ? 44.127 23.664 -18.045 1.00 39.06 642 ILE B O 1
ATOM 4982 N N . ARG B 1 16 ? 42.837 22.451 -19.434 1.00 32.28 643 ARG B N 1
ATOM 4983 C CA . ARG B 1 16 ? 43.972 21.877 -20.159 1.00 40.04 643 ARG B CA 1
ATOM 4984 C C . ARG B 1 16 ? 43.952 22.176 -21.658 1.00 34.30 643 ARG B C 1
ATOM 4985 O O . ARG B 1 16 ? 42.912 22.523 -22.218 1.00 37.73 643 ARG B O 1
ATOM 4993 N N . ARG B 1 17 ? 45.108 22.032 -22.304 1.00 33.17 644 ARG B N 1
ATOM 4994 C CA . ARG B 1 17 ? 45.199 22.200 -23.754 1.00 35.78 644 ARG B CA 1
ATOM 4995 C C . ARG B 1 17 ? 45.823 20.991 -24.447 1.00 42.16 644 ARG B C 1
ATOM 4996 O O . ARG B 1 17 ? 46.779 20.398 -23.947 1.00 42.20 644 ARG B O 1
ATOM 5004 N N . ILE B 1 18 ? 45.268 20.636 -25.601 1.00 46.47 645 ILE B N 1
ATOM 5005 C CA . ILE B 1 18 ? 45.778 19.538 -26.411 1.00 49.91 645 ILE B CA 1
ATOM 5006 C C . ILE B 1 18 ? 45.781 19.944 -27.879 1.00 51.62 645 ILE B C 1
ATOM 5007 O O . ILE B 1 18 ? 45.181 20.952 -28.250 1.00 43.68 645 ILE B O 1
ATOM 5012 N N . SER B 1 19 ? 46.456 19.158 -28.712 1.00 57.17 646 SER B N 1
ATOM 5013 C CA . SER B 1 19 ? 46.474 19.413 -30.148 1.00 62.82 646 SER B CA 1
ATOM 5014 C C . SER B 1 19 ? 45.383 18.612 -30.846 1.00 61.18 646 SER B C 1
ATOM 5015 O O . SER B 1 19 ? 44.711 17.793 -30.221 1.00 62.82 646 SER B O 1
ATOM 5018 N N . LEU B 1 20 ? 45.209 18.852 -32.141 1.00 64.87 647 LEU B N 1
ATOM 5019 C CA . LEU B 1 20 ? 44.204 18.137 -32.922 1.00 57.32 647 LEU B CA 1
ATOM 5020 C C . LEU B 1 20 ? 44.647 16.703 -33.190 1.00 48.65 647 LEU B C 1
ATOM 5021 O O . LEU B 1 20 ? 43.896 15.905 -33.752 1.00 49.60 647 LEU B O 1
ATOM 5026 N N . GLU B 1 21 ? 45.871 16.386 -32.776 1.00 44.71 648 GLU B N 1
ATOM 5027 C CA . GLU B 1 21 ? 46.469 15.080 -33.042 1.00 54.50 648 GLU B CA 1
ATOM 5028 C C . GLU B 1 21 ? 46.070 14.018 -32.020 1.00 56.44 648 GLU B C 1
ATOM 5029 O O . GLU B 1 21 ? 45.969 14.293 -30.823 1.00 54.64 648 GLU B O 1
ATOM 5035 N N . THR B 1 22 ? 45.854 12.801 -32.507 1.00 52.40 649 THR B N 1
ATOM 5036 C CA . THR B 1 22 ? 45.476 11.677 -31.660 1.00 52.68 649 THR B CA 1
ATOM 5037 C C . THR B 1 22 ? 46.580 11.297 -30.674 1.00 45.84 649 THR B C 1
ATOM 5038 O O . THR B 1 22 ? 47.732 11.108 -31.060 1.00 46.57 649 THR B O 1
ATOM 5042 N N . ASN B 1 23 ? 46.213 11.196 -29.399 1.00 51.31 650 ASN B N 1
ATOM 5043 C CA . ASN B 1 23 ? 47.127 10.764 -28.341 1.00 52.71 650 ASN B CA 1
ATOM 5044 C C . ASN B 1 23 ? 48.293 11.719 -28.079 1.00 57.47 650 ASN B C 1
ATOM 5045 O O . ASN B 1 23 ? 49.281 11.345 -27.446 1.00 47.49 650 ASN B O 1
ATOM 5050 N N . ASN B 1 24 ? 48.168 12.952 -28.562 1.00 63.02 651 ASN B N 1
ATOM 5051 C CA . ASN B 1 24 ? 49.212 13.955 -28.394 1.00 56.40 651 ASN B CA 1
ATOM 5052 C C . ASN B 1 24 ? 49.263 14.467 -26.954 1.00 53.60 651 ASN B C 1
ATOM 5053 O O . ASN B 1 24 ? 48.399 14.141 -26.142 1.00 52.92 651 ASN B O 1
ATOM 5058 N N . ASN B 1 25 ? 50.274 15.273 -26.644 1.00 65.63 652 ASN B N 1
ATOM 5059 C CA . ASN B 1 25 ? 50.480 15.766 -25.281 1.00 62.44 652 ASN B CA 1
ATOM 5060 C C . ASN B 1 25 ? 49.311 16.559 -24.694 1.00 56.43 652 ASN B C 1
ATOM 5061 O O . ASN B 1 25 ? 48.628 17.304 -25.396 1.00 56.61 652 ASN B O 1
ATOM 5066 N N . ASN B 1 26 ? 49.106 16.395 -23.391 1.00 55.53 653 ASN B N 1
ATOM 5067 C CA . ASN B 1 26 ? 47.973 16.978 -22.682 1.00 40.37 653 ASN B CA 1
ATOM 5068 C C . ASN B 1 26 ? 48.455 17.756 -21.458 1.00 54.44 653 ASN B C 1
ATOM 5069 O O . ASN B 1 26 ? 48.811 17.161 -20.441 1.00 60.99 653 ASN B O 1
ATOM 5074 N N . VAL B 1 27 ? 48.456 19.083 -21.552 1.00 51.64 654 VAL B N 1
ATOM 5075 C CA . VAL B 1 27 ? 49.036 19.924 -20.502 1.00 51.23 654 VAL B CA 1
ATOM 5076 C C . VAL B 1 27 ? 48.015 20.844 -19.823 1.00 49.22 654 VAL B C 1
ATOM 5077 O O . VAL B 1 27 ? 47.142 21.414 -20.475 1.00 53.87 654 VAL B O 1
ATOM 5081 N N . ALA B 1 28 ? 48.138 20.989 -18.508 1.00 46.62 655 ALA B N 1
ATOM 5082 C CA . ALA B 1 28 ? 47.246 21.854 -17.745 1.00 45.39 655 ALA B CA 1
ATOM 5083 C C . ALA B 1 28 ? 47.740 23.297 -17.718 1.00 50.12 655 ALA B C 1
ATOM 5084 O O . ALA B 1 28 ? 48.926 23.554 -17.515 1.00 44.43 655 ALA B O 1
ATOM 5086 N N . ILE B 1 29 ? 46.820 24.233 -17.925 1.00 40.53 656 ILE B N 1
ATOM 5087 C CA . ILE B 1 29 ? 47.120 25.655 -17.810 1.00 36.55 656 ILE B CA 1
ATOM 5088 C C . ILE B 1 29 ? 47.427 26.002 -16.352 1.00 43.58 656 ILE B C 1
ATOM 5089 O O . ILE B 1 29 ? 46.603 25.772 -15.467 1.00 50.81 656 ILE B O 1
ATOM 5094 N N . PRO B 1 30 ? 48.617 26.560 -16.098 1.00 50.15 657 PRO B N 1
ATOM 5095 C CA . PRO B 1 30 ? 49.068 26.877 -14.737 1.00 58.88 657 PRO B CA 1
ATOM 5096 C C . PRO B 1 30 ? 48.168 27.894 -14.031 1.00 63.55 657 PRO B C 1
ATOM 5097 O O . PRO B 1 30 ? 48.498 29.078 -13.981 1.00 59.33 657 PRO B O 1
ATOM 5101 N N . LEU B 1 31 ? 47.047 27.428 -13.490 1.00 66.68 658 LEU B N 1
ATOM 5102 C CA . LEU B 1 31 ? 46.119 28.295 -12.774 1.00 56.88 658 LEU B CA 1
ATOM 5103 C C . LEU B 1 31 ? 46.107 27.966 -11.283 1.00 63.69 658 LEU B C 1
ATOM 5104 O O . LEU B 1 31 ? 46.608 26.924 -10.868 1.00 61.05 658 LEU B O 1
ATOM 5109 N N . THR B 1 32 ? 45.528 28.856 -10.481 1.00 70.21 659 THR B N 1
ATOM 5110 C CA . THR B 1 32 ? 45.518 28.677 -9.033 1.00 71.82 659 THR B CA 1
ATOM 5111 C C . THR B 1 32 ? 44.128 28.864 -8.432 1.00 71.83 659 THR B C 1
ATOM 5112 O O . THR B 1 32 ? 43.380 29.755 -8.832 1.00 81.96 659 THR B O 1
ATOM 5116 N N . GLY B 1 33 ? 43.794 28.018 -7.464 1.00 65.04 660 GLY B N 1
ATOM 5117 C CA . GLY B 1 33 ? 42.561 28.161 -6.716 1.00 56.67 660 GLY B CA 1
ATOM 5118 C C . GLY B 1 33 ? 41.315 27.784 -7.490 1.00 50.88 660 GLY B C 1
ATOM 5119 O O . GLY B 1 33 ? 40.211 28.188 -7.127 1.00 59.84 660 GLY B O 1
ATOM 5120 N N . VAL B 1 34 ? 41.487 27.012 -8.557 1.00 46.99 661 VAL B N 1
ATOM 5121 C CA . VAL B 1 34 ? 40.344 26.542 -9.329 1.00 45.18 661 VAL B CA 1
ATOM 5122 C C . VAL B 1 34 ? 39.733 25.322 -8.656 1.00 50.24 661 VAL B C 1
ATOM 5123 O O . VAL B 1 34 ? 40.415 24.324 -8.420 1.00 52.39 661 VAL B O 1
ATOM 5127 N N . LYS B 1 35 ? 38.445 25.410 -8.341 1.00 45.10 662 LYS B N 1
ATOM 5128 C CA . LYS B 1 35 ? 37.761 24.326 -7.652 1.00 39.17 662 LYS B CA 1
ATOM 5129 C C . LYS B 1 35 ? 36.941 23.464 -8.610 1.00 41.13 662 LYS B C 1
ATOM 5130 O O . LYS B 1 35 ? 37.140 22.250 -8.688 1.00 44.85 662 LYS B O 1
ATOM 5136 N N . GLU B 1 36 ? 36.029 24.092 -9.345 1.00 38.28 663 GLU B N 1
ATOM 5137 C CA . GLU B 1 36 ? 35.165 23.358 -10.264 1.00 37.01 663 GLU B CA 1
ATOM 5138 C C . GLU B 1 36 ? 34.862 24.173 -11.518 1.00 36.50 663 GLU B C 1
ATOM 5139 O O . GLU B 1 36 ? 33.817 24.812 -11.619 1.00 40.32 663 GLU B O 1
ATOM 5145 N N . ALA B 1 37 ? 35.787 24.146 -12.471 1.00 39.19 664 ALA B N 1
ATOM 5146 C CA . ALA B 1 37 ? 35.632 24.884 -13.721 1.00 44.39 664 ALA B CA 1
ATOM 5147 C C . ALA B 1 37 ? 34.565 24.240 -14.594 1.00 43.67 664 ALA B C 1
ATOM 5148 O O . ALA B 1 37 ? 34.537 23.016 -14.747 1.00 53.43 664 ALA B O 1
ATOM 5150 N N . SER B 1 38 ? 33.679 25.058 -15.154 1.00 38.00 665 SER B N 1
ATOM 5151 C CA . SER B 1 38 ? 32.634 24.533 -16.024 1.00 39.58 665 SER B CA 1
ATOM 5152 C C . SER B 1 38 ? 32.658 25.217 -17.390 1.00 31.04 665 SER B C 1
ATOM 5153 O O . SER B 1 38 ? 33.314 24.742 -18.310 1.00 40.60 665 SER B O 1
ATOM 5156 N N . ALA B 1 39 ? 31.948 26.332 -17.521 1.00 28.39 666 ALA B N 1
ATOM 5157 C CA . ALA B 1 39 ? 31.879 27.034 -18.799 1.00 37.73 666 ALA B CA 1
ATOM 5158 C C . ALA B 1 39 ? 33.235 27.622 -19.159 1.00 40.32 666 ALA B C 1
ATOM 5159 O O . ALA B 1 39 ? 33.988 28.061 -18.286 1.00 37.73 666 ALA B O 1
ATOM 5161 N N . LEU B 1 40 ? 33.537 27.645 -20.452 1.00 42.12 667 LEU B N 1
ATOM 5162 C CA . LEU B 1 40 ? 34.862 28.037 -20.906 1.00 31.80 667 LEU B CA 1
ATOM 5163 C C . LEU B 1 40 ? 34.819 28.786 -22.242 1.00 38.57 667 LEU B C 1
ATOM 5164 O O . LEU B 1 40 ? 34.153 28.357 -23.188 1.00 48.00 667 LEU B O 1
ATOM 5169 N N . ASP B 1 41 ? 35.530 29.908 -22.314 1.00 30.69 668 ASP B N 1
ATOM 5170 C CA . ASP B 1 41 ? 35.689 30.632 -23.573 1.00 33.58 668 ASP B CA 1
ATOM 5171 C C . ASP B 1 41 ? 37.052 31.316 -23.609 1.00 37.86 668 ASP B C 1
ATOM 5172 O O . ASP B 1 41 ? 37.881 31.092 -22.727 1.00 26.29 668 ASP B O 1
ATOM 5177 N N . PHE B 1 42 ? 37.287 32.146 -24.622 1.00 38.84 669 PHE B N 1
ATOM 5178 C CA . PHE B 1 42 ? 38.597 32.769 -24.778 1.00 39.66 669 PHE B CA 1
ATOM 5179 C C . PHE B 1 42 ? 38.575 34.076 -25.564 1.00 51.86 669 PHE B C 1
ATOM 5180 O O . PHE B 1 42 ? 37.559 34.455 -26.148 1.00 55.50 669 PHE B O 1
ATOM 5188 N N . ASP B 1 43 ? 39.720 34.753 -25.569 1.00 42.41 670 ASP B N 1
ATOM 5189 C CA . ASP B 1 43 ? 39.901 35.994 -26.309 1.00 31.58 670 ASP B CA 1
ATOM 5190 C C . ASP B 1 43 ? 41.286 35.987 -26.951 1.00 45.88 670 ASP B C 1
ATOM 5191 O O . ASP B 1 43 ? 42.256 36.473 -26.370 1.00 45.45 670 ASP B O 1
ATOM 5196 N N . VAL B 1 44 ? 41.370 35.427 -28.154 1.00 44.53 671 VAL B N 1
ATOM 5197 C CA . VAL B 1 44 ? 42.649 35.227 -28.830 1.00 40.82 671 VAL B CA 1
ATOM 5198 C C . VAL B 1 44 ? 43.453 36.515 -29.007 1.00 45.89 671 VAL B C 1
ATOM 5199 O O . VAL B 1 44 ? 44.676 36.509 -28.870 1.00 49.81 671 VAL B O 1
ATOM 5203 N N . THR B 1 45 ? 42.767 37.614 -29.306 1.00 53.16 672 THR B N 1
ATOM 5204 C CA . THR B 1 45 ? 43.436 38.894 -29.523 1.00 52.40 672 THR B CA 1
ATOM 5205 C C . THR B 1 45 ? 44.137 39.380 -28.257 1.00 54.24 672 THR B C 1
ATOM 5206 O O . THR B 1 45 ? 45.147 40.080 -28.323 1.00 56.76 672 THR B O 1
ATOM 5210 N N . ASP B 1 46 ? 43.595 39.005 -27.104 1.00 53.95 673 ASP B N 1
ATOM 5211 C CA . ASP B 1 46 ? 44.151 39.422 -25.825 1.00 52.82 673 ASP B CA 1
ATOM 5212 C C . ASP B 1 46 ? 44.930 38.276 -25.186 1.00 51.64 673 ASP B C 1
ATOM 5213 O O . ASP B 1 46 ? 45.549 38.443 -24.134 1.00 61.24 673 ASP B O 1
ATOM 5218 N N . ASN B 1 47 ? 44.900 37.116 -25.839 1.00 48.64 674 ASN B N 1
ATOM 5219 C CA . ASN B 1 47 ? 45.560 35.913 -25.333 1.00 50.01 674 ASN B CA 1
ATOM 5220 C C . ASN B 1 47 ? 45.074 35.562 -23.932 1.00 58.74 674 ASN B C 1
ATOM 5221 O O . ASN B 1 47 ? 45.873 35.379 -23.011 1.00 54.76 674 ASN B O 1
ATOM 5226 N N . ARG B 1 48 ? 43.757 35.470 -23.778 1.00 55.49 675 ARG B N 1
ATOM 5227 C CA . ARG B 1 48 ? 43.153 35.293 -22.465 1.00 49.53 675 ARG B CA 1
ATOM 5228 C C . ARG B 1 48 ? 42.118 34.176 -22.470 1.00 49.63 675 ARG B C 1
ATOM 5229 O O . ARG B 1 48 ? 41.462 33.924 -23.484 1.00 52.68 675 ARG B O 1
ATOM 5237 N N . ILE B 1 49 ? 41.978 33.502 -21.333 1.00 42.59 676 ILE B N 1
ATOM 5238 C CA . ILE B 1 49 ? 40.918 32.518 -21.174 1.00 48.90 676 ILE B CA 1
ATOM 5239 C C . ILE B 1 49 ? 39.967 32.915 -20.051 1.00 49.32 676 ILE B C 1
ATOM 5240 O O . ILE B 1 49 ? 40.391 33.423 -19.013 1.00 45.54 676 ILE B O 1
ATOM 5245 N N . TYR B 1 50 ? 38.678 32.692 -20.282 1.00 41.47 677 TYR B N 1
ATOM 5246 C CA . TYR B 1 50 ? 37.649 32.934 -19.279 1.00 30.16 677 TYR B CA 1
ATOM 5247 C C . TYR B 1 50 ? 36.984 31.615 -18.917 1.00 29.21 677 TYR B C 1
ATOM 5248 O O . TYR B 1 50 ? 36.733 30.782 -19.784 1.00 42.30 677 TYR B O 1
ATOM 5257 N N . TRP B 1 51 ? 36.709 31.419 -17.634 1.00 38.03 678 TRP B N 1
ATOM 5258 C CA . TRP B 1 51 ? 36.016 30.214 -17.191 1.00 41.77 678 TRP B CA 1
ATOM 5259 C C . TRP B 1 51 ? 35.141 30.484 -15.970 1.00 42.09 678 TRP B C 1
ATOM 5260 O O . TRP B 1 51 ? 35.418 31.387 -15.179 1.00 40.87 678 TRP B O 1
ATOM 5271 N N . THR B 1 52 ? 34.079 29.702 -15.830 1.00 34.37 679 THR B N 1
ATOM 5272 C CA . THR B 1 52 ? 33.198 29.815 -14.678 1.00 33.32 679 THR B CA 1
ATOM 5273 C C . THR B 1 52 ? 33.504 28.699 -13.693 1.00 41.05 679 THR B C 1
ATOM 5274 O O . THR B 1 52 ? 33.916 27.605 -14.084 1.00 36.83 679 THR B O 1
ATOM 5278 N N . ASP B 1 53 ? 33.308 28.983 -12.411 1.00 39.33 680 ASP B N 1
ATOM 5279 C CA . ASP B 1 53 ? 33.528 27.989 -11.371 1.00 37.40 680 ASP B CA 1
ATOM 5280 C C . ASP B 1 53 ? 32.253 27.855 -10.544 1.00 39.83 680 ASP B C 1
ATOM 5281 O O . ASP B 1 53 ? 31.879 28.770 -9.810 1.00 46.93 680 ASP B O 1
ATOM 5286 N N . ILE B 1 54 ? 31.575 26.721 -10.681 1.00 30.90 681 ILE B N 1
ATOM 5287 C CA . ILE B 1 54 ? 30.267 26.548 -10.054 1.00 43.79 681 ILE B CA 1
ATOM 5288 C C . ILE B 1 54 ? 30.372 26.164 -8.577 1.00 40.27 681 ILE B C 1
ATOM 5289 O O . ILE B 1 54 ? 29.364 26.011 -7.889 1.00 46.68 681 ILE B O 1
ATOM 5294 N N . SER B 1 55 ? 31.602 26.023 -8.098 1.00 38.55 682 SER B N 1
ATOM 5295 C CA . SER B 1 55 ? 31.841 25.787 -6.684 1.00 44.59 682 SER B CA 1
ATOM 5296 C C . SER B 1 55 ? 32.204 27.105 -6.002 1.00 43.48 682 SER B C 1
ATOM 5297 O O . SER B 1 55 ? 31.724 27.407 -4.912 1.00 44.42 682 SER B O 1
ATOM 5300 N N . LEU B 1 56 ? 33.050 27.889 -6.661 1.00 36.33 683 LEU B N 1
ATOM 5301 C CA . LEU B 1 56 ? 33.415 29.215 -6.177 1.00 41.71 683 LEU B CA 1
ATOM 5302 C C . LEU B 1 56 ? 32.303 30.228 -6.435 1.00 50.98 683 LEU B C 1
ATOM 5303 O O . LEU B 1 56 ? 32.264 31.296 -5.821 1.00 45.03 683 LEU B O 1
ATOM 5308 N N . LYS B 1 57 ? 31.406 29.889 -7.355 1.00 43.13 684 LYS B N 1
ATOM 5309 C CA . LYS B 1 57 ? 30.344 30.802 -7.746 1.00 32.20 684 LYS B CA 1
ATOM 5310 C C . LYS B 1 57 ? 30.957 32.090 -8.293 1.00 38.58 684 LYS B C 1
ATOM 5311 O O . LYS B 1 57 ? 30.638 33.189 -7.839 1.00 53.19 684 LYS B O 1
ATOM 5317 N N . THR B 1 58 ? 31.844 31.937 -9.272 1.00 37.28 685 THR B N 1
A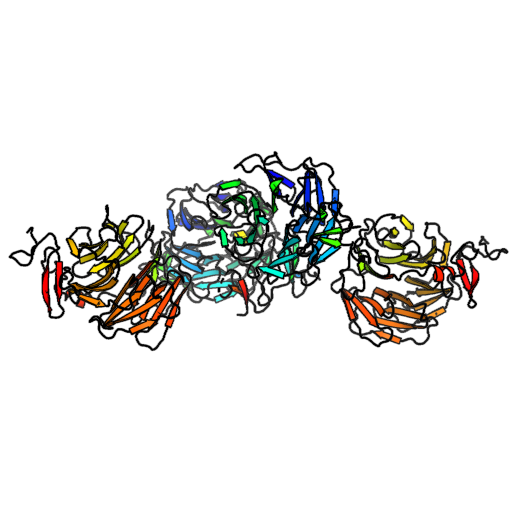TOM 5318 C CA . THR B 1 58 ? 32.547 33.068 -9.872 1.00 39.73 685 THR B CA 1
ATOM 5319 C C . THR B 1 58 ? 32.821 32.878 -11.360 1.00 34.97 685 THR B C 1
ATOM 5320 O O . THR B 1 58 ? 32.714 31.770 -11.892 1.00 42.52 685 THR B O 1
ATOM 5324 N N . ILE B 1 59 ? 33.182 33.975 -12.020 1.00 28.61 686 ILE B N 1
ATOM 5325 C CA . ILE B 1 59 ? 33.693 33.933 -13.383 1.00 29.76 686 ILE B CA 1
ATOM 5326 C C . ILE B 1 59 ? 35.071 34.582 -13.378 1.00 36.14 686 ILE B C 1
ATOM 5327 O O . ILE B 1 59 ? 35.225 35.714 -12.929 1.00 44.38 686 ILE B O 1
ATOM 5332 N N . SER B 1 60 ? 36.070 33.855 -13.868 1.00 44.76 687 SER B N 1
ATOM 5333 C CA . SER B 1 60 ? 37.459 34.298 -13.786 1.00 40.91 687 SER B CA 1
ATOM 5334 C C . SER B 1 60 ? 38.139 34.371 -15.152 1.00 45.19 687 SER B C 1
ATOM 5335 O O . SER B 1 60 ? 37.633 33.835 -16.143 1.00 29.94 687 SER B O 1
ATOM 5338 N N . ARG B 1 61 ? 39.293 35.031 -15.191 1.00 46.91 688 ARG B N 1
ATOM 5339 C CA . ARG B 1 61 ? 40.081 35.129 -16.414 1.00 36.72 688 ARG B CA 1
ATOM 5340 C C . ARG B 1 61 ? 41.566 35.224 -16.095 1.00 40.20 688 ARG B C 1
ATOM 5341 O O . ARG B 1 61 ? 41.953 35.607 -14.991 1.00 47.67 688 ARG B O 1
ATOM 5349 N N . ALA B 1 62 ? 42.390 34.870 -17.075 1.00 48.48 689 ALA B N 1
ATOM 5350 C CA . ALA B 1 62 ? 43.840 34.941 -16.944 1.00 50.88 689 ALA B CA 1
ATOM 5351 C C . ALA B 1 62 ? 44.472 34.753 -18.312 1.00 46.97 689 ALA B C 1
ATOM 5352 O O . ALA B 1 62 ? 43.809 34.312 -19.250 1.00 57.02 689 ALA B O 1
ATOM 5354 N N . PHE B 1 63 ? 45.751 35.086 -18.430 1.00 42.87 690 PHE B N 1
ATOM 5355 C CA . PHE B 1 63 ? 46.469 34.844 -19.676 1.00 48.10 690 PHE B CA 1
ATOM 5356 C C . PHE B 1 63 ? 46.827 33.365 -19.797 1.00 47.04 690 PHE B C 1
ATOM 5357 O O . PHE B 1 63 ? 46.800 32.631 -18.812 1.00 57.35 690 PHE B O 1
ATOM 5365 N N . MET B 1 64 ? 47.156 32.932 -21.010 1.00 43.36 691 MET B N 1
ATOM 5366 C CA . MET B 1 64 ? 47.534 31.544 -21.252 1.00 43.67 691 MET B CA 1
ATOM 5367 C C . MET B 1 64 ? 48.735 31.131 -20.411 1.00 55.69 691 MET B C 1
ATOM 5368 O O . MET B 1 64 ? 48.930 29.947 -20.134 1.00 62.98 691 MET B O 1
ATOM 5373 N N . ASN B 1 65 ? 49.544 32.107 -20.013 1.00 59.53 692 ASN B N 1
ATOM 5374 C CA . ASN B 1 65 ? 50.687 31.825 -19.152 1.00 56.08 692 ASN B CA 1
ATOM 5375 C C . ASN B 1 65 ? 50.310 31.793 -17.668 1.00 61.32 692 ASN B C 1
ATOM 5376 O O . ASN B 1 65 ? 51.174 31.832 -16.792 1.00 68.14 692 ASN B O 1
ATOM 5381 N N . GLY B 1 66 ? 49.009 31.712 -17.403 1.00 52.53 693 GLY B N 1
ATOM 5382 C CA . GLY B 1 66 ? 48.495 31.593 -16.050 1.00 54.21 693 GLY B CA 1
ATOM 5383 C C . GLY B 1 66 ? 48.528 32.886 -15.257 1.00 61.70 693 GLY B C 1
ATOM 5384 O O . GLY B 1 66 ? 47.937 32.985 -14.179 1.00 55.20 693 GLY B O 1
ATOM 5385 N N . SER B 1 67 ? 49.218 33.885 -15.793 1.00 63.21 694 SER B N 1
ATOM 5386 C CA . SER B 1 67 ? 49.393 35.145 -15.087 1.00 61.88 694 SER B CA 1
ATOM 5387 C C . SER B 1 67 ? 48.112 35.973 -15.095 1.00 53.52 694 SER B C 1
ATOM 5388 O O . SER B 1 67 ? 47.209 35.731 -15.896 1.00 55.33 694 SER B O 1
ATOM 5391 N N . ALA B 1 68 ? 48.045 36.943 -14.187 1.00 50.79 695 ALA B N 1
ATOM 5392 C CA . ALA B 1 68 ? 46.930 37.883 -14.115 1.00 54.76 695 ALA B CA 1
ATOM 5393 C C . ALA B 1 68 ? 45.600 37.226 -13.741 1.00 55.82 695 ALA B C 1
ATOM 5394 O O . ALA B 1 68 ? 44.541 37.645 -14.208 1.00 52.78 695 ALA B O 1
ATOM 5396 N N . LEU B 1 69 ? 45.664 36.202 -12.896 1.00 57.21 696 LEU B N 1
ATOM 5397 C CA . LEU B 1 69 ? 44.468 35.521 -12.412 1.00 51.91 696 LEU B CA 1
ATOM 5398 C C . LEU B 1 69 ? 43.583 36.502 -11.653 1.00 53.81 696 LEU B C 1
ATOM 5399 O O . LEU B 1 69 ? 43.947 36.981 -10.578 1.00 47.25 696 LEU B O 1
ATOM 5404 N N . GLU B 1 70 ? 42.417 36.797 -12.214 1.00 48.21 697 GLU B N 1
ATOM 5405 C CA . GLU B 1 70 ? 41.487 37.712 -11.572 1.00 45.93 697 GLU B CA 1
ATOM 5406 C C . GLU B 1 70 ? 40.042 37.245 -11.700 1.00 52.16 697 GLU B C 1
ATOM 5407 O O . GLU B 1 70 ? 39.663 36.615 -12.687 1.00 38.28 697 GLU B O 1
ATOM 5413 N N . HIS B 1 71 ? 39.242 37.552 -10.685 1.00 56.29 698 HIS B N 1
ATOM 5414 C CA . HIS B 1 71 ? 37.818 37.252 -10.711 1.00 34.63 698 HIS B CA 1
ATOM 5415 C C . HIS B 1 71 ? 37.056 38.433 -11.289 1.00 41.62 698 HIS B C 1
ATOM 5416 O O . HIS B 1 71 ? 37.208 39.567 -10.838 1.00 57.12 698 HIS B O 1
ATOM 5423 N N . VAL B 1 72 ? 36.238 38.157 -12.298 1.00 39.21 699 VAL B N 1
ATOM 5424 C CA . VAL B 1 72 ? 35.540 39.201 -13.037 1.00 41.71 699 VAL B CA 1
ATOM 5425 C C . VAL B 1 72 ? 34.095 39.367 -12.555 1.00 46.24 699 VAL B C 1
ATOM 5426 O O . VAL B 1 72 ? 33.542 40.471 -12.562 1.00 39.90 699 VAL B O 1
ATOM 5430 N N . VAL B 1 73 ? 33.498 38.258 -12.133 1.00 42.60 700 VAL B N 1
ATOM 5431 C CA . VAL B 1 73 ? 32.178 38.262 -11.516 1.00 32.58 700 VAL B CA 1
ATOM 5432 C C . VAL B 1 73 ? 32.227 37.337 -10.309 1.00 37.08 700 VAL B C 1
ATOM 5433 O O . VAL B 1 73 ? 32.559 36.160 -10.446 1.00 41.74 700 VAL B O 1
ATOM 5437 N N . GLU B 1 74 ? 31.903 37.859 -9.129 1.00 41.90 701 GLU B N 1
ATOM 5438 C CA . GLU B 1 74 ? 31.928 37.038 -7.921 1.00 38.29 701 GLU B CA 1
ATOM 5439 C C . GLU B 1 74 ? 30.710 37.224 -7.020 1.00 39.73 701 GLU B C 1
ATOM 5440 O O . GLU B 1 74 ? 30.679 36.709 -5.903 1.00 39.52 701 GLU B O 1
ATOM 5446 N N . PHE B 1 75 ? 29.707 37.946 -7.513 1.00 38.70 702 PHE B N 1
ATOM 5447 C CA . PHE B 1 75 ? 28.455 38.125 -6.781 1.00 38.14 702 PHE B CA 1
ATOM 5448 C C . PHE B 1 75 ? 27.251 37.660 -7.597 1.00 43.73 702 PHE B C 1
ATOM 5449 O O . PHE B 1 75 ? 27.306 37.590 -8.825 1.00 53.60 702 PHE B O 1
ATOM 5457 N N . GLY B 1 76 ? 26.162 37.348 -6.902 1.00 46.05 703 GLY B N 1
ATOM 5458 C CA . GLY B 1 76 ? 24.897 37.036 -7.545 1.00 45.18 703 GLY B CA 1
ATOM 5459 C C . GLY B 1 76 ? 24.958 35.898 -8.543 1.00 46.74 703 GLY B C 1
ATOM 5460 O O . GLY B 1 76 ? 24.258 35.908 -9.556 1.00 53.17 703 GLY B O 1
ATOM 5461 N N . LEU B 1 77 ? 25.801 34.913 -8.257 1.00 44.23 704 LEU B N 1
ATOM 5462 C CA . LEU B 1 77 ? 25.883 33.717 -9.085 1.00 43.54 704 LEU B CA 1
ATOM 5463 C C . LEU B 1 77 ? 25.475 32.484 -8.289 1.00 45.04 704 LEU B C 1
ATOM 5464 O O . LEU B 1 77 ? 25.750 32.379 -7.095 1.00 45.09 704 LEU B O 1
ATOM 5469 N N . ASP B 1 78 ? 24.810 31.556 -8.963 1.00 44.67 705 ASP B N 1
ATOM 5470 C CA . ASP B 1 78 ? 24.360 30.326 -8.339 1.00 37.35 705 ASP B CA 1
ATOM 5471 C C . ASP B 1 78 ? 24.971 29.162 -9.111 1.00 44.04 705 ASP B C 1
ATOM 5472 O O . ASP B 1 78 ? 25.726 28.366 -8.556 1.00 45.94 705 ASP B O 1
ATOM 5477 N N . TYR B 1 79 ? 24.656 29.086 -10.401 1.00 50.72 706 TYR B N 1
ATOM 5478 C CA . TYR B 1 79 ? 25.227 28.071 -11.281 1.00 44.42 706 TYR B CA 1
ATOM 5479 C C . TYR B 1 79 ? 25.497 28.642 -12.673 1.00 47.02 706 TYR B C 1
ATOM 5480 O O . TYR B 1 79 ? 24.690 28.469 -13.593 1.00 41.23 706 TYR B O 1
ATOM 5489 N N . PRO B 1 80 ? 26.637 29.333 -12.828 1.00 45.00 707 PRO B N 1
ATOM 5490 C CA . PRO B 1 80 ? 27.047 29.948 -14.096 1.00 34.53 707 PRO B CA 1
ATOM 5491 C C . PRO B 1 80 ? 27.420 28.893 -15.131 1.00 30.10 707 PRO B C 1
ATOM 5492 O O . PRO B 1 80 ? 28.577 28.830 -15.548 1.00 27.03 707 PRO B O 1
ATOM 5496 N N . GLU B 1 81 ? 26.450 28.083 -15.542 1.00 34.54 708 GLU B N 1
ATOM 5497 C CA . GLU B 1 81 ? 26.723 26.963 -16.438 1.00 40.41 708 GLU B CA 1
ATOM 5498 C C . GLU B 1 81 ? 27.062 27.410 -17.857 1.00 39.47 708 GLU B C 1
ATOM 5499 O O . GLU B 1 81 ? 27.745 26.696 -18.589 1.00 43.64 708 GLU B O 1
ATOM 5505 N N . GLY B 1 82 ? 26.593 28.595 -18.236 1.00 31.45 709 GLY B N 1
ATOM 5506 C CA . GLY B 1 82 ? 26.833 29.119 -19.570 1.00 36.15 709 GLY B CA 1
ATOM 5507 C C . GLY B 1 82 ? 27.572 30.445 -19.576 1.00 40.69 709 GLY B C 1
ATOM 5508 O O . GLY B 1 82 ? 27.309 31.317 -18.745 1.00 32.73 709 GLY B O 1
ATOM 5509 N N . MET B 1 83 ? 28.494 30.605 -20.523 1.00 35.20 710 MET B N 1
ATOM 5510 C CA . MET B 1 83 ? 29.333 31.798 -20.560 1.00 33.02 710 MET B CA 1
ATOM 5511 C C . MET B 1 83 ? 30.061 31.945 -21.893 1.00 31.05 710 MET B C 1
ATOM 5512 O O . MET B 1 83 ? 30.653 30.994 -22.395 1.00 40.80 710 MET B O 1
ATOM 5517 N N . ALA B 1 84 ? 30.021 33.149 -22.456 1.00 38.62 711 ALA B N 1
ATOM 5518 C CA . ALA B 1 84 ? 30.603 33.396 -23.771 1.00 41.18 711 ALA B CA 1
ATOM 5519 C C . ALA B 1 84 ? 31.248 34.775 -23.877 1.00 47.74 711 ALA B C 1
ATOM 5520 O O . ALA B 1 84 ? 30.827 35.725 -23.218 1.00 40.37 711 ALA B O 1
ATOM 5522 N N . VAL B 1 85 ? 32.264 34.871 -24.729 1.00 47.30 712 VAL B N 1
ATOM 5523 C CA . VAL B 1 85 ? 33.008 36.108 -24.915 1.00 39.57 712 VAL B CA 1
ATOM 5524 C C . VAL B 1 85 ? 32.635 36.810 -26.214 1.00 40.58 712 VAL B C 1
ATOM 5525 O O . VAL B 1 85 ? 32.628 36.197 -27.279 1.00 49.95 712 VAL B O 1
ATOM 5529 N N . ASP B 1 86 ? 32.322 38.098 -26.113 1.00 46.86 713 ASP B N 1
ATOM 5530 C CA . ASP B 1 86 ? 32.040 38.932 -27.277 1.00 45.28 713 ASP B CA 1
ATOM 5531 C C . ASP B 1 86 ? 33.315 39.675 -27.661 1.00 44.11 713 ASP B C 1
ATOM 5532 O O . ASP B 1 86 ? 33.567 40.785 -27.192 1.00 43.31 713 ASP B O 1
ATOM 5537 N N . TRP B 1 87 ? 34.124 39.047 -28.510 1.00 39.02 714 TRP B N 1
ATOM 5538 C CA . TRP B 1 87 ? 35.459 39.558 -28.816 1.00 43.72 714 TRP B CA 1
ATOM 5539 C C . TRP B 1 87 ? 35.444 40.881 -29.576 1.00 43.35 714 TRP B C 1
ATOM 5540 O O . TRP B 1 87 ? 36.470 41.550 -29.682 1.00 43.11 714 TRP B O 1
ATOM 5551 N N . LEU B 1 88 ? 34.283 41.252 -30.107 1.00 50.12 715 LEU B N 1
ATOM 5552 C CA . LEU B 1 88 ? 34.155 42.490 -30.870 1.00 52.42 715 LEU B CA 1
ATOM 5553 C C . LEU B 1 88 ? 33.834 43.689 -29.978 1.00 58.85 715 LEU B C 1
ATOM 5554 O O . LEU B 1 88 ? 34.584 44.664 -29.941 1.00 70.36 715 LEU B O 1
ATOM 5559 N N . GLY B 1 89 ? 32.720 43.613 -29.258 1.00 52.21 716 GLY B N 1
ATOM 5560 C CA . GLY B 1 89 ? 32.342 44.671 -28.339 1.00 52.01 716 GLY B CA 1
ATOM 5561 C C . GLY B 1 89 ? 33.089 44.579 -27.023 1.00 51.40 716 GLY B C 1
ATOM 5562 O O . GLY B 1 89 ? 32.907 45.413 -26.135 1.00 55.12 716 GLY B O 1
ATOM 5563 N N . LYS B 1 90 ? 33.937 43.560 -26.900 1.00 49.00 717 LYS B N 1
ATOM 5564 C CA . LYS B 1 90 ? 34.699 43.323 -25.676 1.00 51.77 717 LYS B CA 1
ATOM 5565 C C . LYS B 1 90 ? 33.789 43.193 -24.454 1.00 54.74 717 LYS B C 1
ATOM 5566 O O . LYS B 1 90 ? 33.994 43.855 -23.434 1.00 54.18 717 LYS B O 1
ATOM 5572 N N . ASN B 1 91 ? 32.787 42.328 -24.571 1.00 39.36 718 ASN B N 1
ATOM 5573 C CA . ASN B 1 91 ? 31.826 42.098 -23.501 1.00 34.76 718 ASN B CA 1
ATOM 5574 C C . ASN B 1 91 ? 31.814 40.637 -23.076 1.00 44.41 718 ASN B C 1
ATOM 5575 O O . ASN B 1 91 ? 32.215 39.754 -23.838 1.00 33.92 718 ASN B O 1
ATOM 5580 N N . LEU B 1 92 ? 31.350 40.386 -21.856 1.00 40.14 719 LEU B N 1
ATOM 5581 C CA . LEU B 1 92 ? 31.252 39.027 -21.346 1.00 30.28 719 LEU B CA 1
ATOM 5582 C C . LEU B 1 92 ? 29.797 38.664 -21.080 1.00 36.78 719 LEU B C 1
ATOM 5583 O O . LEU B 1 92 ? 29.125 39.308 -20.272 1.00 47.47 719 LEU B O 1
ATOM 5588 N N . TYR B 1 93 ? 29.312 37.640 -21.777 1.00 39.13 720 TYR B N 1
ATOM 5589 C CA . TYR B 1 93 ? 27.961 37.132 -21.567 1.00 35.07 720 TYR B CA 1
ATOM 5590 C C . TYR B 1 93 ? 28.019 35.851 -20.741 1.00 40.08 720 TYR B C 1
ATOM 5591 O O . TYR B 1 93 ? 28.979 35.086 -20.835 1.00 35.76 720 TYR B O 1
ATOM 5600 N N . TRP B 1 94 ? 26.996 35.627 -19.923 1.00 38.07 721 TRP B N 1
ATOM 5601 C CA . TRP B 1 94 ? 26.881 34.380 -19.172 1.00 27.96 721 TRP B CA 1
ATOM 5602 C C . TRP B 1 94 ? 25.441 34.097 -18.770 1.00 36.42 721 TRP B C 1
ATOM 5603 O O . TRP B 1 94 ? 24.605 35.004 -18.695 1.00 31.89 721 TRP B O 1
ATOM 5614 N N . ALA B 1 95 ? 25.167 32.824 -18.514 1.00 40.34 722 ALA B N 1
ATOM 5615 C CA . ALA B 1 95 ? 23.841 32.382 -18.117 1.00 39.99 722 ALA B CA 1
ATOM 5616 C C . ALA B 1 95 ? 23.942 31.586 -16.826 1.00 30.05 722 ALA B C 1
ATOM 5617 O O . ALA B 1 95 ? 24.935 30.898 -16.588 1.00 41.88 722 ALA B O 1
ATOM 5619 N N . ASP B 1 96 ? 22.914 31.679 -15.993 1.00 26.06 723 ASP B N 1
ATOM 5620 C CA . ASP B 1 96 ? 22.931 31.014 -14.698 1.00 32.26 723 ASP B CA 1
ATOM 5621 C C . ASP B 1 96 ? 21.637 30.235 -14.498 1.00 33.01 723 ASP B C 1
ATOM 5622 O O . ASP B 1 96 ? 20.558 30.825 -14.444 1.00 40.87 723 ASP B O 1
ATOM 5627 N N . THR B 1 97 ? 21.747 28.913 -14.387 1.00 26.50 724 THR B N 1
ATOM 5628 C CA . THR B 1 97 ? 20.569 28.054 -14.262 1.00 29.62 724 THR B CA 1
ATOM 5629 C C . THR B 1 97 ? 19.875 28.212 -12.911 1.00 34.07 724 THR B C 1
ATOM 5630 O O . THR B 1 97 ? 18.690 27.913 -12.773 1.00 47.96 724 THR B O 1
ATOM 5634 N N . GLY B 1 98 ? 20.624 28.677 -11.918 1.00 32.27 725 GLY B N 1
ATOM 5635 C CA . GLY B 1 98 ? 20.094 28.848 -10.578 1.00 32.67 725 GLY B CA 1
ATOM 5636 C C . GLY B 1 98 ? 19.348 30.153 -10.393 1.00 39.85 725 GLY B C 1
ATOM 5637 O O . GLY B 1 98 ? 18.309 30.192 -9.736 1.00 41.21 725 GLY B O 1
ATOM 5638 N N . THR B 1 99 ? 19.880 31.225 -10.974 1.00 40.99 726 THR B N 1
ATOM 5639 C CA . THR B 1 99 ? 19.268 32.545 -10.863 1.00 34.68 726 THR B CA 1
ATOM 5640 C C . THR B 1 99 ? 18.342 32.837 -12.041 1.00 36.23 726 THR B C 1
ATOM 5641 O O . THR B 1 99 ? 17.612 33.826 -12.031 1.00 39.55 726 THR B O 1
ATOM 5645 N N . ASN B 1 100 ? 18.377 31.967 -13.048 1.00 45.70 727 ASN B N 1
ATOM 5646 C CA . ASN B 1 100 ? 17.581 32.137 -14.263 1.00 40.35 727 ASN B CA 1
ATOM 5647 C C . ASN B 1 100 ? 17.738 33.511 -14.894 1.00 40.30 727 ASN B C 1
ATOM 5648 O O . ASN B 1 100 ? 16.771 34.262 -15.046 1.00 44.22 727 ASN B O 1
ATOM 5653 N N . ARG B 1 101 ? 18.974 33.822 -15.262 1.00 33.97 728 ARG B N 1
ATOM 5654 C CA . ARG B 1 101 ? 19.312 35.116 -15.826 1.00 29.82 728 ARG B CA 1
ATOM 5655 C C . ARG B 1 101 ? 20.380 34.954 -16.888 1.00 36.96 728 ARG B C 1
ATOM 5656 O O . ARG B 1 101 ? 21.308 34.158 -16.731 1.00 34.41 728 ARG B O 1
ATOM 5664 N N . ILE B 1 102 ? 20.240 35.704 -17.975 1.00 31.25 729 ILE B N 1
ATOM 5665 C CA . ILE B 1 102 ? 21.331 35.871 -18.922 1.00 36.38 729 ILE B CA 1
ATOM 5666 C C . ILE B 1 102 ? 21.879 37.284 -18.753 1.00 40.00 729 ILE B C 1
ATOM 5667 O O . ILE B 1 102 ? 21.173 38.265 -18.991 1.00 30.72 729 ILE B O 1
ATOM 5672 N N . GLU B 1 103 ? 23.128 37.385 -18.313 1.00 44.45 730 GLU B N 1
ATOM 5673 C CA . GLU B 1 103 ? 23.721 38.683 -18.014 1.00 45.14 730 GLU B CA 1
ATOM 5674 C C . GLU B 1 103 ? 24.880 39.023 -18.941 1.00 46.47 730 GLU B C 1
ATOM 5675 O O . GLU B 1 103 ? 25.401 38.164 -19.655 1.00 45.19 730 GLU B O 1
ATOM 5681 N N . VAL B 1 104 ? 25.280 40.289 -18.918 1.00 45.10 731 VAL B N 1
ATOM 5682 C CA . VAL B 1 104 ? 26.398 40.757 -19.722 1.00 41.50 731 VAL B CA 1
ATOM 5683 C C . VAL B 1 104 ? 27.174 41.831 -18.961 1.00 37.07 731 VAL B C 1
ATOM 5684 O O . VAL B 1 104 ? 26.645 42.478 -18.056 1.00 33.24 731 VAL B O 1
ATOM 5688 N N . SER B 1 105 ? 28.438 42.000 -19.323 1.00 29.04 732 SER B N 1
ATOM 5689 C CA . SER B 1 105 ? 29.263 43.052 -18.752 1.00 43.05 732 SER B CA 1
ATOM 5690 C C . SER B 1 105 ? 30.504 43.206 -19.607 1.00 50.85 732 SER B C 1
ATOM 5691 O O . SER B 1 105 ? 30.712 42.448 -20.555 1.00 56.29 732 SER B O 1
ATOM 5694 N N . LYS B 1 106 ? 31.327 44.191 -19.275 1.00 53.38 733 LYS B N 1
ATOM 5695 C CA . LYS B 1 106 ? 32.608 44.339 -19.938 1.00 42.69 733 LYS B CA 1
ATOM 5696 C C . LYS B 1 106 ? 33.470 43.139 -19.576 1.00 43.33 733 LYS B C 1
ATOM 5697 O O . LYS B 1 106 ? 33.211 42.462 -18.579 1.00 42.08 733 LYS B O 1
ATOM 5703 N N . LEU B 1 107 ? 34.483 42.867 -20.389 1.00 44.70 734 LEU B N 1
ATOM 5704 C CA . LEU B 1 107 ? 35.342 41.712 -20.158 1.00 42.56 734 LEU B CA 1
ATOM 5705 C C . LEU B 1 107 ? 36.037 41.757 -18.795 1.00 51.23 734 LEU B C 1
ATOM 5706 O O . LEU B 1 107 ? 36.400 40.716 -18.248 1.00 50.52 734 LEU B O 1
ATOM 5711 N N . ASP B 1 108 ? 36.212 42.957 -18.246 1.00 55.58 735 ASP B N 1
ATOM 5712 C CA . ASP B 1 108 ? 36.848 43.110 -16.937 1.00 52.36 735 ASP B CA 1
ATOM 5713 C C . ASP B 1 108 ? 35.825 43.062 -15.802 1.00 50.67 735 ASP B C 1
ATOM 5714 O O . ASP B 1 108 ? 36.190 43.074 -14.626 1.00 43.74 735 ASP B O 1
ATOM 5719 N N . GLY B 1 109 ? 34.546 43.017 -16.161 1.00 38.69 736 GLY B N 1
ATOM 5720 C CA . GLY B 1 109 ? 33.498 42.777 -15.188 1.00 43.05 736 GLY B CA 1
ATOM 5721 C C . GLY B 1 109 ? 32.611 43.949 -14.821 1.00 49.22 736 GLY B C 1
ATOM 5722 O O . GLY B 1 109 ? 31.558 43.758 -14.212 1.00 52.01 736 GLY B O 1
ATOM 5723 N N . GLN B 1 110 ? 33.022 45.162 -15.178 1.00 45.50 737 GLN B N 1
ATOM 5724 C CA . GLN B 1 110 ? 32.265 46.346 -14.775 1.00 46.34 737 GLN B CA 1
ATOM 5725 C C . GLN B 1 110 ? 31.111 46.686 -15.716 1.00 46.07 737 GLN B C 1
ATOM 5726 O O . GLN B 1 110 ? 31.103 46.289 -16.879 1.00 48.97 737 GLN B O 1
ATOM 5732 N N . HIS B 1 111 ? 30.135 47.415 -15.181 1.00 51.59 738 HIS B N 1
ATOM 5733 C CA . HIS B 1 111 ? 28.893 47.730 -15.884 1.00 51.35 738 HIS B CA 1
ATOM 5734 C C . HIS B 1 111 ? 28.069 46.481 -16.183 1.00 52.06 738 HIS B C 1
ATOM 5735 O O . HIS B 1 111 ? 27.584 46.296 -17.301 1.00 55.66 738 HIS B O 1
ATOM 5742 N N . ARG B 1 112 ? 27.917 45.626 -15.176 1.00 53.06 739 ARG B N 1
ATOM 5743 C CA . ARG B 1 112 ? 27.094 44.428 -15.311 1.00 56.20 739 ARG B CA 1
ATOM 5744 C C . ARG B 1 112 ? 25.621 44.795 -15.486 1.00 51.84 739 ARG B C 1
ATOM 5745 O O . ARG B 1 112 ? 25.127 45.746 -14.878 1.00 56.57 739 ARG B O 1
ATOM 5753 N N . GLN B 1 113 ? 24.930 44.037 -16.331 1.00 29.72 740 GLN B N 1
ATOM 5754 C CA . GLN B 1 113 ? 23.525 44.285 -16.612 1.00 33.58 740 GLN B CA 1
ATOM 5755 C C . GLN B 1 113 ? 22.811 42.979 -16.935 1.00 37.17 740 GLN B C 1
ATOM 5756 O O . GLN B 1 113 ? 23.405 42.057 -17.494 1.00 46.91 740 GLN B O 1
ATOM 5762 N N . VAL B 1 114 ? 21.535 42.904 -16.576 1.00 25.24 741 VAL B N 1
ATOM 5763 C CA . VAL B 1 114 ? 20.730 41.729 -16.872 1.00 32.09 741 VAL B CA 1
ATOM 5764 C C . VAL B 1 114 ? 20.020 41.894 -18.214 1.00 31.89 741 VAL B C 1
ATOM 5765 O O . VAL B 1 114 ? 19.364 42.906 -18.456 1.00 41.85 741 VAL B O 1
ATOM 5769 N N . LEU B 1 115 ? 20.158 40.898 -19.085 1.00 30.48 742 LEU B N 1
ATOM 5770 C CA . LEU B 1 115 ? 19.577 40.965 -20.424 1.00 38.17 742 LEU B CA 1
ATOM 5771 C C . LEU B 1 115 ? 18.264 40.194 -20.549 1.00 38.32 742 LEU B C 1
ATOM 5772 O O . LEU B 1 115 ? 17.345 40.629 -21.239 1.00 56.10 742 LEU B O 1
ATOM 5777 N N . VAL B 1 116 ? 18.186 39.045 -19.885 1.00 35.75 743 VAL B N 1
ATOM 5778 C CA . VAL B 1 116 ? 16.974 38.232 -19.886 1.00 40.34 743 VAL B CA 1
ATOM 5779 C C . VAL B 1 116 ? 16.695 37.724 -18.475 1.00 43.99 743 VAL B C 1
ATOM 5780 O O . VAL B 1 116 ? 17.557 37.097 -17.857 1.00 52.18 743 VAL B O 1
ATOM 5784 N N . TRP B 1 117 ? 15.496 37.985 -17.961 1.00 43.05 744 TRP B N 1
ATOM 5785 C CA . TRP B 1 117 ? 15.148 37.533 -16.614 1.00 37.61 744 TRP B CA 1
ATOM 5786 C C . TRP B 1 117 ? 13.733 36.965 -16.503 1.00 35.46 744 TRP B C 1
ATOM 5787 O O . TRP B 1 117 ? 13.435 36.202 -15.582 1.00 50.07 744 TRP B O 1
ATOM 5798 N N . LYS B 1 118 ? 12.871 37.329 -17.448 1.00 40.68 745 LYS B N 1
ATOM 5799 C CA . LYS B 1 118 ? 11.495 36.837 -17.460 1.00 41.21 745 LYS B CA 1
ATOM 5800 C C . LYS B 1 118 ? 11.358 35.600 -18.342 1.00 48.39 745 LYS B C 1
ATOM 5801 O O . LYS B 1 118 ? 11.981 35.507 -19.402 1.00 43.80 745 LYS B O 1
ATOM 5807 N N . ASP B 1 119 ? 10.533 34.656 -17.896 1.00 50.61 746 ASP B N 1
ATOM 5808 C CA . ASP B 1 119 ? 10.243 33.447 -18.664 1.00 55.94 746 ASP B CA 1
ATOM 5809 C C . ASP B 1 119 ? 11.504 32.639 -18.961 1.00 58.47 746 ASP B C 1
ATOM 5810 O O . ASP B 1 119 ? 11.631 32.034 -20.028 1.00 68.08 746 ASP B O 1
ATOM 5815 N N . LEU B 1 120 ? 12.436 32.631 -18.014 1.00 50.87 747 LEU B N 1
ATOM 5816 C CA . LEU B 1 120 ? 13.644 31.825 -18.149 1.00 49.92 747 LEU B CA 1
ATOM 5817 C C . LEU B 1 120 ? 13.603 30.598 -17.245 1.00 52.63 747 LEU B C 1
ATOM 5818 O O . LEU B 1 120 ? 13.318 30.697 -16.050 1.00 54.34 747 LEU B O 1
ATOM 5823 N N . ASP B 1 121 ? 13.897 29.444 -17.832 1.00 41.81 748 ASP B N 1
ATOM 5824 C CA . ASP B 1 121 ? 13.821 28.172 -17.130 1.00 36.63 748 ASP B CA 1
ATOM 5825 C C . ASP B 1 121 ? 15.105 27.373 -17.350 1.00 42.05 748 ASP B C 1
ATOM 5826 O O . ASP B 1 121 ? 15.138 26.436 -18.146 1.00 37.98 748 ASP B O 1
ATOM 5831 N N . SER B 1 122 ? 16.164 27.770 -16.650 1.00 46.93 749 SER B N 1
ATOM 5832 C CA . SER B 1 122 ? 17.455 27.089 -16.716 1.00 41.47 749 SER B CA 1
ATOM 5833 C C . SER B 1 122 ? 18.158 27.224 -18.071 1.00 50.84 749 SER B C 1
ATOM 5834 O O . SER B 1 122 ? 18.201 26.271 -18.848 1.00 48.24 749 SER B O 1
ATOM 5837 N N . PRO B 1 123 ? 18.719 28.410 -18.354 1.00 46.59 750 PRO B N 1
ATOM 5838 C CA . PRO B 1 123 ? 19.544 28.605 -19.550 1.00 44.59 750 PRO B CA 1
ATOM 5839 C C . PRO B 1 123 ? 20.886 27.914 -19.352 1.00 42.61 750 PRO B C 1
ATOM 5840 O O . PRO B 1 123 ? 21.549 28.171 -18.344 1.00 43.34 750 PRO B O 1
ATOM 5844 N N . ARG B 1 124 ? 21.281 27.054 -20.287 1.00 42.51 751 ARG B N 1
ATOM 5845 C CA . ARG B 1 124 ? 22.498 26.258 -20.124 1.00 42.35 751 ARG B CA 1
ATOM 5846 C C . ARG B 1 124 ? 23.664 26.783 -20.954 1.00 41.00 751 ARG B C 1
ATOM 5847 O O . ARG B 1 124 ? 24.494 27.540 -20.456 1.00 49.03 751 ARG B O 1
ATOM 5855 N N . ALA B 1 125 ? 23.729 26.376 -22.216 1.00 40.68 752 ALA B N 1
ATOM 5856 C CA . ALA B 1 125 ? 24.844 26.752 -23.077 1.00 36.13 752 ALA B CA 1
ATOM 5857 C C . ALA B 1 125 ? 24.556 28.051 -23.820 1.00 41.21 752 ALA B C 1
ATOM 5858 O O . ALA B 1 125 ? 23.401 28.401 -24.054 1.00 47.71 752 ALA B O 1
ATOM 5860 N N . LEU B 1 126 ? 25.617 28.758 -24.190 1.00 47.41 753 LEU B N 1
ATOM 5861 C CA . LEU B 1 126 ? 25.489 30.089 -24.765 1.00 41.86 753 LEU B CA 1
ATOM 5862 C C . LEU B 1 126 ? 26.489 30.281 -25.903 1.00 45.21 753 LEU B C 1
ATOM 5863 O O . LEU B 1 126 ? 27.684 30.052 -25.732 1.00 47.27 753 LEU B O 1
ATOM 5868 N N . ALA B 1 127 ? 25.996 30.690 -27.068 1.00 52.97 754 ALA B N 1
ATOM 5869 C CA . ALA B 1 127 ? 26.863 30.950 -28.215 1.00 47.75 754 ALA B CA 1
ATOM 5870 C C . ALA B 1 127 ? 26.605 32.338 -28.778 1.00 43.05 754 ALA B C 1
ATOM 5871 O O . ALA B 1 127 ? 25.457 32.732 -28.975 1.00 49.39 754 ALA B O 1
ATOM 5873 N N . LEU B 1 128 ? 27.676 33.076 -29.045 1.00 39.74 755 LEU B N 1
ATOM 5874 C CA . LEU B 1 128 ? 27.544 34.444 -29.534 1.00 42.47 755 LEU B CA 1
ATOM 5875 C C . LEU B 1 128 ? 27.898 34.579 -31.011 1.00 46.47 755 LEU B C 1
ATOM 5876 O O . LEU B 1 128 ? 28.726 33.834 -31.534 1.00 55.16 755 LEU B O 1
ATOM 5881 N N . ASP B 1 129 ? 27.258 35.535 -31.678 1.00 46.61 756 ASP B N 1
ATOM 5882 C CA . ASP B 1 129 ? 27.578 35.855 -33.064 1.00 52.53 756 ASP B CA 1
ATOM 5883 C C . ASP B 1 129 ? 27.583 37.369 -33.267 1.00 52.42 756 ASP B C 1
ATOM 5884 O O . ASP B 1 129 ? 26.735 37.910 -33.976 1.00 47.93 756 ASP B O 1
ATOM 5889 N N . PRO B 1 130 ? 28.547 38.057 -32.639 1.00 47.58 757 PRO B N 1
ATOM 5890 C CA . PRO B 1 130 ? 28.606 39.524 -32.639 1.00 59.83 757 PRO B CA 1
ATOM 5891 C C . PRO B 1 130 ? 28.607 40.136 -34.041 1.00 61.33 757 PRO B C 1
ATOM 5892 O O . PRO B 1 130 ? 28.227 41.294 -34.200 1.00 59.64 757 PRO B O 1
ATOM 5896 N N . ALA B 1 131 ? 29.023 39.367 -35.041 1.00 62.52 758 ALA B N 1
ATOM 5897 C CA . ALA B 1 131 ? 29.046 39.858 -36.415 1.00 62.77 758 ALA B CA 1
ATOM 5898 C C . ALA B 1 131 ? 27.635 40.116 -36.939 1.00 62.63 758 ALA B C 1
ATOM 5899 O O . ALA B 1 131 ? 27.412 41.049 -37.711 1.00 64.20 758 ALA B O 1
ATOM 5901 N N . GLU B 1 132 ? 26.690 39.282 -36.512 1.00 60.66 759 GLU B N 1
ATOM 5902 C CA . GLU B 1 132 ? 25.299 39.394 -36.941 1.00 54.23 759 GLU B CA 1
ATOM 5903 C C . GLU B 1 132 ? 24.439 40.113 -35.906 1.00 56.48 759 GLU B C 1
ATOM 5904 O O . GLU B 1 132 ? 23.345 40.580 -36.219 1.00 59.03 759 GLU B O 1
ATOM 5910 N N . GLY B 1 133 ? 24.931 40.188 -34.674 1.00 55.78 760 GLY B N 1
ATOM 5911 C CA . GLY B 1 133 ? 24.188 40.819 -33.598 1.00 52.45 760 GLY B CA 1
ATOM 5912 C C . GLY B 1 133 ? 23.178 39.895 -32.941 1.00 51.22 760 GLY B C 1
ATOM 5913 O O . GLY B 1 133 ? 22.201 40.351 -32.353 1.00 58.31 760 GLY B O 1
ATOM 5914 N N . PHE B 1 134 ? 23.414 38.591 -33.040 1.00 54.12 761 PHE B N 1
ATOM 5915 C CA . PHE B 1 134 ? 22.537 37.605 -32.415 1.00 54.69 761 PHE B CA 1
ATOM 5916 C C . PHE B 1 134 ? 23.258 36.800 -31.340 1.00 51.02 761 PHE B C 1
ATOM 5917 O O . PHE B 1 134 ? 24.463 36.565 -31.427 1.00 45.79 761 PHE B O 1
ATOM 5925 N N . MET B 1 135 ? 22.505 36.378 -30.329 1.00 53.47 762 MET B N 1
ATOM 5926 C CA . MET B 1 135 ? 22.999 35.424 -29.345 1.00 47.08 762 MET B CA 1
ATOM 5927 C C . MET B 1 135 ? 22.065 34.220 -29.286 1.00 52.05 762 MET B C 1
ATOM 5928 O O . MET B 1 135 ? 20.850 34.356 -29.440 1.00 61.69 762 MET B O 1
ATOM 5933 N N . TYR B 1 136 ? 22.639 33.042 -29.077 1.00 47.59 763 TYR B N 1
ATOM 5934 C CA . TYR B 1 136 ? 21.864 31.809 -28.998 1.00 40.32 763 TYR B CA 1
ATOM 5935 C C . TYR B 1 136 ? 22.141 31.106 -27.676 1.00 38.45 763 TYR B C 1
ATOM 5936 O O . TYR B 1 136 ? 23.252 31.177 -27.150 1.00 46.06 763 TYR B O 1
ATOM 5945 N N . TRP B 1 137 ? 21.138 30.423 -27.138 1.00 32.54 764 TRP B N 1
ATOM 5946 C CA . TRP B 1 137 ? 21.347 29.627 -25.934 1.00 33.76 764 TRP B CA 1
ATOM 5947 C C . TRP B 1 137 ? 20.420 28.417 -25.868 1.00 39.98 764 TRP B C 1
ATOM 5948 O O . TRP B 1 137 ? 19.352 28.404 -26.484 1.00 39.08 764 TRP B O 1
ATOM 5959 N N . THR B 1 138 ? 20.849 27.397 -25.129 1.00 36.10 765 THR B N 1
ATOM 5960 C CA . THR B 1 138 ? 20.013 26.233 -24.864 1.00 33.56 765 THR B CA 1
ATOM 5961 C C . THR B 1 138 ? 19.318 26.413 -23.520 1.00 38.37 765 THR B C 1
ATOM 5962 O O . THR B 1 138 ? 19.855 27.056 -22.618 1.00 42.05 765 THR B O 1
ATOM 5966 N N . GLU B 1 139 ? 18.123 25.846 -23.390 1.00 40.91 766 GLU B N 1
ATOM 5967 C CA . GLU B 1 139 ? 17.340 25.988 -22.169 1.00 31.71 766 GLU B CA 1
ATOM 5968 C C . GLU B 1 139 ? 16.878 24.612 -21.692 1.00 32.33 766 GLU B C 1
ATOM 5969 O O . GLU B 1 139 ? 16.404 23.804 -22.487 1.00 45.78 766 GLU B O 1
ATOM 5975 N N . TRP B 1 140 ? 17.030 24.353 -20.395 1.00 43.08 767 TRP B N 1
ATOM 5976 C CA . TRP B 1 140 ? 16.797 23.029 -19.817 1.00 40.33 767 TRP B CA 1
ATOM 5977 C C . TRP B 1 140 ? 15.669 23.027 -18.800 1.00 54.25 767 TRP B C 1
ATOM 5978 O O . TRP B 1 140 ? 15.887 22.697 -17.630 1.00 78.16 767 TRP B O 1
ATOM 5989 N N . GLY B 1 141 ? 14.466 23.385 -19.217 1.00 33.04 768 GLY B N 1
ATOM 5990 C CA . GLY B 1 141 ? 13.369 23.428 -18.270 1.00 48.24 768 GLY B CA 1
ATOM 5991 C C . GLY B 1 141 ? 12.522 22.177 -18.315 1.00 48.26 768 GLY B C 1
ATOM 5992 O O . GLY B 1 141 ? 13.033 21.078 -18.535 1.00 51.98 768 GLY B O 1
ATOM 5993 N N . GLY B 1 142 ? 11.222 22.347 -18.098 1.00 40.96 769 GLY B N 1
ATOM 5994 C CA . GLY B 1 142 ? 10.281 21.262 -18.287 1.00 44.92 769 GLY B CA 1
ATOM 5995 C C . GLY B 1 142 ? 10.129 20.999 -19.771 1.00 41.49 769 GLY B C 1
ATOM 5996 O O . GLY B 1 142 ? 9.834 19.881 -20.197 1.00 43.29 769 GLY B O 1
ATOM 5997 N N . LYS B 1 143 ? 10.343 22.045 -20.561 1.00 40.55 770 LYS B N 1
ATOM 5998 C CA . LYS B 1 143 ? 10.225 21.958 -22.008 1.00 50.92 770 LYS B CA 1
ATOM 5999 C C . LYS B 1 143 ? 11.461 22.562 -22.657 1.00 52.03 770 LYS B C 1
ATOM 6000 O O . LYS B 1 143 ? 11.426 23.689 -23.145 1.00 51.52 770 LYS B O 1
ATOM 6006 N N . PRO B 1 144 ? 12.566 21.807 -22.655 1.00 51.21 771 PRO B N 1
ATOM 6007 C CA . PRO B 1 144 ? 13.841 22.296 -23.184 1.00 43.68 771 PRO B CA 1
ATOM 6008 C C . PRO B 1 144 ? 13.688 22.850 -24.594 1.00 53.32 771 PRO B C 1
ATOM 6009 O O . PRO B 1 144 ? 12.809 22.412 -25.335 1.00 66.53 771 PRO B O 1
ATOM 6013 N N . LYS B 1 145 ? 14.536 23.809 -24.950 1.00 52.06 772 LYS B N 1
ATOM 6014 C CA . LYS B 1 145 ? 14.493 24.424 -26.271 1.00 48.28 772 LYS B CA 1
ATOM 6015 C C . LYS B 1 145 ? 15.793 25.168 -26.547 1.00 43.21 772 LYS B C 1
ATOM 6016 O O . LYS B 1 145 ? 16.642 25.298 -25.665 1.00 51.64 772 LYS B O 1
ATOM 6022 N N . ILE B 1 146 ? 15.945 25.646 -27.777 1.00 37.47 773 ILE B N 1
ATOM 6023 C CA . ILE B 1 146 ? 17.062 26.509 -28.130 1.00 32.13 773 ILE B CA 1
ATOM 6024 C C . ILE B 1 146 ? 16.524 27.857 -28.598 1.00 39.37 773 ILE B C 1
ATOM 6025 O O . ILE B 1 146 ? 15.907 27.951 -29.656 1.00 48.16 773 ILE B O 1
ATOM 6030 N N . ASP B 1 147 ? 16.747 28.897 -27.800 1.00 37.55 774 ASP B N 1
ATOM 6031 C CA . ASP B 1 147 ? 16.247 30.227 -28.131 1.00 38.67 774 ASP B CA 1
ATOM 6032 C C . ASP B 1 147 ? 17.301 31.110 -28.784 1.00 46.13 774 ASP B C 1
ATOM 6033 O O . ASP B 1 147 ? 18.488 30.785 -28.802 1.00 44.64 774 ASP B O 1
ATOM 6038 N N . ARG B 1 148 ? 16.845 32.234 -29.320 1.00 50.46 775 ARG B N 1
ATOM 6039 C CA . ARG B 1 148 ? 17.721 33.206 -29.945 1.00 42.85 775 ARG B CA 1
ATOM 6040 C C . ARG B 1 148 ? 17.246 34.592 -29.545 1.00 42.39 775 ARG B C 1
ATOM 6041 O O . ARG B 1 148 ? 16.082 34.775 -29.188 1.00 46.13 775 ARG B O 1
ATOM 6049 N N . ALA B 1 149 ? 18.146 35.566 -29.598 1.00 41.76 776 ALA B N 1
ATOM 6050 C CA . ALA B 1 149 ? 17.781 36.947 -29.319 1.00 45.33 776 ALA B CA 1
ATOM 6051 C C . ALA B 1 149 ? 18.878 37.898 -29.771 1.00 47.90 776 ALA B C 1
ATOM 6052 O O . ALA B 1 149 ? 20.005 37.477 -30.034 1.00 55.50 776 ALA B O 1
ATOM 6054 N N . ALA B 1 150 ? 18.541 39.179 -29.877 1.00 45.31 777 ALA B N 1
ATOM 6055 C CA . ALA B 1 150 ? 19.544 40.199 -30.139 1.00 40.82 777 ALA B CA 1
ATOM 6056 C C . ALA B 1 150 ? 20.508 40.209 -28.963 1.00 40.35 777 ALA B C 1
ATOM 6057 O O . ALA B 1 150 ? 20.146 39.807 -27.856 1.00 44.20 777 ALA B O 1
ATOM 6059 N N . MET B 1 151 ? 21.735 40.654 -29.198 1.00 33.82 778 MET B N 1
ATOM 6060 C CA . MET B 1 151 ? 22.740 40.640 -28.145 1.00 37.00 778 MET B CA 1
ATOM 6061 C C . MET B 1 151 ? 22.536 41.759 -27.126 1.00 44.64 778 MET B C 1
ATOM 6062 O O . MET B 1 151 ? 23.447 42.090 -26.365 1.00 54.80 778 MET B O 1
ATOM 6067 N N . ASP B 1 152 ? 21.333 42.329 -27.114 1.00 43.81 779 ASP B N 1
ATOM 6068 C CA . ASP B 1 152 ? 20.930 43.260 -26.064 1.00 50.44 779 ASP B CA 1
ATOM 6069 C C . ASP B 1 152 ? 19.770 42.670 -25.263 1.00 52.41 779 ASP B C 1
ATOM 6070 O O . ASP B 1 152 ? 19.282 43.282 -24.310 1.00 57.86 779 ASP B O 1
ATOM 6075 N N . GLY B 1 153 ? 19.334 41.477 -25.659 1.00 43.08 780 GLY B N 1
ATOM 6076 C CA . GLY B 1 153 ? 18.255 40.788 -24.977 1.00 46.45 780 GLY B CA 1
ATOM 6077 C C . GLY B 1 153 ? 16.905 41.002 -25.633 1.00 52.41 780 GLY B C 1
ATOM 6078 O O . GLY B 1 153 ? 15.879 40.535 -25.135 1.00 56.64 780 GLY B O 1
ATOM 6079 N N . SER B 1 154 ? 16.914 41.709 -26.759 1.00 50.81 781 SER B N 1
ATOM 6080 C CA . SER B 1 154 ? 15.694 42.048 -27.483 1.00 41.34 781 SER B CA 1
ATOM 6081 C C . SER B 1 154 ? 15.340 40.987 -28.525 1.00 58.72 781 SER B C 1
ATOM 6082 O O . SER B 1 154 ? 16.211 40.261 -29.007 1.00 56.24 781 SER B O 1
ATOM 6085 N N . GLU B 1 155 ? 14.056 40.900 -28.860 1.00 64.96 782 GLU B N 1
ATOM 6086 C CA . GLU B 1 155 ? 13.593 40.037 -29.945 1.00 71.16 782 GLU B CA 1
ATOM 6087 C C . GLU B 1 155 ? 13.767 38.551 -29.644 1.00 67.97 782 GLU B C 1
ATOM 6088 O O . GLU B 1 155 ? 14.018 37.753 -30.548 1.00 72.14 782 GLU B O 1
ATOM 6094 N N . ARG B 1 156 ? 13.628 38.185 -28.375 1.00 58.48 783 ARG B N 1
ATOM 6095 C CA . ARG B 1 156 ? 13.767 36.793 -27.965 1.00 53.86 783 ARG B CA 1
ATOM 6096 C C . ARG B 1 156 ? 12.730 35.896 -28.642 1.00 64.24 783 ARG B C 1
ATOM 6097 O O . ARG B 1 156 ? 11.547 36.239 -28.705 1.00 67.65 783 ARG B O 1
ATOM 6105 N N . THR B 1 157 ? 13.182 34.749 -29.143 1.00 58.27 784 THR B N 1
ATOM 6106 C CA . THR B 1 157 ? 12.299 33.783 -29.791 1.00 48.77 784 THR B CA 1
ATOM 6107 C C . THR B 1 157 ? 12.921 32.388 -29.786 1.00 45.97 784 THR B C 1
ATOM 6108 O O . THR B 1 157 ? 14.142 32.248 -29.791 1.00 45.74 784 THR B O 1
ATOM 6112 N N . THR B 1 158 ? 12.072 31.363 -29.776 1.00 53.49 785 THR B N 1
ATOM 6113 C CA . THR B 1 158 ? 12.526 29.972 -29.788 1.00 44.12 785 THR B CA 1
ATOM 6114 C C . THR B 1 158 ? 12.874 29.498 -31.197 1.00 45.03 785 THR B C 1
ATOM 6115 O O . THR B 1 158 ? 12.043 29.548 -32.103 1.00 51.13 785 THR B O 1
ATOM 6119 N N . LEU B 1 159 ? 14.103 29.023 -31.367 1.00 50.80 786 LEU B N 1
ATOM 6120 C CA . LEU B 1 159 ? 14.612 28.641 -32.679 1.00 54.87 786 LEU B CA 1
ATOM 6121 C C . LEU B 1 159 ? 14.368 27.161 -32.985 1.00 70.89 786 LEU B C 1
ATOM 6122 O O . LEU B 1 159 ? 14.102 26.793 -34.130 1.00 75.29 786 LEU B O 1
ATOM 6127 N N . VAL B 1 160 ? 14.467 26.318 -31.960 1.00 74.10 787 VAL B N 1
ATOM 6128 C CA . VAL B 1 160 ? 14.165 24.893 -32.098 1.00 75.67 787 VAL B CA 1
ATOM 6129 C C . VAL B 1 160 ? 13.548 24.339 -30.817 1.00 64.17 787 VAL B C 1
ATOM 6130 O O . VAL B 1 160 ? 14.215 24.244 -29.790 1.00 58.79 787 VAL B O 1
ATOM 6134 N N . PRO B 1 161 ? 12.258 23.975 -30.885 1.00 64.49 788 PRO B N 1
ATOM 6135 C CA . PRO B 1 161 ? 11.414 23.601 -29.745 1.00 65.33 788 PRO B CA 1
ATOM 6136 C C . PRO B 1 161 ? 11.422 22.117 -29.388 1.00 63.71 788 PRO B C 1
ATOM 6137 O O . PRO B 1 161 ? 11.159 21.779 -28.234 1.00 70.60 788 PRO B O 1
ATOM 6141 N N . ASN B 1 162 ? 11.700 21.250 -30.355 1.00 56.33 789 ASN B N 1
ATOM 6142 C CA . ASN B 1 162 ? 11.577 19.809 -30.138 1.00 73.28 789 ASN B CA 1
ATOM 6143 C C . ASN B 1 162 ? 12.906 19.131 -29.816 1.00 72.71 789 ASN B C 1
ATOM 6144 O O . ASN B 1 162 ? 13.421 18.346 -30.614 1.00 79.75 789 ASN B O 1
ATOM 6149 N N . VAL B 1 163 ? 13.443 19.420 -28.635 1.00 59.73 790 VAL B N 1
ATOM 6150 C CA . VAL B 1 163 ? 14.774 18.955 -28.267 1.00 54.30 790 VAL B CA 1
ATOM 6151 C C . VAL B 1 163 ? 14.853 18.677 -26.762 1.00 49.95 790 VAL B C 1
ATOM 6152 O O . VAL B 1 163 ? 14.033 19.175 -25.990 1.00 50.18 790 VAL B O 1
ATOM 6156 N N . GLY B 1 164 ? 15.826 17.867 -26.353 1.00 44.77 791 GLY B N 1
ATOM 6157 C CA . GLY B 1 164 ? 16.049 17.596 -24.942 1.00 45.01 791 GLY B CA 1
ATOM 6158 C C . GLY B 1 164 ? 17.035 18.592 -24.362 1.00 43.07 791 GLY B C 1
ATOM 6159 O O . GLY B 1 164 ? 17.168 19.698 -24.882 1.00 55.49 791 GLY B O 1
ATOM 6160 N N . ARG B 1 165 ? 17.724 18.212 -23.289 1.00 34.90 792 ARG B N 1
ATOM 6161 C CA . ARG B 1 165 ? 18.772 19.060 -22.717 1.00 31.19 792 ARG B CA 1
ATOM 6162 C C . ARG B 1 165 ? 19.956 19.194 -23.678 1.00 41.50 792 ARG B C 1
ATOM 6163 O O . ARG B 1 165 ? 20.793 18.293 -23.784 1.00 43.68 792 ARG B O 1
ATOM 6171 N N . ALA B 1 166 ? 20.018 20.316 -24.388 1.00 44.62 793 ALA B N 1
ATOM 6172 C CA . ALA B 1 166 ? 21.085 20.542 -25.356 1.00 37.71 793 ALA B CA 1
ATOM 6173 C C . ALA B 1 166 ? 22.294 21.189 -24.689 1.00 43.51 793 ALA B C 1
ATOM 6174 O O . ALA B 1 166 ? 22.151 21.970 -23.744 1.00 48.05 793 ALA B O 1
ATOM 6176 N N . ASN B 1 167 ? 23.482 20.856 -25.183 1.00 38.85 794 ASN B N 1
ATOM 6177 C CA . ASN B 1 167 ? 24.720 21.351 -24.597 1.00 35.41 794 ASN B CA 1
ATOM 6178 C C . ASN B 1 167 ? 25.756 21.631 -25.675 1.00 36.64 794 ASN B C 1
ATOM 6179 O O . ASN B 1 167 ? 25.544 21.314 -26.842 1.00 43.64 794 ASN B O 1
ATOM 6184 N N . GLY B 1 168 ? 26.877 22.219 -25.277 1.00 44.16 795 GLY B N 1
ATOM 6185 C CA . GLY B 1 168 ? 27.955 22.506 -26.203 1.00 40.89 795 GLY B CA 1
ATOM 6186 C C . GLY B 1 168 ? 27.498 23.247 -27.444 1.00 48.30 795 GLY B C 1
ATOM 6187 O O . GLY B 1 168 ? 28.020 23.022 -28.535 1.00 59.63 795 GLY B O 1
ATOM 6188 N N . LEU B 1 169 ? 26.520 24.133 -27.278 1.00 42.94 796 LEU B N 1
ATOM 6189 C CA . LEU B 1 169 ? 25.996 24.908 -28.394 1.00 41.76 796 LEU B CA 1
ATOM 6190 C C . LEU B 1 169 ? 27.112 25.697 -29.059 1.00 47.90 796 LEU B C 1
ATOM 6191 O O . LEU B 1 169 ? 27.691 26.601 -28.457 1.00 57.09 796 LEU B O 1
ATOM 6196 N N . THR B 1 170 ? 27.413 25.347 -30.302 1.00 46.24 797 THR B N 1
ATOM 6197 C CA . THR B 1 170 ? 28.497 25.990 -31.028 1.00 43.15 797 THR B CA 1
ATOM 6198 C C . THR B 1 170 ? 28.080 26.364 -32.449 1.00 38.20 797 THR B C 1
ATOM 6199 O O . THR B 1 170 ? 27.283 25.670 -33.080 1.00 37.45 797 THR B O 1
ATOM 6203 N N . ILE B 1 171 ? 28.621 27.474 -32.940 1.00 42.39 798 ILE B N 1
ATOM 6204 C CA . ILE B 1 171 ? 28.261 27.988 -34.255 1.00 45.03 798 ILE B CA 1
ATOM 6205 C C . ILE B 1 171 ? 29.379 27.794 -35.276 1.00 51.94 798 ILE B C 1
ATOM 6206 O O . ILE B 1 171 ? 30.530 28.150 -35.025 1.00 47.81 798 ILE B O 1
ATOM 6211 N N . ASP B 1 172 ? 29.034 27.221 -36.426 1.00 59.58 799 ASP B N 1
ATOM 6212 C CA . ASP B 1 172 ? 29.954 27.156 -37.556 1.00 58.23 799 ASP B CA 1
ATOM 6213 C C . ASP B 1 172 ? 29.768 28.425 -38.382 1.00 54.62 799 ASP B C 1
ATOM 6214 O O . ASP B 1 172 ? 28.945 28.465 -39.296 1.00 66.34 799 ASP B O 1
ATOM 6219 N N . TYR B 1 173 ? 30.531 29.462 -38.046 1.00 41.95 800 TYR B N 1
ATOM 6220 C CA . TYR B 1 173 ? 30.347 30.786 -38.637 1.00 56.54 800 TYR B CA 1
ATOM 6221 C C . TYR B 1 173 ? 30.494 30.802 -40.157 1.00 66.28 800 TYR B C 1
ATOM 6222 O O . TYR B 1 173 ? 29.687 31.411 -40.862 1.00 62.96 800 TYR B O 1
ATOM 6231 N N . ALA B 1 174 ? 31.528 30.133 -40.653 1.00 66.33 801 ALA B N 1
ATOM 6232 C CA . ALA B 1 174 ? 31.825 30.122 -42.080 1.00 60.84 801 ALA B CA 1
ATOM 6233 C C . ALA B 1 174 ? 30.691 29.525 -42.907 1.00 62.14 801 ALA B C 1
ATOM 6234 O O . ALA B 1 174 ? 30.374 30.025 -43.987 1.00 76.85 801 ALA B O 1
ATOM 6236 N N . LYS B 1 175 ? 30.080 28.457 -42.404 1.00 48.50 802 LYS B N 1
ATOM 6237 C CA . LYS B 1 175 ? 29.041 27.766 -43.161 1.00 59.85 802 LYS B CA 1
ATOM 6238 C C . LYS B 1 175 ? 27.645 27.924 -42.554 1.00 58.23 802 LYS B C 1
ATOM 6239 O O . LYS B 1 175 ? 26.740 27.140 -42.840 1.00 50.36 802 LYS B O 1
ATOM 6245 N N . ARG B 1 176 ? 27.487 28.951 -41.723 1.00 65.24 803 ARG B N 1
ATOM 6246 C CA . ARG B 1 176 ? 26.192 29.322 -41.145 1.00 67.93 803 ARG B CA 1
ATOM 6247 C C . ARG B 1 176 ? 25.342 28.157 -40.635 1.00 59.02 803 ARG B C 1
ATOM 6248 O O . ARG B 1 176 ? 24.272 27.875 -41.175 1.00 62.87 803 ARG B O 1
ATOM 6256 N N . ARG B 1 177 ? 25.815 27.498 -39.582 1.00 54.48 804 ARG B N 1
ATOM 6257 C CA . ARG B 1 177 ? 25.067 26.408 -38.962 1.00 57.64 804 ARG B CA 1
ATOM 6258 C C . ARG B 1 177 ? 25.272 26.349 -37.452 1.00 54.92 804 ARG B C 1
ATOM 6259 O O . ARG B 1 177 ? 26.224 26.919 -36.918 1.00 49.98 804 ARG B O 1
ATOM 6267 N N . LEU B 1 178 ? 24.368 25.648 -36.775 1.00 53.45 805 LEU B N 1
ATOM 6268 C CA . LEU B 1 178 ? 24.459 25.441 -35.335 1.00 51.22 805 LEU B CA 1
ATOM 6269 C C . LEU B 1 178 ? 24.624 23.960 -35.024 1.00 47.60 805 LEU B C 1
ATOM 6270 O O . LEU B 1 178 ? 23.917 23.121 -35.581 1.00 59.36 805 LEU B O 1
ATOM 6275 N N . TYR B 1 179 ? 25.555 23.639 -34.131 1.00 41.46 806 TYR B N 1
ATOM 6276 C CA . TYR B 1 179 ? 25.716 22.267 -33.660 1.00 33.60 806 TYR B CA 1
ATOM 6277 C C . TYR B 1 179 ? 25.468 22.195 -32.161 1.00 33.97 806 TYR B C 1
ATOM 6278 O O . TYR B 1 179 ? 25.759 23.141 -31.431 1.00 44.56 806 TYR B O 1
ATOM 6287 N N . TRP B 1 180 ? 24.926 21.072 -31.707 1.00 33.34 807 TRP B N 1
ATOM 6288 C CA . TRP B 1 180 ? 24.732 20.849 -30.282 1.00 34.09 807 TRP B CA 1
ATOM 6289 C C . TRP B 1 180 ? 24.631 19.364 -29.968 1.00 45.83 807 TRP B C 1
ATOM 6290 O O . TRP B 1 180 ? 24.325 18.552 -30.840 1.00 48.72 807 TRP B O 1
ATOM 6301 N N . THR B 1 181 ? 24.903 19.017 -28.716 1.00 45.37 808 THR B N 1
ATOM 6302 C CA . THR B 1 181 ? 24.656 17.669 -28.229 1.00 45.09 808 THR B CA 1
ATOM 6303 C C . THR B 1 181 ? 23.291 17.637 -27.557 1.00 46.13 808 THR B C 1
ATOM 6304 O O . THR B 1 181 ? 22.719 18.681 -27.244 1.00 46.46 808 THR B O 1
ATOM 6308 N N . ASP B 1 182 ? 22.767 16.436 -27.349 1.00 45.56 809 ASP B N 1
ATOM 6309 C CA . ASP B 1 182 ? 21.508 16.269 -26.634 1.00 34.85 809 ASP B CA 1
ATOM 6310 C C . ASP B 1 182 ? 21.673 15.196 -25.568 1.00 39.89 809 ASP B C 1
ATOM 6311 O O . ASP B 1 182 ? 21.863 14.020 -25.881 1.00 34.29 809 ASP B O 1
ATOM 6316 N N . LEU B 1 183 ? 21.603 15.610 -24.308 1.00 35.66 810 LEU B N 1
ATOM 6317 C CA . LEU B 1 183 ? 21.871 14.713 -23.190 1.00 38.13 810 LEU B CA 1
ATOM 6318 C C . LEU B 1 183 ? 20.729 13.735 -22.908 1.00 40.10 810 LEU B C 1
ATOM 6319 O O . LEU B 1 183 ? 20.872 12.834 -22.082 1.00 45.04 810 LEU B O 1
ATOM 6324 N N . ASP B 1 184 ? 19.605 13.906 -23.596 1.00 38.13 811 ASP B N 1
ATOM 6325 C CA . ASP B 1 184 ? 18.445 13.041 -23.381 1.00 39.70 811 ASP B CA 1
ATOM 6326 C C . ASP B 1 184 ? 18.273 12.007 -24.492 1.00 47.23 811 ASP B C 1
ATOM 6327 O O . ASP B 1 184 ? 17.654 10.965 -24.285 1.00 51.69 811 ASP B O 1
ATOM 6332 N N . THR B 1 185 ? 18.822 12.299 -25.667 1.00 47.50 812 THR B N 1
ATOM 6333 C CA . THR B 1 185 ? 18.735 11.381 -26.799 1.00 41.36 812 THR B CA 1
ATOM 6334 C C . THR B 1 185 ? 20.115 10.974 -27.311 1.00 47.03 812 THR B C 1
ATOM 6335 O O . THR B 1 185 ? 20.236 10.315 -28.343 1.00 61.26 812 THR B O 1
ATOM 6339 N N . ASN B 1 186 ? 21.149 11.379 -26.581 1.00 43.34 813 ASN B N 1
ATOM 6340 C CA . ASN B 1 186 ? 22.518 10.953 -26.859 1.00 48.89 813 ASN B CA 1
ATOM 6341 C C . ASN B 1 186 ? 22.950 11.098 -28.314 1.00 52.97 813 ASN B C 1
ATOM 6342 O O . ASN B 1 186 ? 23.558 10.191 -28.881 1.00 63.08 813 ASN B O 1
ATOM 6347 N N . LEU B 1 187 ? 22.646 12.239 -28.919 1.00 52.83 814 LEU B N 1
ATOM 6348 C CA . LEU B 1 187 ? 23.064 12.473 -30.295 1.00 57.42 814 LEU B CA 1
ATOM 6349 C C . LEU B 1 187 ? 23.571 13.893 -30.535 1.00 50.21 814 LEU B C 1
ATOM 6350 O O . LEU B 1 187 ? 23.364 14.786 -29.715 1.00 39.84 814 LEU B O 1
ATOM 6355 N N . ILE B 1 188 ? 24.259 14.074 -31.659 1.00 47.57 815 ILE B N 1
ATOM 6356 C CA . ILE B 1 188 ? 24.771 15.375 -32.064 1.00 41.34 815 ILE B CA 1
ATOM 6357 C C . ILE B 1 188 ? 24.014 15.859 -33.288 1.00 49.53 815 ILE B C 1
ATOM 6358 O O . ILE B 1 188 ? 24.067 15.235 -34.348 1.00 64.37 815 ILE B O 1
ATOM 6363 N N . GLU B 1 189 ? 23.309 16.975 -33.140 1.00 49.20 816 GLU B N 1
ATOM 6364 C CA . GLU B 1 189 ? 22.478 17.498 -34.216 1.00 44.54 816 GLU B CA 1
ATOM 6365 C C . GLU B 1 189 ? 23.029 18.791 -34.789 1.00 42.54 816 GLU B C 1
ATOM 6366 O O . GLU B 1 189 ? 23.965 19.378 -34.253 1.00 43.72 816 GLU B O 1
ATOM 6372 N N . SER B 1 190 ? 22.426 19.234 -35.884 1.00 51.21 817 SER B N 1
ATOM 6373 C CA . SER B 1 190 ? 22.858 20.447 -36.552 1.00 47.23 817 SER B CA 1
ATOM 6374 C C . SER B 1 190 ? 21.672 21.108 -37.241 1.00 53.75 817 SER B C 1
ATOM 6375 O O . SER B 1 190 ? 20.700 20.438 -37.597 1.00 55.72 817 SER B O 1
ATOM 6378 N N . SER B 1 191 ? 21.751 22.424 -37.412 1.00 51.88 818 SER B N 1
ATOM 6379 C CA . SER B 1 191 ? 20.733 23.169 -38.142 1.00 47.38 818 SER B CA 1
ATOM 6380 C C . SER B 1 191 ? 21.303 24.501 -38.597 1.00 58.84 818 SER B C 1
ATOM 6381 O O . SER B 1 191 ? 22.314 24.963 -38.066 1.00 67.42 818 SER B O 1
ATOM 6384 N N . ASN B 1 192 ? 20.658 25.115 -39.585 1.00 53.21 819 ASN B N 1
ATOM 6385 C CA . ASN B 1 192 ? 21.039 26.454 -40.013 1.00 46.69 819 ASN B CA 1
ATOM 6386 C C . ASN B 1 192 ? 20.734 27.477 -38.922 1.00 48.93 819 ASN B C 1
ATOM 6387 O O . ASN B 1 192 ? 20.116 27.152 -37.908 1.00 42.52 819 ASN B O 1
ATOM 6392 N N . MET B 1 193 ? 21.164 28.714 -39.134 1.00 64.58 820 MET B N 1
ATOM 6393 C CA . MET B 1 193 ? 21.048 29.745 -38.109 1.00 60.83 820 MET B CA 1
ATOM 6394 C C . MET B 1 193 ? 19.598 30.109 -37.783 1.00 58.33 820 MET B C 1
ATOM 6395 O O . MET B 1 193 ? 19.343 31.008 -36.977 1.00 56.11 820 MET B O 1
ATOM 6400 N N . LEU B 1 194 ? 18.654 29.407 -38.405 1.00 52.60 821 LEU B N 1
ATOM 6401 C CA . LEU B 1 194 ? 17.235 29.686 -38.198 1.00 51.87 821 LEU B CA 1
ATOM 6402 C C . LEU B 1 194 ? 16.514 28.516 -37.544 1.00 50.26 821 LEU B C 1
ATOM 6403 O O . LEU B 1 194 ? 15.302 28.563 -37.332 1.00 60.06 821 LEU B O 1
ATOM 6408 N N . GLY B 1 195 ? 17.266 27.468 -37.224 1.00 49.36 822 GLY B N 1
ATOM 6409 C CA . GLY B 1 195 ? 16.710 26.304 -36.560 1.00 53.83 822 GLY B CA 1
ATOM 6410 C C . GLY B 1 195 ? 16.046 25.342 -37.525 1.00 59.83 822 GLY B C 1
ATOM 6411 O O . GLY B 1 195 ? 15.375 24.395 -37.109 1.00 53.24 822 GLY B O 1
ATOM 6412 N N . LEU B 1 196 ? 16.231 25.591 -38.819 1.00 53.61 823 LEU B N 1
ATOM 6413 C CA . LEU B 1 196 ? 15.663 24.741 -39.856 1.00 55.22 823 LEU B CA 1
ATOM 6414 C C . LEU B 1 196 ? 16.725 23.825 -40.456 1.00 61.46 823 LEU B C 1
ATOM 6415 O O . LEU B 1 196 ? 17.893 23.878 -40.066 1.00 47.55 823 LEU B O 1
ATOM 6420 N N . ASN B 1 197 ? 16.313 22.992 -41.410 1.00 67.60 824 ASN B N 1
ATOM 6421 C CA . ASN B 1 197 ? 17.211 22.015 -42.014 1.00 57.19 824 ASN B CA 1
ATOM 6422 C C . ASN B 1 197 ? 17.940 21.234 -40.928 1.00 53.92 824 ASN B C 1
ATOM 6423 O O . ASN B 1 197 ? 19.169 21.208 -40.872 1.00 59.19 824 ASN B O 1
ATOM 6428 N N . ARG B 1 198 ? 17.157 20.597 -40.066 1.00 54.57 825 ARG B N 1
ATOM 6429 C CA . ARG B 1 198 ? 17.670 19.922 -38.882 1.00 56.89 825 ARG B CA 1
ATOM 6430 C C . ARG B 1 198 ? 18.101 18.489 -39.188 1.00 54.22 825 ARG B C 1
ATOM 6431 O O . ARG B 1 198 ? 17.263 17.623 -39.436 1.00 68.65 825 ARG B O 1
ATOM 6439 N N . GLU B 1 199 ? 19.408 18.243 -39.169 1.00 58.52 826 GLU B N 1
ATOM 6440 C CA . GLU B 1 199 ? 19.950 16.915 -39.455 1.00 70.41 826 GLU B CA 1
ATOM 6441 C C . GLU B 1 199 ? 20.611 16.306 -38.223 1.00 62.02 826 GLU B C 1
ATOM 6442 O O . GLU B 1 199 ? 21.067 17.025 -37.336 1.00 74.17 826 GLU B O 1
ATOM 6448 N N . VAL B 1 200 ? 20.669 14.978 -38.175 1.00 47.12 827 VAL B N 1
ATOM 6449 C CA . VAL B 1 200 ? 21.378 14.287 -37.102 1.00 50.03 827 VAL B CA 1
ATOM 6450 C C . VAL B 1 200 ? 22.759 13.843 -37.575 1.00 61.70 827 VAL B C 1
ATOM 6451 O O . VAL B 1 200 ? 22.879 12.980 -38.444 1.00 73.74 827 VAL B O 1
ATOM 6455 N N . ILE B 1 201 ? 23.801 14.434 -36.998 1.00 59.67 828 ILE B N 1
ATOM 6456 C CA . ILE B 1 201 ? 25.168 14.133 -37.408 1.00 56.22 828 ILE B CA 1
ATOM 6457 C C . ILE B 1 201 ? 25.639 12.769 -36.899 1.00 51.84 828 ILE B C 1
ATOM 6458 O O . ILE B 1 201 ? 26.254 12.002 -37.640 1.00 56.97 828 ILE B O 1
ATOM 6463 N N . ALA B 1 202 ? 25.346 12.469 -35.638 1.00 53.32 829 ALA B N 1
ATOM 6464 C CA . ALA B 1 202 ? 25.754 11.202 -35.035 1.00 60.97 829 ALA B CA 1
ATOM 6465 C C . ALA B 1 202 ? 24.742 10.737 -33.992 1.00 61.70 829 ALA B C 1
ATOM 6466 O O . ALA B 1 202 ? 24.307 11.522 -33.153 1.0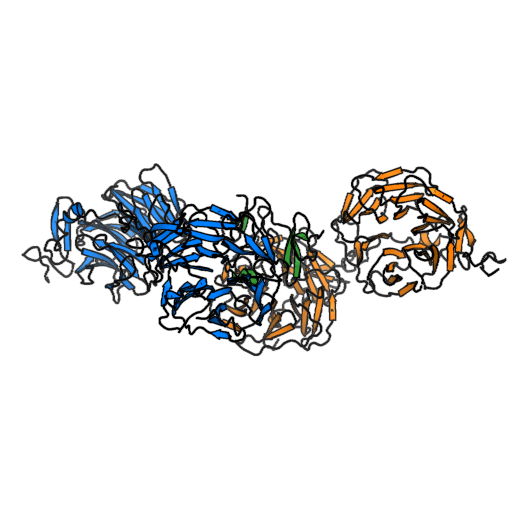0 69.14 829 ALA B O 1
ATOM 6468 N N . ASP B 1 203 ? 24.376 9.459 -34.036 1.00 59.90 830 ASP B N 1
ATOM 6469 C CA . ASP B 1 203 ? 23.354 8.938 -33.130 1.00 72.45 830 ASP B CA 1
ATOM 6470 C C . ASP B 1 203 ? 23.836 7.779 -32.260 1.00 84.99 830 ASP B C 1
ATOM 6471 O O . ASP B 1 203 ? 23.324 7.569 -31.159 1.00 93.18 830 ASP B O 1
ATOM 6476 N N . ASP B 1 204 ? 24.812 7.026 -32.756 1.00 82.38 831 ASP B N 1
ATOM 6477 C CA . ASP B 1 204 ? 25.314 5.865 -32.027 1.00 83.93 831 ASP B CA 1
ATOM 6478 C C . ASP B 1 204 ? 26.331 6.247 -30.950 1.00 76.80 831 ASP B C 1
ATOM 6479 O O . ASP B 1 204 ? 27.362 5.593 -30.796 1.00 72.61 831 ASP B O 1
ATOM 6484 N N . LEU B 1 205 ? 26.030 7.304 -30.201 1.00 76.08 832 LEU B N 1
ATOM 6485 C CA . LEU B 1 205 ? 26.926 7.776 -29.152 1.00 73.40 832 LEU B CA 1
ATOM 6486 C C . LEU B 1 205 ? 26.338 7.502 -27.772 1.00 72.32 832 LEU B C 1
ATOM 6487 O O . LEU B 1 205 ? 25.182 7.829 -27.509 1.00 80.44 832 LEU B O 1
ATOM 6492 N N . PRO B 1 206 ? 27.139 6.896 -26.884 1.00 59.69 833 PRO B N 1
ATOM 6493 C CA . PRO B 1 206 ? 26.674 6.488 -25.554 1.00 50.64 833 PRO B CA 1
ATOM 6494 C C . PRO B 1 206 ? 26.380 7.649 -24.607 1.00 69.50 833 PRO B C 1
ATOM 6495 O O . PRO B 1 206 ? 25.349 7.624 -23.933 1.00 88.66 833 PRO B O 1
ATOM 6499 N N . HIS B 1 207 ? 27.258 8.646 -24.551 1.00 63.04 834 HIS B N 1
ATOM 6500 C CA . HIS B 1 207 ? 27.099 9.719 -23.573 1.00 59.44 834 HIS B CA 1
ATOM 6501 C C . HIS B 1 207 ? 27.806 11.007 -23.989 1.00 56.94 834 HIS B C 1
ATOM 6502 O O . HIS B 1 207 ? 28.724 11.464 -23.306 1.00 49.93 834 HIS B O 1
ATOM 6509 N N . PRO B 1 208 ? 27.370 11.607 -25.106 1.00 61.32 835 PRO B N 1
ATOM 6510 C CA . PRO B 1 208 ? 28.003 12.834 -25.600 1.00 56.72 835 PRO B CA 1
ATOM 6511 C C . PRO B 1 208 ? 27.715 13.994 -24.659 1.00 50.52 835 PRO B C 1
ATOM 6512 O O . PRO B 1 208 ? 26.615 14.071 -24.116 1.00 63.45 835 PRO B O 1
ATOM 6516 N N . PHE B 1 209 ? 28.684 14.881 -24.466 1.00 38.19 836 PHE B N 1
ATOM 6517 C CA . PHE B 1 209 ? 28.482 16.013 -23.570 1.00 38.46 836 PHE B CA 1
ATOM 6518 C C . PHE B 1 209 ? 28.984 17.332 -24.153 1.00 39.83 836 PHE B C 1
ATOM 6519 O O . PHE B 1 209 ? 28.193 18.211 -24.490 1.00 42.44 836 PHE B O 1
ATOM 6527 N N . GLY B 1 210 ? 30.300 17.472 -24.257 1.00 39.45 837 GLY B N 1
ATOM 6528 C CA . GLY B 1 210 ? 30.887 18.685 -24.795 1.00 41.26 837 GLY B CA 1
ATOM 6529 C C . GLY B 1 210 ? 30.905 18.676 -26.310 1.00 45.99 837 GLY B C 1
ATOM 6530 O O . GLY B 1 210 ? 30.784 17.623 -26.933 1.00 52.30 837 GLY B O 1
ATOM 6531 N N . LEU B 1 211 ? 31.057 19.851 -26.908 1.00 40.22 838 LEU B N 1
ATOM 6532 C CA . LEU B 1 211 ? 31.088 19.953 -28.361 1.00 31.43 838 LEU B CA 1
ATOM 6533 C C . LEU B 1 211 ? 31.790 21.217 -28.841 1.00 44.24 838 LEU B C 1
ATOM 6534 O O . LEU B 1 211 ? 31.810 22.236 -28.154 1.00 54.60 838 LEU B O 1
ATOM 6539 N N . THR B 1 212 ? 32.369 21.133 -30.033 1.00 46.07 839 THR B N 1
ATOM 6540 C CA . THR B 1 212 ? 32.963 22.284 -30.697 1.00 43.18 839 THR B CA 1
ATOM 6541 C C . THR B 1 212 ? 33.296 21.886 -32.128 1.00 41.35 839 THR B C 1
ATOM 6542 O O . THR B 1 212 ? 33.259 20.708 -32.473 1.00 43.59 839 THR B O 1
ATOM 6546 N N . GLN B 1 213 ? 33.616 22.861 -32.967 1.00 47.33 840 GLN B N 1
ATOM 6547 C CA . GLN B 1 213 ? 33.963 22.550 -34.345 1.00 51.96 840 GLN B CA 1
ATOM 6548 C C . GLN B 1 213 ? 35.056 23.468 -34.870 1.00 36.90 840 GLN B C 1
ATOM 6549 O O . GLN B 1 213 ? 35.268 24.564 -34.354 1.00 42.32 840 GLN B O 1
ATOM 6555 N N . TYR B 1 214 ? 35.753 22.996 -35.895 1.00 39.83 841 TYR B N 1
ATOM 6556 C CA . TYR B 1 214 ? 36.804 23.762 -36.542 1.00 45.06 841 TYR B CA 1
ATOM 6557 C C . TYR B 1 214 ? 37.046 23.164 -37.915 1.00 52.15 841 TYR B C 1
ATOM 6558 O O . TYR B 1 214 ? 37.231 21.954 -38.048 1.00 50.18 841 TYR B O 1
ATOM 6567 N N . GLN B 1 215 ? 37.036 24.013 -38.935 1.00 66.76 842 GLN B N 1
ATOM 6568 C CA . GLN B 1 215 ? 37.192 23.554 -40.307 1.00 64.04 842 GLN B CA 1
ATOM 6569 C C . GLN B 1 215 ? 36.099 22.540 -40.650 1.00 68.15 842 GLN B C 1
ATOM 6570 O O . GLN B 1 215 ? 34.913 22.854 -40.547 1.00 77.04 842 GLN B O 1
ATOM 6576 N N . ASP B 1 216 ? 36.480 21.327 -41.038 1.00 53.39 843 ASP B N 1
ATOM 6577 C CA . ASP B 1 216 ? 35.482 20.355 -41.484 1.00 67.43 843 ASP B CA 1
ATOM 6578 C C . ASP B 1 216 ? 35.196 19.234 -40.484 1.00 61.60 843 ASP B C 1
ATOM 6579 O O . ASP B 1 216 ? 34.612 18.211 -40.842 1.00 62.13 843 ASP B O 1
ATOM 6584 N N . TYR B 1 217 ? 35.596 19.432 -39.232 1.00 59.58 844 TYR B N 1
ATOM 6585 C CA . TYR B 1 217 ? 35.363 18.433 -38.193 1.00 51.63 844 TYR B CA 1
ATOM 6586 C C . TYR B 1 217 ? 34.608 19.013 -37.000 1.00 50.37 844 TYR B C 1
ATOM 6587 O O . TYR B 1 217 ? 34.720 20.204 -36.703 1.00 49.84 844 TYR B O 1
ATOM 6596 N N . ILE B 1 218 ? 33.839 18.165 -36.321 1.00 41.19 845 ILE B N 1
ATOM 6597 C CA . ILE B 1 218 ? 33.309 18.503 -35.003 1.00 35.16 845 ILE B CA 1
ATOM 6598 C C . ILE B 1 218 ? 34.021 17.664 -33.951 1.00 45.34 845 ILE B C 1
ATOM 6599 O O . ILE B 1 218 ? 34.320 16.492 -34.181 1.00 46.02 845 ILE B O 1
ATOM 6604 N N . TYR B 1 219 ? 34.302 18.271 -32.804 1.00 54.98 846 TYR B N 1
ATOM 6605 C CA . TYR B 1 219 ? 34.895 17.550 -31.683 1.00 46.13 846 TYR B CA 1
ATOM 6606 C C . TYR B 1 219 ? 33.907 17.512 -30.522 1.00 50.90 846 TYR B C 1
ATOM 6607 O O . TYR B 1 219 ? 33.267 18.519 -30.210 1.00 48.45 846 TYR B O 1
ATOM 6616 N N . TRP B 1 220 ? 33.775 16.353 -29.885 1.00 46.61 847 TRP B N 1
ATOM 6617 C CA . TRP B 1 220 ? 32.894 16.234 -28.729 1.00 39.19 847 TRP B CA 1
ATOM 6618 C C . TRP B 1 220 ? 33.526 15.403 -27.621 1.00 39.44 847 TRP B C 1
ATOM 6619 O O . TRP B 1 220 ? 34.539 14.734 -27.826 1.00 41.24 847 TRP B O 1
ATOM 6630 N N . THR B 1 221 ? 32.924 15.456 -26.440 1.00 39.51 848 THR B N 1
ATOM 6631 C CA . THR B 1 221 ? 33.380 14.641 -25.326 1.00 29.47 848 THR B CA 1
ATOM 6632 C C . THR B 1 221 ? 32.345 13.563 -25.031 1.00 39.55 848 THR B C 1
ATOM 6633 O O . THR B 1 221 ? 31.186 13.675 -25.434 1.00 40.91 848 THR B O 1
ATOM 6637 N N . ASP B 1 222 ? 32.767 12.511 -24.342 1.00 43.24 849 ASP B N 1
ATOM 6638 C CA . ASP B 1 222 ? 31.849 11.452 -23.963 1.00 45.92 849 ASP B CA 1
ATOM 6639 C C . ASP B 1 222 ? 32.186 10.956 -22.568 1.00 44.55 849 ASP B C 1
ATOM 6640 O O . ASP B 1 222 ? 33.277 10.441 -22.326 1.00 40.95 849 ASP B O 1
ATOM 6645 N N . TRP B 1 223 ? 31.234 11.123 -21.657 1.00 35.35 850 TRP B N 1
ATOM 6646 C CA . TRP B 1 223 ? 31.416 10.767 -20.258 1.00 37.42 850 TRP B CA 1
ATOM 6647 C C . TRP B 1 223 ? 31.550 9.263 -20.043 1.00 37.56 850 TRP B C 1
ATOM 6648 O O . TRP B 1 223 ? 32.223 8.821 -19.110 1.00 31.43 850 TRP B O 1
ATOM 6659 N N . SER B 1 224 ? 30.906 8.482 -20.904 1.00 32.98 851 SER B N 1
ATOM 6660 C CA . SER B 1 224 ? 30.933 7.030 -20.778 1.00 36.32 851 SER B CA 1
ATOM 6661 C C . SER B 1 224 ? 32.238 6.445 -21.309 1.00 42.77 851 SER B C 1
ATOM 6662 O O . SER B 1 224 ? 32.845 5.575 -20.681 1.00 37.56 851 SER B O 1
ATOM 6665 N N . ARG B 1 225 ? 32.670 6.929 -22.468 1.00 49.22 852 ARG B N 1
ATOM 6666 C CA . ARG B 1 225 ? 33.887 6.422 -23.087 1.00 55.02 852 ARG B CA 1
ATOM 6667 C C . ARG B 1 225 ? 35.106 7.232 -22.659 1.00 44.87 852 ARG B C 1
ATOM 6668 O O . ARG B 1 225 ? 36.214 6.998 -23.143 1.00 37.52 852 ARG B O 1
ATOM 6676 N N . ARG B 1 226 ? 34.886 8.176 -21.744 1.00 40.36 853 ARG B N 1
ATOM 6677 C CA . ARG B 1 226 ? 35.960 8.991 -21.174 1.00 33.25 853 ARG B CA 1
ATOM 6678 C C . ARG B 1 226 ? 36.923 9.481 -22.248 1.00 34.60 853 ARG B C 1
ATOM 6679 O O . ARG B 1 226 ? 38.115 9.174 -22.209 1.00 35.04 853 ARG B O 1
ATOM 6687 N N . SER B 1 227 ? 36.409 10.260 -23.195 1.00 39.92 854 SER B N 1
ATOM 6688 C CA . SER B 1 227 ? 37.156 10.540 -24.414 1.00 38.89 854 SER B CA 1
ATOM 6689 C C . SER B 1 227 ? 36.849 11.889 -25.054 1.00 44.58 854 SER B C 1
ATOM 6690 O O . SER B 1 227 ? 35.835 12.521 -24.757 1.00 44.07 854 SER B O 1
ATOM 6693 N N . ILE B 1 228 ? 37.744 12.314 -25.941 1.00 42.61 855 ILE B N 1
ATOM 6694 C CA . ILE B 1 228 ? 37.487 13.422 -26.850 1.00 38.94 855 ILE B CA 1
ATOM 6695 C C . ILE B 1 228 ? 37.616 12.891 -28.274 1.00 55.31 855 ILE B C 1
ATOM 6696 O O . ILE B 1 228 ? 38.709 12.532 -28.714 1.00 49.03 855 ILE B O 1
ATOM 6701 N N . GLU B 1 229 ? 36.499 12.837 -28.992 1.00 62.96 856 GLU B N 1
ATOM 6702 C CA . GLU B 1 229 ? 36.484 12.287 -30.343 1.00 62.82 856 GLU B CA 1
ATOM 6703 C C . GLU B 1 229 ? 36.112 13.354 -31.369 1.00 59.61 856 GLU B C 1
ATOM 6704 O O . GLU B 1 229 ? 35.521 14.377 -31.020 1.00 62.17 856 GLU B O 1
ATOM 6710 N N . ARG B 1 230 ? 36.465 13.115 -32.631 1.00 56.53 857 ARG B N 1
ATOM 6711 C CA . ARG B 1 230 ? 36.080 14.016 -33.715 1.00 52.38 857 ARG B CA 1
ATOM 6712 C C . ARG B 1 230 ? 35.494 13.254 -34.902 1.00 50.99 857 ARG B C 1
ATOM 6713 O O . ARG B 1 230 ? 35.639 12.037 -35.002 1.00 44.62 857 ARG B O 1
ATOM 6721 N N . ALA B 1 231 ? 34.833 13.980 -35.798 1.00 57.47 858 ALA B N 1
ATOM 6722 C CA . ALA B 1 231 ? 34.200 13.373 -36.964 1.00 59.29 858 ALA B CA 1
ATOM 6723 C C . ALA B 1 231 ? 33.885 14.415 -38.031 1.00 60.15 858 ALA B C 1
ATOM 6724 O O . ALA B 1 231 ? 33.944 15.617 -37.775 1.00 54.31 858 ALA B O 1
ATOM 6726 N N . ASN B 1 232 ? 33.558 13.935 -39.226 1.00 67.46 859 ASN B N 1
ATOM 6727 C CA . ASN B 1 232 ? 33.097 14.780 -40.322 1.00 61.83 859 ASN B CA 1
ATOM 6728 C C . ASN B 1 232 ? 31.893 15.596 -39.867 1.00 51.89 859 ASN B C 1
ATOM 6729 O O . ASN B 1 232 ? 30.889 15.031 -39.431 1.00 52.61 859 ASN B O 1
ATOM 6734 N N . LYS B 1 233 ? 31.992 16.920 -39.963 1.00 44.05 860 LYS B N 1
ATOM 6735 C CA . LYS B 1 233 ? 30.940 17.801 -39.451 1.00 43.96 860 LYS B CA 1
ATOM 6736 C C . LYS B 1 233 ? 29.615 17.697 -40.215 1.00 54.86 860 LYS B C 1
ATOM 6737 O O . LYS B 1 233 ? 28.551 17.977 -39.663 1.00 51.61 860 LYS B O 1
ATOM 6743 N N . THR B 1 234 ? 29.678 17.296 -41.480 1.00 72.18 861 THR B N 1
ATOM 6744 C CA . THR B 1 234 ? 28.465 17.117 -42.273 1.00 73.15 861 THR B CA 1
ATOM 6745 C C . THR B 1 234 ? 28.072 15.643 -42.339 1.00 62.32 861 THR B C 1
ATOM 6746 O O . THR B 1 234 ? 26.892 15.300 -42.254 1.00 56.29 861 THR B O 1
ATOM 6750 N N . SER B 1 235 ? 29.073 14.779 -42.476 1.00 58.83 862 SER B N 1
ATOM 6751 C CA . SER B 1 235 ? 28.848 13.343 -42.613 1.00 73.25 862 SER B CA 1
ATOM 6752 C C . SER B 1 235 ? 28.602 12.651 -41.271 1.00 77.64 862 SER B C 1
ATOM 6753 O O . SER B 1 235 ? 27.606 11.948 -41.095 1.00 69.45 862 SER B O 1
ATOM 6756 N N . GLY B 1 236 ? 29.517 12.854 -40.330 1.00 77.08 863 GLY B N 1
ATOM 6757 C CA . GLY B 1 236 ? 29.449 12.179 -39.049 1.00 64.40 863 GLY B CA 1
ATOM 6758 C C . GLY B 1 236 ? 30.316 10.936 -39.045 1.00 65.63 863 GLY B C 1
ATOM 6759 O O . GLY B 1 236 ? 30.370 10.204 -38.056 1.00 67.32 863 GLY B O 1
ATOM 6760 N N . GLN B 1 237 ? 30.997 10.698 -40.162 1.00 63.70 864 GLN B N 1
ATOM 6761 C CA . GLN B 1 237 ? 31.886 9.548 -40.290 1.00 70.02 864 GLN B CA 1
ATOM 6762 C C . GLN B 1 237 ? 33.346 9.980 -40.268 1.00 65.96 864 GLN B C 1
ATOM 6763 O O . GLN B 1 237 ? 33.664 11.086 -39.832 1.00 60.28 864 GLN B O 1
ATOM 6769 N N . ASN B 1 238 ? 34.229 9.108 -40.744 1.00 73.61 865 ASN B N 1
ATOM 6770 C CA . ASN B 1 238 ? 35.662 9.339 -40.627 1.00 76.25 865 ASN B CA 1
ATOM 6771 C C . ASN B 1 238 ? 36.004 9.688 -39.183 1.00 77.41 865 ASN B C 1
ATOM 6772 O O . ASN B 1 238 ? 36.735 10.642 -38.915 1.00 77.65 865 ASN B O 1
ATOM 6777 N N . ARG B 1 239 ? 35.458 8.907 -38.256 1.00 74.08 866 ARG B N 1
ATOM 6778 C CA . ARG B 1 239 ? 35.607 9.176 -36.830 1.00 64.97 866 ARG B CA 1
ATOM 6779 C C . ARG B 1 239 ? 36.911 8.626 -36.258 1.00 64.39 866 ARG B C 1
ATOM 6780 O O . ARG B 1 239 ? 37.300 7.493 -36.539 1.00 63.50 866 ARG B O 1
ATOM 6788 N N . THR B 1 240 ? 37.583 9.446 -35.458 1.00 64.82 867 THR B N 1
ATOM 6789 C CA . THR B 1 240 ? 38.769 9.014 -34.730 1.00 56.84 867 THR B CA 1
ATOM 6790 C C . THR B 1 240 ? 38.708 9.542 -33.303 1.00 57.20 867 THR B C 1
ATOM 6791 O O . THR B 1 240 ? 37.997 10.505 -33.020 1.00 61.96 867 THR B O 1
ATOM 6795 N N . ILE B 1 241 ? 39.445 8.900 -32.406 1.00 53.58 868 ILE B N 1
ATOM 6796 C CA . ILE B 1 241 ? 39.539 9.360 -31.028 1.00 52.85 868 ILE B CA 1
ATOM 6797 C C . ILE B 1 241 ? 40.787 10.219 -30.862 1.00 50.55 868 ILE B C 1
ATOM 6798 O O . ILE B 1 241 ? 41.886 9.799 -31.218 1.00 57.52 868 ILE B O 1
ATOM 6803 N N . ILE B 1 242 ? 40.618 11.426 -30.333 1.00 38.85 869 ILE B N 1
ATOM 6804 C CA . ILE B 1 242 ? 41.750 12.327 -30.155 1.00 42.97 869 ILE B CA 1
ATOM 6805 C C . ILE B 1 242 ? 42.432 12.074 -28.819 1.00 48.49 869 ILE B C 1
ATOM 6806 O O . ILE B 1 242 ? 43.658 12.141 -28.712 1.00 48.29 869 ILE B O 1
ATOM 6811 N N . GLN B 1 243 ? 41.630 11.767 -27.806 1.00 49.92 870 GLN B N 1
ATOM 6812 C CA . GLN B 1 243 ? 42.145 11.533 -26.466 1.00 33.51 870 GLN B CA 1
ATOM 6813 C C . GLN B 1 243 ? 41.269 10.554 -25.695 1.00 41.22 870 GLN B C 1
ATOM 6814 O O . GLN B 1 243 ? 40.042 10.629 -25.744 1.00 49.55 870 GLN B O 1
ATOM 6820 N N . GLY B 1 244 ? 41.908 9.635 -24.979 1.00 41.67 871 GLY B N 1
ATOM 6821 C CA . GLY B 1 244 ? 41.189 8.658 -24.184 1.00 33.68 871 GLY B CA 1
ATOM 6822 C C . GLY B 1 244 ? 41.522 8.755 -22.710 1.00 36.13 871 GLY B C 1
ATOM 6823 O O . GLY B 1 244 ? 42.486 9.415 -22.327 1.00 43.52 871 GLY B O 1
ATOM 6824 N N . HIS B 1 245 ? 40.715 8.103 -21.879 1.00 42.74 872 HIS B N 1
ATOM 6825 C CA . HIS B 1 245 ? 40.951 8.072 -20.438 1.00 36.95 872 HIS B CA 1
ATOM 6826 C C . HIS B 1 245 ? 40.904 9.459 -19.799 1.00 43.05 872 HIS B C 1
ATOM 6827 O O . HIS B 1 245 ? 41.716 9.788 -18.933 1.00 41.65 872 HIS B O 1
ATOM 6834 N N . LEU B 1 246 ? 39.942 10.266 -20.236 1.00 46.39 873 LEU B N 1
ATOM 6835 C CA . LEU B 1 246 ? 39.725 11.587 -19.663 1.00 51.97 873 LEU B CA 1
ATOM 6836 C C . LEU B 1 246 ? 38.419 11.617 -18.881 1.00 58.74 873 LEU B C 1
ATOM 6837 O O . LEU B 1 246 ? 37.340 11.483 -19.455 1.00 63.64 873 LEU B O 1
ATOM 6842 N N . ASP B 1 247 ? 38.523 11.794 -17.568 1.00 62.05 874 ASP B N 1
ATOM 6843 C CA . ASP B 1 247 ? 37.351 11.785 -16.699 1.00 57.90 874 ASP B CA 1
ATOM 6844 C C . ASP B 1 247 ? 36.762 13.184 -16.531 1.00 63.25 874 ASP B C 1
ATOM 6845 O O . ASP B 1 247 ? 37.492 14.147 -16.281 1.00 54.21 874 ASP B O 1
ATOM 6850 N N . TYR B 1 248 ? 35.442 13.281 -16.679 1.00 60.72 875 TYR B N 1
ATOM 6851 C CA . TYR B 1 248 ? 34.702 14.509 -16.402 1.00 72.24 875 TYR B CA 1
ATOM 6852 C C . TYR B 1 248 ? 35.192 15.717 -17.206 1.00 59.24 875 TYR B C 1
ATOM 6853 O O . TYR B 1 248 ? 35.652 16.707 -16.630 1.00 61.58 875 TYR B O 1
ATOM 6862 N N . VAL B 1 249 ? 35.093 15.649 -18.528 1.00 56.85 876 VAL B N 1
ATOM 6863 C CA . VAL B 1 249 ? 35.460 16.791 -19.355 1.00 53.91 876 VAL B CA 1
ATOM 6864 C C . VAL B 1 249 ? 34.253 17.687 -19.573 1.00 43.33 876 VAL B C 1
ATOM 6865 O O . VAL B 1 249 ? 33.360 17.366 -20.351 1.00 49.76 876 VAL B O 1
ATOM 6869 N N . MET B 1 250 ? 34.242 18.819 -18.885 1.00 44.84 877 MET B N 1
ATOM 6870 C CA . MET B 1 250 ? 33.062 19.669 -18.831 1.00 53.17 877 MET B CA 1
ATOM 6871 C C . MET B 1 250 ? 32.786 20.389 -20.151 1.00 61.17 877 MET B C 1
ATOM 6872 O O . MET B 1 250 ? 31.823 20.070 -20.847 1.00 83.15 877 MET B O 1
ATOM 6877 N N . ASP B 1 251 ? 33.636 21.344 -20.502 1.00 48.98 878 ASP B N 1
ATOM 6878 C CA . ASP B 1 251 ? 33.437 22.139 -21.707 1.00 48.08 878 ASP B CA 1
ATOM 6879 C C . ASP B 1 251 ? 34.684 22.078 -22.591 1.00 44.99 878 ASP B C 1
ATOM 6880 O O . ASP B 1 251 ? 35.803 21.957 -22.093 1.00 45.57 878 ASP B O 1
ATOM 6885 N N . ILE B 1 252 ? 34.488 22.153 -23.903 1.00 37.09 879 ILE B N 1
ATOM 6886 C CA . ILE B 1 252 ? 35.602 22.103 -24.849 1.00 39.78 879 ILE B CA 1
ATOM 6887 C C . ILE B 1 252 ? 35.462 23.198 -25.911 1.00 39.16 879 ILE B C 1
ATOM 6888 O O . ILE B 1 252 ? 34.366 23.703 -26.156 1.00 41.17 879 ILE B O 1
ATOM 6893 N N . LEU B 1 253 ? 36.572 23.571 -26.535 1.00 38.05 880 LEU B N 1
ATOM 6894 C CA . LEU B 1 253 ? 36.571 24.710 -27.443 1.00 35.94 880 LEU B CA 1
ATOM 6895 C C . LEU B 1 253 ? 37.799 24.708 -28.348 1.00 37.04 880 LEU B C 1
ATOM 6896 O O . LEU B 1 253 ? 38.799 24.055 -28.051 1.00 29.42 880 LEU B O 1
ATOM 6901 N N . VAL B 1 254 ? 37.719 25.430 -29.461 1.00 39.34 881 VAL B N 1
ATOM 6902 C CA . VAL B 1 254 ? 38.853 25.523 -30.375 1.00 48.32 881 VAL B CA 1
ATOM 6903 C C . VAL B 1 254 ? 39.493 26.901 -30.302 1.00 53.96 881 VAL B C 1
ATOM 6904 O O . VAL B 1 254 ? 38.881 27.899 -30.681 1.00 63.88 881 VAL B O 1
ATOM 6908 N N . PHE B 1 255 ? 40.726 26.947 -29.811 1.00 50.07 882 PHE B N 1
ATOM 6909 C CA . PHE B 1 255 ? 41.449 28.205 -29.669 1.00 51.84 882 PHE B CA 1
ATOM 6910 C C . PHE B 1 255 ? 42.210 28.534 -30.951 1.00 60.34 882 PHE B C 1
ATOM 6911 O O . PHE B 1 255 ? 43.314 28.039 -31.180 1.00 52.56 882 PHE B O 1
ATOM 6919 N N . HIS B 1 256 ? 41.605 29.369 -31.788 1.00 65.68 883 HIS B N 1
ATOM 6920 C CA . HIS B 1 256 ? 42.251 29.828 -33.009 1.00 65.12 883 HIS B CA 1
ATOM 6921 C C . HIS B 1 256 ? 41.678 31.173 -33.432 1.00 60.44 883 HIS B C 1
ATOM 6922 O O . HIS B 1 256 ? 40.512 31.467 -33.173 1.00 58.30 883 HIS B O 1
ATOM 6929 N N . SER B 1 257 ? 42.501 31.986 -34.084 1.00 55.16 884 SER B N 1
ATOM 6930 C CA . SER B 1 257 ? 42.083 33.319 -34.502 1.00 53.38 884 SER B CA 1
ATOM 6931 C C . SER B 1 257 ? 40.896 33.279 -35.461 1.00 51.57 884 SER B C 1
ATOM 6932 O O . SER B 1 257 ? 40.045 34.168 -35.439 1.00 58.74 884 SER B O 1
ATOM 6935 N N . SER B 1 258 ? 40.839 32.247 -36.297 1.00 41.27 885 SER B N 1
ATOM 6936 C CA . SER B 1 258 ? 39.772 32.130 -37.288 1.00 51.44 885 SER B CA 1
ATOM 6937 C C . SER B 1 258 ? 38.397 31.972 -36.640 1.00 59.59 885 SER B C 1
ATOM 6938 O O . SER B 1 258 ? 37.370 32.216 -37.275 1.00 53.44 885 SER B O 1
ATOM 6941 N N . ARG B 1 259 ? 38.385 31.566 -35.375 1.00 54.39 886 ARG B N 1
ATOM 6942 C CA . ARG B 1 259 ? 37.140 31.395 -34.636 1.00 51.69 886 ARG B CA 1
ATOM 6943 C C . ARG B 1 259 ? 36.558 32.737 -34.206 1.00 55.29 886 ARG B C 1
ATOM 6944 O O . ARG B 1 259 ? 35.347 32.878 -34.052 1.00 57.61 886 ARG B O 1
ATOM 6952 N N . GLN B 1 260 ? 37.426 33.724 -34.015 1.00 58.11 887 GLN B N 1
ATOM 6953 C CA . GLN B 1 260 ? 36.981 35.049 -33.601 1.00 64.95 887 GLN B CA 1
ATOM 6954 C C . GLN B 1 260 ? 37.333 36.123 -34.626 1.00 56.74 887 GLN B C 1
ATOM 6955 O O . GLN B 1 260 ? 38.227 36.940 -34.399 1.00 50.48 887 GLN B O 1
ATOM 6961 N N . SER B 1 261 ? 36.619 36.117 -35.748 1.00 53.17 888 SER B N 1
ATOM 6962 C CA . SER B 1 261 ? 36.823 37.102 -36.806 1.00 56.12 888 SER B CA 1
ATOM 6963 C C . SER B 1 261 ? 35.632 38.053 -36.894 1.00 61.03 888 SER B C 1
ATOM 6964 O O . SER B 1 261 ? 34.933 38.272 -35.907 1.00 71.67 888 SER B O 1
ATOM 6967 N N . GLY B 1 262 ? 35.407 38.616 -38.078 1.00 66.72 889 GLY B N 1
ATOM 6968 C CA . GLY B 1 262 ? 34.266 39.488 -38.305 1.00 60.31 889 GLY B CA 1
ATOM 6969 C C . GLY B 1 262 ? 34.446 40.876 -37.722 1.00 57.54 889 GLY B C 1
ATOM 6970 O O . GLY B 1 262 ? 35.521 41.211 -37.220 1.00 50.25 889 GLY B O 1
ATOM 6971 N N . TRP B 1 263 ? 33.389 41.683 -37.777 1.00 59.86 890 TRP B N 1
ATOM 6972 C CA . TRP B 1 263 ? 33.472 43.069 -37.326 1.00 66.65 890 TRP B CA 1
ATOM 6973 C C . TRP B 1 263 ? 32.093 43.708 -37.150 1.00 69.29 890 TRP B C 1
ATOM 6974 O O . TRP B 1 263 ? 31.114 43.280 -37.765 1.00 66.65 890 TRP B O 1
ATOM 6985 N N . ASN B 1 264 ? 32.026 44.729 -36.299 1.00 63.24 891 ASN B N 1
ATOM 6986 C CA . ASN B 1 264 ? 30.813 45.533 -36.142 1.00 57.87 891 ASN B CA 1
ATOM 6987 C C . ASN B 1 264 ? 31.116 46.945 -35.634 1.00 58.44 891 ASN B C 1
ATOM 6988 O O . ASN B 1 264 ? 32.274 47.283 -35.368 1.00 58.14 891 ASN B O 1
ATOM 6993 N N . GLU B 1 265 ? 30.079 47.767 -35.502 1.00 51.55 892 GLU B N 1
ATOM 6994 C CA . GLU B 1 265 ? 30.263 49.155 -35.085 1.00 66.15 892 GLU B CA 1
ATOM 6995 C C . GLU B 1 265 ? 30.823 49.275 -33.667 1.00 63.08 892 GLU B C 1
ATOM 6996 O O . GLU B 1 265 ? 31.384 50.309 -33.302 1.00 70.35 892 GLU B O 1
ATOM 7002 N N . CYS B 1 266 ? 30.672 48.217 -32.874 1.00 57.91 893 CYS B N 1
ATOM 7003 C CA . CYS B 1 266 ? 31.136 48.221 -31.488 1.00 63.20 893 CYS B CA 1
ATOM 7004 C C . CYS B 1 266 ? 32.647 48.043 -31.369 1.00 63.53 893 CYS B C 1
ATOM 7005 O O . CYS B 1 266 ? 33.256 48.469 -30.388 1.00 62.55 893 CYS B O 1
ATOM 7008 N N . ALA B 1 267 ? 33.248 47.405 -32.367 1.00 68.02 894 ALA B N 1
ATOM 7009 C CA . ALA B 1 267 ? 34.684 47.164 -32.349 1.00 72.98 894 ALA B CA 1
ATOM 7010 C C . ALA B 1 267 ? 35.451 48.464 -32.547 1.00 75.58 894 ALA B C 1
ATOM 7011 O O . ALA B 1 267 ? 36.653 48.533 -32.292 1.00 68.34 894 ALA B O 1
ATOM 7013 N N . SER B 1 268 ? 34.742 49.497 -32.990 1.00 86.05 895 SER B N 1
ATOM 7014 C CA . SER B 1 268 ? 35.363 50.776 -33.309 1.00 91.23 895 SER B CA 1
ATOM 7015 C C . SER B 1 268 ? 34.922 51.875 -32.345 1.00 103.15 895 SER B C 1
ATOM 7016 O O . SER B 1 268 ? 33.800 52.380 -32.435 1.00 102.12 895 SER B O 1
ATOM 7019 N N . SER B 1 269 ? 35.812 52.239 -31.427 1.00 105.96 896 SER B N 1
ATOM 7020 C CA . SER B 1 269 ? 35.527 53.277 -30.442 1.00 101.19 896 SER B CA 1
ATOM 7021 C C . SER B 1 269 ? 34.331 52.910 -29.561 1.00 99.78 896 SER B C 1
ATOM 7022 O O . SER B 1 269 ? 33.661 53.786 -29.013 1.00 97.99 896 SER B O 1
ATOM 7025 N N . ASN B 1 270 ? 34.074 51.610 -29.433 1.00 96.15 897 ASN B N 1
ATOM 7026 C CA . ASN B 1 270 ? 32.981 51.100 -28.606 1.00 89.95 897 ASN B CA 1
ATOM 7027 C C . ASN B 1 270 ? 31.629 51.738 -28.935 1.00 85.82 897 ASN B C 1
ATOM 7028 O O . ASN B 1 270 ? 30.778 51.900 -28.059 1.00 74.03 897 ASN B O 1
ATOM 7033 N N . GLY B 1 271 ? 31.439 52.096 -30.202 1.00 91.36 898 GLY B N 1
ATOM 7034 C CA . GLY B 1 271 ? 30.208 52.724 -30.647 1.00 90.52 898 GLY B CA 1
ATOM 7035 C C . GLY B 1 271 ? 29.955 54.064 -29.980 1.00 87.66 898 GLY B C 1
ATOM 7036 O O . GLY B 1 271 ? 28.830 54.571 -29.986 1.00 76.21 898 GLY B O 1
ATOM 7037 N N . HIS B 1 272 ? 31.008 54.637 -29.406 1.00 88.36 899 HIS B N 1
ATOM 7038 C CA . HIS B 1 272 ? 30.906 55.899 -28.680 1.00 92.29 899 HIS B CA 1
ATOM 7039 C C . HIS B 1 272 ? 30.004 55.751 -27.459 1.00 83.12 899 HIS B C 1
ATOM 7040 O O . HIS B 1 272 ? 29.547 56.740 -26.884 1.00 79.58 899 HIS B O 1
ATOM 7047 N N . CYS B 1 273 ? 29.759 54.506 -27.065 1.00 77.17 900 CYS B N 1
ATOM 7048 C CA . CYS B 1 273 ? 28.903 54.210 -25.925 1.00 62.61 900 CYS B CA 1
ATOM 7049 C C . CYS B 1 273 ? 29.617 54.478 -24.605 1.00 64.53 900 CYS B C 1
ATOM 7050 O O . CYS B 1 273 ? 30.765 54.073 -24.412 1.00 67.87 900 CYS B O 1
ATOM 7053 N N . SER B 1 274 ? 28.923 55.160 -23.700 1.00 65.65 901 SER B N 1
ATOM 7054 C CA . SER B 1 274 ? 29.480 55.529 -22.405 1.00 62.31 901 SER B CA 1
ATOM 7055 C C . SER B 1 274 ? 29.837 54.304 -21.565 1.00 65.78 901 SER B C 1
ATOM 7056 O O . SER B 1 274 ? 30.855 54.290 -20.870 1.00 56.76 901 SER B O 1
ATOM 7059 N N . HIS B 1 275 ? 28.997 53.276 -21.630 1.00 62.43 902 HIS B N 1
ATOM 7060 C CA . HIS B 1 275 ? 29.199 52.085 -20.811 1.00 55.77 902 HIS B CA 1
ATOM 7061 C C . HIS B 1 275 ? 29.261 50.794 -21.630 1.00 51.82 902 HIS B C 1
ATOM 7062 O O . HIS B 1 275 ? 30.337 50.236 -21.847 1.00 44.92 902 HIS B O 1
ATOM 7069 N N . LEU B 1 276 ? 28.103 50.323 -22.081 1.00 51.74 903 LEU B N 1
ATOM 7070 C CA . LEU B 1 276 ? 28.031 49.081 -22.842 1.00 49.29 903 LEU B CA 1
ATOM 7071 C C . LEU B 1 276 ? 27.724 49.311 -24.315 1.00 55.93 903 LEU B C 1
ATOM 7072 O O . LEU B 1 276 ? 26.896 50.154 -24.662 1.00 53.41 903 LEU B O 1
ATOM 7077 N N . CYS B 1 277 ? 28.391 48.550 -25.176 1.00 61.18 904 CYS B N 1
ATOM 7078 C CA . CYS B 1 277 ? 28.063 48.540 -26.595 1.00 55.62 904 CYS B CA 1
ATOM 7079 C C . CYS B 1 277 ? 27.510 47.170 -26.981 1.00 42.34 904 CYS B C 1
ATOM 7080 O O . CYS B 1 277 ? 28.235 46.176 -26.996 1.00 38.29 904 CYS B O 1
ATOM 7083 N N . LEU B 1 278 ? 26.219 47.122 -27.289 1.00 39.35 905 LEU B N 1
ATOM 7084 C CA . LEU B 1 278 ? 25.556 45.857 -27.580 1.00 46.33 905 LEU B CA 1
ATOM 7085 C C . LEU B 1 278 ? 25.117 45.766 -29.040 1.00 50.10 905 LEU B C 1
ATOM 7086 O O . LEU B 1 278 ? 24.282 46.546 -29.500 1.00 51.92 905 LEU B O 1
ATOM 7091 N N . ALA B 1 279 ? 25.683 44.804 -29.762 1.00 47.96 906 ALA B N 1
ATOM 7092 C CA . ALA B 1 279 ? 25.326 44.587 -31.158 1.00 62.60 906 ALA B CA 1
ATOM 7093 C C . ALA B 1 279 ? 23.885 44.101 -31.295 1.00 69.13 906 ALA B C 1
ATOM 7094 O O . ALA B 1 279 ? 23.384 43.364 -30.445 1.00 63.00 906 ALA B O 1
ATOM 7096 N N . VAL B 1 280 ? 23.229 44.527 -32.369 1.00 64.40 907 VAL B N 1
ATOM 7097 C CA . VAL B 1 280 ? 21.871 44.098 -32.679 1.00 50.48 907 VAL B CA 1
ATOM 7098 C C . VAL B 1 280 ? 21.775 43.818 -34.177 1.00 49.58 907 VAL B C 1
ATOM 7099 O O . VAL B 1 280 ? 22.494 44.428 -34.967 1.00 47.60 907 VAL B O 1
ATOM 7103 N N . PRO B 1 281 ? 20.894 42.886 -34.574 1.00 57.50 908 PRO B N 1
ATOM 7104 C CA . PRO B 1 281 ? 20.755 42.516 -35.988 1.00 57.99 908 PRO B CA 1
ATOM 7105 C C . PRO B 1 281 ? 20.287 43.683 -36.856 1.00 70.26 908 PRO B C 1
ATOM 7106 O O . PRO B 1 281 ? 20.849 43.917 -37.930 1.00 55.64 908 PRO B O 1
ATOM 7110 N N . VAL B 1 282 ? 19.268 44.400 -36.391 1.00 89.06 909 VAL B N 1
ATOM 7111 C CA . VAL B 1 282 ? 18.724 45.531 -37.135 1.00 107.17 909 VAL B CA 1
ATOM 7112 C C . VAL B 1 282 ? 19.117 46.867 -36.507 1.00 111.90 909 VAL B C 1
ATOM 7113 O O . VAL B 1 282 ? 18.562 47.271 -35.483 1.00 119.36 909 VAL B O 1
ATOM 7117 N N . GLY B 1 283 ? 20.081 47.545 -37.122 1.00 99.96 910 GLY B N 1
ATOM 7118 C CA . GLY B 1 283 ? 20.526 48.840 -36.638 1.00 93.87 910 GLY B CA 1
ATOM 7119 C C . GLY B 1 283 ? 21.985 48.877 -36.223 1.00 89.69 910 GLY B C 1
ATOM 7120 O O . GLY B 1 283 ? 22.467 49.888 -35.709 1.00 80.04 910 GLY B O 1
ATOM 7121 N N . GLY B 1 284 ? 22.691 47.771 -36.442 1.00 93.60 911 GLY B N 1
ATOM 7122 C CA . GLY B 1 284 ? 24.105 47.690 -36.118 1.00 86.90 911 GLY B CA 1
ATOM 7123 C C . GLY B 1 284 ? 24.376 47.387 -34.657 1.00 79.73 911 GLY B C 1
ATOM 7124 O O . GLY B 1 284 ? 24.886 46.318 -34.317 1.00 75.66 911 GLY B O 1
ATOM 7125 N N . PHE B 1 285 ? 24.036 48.334 -33.787 1.00 70.32 912 PHE B N 1
ATOM 7126 C CA . PHE B 1 285 ? 24.270 48.175 -32.359 1.00 62.61 912 PHE B CA 1
ATOM 7127 C C . PHE B 1 285 ? 23.409 49.144 -31.562 1.00 70.43 912 PHE B C 1
ATOM 7128 O O . PHE B 1 285 ? 22.876 50.109 -32.109 1.00 82.35 912 PHE B O 1
ATOM 7136 N N . VAL B 1 286 ? 23.285 48.885 -30.265 1.00 52.26 913 VAL B N 1
ATOM 7137 C CA . VAL B 1 286 ? 22.603 49.803 -29.364 1.00 45.83 913 VAL B CA 1
ATOM 7138 C C . VAL B 1 286 ? 23.472 50.028 -28.126 1.00 46.58 913 VAL B C 1
ATOM 7139 O O . VAL B 1 286 ? 24.227 49.144 -27.723 1.00 42.53 913 VAL B O 1
ATOM 7143 N N . CYS B 1 287 ? 23.390 51.217 -27.537 1.00 48.61 914 CYS B N 1
ATOM 7144 C CA . CYS B 1 287 ? 24.124 51.492 -26.305 1.00 51.93 914 CYS B CA 1
ATOM 7145 C C . CYS B 1 287 ? 23.367 50.948 -25.098 1.00 60.41 914 CYS B C 1
ATOM 7146 O O . CYS B 1 287 ? 22.141 51.039 -25.031 1.00 67.16 914 CYS B O 1
ATOM 7149 N N . GLY B 1 288 ? 24.104 50.375 -24.151 1.00 54.96 915 GLY B N 1
ATOM 7150 C CA . GLY B 1 288 ? 23.507 49.837 -22.943 1.00 44.66 915 GLY B CA 1
ATOM 7151 C C . GLY B 1 288 ? 24.071 50.479 -21.689 1.00 48.93 915 GLY B C 1
ATOM 7152 O O . GLY B 1 288 ? 25.076 51.192 -21.742 1.00 48.90 915 GLY B O 1
ATOM 7153 N N . CYS B 1 289 ? 23.422 50.222 -20.556 1.00 43.23 916 CYS B N 1
ATOM 7154 C CA . CYS B 1 289 ? 23.847 50.785 -19.279 1.00 48.91 916 CYS B CA 1
ATOM 7155 C C . CYS B 1 289 ? 23.893 49.711 -18.196 1.00 44.86 916 CYS B C 1
ATOM 7156 O O . CYS B 1 289 ? 23.335 48.629 -18.369 1.00 53.85 916 CYS B O 1
ATOM 7159 N N . PRO B 1 290 ? 24.568 50.004 -17.073 1.00 42.99 917 PRO B N 1
ATOM 7160 C CA . PRO B 1 290 ? 24.568 49.073 -15.938 1.00 36.98 917 PRO B CA 1
ATOM 7161 C C . PRO B 1 290 ? 23.152 48.847 -15.421 1.00 41.65 917 PRO B C 1
ATOM 7162 O O . PRO B 1 290 ? 22.247 49.608 -15.761 1.00 47.78 917 PRO B O 1
ATOM 7166 N N . ALA B 1 291 ? 22.966 47.814 -14.608 1.00 42.12 918 ALA B N 1
ATOM 7167 C CA . ALA B 1 291 ? 21.660 47.522 -14.029 1.00 39.62 918 ALA B CA 1
ATOM 7168 C C . ALA B 1 291 ? 21.044 48.753 -13.357 1.00 39.72 918 ALA B C 1
ATOM 7169 O O . ALA B 1 291 ? 21.699 49.428 -12.564 1.00 43.36 918 ALA B O 1
ATOM 7171 N N . HIS B 1 292 ? 19.787 49.036 -13.691 1.00 49.75 919 HIS B N 1
ATOM 7172 C CA . HIS B 1 292 ? 19.022 50.134 -13.089 1.00 50.54 919 HIS B CA 1
ATOM 7173 C C . HIS B 1 292 ? 19.365 51.534 -13.613 1.00 59.98 919 HIS B C 1
ATOM 7174 O O . HIS B 1 292 ? 18.678 52.503 -13.288 1.00 63.21 919 HIS B O 1
ATOM 7181 N N . TYR B 1 293 ? 20.421 51.642 -14.413 1.00 47.86 920 TYR B N 1
ATOM 7182 C CA . TYR B 1 293 ? 20.782 52.921 -15.015 1.00 46.70 920 TYR B CA 1
ATOM 7183 C C . TYR B 1 293 ? 19.868 53.251 -16.186 1.00 50.98 920 TYR B C 1
ATOM 7184 O O . TYR B 1 293 ? 19.340 52.356 -16.846 1.00 51.37 920 TYR B O 1
ATOM 7193 N N . SER B 1 294 ? 19.691 54.543 -16.444 1.00 51.81 921 SER B N 1
ATOM 7194 C CA . SER B 1 294 ? 18.890 55.002 -17.574 1.00 51.88 921 SER B CA 1
ATOM 7195 C C . SER B 1 294 ? 19.791 55.450 -18.717 1.00 56.85 921 SER B C 1
ATOM 7196 O O . SER B 1 294 ? 20.833 56.068 -18.490 1.00 61.99 921 SER B O 1
ATOM 7199 N N . LEU B 1 295 ? 19.393 55.141 -19.947 1.00 48.68 922 LEU B N 1
ATOM 7200 C CA . LEU B 1 295 ? 20.114 55.649 -21.106 1.00 52.22 922 LEU B CA 1
ATOM 7201 C C . LEU B 1 295 ? 19.620 57.054 -21.413 1.00 58.51 922 LEU B C 1
ATOM 7202 O O . LEU B 1 295 ? 18.450 57.252 -21.733 1.00 63.00 922 LEU B O 1
ATOM 7207 N N . ASN B 1 296 ? 20.519 58.027 -21.305 1.00 65.12 923 ASN B N 1
ATOM 7208 C CA . ASN B 1 296 ? 20.162 59.429 -21.487 1.00 58.37 923 ASN B CA 1
ATOM 7209 C C . ASN B 1 296 ? 19.675 59.748 -22.897 1.00 61.07 923 ASN B C 1
ATOM 7210 O O . ASN B 1 296 ? 19.829 58.943 -23.814 1.00 60.16 923 ASN B O 1
ATOM 7215 N N . ALA B 1 297 ? 19.085 60.928 -23.061 1.00 68.58 924 ALA B N 1
ATOM 7216 C CA . ALA B 1 297 ? 18.499 61.326 -24.338 1.00 65.16 924 ALA B CA 1
ATOM 7217 C C . ALA B 1 297 ? 19.499 61.258 -25.494 1.00 68.01 924 ALA B C 1
ATOM 7218 O O . ALA B 1 297 ? 19.106 61.169 -26.658 1.00 63.16 924 ALA B O 1
ATOM 7220 N N . ASP B 1 298 ? 20.789 61.295 -25.171 1.00 63.78 925 ASP B N 1
ATOM 7221 C CA . ASP B 1 298 ? 21.829 61.265 -26.196 1.00 57.14 925 ASP B CA 1
ATOM 7222 C C . ASP B 1 298 ? 22.053 59.865 -26.773 1.00 64.21 925 ASP B C 1
ATOM 7223 O O . ASP B 1 298 ? 22.855 59.687 -27.690 1.00 70.97 925 ASP B O 1
ATOM 7228 N N . ASN B 1 299 ? 21.347 58.875 -26.234 1.00 59.45 926 ASN B N 1
ATOM 7229 C CA . ASN B 1 299 ? 21.474 57.502 -26.711 1.00 65.91 926 ASN B CA 1
ATOM 7230 C C . ASN B 1 299 ? 22.885 56.941 -26.517 1.00 70.91 926 ASN B C 1
ATOM 7231 O O . ASN B 1 299 ? 23.229 55.901 -27.084 1.00 66.47 926 ASN B O 1
ATOM 7236 N N . ARG B 1 300 ? 23.701 57.630 -25.722 1.00 62.01 927 ARG B N 1
ATOM 7237 C CA . ARG B 1 300 ? 25.099 57.238 -25.555 1.00 64.21 927 ARG B CA 1
ATOM 7238 C C . ARG B 1 300 ? 25.561 57.159 -24.103 1.00 58.06 927 ARG B C 1
ATOM 7239 O O . ARG B 1 300 ? 26.357 56.289 -23.753 1.00 62.81 927 ARG B O 1
ATOM 7247 N N . THR B 1 301 ? 25.074 58.068 -23.263 1.00 55.56 928 THR B N 1
ATOM 7248 C CA . THR B 1 301 ? 25.492 58.099 -21.862 1.00 66.66 928 THR B CA 1
ATOM 7249 C C . THR B 1 301 ? 24.414 57.574 -20.912 1.00 63.64 928 THR B C 1
ATOM 7250 O O . THR B 1 301 ? 23.241 57.471 -21.277 1.00 56.41 928 THR B O 1
ATOM 7254 N N . CYS B 1 302 ? 24.823 57.242 -19.692 1.00 67.43 929 CYS B N 1
ATOM 7255 C CA . CYS B 1 302 ? 23.914 56.655 -18.716 1.00 61.63 929 CYS B CA 1
ATOM 7256 C C . CYS B 1 302 ? 23.864 57.463 -17.427 1.00 54.28 929 CYS B C 1
ATOM 7257 O O . CYS B 1 302 ? 24.816 58.161 -17.079 1.00 62.61 929 CYS B O 1
ATOM 7260 N N . SER B 1 303 ? 22.746 57.352 -16.718 1.00 52.87 930 SER B N 1
ATOM 7261 C CA . SER B 1 303 ? 22.591 57.980 -15.414 1.00 57.80 930 SER B CA 1
ATOM 7262 C C . SER B 1 303 ? 22.131 56.948 -14.395 1.00 59.03 930 SER B C 1
ATOM 7263 O O . SER B 1 303 ? 21.238 56.146 -14.671 1.00 65.40 930 SER B O 1
ATOM 7266 N N . ALA B 1 304 ? 22.751 56.969 -13.220 1.00 59.39 931 ALA B N 1
ATOM 7267 C CA . ALA B 1 304 ? 22.397 56.053 -12.141 1.00 49.12 931 ALA B CA 1
ATOM 7268 C C . ALA B 1 304 ? 20.957 56.272 -11.688 1.00 48.38 931 ALA B C 1
ATOM 7269 O O . ALA B 1 304 ? 20.394 57.346 -11.902 1.00 44.85 931 ALA B O 1
ATOM 7271 N N . PRO B 1 305 ? 20.355 55.248 -11.062 1.00 50.96 932 PRO B N 1
ATOM 7272 C CA . PRO B 1 305 ? 18.995 55.386 -10.531 1.00 50.74 932 PRO B CA 1
ATOM 7273 C C . PRO B 1 305 ? 18.953 56.427 -9.414 1.00 49.73 932 PRO B C 1
ATOM 7274 O O . PRO B 1 305 ? 19.875 56.491 -8.596 1.00 33.67 932 PRO B O 1
ATOM 7278 N N . THR B 1 306 ? 17.901 57.239 -9.396 1.00 59.13 933 THR B N 1
ATOM 7279 C CA . THR B 1 306 ? 17.755 58.293 -8.397 1.00 65.30 933 THR B CA 1
ATOM 7280 C C . THR B 1 306 ? 17.039 57.775 -7.153 1.00 63.16 933 THR B C 1
ATOM 7281 O O . THR B 1 306 ? 17.517 57.949 -6.032 1.00 52.71 933 THR B O 1
ATOM 7285 N N . THR B 1 307 ? 15.887 57.143 -7.360 1.00 62.78 934 THR B N 1
ATOM 7286 C CA . THR B 1 307 ? 15.157 56.519 -6.266 1.00 55.41 934 THR B CA 1
ATOM 7287 C C . THR B 1 307 ? 15.080 55.013 -6.467 1.00 51.34 934 THR B C 1
ATOM 7288 O O . THR B 1 307 ? 14.918 54.523 -7.585 1.00 52.23 934 THR B O 1
ATOM 7292 N N . PHE B 1 308 ? 15.199 54.284 -5.368 1.00 50.13 935 PHE B N 1
ATOM 7293 C CA . PHE B 1 308 ? 15.153 52.836 -5.404 1.00 47.46 935 PHE B CA 1
ATOM 7294 C C . PHE B 1 308 ? 14.858 52.302 -4.014 1.00 46.20 935 PHE B C 1
ATOM 7295 O O . PHE B 1 308 ? 14.657 53.063 -3.067 1.00 44.73 935 PHE B O 1
ATOM 7303 N N . LEU B 1 309 ? 14.845 50.983 -3.896 1.00 40.80 936 LEU B N 1
ATOM 7304 C CA . LEU B 1 309 ? 14.500 50.345 -2.641 1.00 40.28 936 LEU B CA 1
ATOM 7305 C C . LEU B 1 309 ? 15.581 49.342 -2.240 1.00 44.95 936 LEU B C 1
ATOM 7306 O O . LEU B 1 309 ? 16.055 48.557 -3.063 1.00 53.67 936 LEU B O 1
ATOM 7311 N N . LEU B 1 310 ? 15.990 49.389 -0.977 1.00 40.89 937 LEU B N 1
ATOM 7312 C CA . LEU B 1 310 ? 17.021 48.481 -0.485 1.00 32.34 937 LEU B CA 1
ATOM 7313 C C . LEU B 1 310 ? 16.434 47.446 0.463 1.00 30.79 937 LEU B C 1
ATOM 7314 O O . LEU B 1 310 ? 15.817 47.790 1.470 1.00 44.09 937 LEU B O 1
ATOM 7319 N N . PHE B 1 311 ? 16.614 46.177 0.128 1.00 24.08 938 PHE B N 1
ATOM 7320 C CA . PHE B 1 311 ? 16.253 45.113 1.049 1.00 34.46 938 PHE B CA 1
ATOM 7321 C C . PHE B 1 311 ? 17.430 44.193 1.295 1.00 24.27 938 PHE B C 1
ATOM 7322 O O . PHE B 1 311 ? 18.088 43.721 0.370 1.00 43.66 938 PHE B O 1
ATOM 7330 N N . SER B 1 312 ? 17.683 43.953 2.570 1.00 28.04 939 SER B N 1
ATOM 7331 C CA . SER B 1 312 ? 18.786 43.117 2.997 1.00 27.27 939 SER B CA 1
ATOM 7332 C C . SER B 1 312 ? 18.304 41.745 3.443 1.00 29.65 939 SER B C 1
ATOM 7333 O O . SER B 1 312 ? 17.188 41.576 3.941 1.00 36.54 939 SER B O 1
ATOM 7336 N N . GLN B 1 313 ? 19.192 40.778 3.278 1.00 29.05 940 GLN B N 1
ATOM 7337 C CA . GLN B 1 313 ? 19.008 39.421 3.743 1.00 36.41 940 GLN B CA 1
ATOM 7338 C C . GLN B 1 313 ? 20.080 39.207 4.803 1.00 42.70 940 GLN B C 1
ATOM 7339 O O . GLN B 1 313 ? 20.680 40.161 5.286 1.00 55.49 940 GLN B O 1
ATOM 7345 N N . LYS B 1 314 ? 20.343 37.956 5.151 1.00 45.29 941 LYS B N 1
ATOM 7346 C CA . LYS B 1 314 ? 21.413 37.646 6.090 1.00 37.29 941 LYS B CA 1
ATOM 7347 C C . LYS B 1 314 ? 22.806 37.888 5.505 1.00 47.27 941 LYS B C 1
ATOM 7348 O O . LYS B 1 314 ? 23.680 38.420 6.192 1.00 47.05 941 LYS B O 1
ATOM 7354 N N . SER B 1 315 ? 23.012 37.498 4.246 1.00 46.57 942 SER B N 1
ATOM 7355 C CA . SER B 1 315 ? 24.345 37.547 3.635 1.00 52.18 942 SER B CA 1
ATOM 7356 C C . SER B 1 315 ? 24.462 38.543 2.486 1.00 52.80 942 SER B C 1
ATOM 7357 O O . SER B 1 315 ? 25.509 38.637 1.841 1.00 57.50 942 SER B O 1
ATOM 7360 N N . ALA B 1 316 ? 23.396 39.291 2.228 1.00 45.50 943 ALA B N 1
ATOM 7361 C CA . ALA B 1 316 ? 23.397 40.196 1.087 1.00 43.46 943 ALA B CA 1
ATOM 7362 C C . ALA B 1 316 ? 22.476 41.392 1.264 1.00 38.85 943 ALA B C 1
ATOM 7363 O O . ALA B 1 316 ? 21.474 41.324 1.973 1.00 47.39 943 ALA B O 1
ATOM 7365 N N . ILE B 1 317 ? 22.838 42.48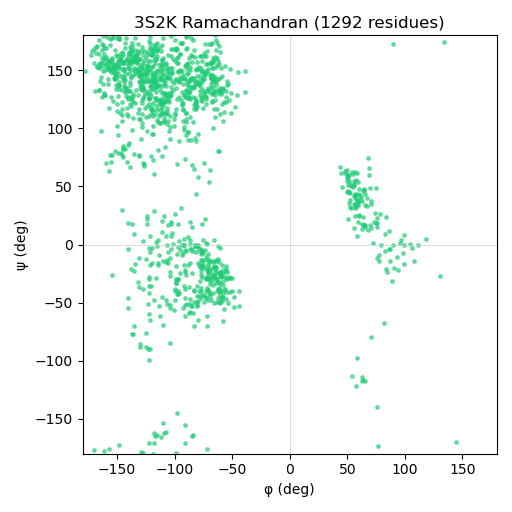9 0.611 1.00 35.39 944 ILE B N 1
ATOM 7366 C CA . ILE B 1 317 ? 21.970 43.648 0.493 1.00 40.31 944 ILE B CA 1
ATOM 7367 C C . ILE B 1 317 ? 21.651 43.831 -0.983 1.00 37.89 944 ILE B C 1
ATOM 7368 O O . ILE B 1 317 ? 22.551 43.894 -1.817 1.00 39.85 944 ILE B O 1
ATOM 7373 N N . ASN B 1 318 ? 20.366 43.891 -1.307 1.00 37.49 945 ASN B N 1
ATOM 7374 C CA . ASN B 1 318 ? 19.936 43.991 -2.694 1.00 39.02 945 ASN B CA 1
ATOM 7375 C C . ASN B 1 318 ? 19.362 45.368 -3.007 1.00 42.41 945 ASN B C 1
ATOM 7376 O O . ASN B 1 318 ? 18.894 46.069 -2.113 1.00 56.16 945 ASN B O 1
ATOM 7381 N N . ARG B 1 319 ? 19.407 45.754 -4.277 1.00 33.93 946 ARG B N 1
ATOM 7382 C CA . ARG B 1 319 ? 18.736 46.966 -4.725 1.00 37.86 946 ARG B CA 1
ATOM 7383 C C . ARG B 1 319 ? 17.731 46.592 -5.799 1.00 41.75 946 ARG B C 1
ATOM 7384 O O . ARG B 1 319 ? 18.031 45.787 -6.678 1.00 53.48 946 ARG B O 1
ATOM 7392 N N . MET B 1 320 ? 16.535 47.160 -5.722 1.00 39.31 947 MET B N 1
ATOM 7393 C CA . MET B 1 320 ? 15.541 46.945 -6.763 1.00 52.24 947 MET B CA 1
ATOM 7394 C C . MET B 1 320 ? 14.804 48.236 -7.086 1.00 47.90 947 MET B C 1
ATOM 7395 O O . MET B 1 320 ? 14.487 49.021 -6.195 1.00 41.04 947 MET B O 1
ATOM 7400 N N . VAL B 1 321 ? 14.541 48.454 -8.369 1.00 43.28 948 VAL B N 1
ATOM 7401 C CA . VAL B 1 321 ? 13.837 49.650 -8.808 1.00 34.28 948 VAL B CA 1
ATOM 7402 C C . VAL B 1 321 ? 12.363 49.354 -9.007 1.00 34.51 948 VAL B C 1
ATOM 7403 O O . VAL B 1 321 ? 11.960 48.203 -9.158 1.00 39.61 948 VAL B O 1
ATOM 7407 N N . ILE B 1 322 ? 11.555 50.404 -9.009 1.00 43.91 949 ILE B N 1
ATOM 7408 C CA . ILE B 1 322 ? 10.138 50.253 -9.293 1.00 55.73 949 ILE B CA 1
ATOM 7409 C C . ILE B 1 322 ? 9.839 50.723 -10.712 1.00 62.31 949 ILE B C 1
ATOM 7410 O O . ILE B 1 322 ? 9.575 51.902 -10.947 1.00 58.33 949 ILE B O 1
ATOM 7415 N N . ASP B 1 323 ? 9.906 49.786 -11.653 1.00 76.41 950 ASP B N 1
ATOM 7416 C CA . ASP B 1 323 ? 9.686 50.075 -13.065 1.00 70.43 950 ASP B CA 1
ATOM 7417 C C . ASP B 1 323 ? 8.389 49.449 -13.548 1.00 68.88 950 ASP B C 1
ATOM 7418 O O . ASP B 1 323 ? 7.878 48.509 -12.942 1.00 70.88 950 ASP B O 1
ATOM 7423 N N . GLU B 1 324 ? 7.861 49.979 -14.645 1.00 78.68 951 GLU B N 1
ATOM 7424 C CA . GLU B 1 324 ? 6.761 49.338 -15.349 1.00 86.65 951 GLU B CA 1
ATOM 7425 C C . GLU B 1 324 ? 7.291 48.049 -15.971 1.00 89.27 951 GLU B C 1
ATOM 7426 O O . GLU B 1 324 ? 6.558 47.075 -16.150 1.00 75.65 951 GLU B O 1
ATOM 7432 N N . GLN B 1 325 ? 8.586 48.057 -16.275 1.00 94.80 952 GLN B N 1
ATOM 7433 C CA . GLN B 1 325 ? 9.259 46.931 -16.910 1.00 79.75 952 GLN B CA 1
ATOM 7434 C C . GLN B 1 325 ? 9.522 45.791 -15.929 1.00 81.68 952 GLN B C 1
ATOM 7435 O O . GLN B 1 325 ? 9.821 44.668 -16.338 1.00 79.07 952 GLN B O 1
ATOM 7441 N N . GLN B 1 326 ? 9.416 46.086 -14.637 1.00 78.47 953 GLN B N 1
ATOM 7442 C CA . GLN B 1 326 ? 9.695 45.099 -13.601 1.00 74.01 953 GLN B CA 1
ATOM 7443 C C . GLN B 1 326 ? 11.160 44.677 -13.637 1.00 78.27 953 GLN B C 1
ATOM 7444 O O . GLN B 1 326 ? 11.466 43.486 -13.604 1.00 81.40 953 GLN B O 1
ATOM 7450 N N . SER B 1 327 ? 12.060 45.656 -13.709 1.00 74.84 954 SER B N 1
ATOM 7451 C CA . SER B 1 327 ? 13.495 45.379 -13.749 1.00 65.50 954 SER B CA 1
ATOM 7452 C C . SER B 1 327 ? 13.924 44.503 -12.575 1.00 64.17 954 SER B C 1
ATOM 7453 O O . SER B 1 327 ? 13.447 44.680 -11.451 1.00 58.04 954 SER B O 1
ATOM 7456 N N . PRO B 1 328 ? 14.834 43.553 -12.836 1.00 52.67 955 PRO B N 1
ATOM 7457 C CA . PRO B 1 328 ? 15.300 42.609 -11.815 1.00 47.55 955 PRO B CA 1
ATOM 7458 C C . PRO B 1 328 ? 16.096 43.290 -10.710 1.00 47.42 955 PRO B C 1
ATOM 7459 O O . PRO B 1 328 ? 16.854 44.226 -10.975 1.00 49.19 955 PRO B O 1
ATOM 7463 N N . ASP B 1 329 ? 15.915 42.822 -9.479 1.00 38.73 956 ASP B N 1
ATOM 7464 C CA . ASP B 1 329 ? 16.742 43.258 -8.367 1.00 30.60 956 ASP B CA 1
ATOM 7465 C C . ASP B 1 329 ? 18.156 42.736 -8.574 1.00 43.88 956 ASP B C 1
ATOM 7466 O O . ASP B 1 329 ? 18.359 41.741 -9.270 1.00 55.27 956 ASP B O 1
ATOM 7471 N N . ILE B 1 330 ? 19.135 43.406 -7.978 1.00 46.88 957 ILE B N 1
ATOM 7472 C CA . ILE B 1 330 ? 20.514 42.943 -8.058 1.00 37.88 957 ILE B CA 1
ATOM 7473 C C . ILE B 1 330 ? 21.175 42.920 -6.689 1.00 39.65 957 ILE B C 1
ATOM 7474 O O . ILE B 1 330 ? 20.771 43.642 -5.777 1.00 40.94 957 ILE B O 1
ATOM 7479 N N . ILE B 1 331 ? 22.193 42.079 -6.558 1.00 43.35 958 ILE B N 1
ATOM 7480 C CA . ILE B 1 331 ? 22.969 41.994 -5.330 1.00 40.68 958 ILE B CA 1
ATOM 7481 C C . ILE B 1 331 ? 24.106 43.010 -5.377 1.00 50.85 958 ILE B C 1
ATOM 7482 O O . ILE B 1 331 ? 24.884 43.036 -6.331 1.00 54.85 958 ILE B O 1
ATOM 7487 N N . LEU B 1 332 ? 24.184 43.857 -4.355 1.00 29.61 959 LEU B N 1
ATOM 7488 C CA . LEU B 1 332 ? 25.245 44.853 -4.263 1.00 40.75 959 LEU B CA 1
ATOM 7489 C C . LEU B 1 332 ? 26.572 44.187 -3.909 1.00 41.23 959 LEU B C 1
ATOM 7490 O O . LEU B 1 332 ? 26.643 43.375 -2.983 1.00 33.84 959 LEU B O 1
ATOM 7495 N N . PRO B 1 333 ? 27.634 44.534 -4.647 1.00 41.11 960 PRO B N 1
ATOM 7496 C CA . PRO B 1 333 ? 28.937 43.884 -4.493 1.00 40.16 960 PRO B CA 1
ATOM 7497 C C . PRO B 1 333 ? 29.729 44.413 -3.301 1.00 45.77 960 PRO B C 1
ATOM 7498 O O . PRO B 1 333 ? 30.843 44.908 -3.480 1.00 50.33 960 PRO B O 1
ATOM 7502 N N . ILE B 1 334 ? 29.161 44.314 -2.104 1.00 53.34 961 ILE B N 1
ATOM 7503 C CA . ILE B 1 334 ? 29.892 44.662 -0.891 1.00 57.67 961 ILE B CA 1
ATOM 7504 C C . ILE B 1 334 ? 30.619 43.432 -0.352 1.00 59.54 961 ILE B C 1
ATOM 7505 O O . ILE B 1 334 ? 29.988 42.461 0.074 1.00 48.90 961 ILE B O 1
ATOM 7510 N N . HIS B 1 335 ? 31.947 43.476 -0.388 1.00 56.99 962 HIS B N 1
ATOM 7511 C CA . HIS B 1 335 ? 32.767 42.373 0.098 1.00 52.55 962 HIS B CA 1
ATOM 7512 C C . HIS B 1 335 ? 32.709 42.259 1.615 1.00 60.39 962 HIS B C 1
ATOM 7513 O O . HIS B 1 335 ? 32.833 41.168 2.173 1.00 59.24 962 HIS B O 1
ATOM 7520 N N . SER B 1 336 ? 32.508 43.393 2.275 1.00 75.27 963 SER B N 1
ATOM 7521 C CA . SER B 1 336 ? 32.496 43.448 3.732 1.00 86.05 963 SER B CA 1
ATOM 7522 C C . SER B 1 336 ? 31.320 42.692 4.360 1.00 99.78 963 SER B C 1
ATOM 7523 O O . SER B 1 336 ? 31.369 42.337 5.538 1.00 113.35 963 SER B O 1
ATOM 7526 N N . LEU B 1 337 ? 30.268 42.451 3.581 1.00 85.68 964 LEU B N 1
ATOM 7527 C CA . LEU B 1 337 ? 29.049 41.846 4.121 1.00 82.99 964 LEU B CA 1
ATOM 7528 C C . LEU B 1 337 ? 29.251 40.426 4.647 1.00 91.65 964 LEU B C 1
ATOM 7529 O O . LEU B 1 337 ? 29.937 39.617 4.017 1.00 97.14 964 LEU B O 1
ATOM 7534 N N . ARG B 1 338 ? 28.665 40.138 5.809 1.00 92.86 965 ARG B N 1
ATOM 7535 C CA . ARG B 1 338 ? 28.650 38.779 6.352 1.00 93.38 965 ARG B CA 1
ATOM 7536 C C . ARG B 1 338 ? 27.312 38.424 7.004 1.00 87.31 965 ARG B C 1
ATOM 7537 O O . ARG B 1 338 ? 26.693 37.421 6.653 1.00 101.77 965 ARG B O 1
ATOM 7545 N N . ASN B 1 339 ? 26.866 39.241 7.952 1.00 58.55 966 ASN B N 1
ATOM 7546 C CA . ASN B 1 339 ? 25.639 38.943 8.686 1.00 67.51 966 ASN B CA 1
ATOM 7547 C C . ASN B 1 339 ? 24.846 40.192 9.028 1.00 73.60 966 ASN B C 1
ATOM 7548 O O . ASN B 1 339 ? 24.838 40.629 10.177 1.00 66.98 966 ASN B O 1
ATOM 7553 N N . VAL B 1 340 ? 24.175 40.762 8.031 1.00 65.41 967 VAL B N 1
ATOM 7554 C CA . VAL B 1 340 ? 23.465 42.019 8.234 1.00 52.91 967 VAL B CA 1
ATOM 7555 C C . VAL B 1 340 ? 22.179 41.829 9.026 1.00 47.48 967 VAL B C 1
ATOM 7556 O O . VAL B 1 340 ? 21.470 40.836 8.867 1.00 43.50 967 VAL B O 1
ATOM 7560 N N . ARG B 1 341 ? 21.892 42.804 9.879 1.00 45.78 968 ARG B N 1
ATOM 7561 C CA . ARG B 1 341 ? 20.764 42.742 10.790 1.00 34.30 968 ARG B CA 1
ATOM 7562 C C . ARG B 1 341 ? 19.830 43.925 10.562 1.00 45.50 968 ARG B C 1
ATOM 7563 O O . ARG B 1 341 ? 18.622 43.831 10.786 1.00 47.06 968 ARG B O 1
ATOM 7571 N N . ALA B 1 342 ? 20.400 45.041 10.120 1.00 49.91 969 ALA B N 1
ATOM 7572 C CA . ALA B 1 342 ? 19.627 46.242 9.824 1.00 47.50 969 ALA B CA 1
ATOM 7573 C C . ALA B 1 342 ? 20.377 47.122 8.828 1.00 40.77 969 ALA B C 1
ATOM 7574 O O . ALA B 1 342 ? 21.606 47.117 8.793 1.00 48.34 969 ALA B O 1
ATOM 7576 N N . ILE B 1 343 ? 19.643 47.873 8.015 1.00 32.77 970 ILE B N 1
ATOM 7577 C CA . ILE B 1 343 ? 20.274 48.761 7.043 1.00 35.23 970 ILE B CA 1
ATOM 7578 C C . ILE B 1 343 ? 19.683 50.162 7.075 1.00 23.49 970 ILE B C 1
ATOM 7579 O O . ILE B 1 343 ? 18.516 50.352 7.409 1.00 44.93 970 ILE B O 1
ATOM 7584 N N . ASP B 1 344 ? 20.507 51.140 6.723 1.00 47.33 971 ASP B N 1
ATOM 7585 C CA . ASP B 1 344 ? 20.049 52.510 6.537 1.00 41.31 971 ASP B CA 1
ATOM 7586 C C . ASP B 1 344 ? 20.807 53.090 5.350 1.00 37.50 971 ASP B C 1
ATOM 7587 O O . ASP B 1 344 ? 21.670 52.428 4.775 1.00 32.97 971 ASP B O 1
ATOM 7592 N N . TYR B 1 345 ? 20.495 54.324 4.979 1.00 43.07 972 TYR B N 1
ATOM 7593 C CA . TYR B 1 345 ? 21.155 54.930 3.832 1.00 35.47 972 TYR B CA 1
ATOM 7594 C C . TYR B 1 345 ? 21.271 56.439 3.975 1.00 32.96 972 TYR B C 1
ATOM 7595 O O . TYR B 1 345 ? 20.284 57.129 4.235 1.00 48.13 972 TYR B O 1
ATOM 7604 N N . ASP B 1 346 ? 22.487 56.943 3.803 1.00 29.98 973 ASP B N 1
ATOM 7605 C CA . ASP B 1 346 ? 22.721 58.379 3.770 1.00 35.27 973 ASP B CA 1
ATOM 7606 C C . ASP B 1 346 ? 22.609 58.898 2.341 1.00 46.72 973 ASP B C 1
ATOM 7607 O O . ASP B 1 346 ? 23.485 58.643 1.517 1.00 47.35 973 ASP B O 1
ATOM 7612 N N . PRO B 1 347 ? 21.527 59.633 2.046 1.00 43.33 974 PRO B N 1
ATOM 7613 C CA . PRO B 1 347 ? 21.294 60.173 0.702 1.00 43.35 974 PRO B CA 1
ATOM 7614 C C . PRO B 1 347 ? 22.256 61.309 0.362 1.00 51.81 974 PRO B C 1
ATOM 7615 O O . PRO B 1 347 ? 22.563 61.517 -0.812 1.00 54.47 974 PRO B O 1
ATOM 7619 N N . LEU B 1 348 ? 22.724 62.027 1.379 1.00 54.82 975 LEU B N 1
ATOM 7620 C CA . LEU B 1 348 ? 23.645 63.140 1.173 1.00 53.51 975 LEU B CA 1
ATOM 7621 C C . LEU B 1 348 ? 24.910 62.673 0.455 1.00 52.37 975 LEU B C 1
ATOM 7622 O O . LEU B 1 348 ? 25.162 63.067 -0.685 1.00 54.19 975 LEU B O 1
ATOM 7627 N N . ASP B 1 349 ? 25.697 61.828 1.118 1.00 53.25 976 ASP B N 1
ATOM 7628 C CA . ASP B 1 349 ? 26.922 61.291 0.522 1.00 53.49 976 ASP B CA 1
ATOM 7629 C C . ASP B 1 349 ? 26.677 60.024 -0.301 1.00 56.24 976 ASP B C 1
ATOM 7630 O O . ASP B 1 349 ? 27.611 59.450 -0.860 1.00 57.03 976 ASP B O 1
ATOM 7635 N N . LYS B 1 350 ? 25.420 59.594 -0.368 1.00 58.78 977 LYS B N 1
ATOM 7636 C CA . LYS B 1 350 ? 25.041 58.403 -1.125 1.00 47.45 977 LYS B CA 1
ATOM 7637 C C . LYS B 1 350 ? 25.788 57.147 -0.679 1.00 53.87 977 LYS B C 1
ATOM 7638 O O . LYS B 1 350 ? 26.425 56.475 -1.490 1.00 54.86 977 LYS B O 1
ATOM 7644 N N . GLN B 1 351 ? 25.701 56.824 0.607 1.00 51.17 978 GLN B N 1
ATOM 7645 C CA . GLN B 1 351 ? 26.383 55.644 1.126 1.00 42.20 978 GLN B CA 1
ATOM 7646 C C . GLN B 1 351 ? 25.489 54.730 1.966 1.00 46.00 978 GLN B C 1
ATOM 7647 O O . GLN B 1 351 ? 24.522 55.173 2.584 1.00 49.37 978 GLN B O 1
ATOM 7653 N N . LEU B 1 352 ? 25.835 53.448 1.977 1.00 38.93 979 LEU B N 1
ATOM 7654 C CA . LEU B 1 352 ? 25.009 52.419 2.594 1.00 32.05 979 LEU B CA 1
ATOM 7655 C C . LEU B 1 352 ? 25.562 51.990 3.950 1.00 39.77 979 LEU B C 1
ATOM 7656 O O . LEU B 1 352 ? 26.741 51.657 4.069 1.00 53.52 979 LEU B O 1
ATOM 7661 N N . TYR B 1 353 ? 24.706 52.003 4.967 1.00 41.85 980 TYR B N 1
ATOM 7662 C CA . TYR B 1 353 ? 25.100 51.606 6.318 1.00 44.02 980 TYR B CA 1
ATOM 7663 C C . TYR B 1 353 ? 24.394 50.314 6.724 1.00 49.00 980 TYR B C 1
ATOM 7664 O O . TYR B 1 353 ? 23.229 50.107 6.384 1.00 57.78 980 TYR B O 1
ATOM 7673 N N . TRP B 1 354 ? 25.094 49.449 7.453 1.00 42.99 981 TRP B N 1
ATOM 7674 C CA . TRP B 1 354 ? 24.472 48.237 7.988 1.00 34.87 981 TRP B CA 1
ATOM 7675 C C . TRP B 1 354 ? 25.103 47.766 9.295 1.00 35.68 981 TRP B C 1
ATOM 7676 O O . TRP B 1 354 ? 26.212 48.165 9.643 1.00 36.07 981 TRP B O 1
ATOM 7687 N N . ILE B 1 355 ? 24.374 46.913 10.011 1.00 42.22 982 ILE B N 1
ATOM 7688 C CA . ILE B 1 355 ? 24.853 46.303 11.246 1.00 38.46 982 ILE B CA 1
ATOM 7689 C C . ILE B 1 355 ? 25.230 44.842 11.017 1.00 36.55 982 ILE B C 1
ATOM 7690 O O . ILE B 1 355 ? 24.406 44.045 10.573 1.00 36.01 982 ILE B O 1
ATOM 7695 N N . ASP B 1 356 ? 26.476 44.496 11.321 1.00 38.47 983 ASP B N 1
ATOM 7696 C CA . ASP B 1 356 ? 26.925 43.110 11.274 1.00 44.47 983 ASP B CA 1
ATOM 7697 C C . ASP B 1 356 ? 26.688 42.486 12.648 1.00 39.40 983 ASP B C 1
ATOM 7698 O O . ASP B 1 356 ? 27.325 42.870 13.627 1.00 43.74 983 ASP B O 1
ATOM 7703 N N . SER B 1 357 ? 25.767 41.530 12.717 1.00 32.23 984 SER B N 1
ATOM 7704 C CA . SER B 1 357 ? 25.364 40.942 13.991 1.00 30.00 984 SER B CA 1
ATOM 7705 C C . SER B 1 357 ? 26.413 39.997 14.578 1.00 54.81 984 SER B C 1
ATOM 7706 O O . SER B 1 357 ? 26.399 39.714 15.777 1.00 55.58 984 SER 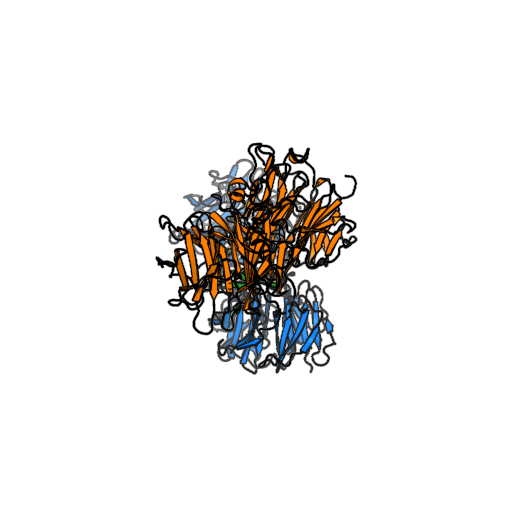B O 1
ATOM 7709 N N . ARG B 1 358 ? 27.320 39.510 13.736 1.00 49.44 985 ARG B N 1
ATOM 7710 C CA . ARG B 1 358 ? 28.353 38.586 14.195 1.00 51.42 985 ARG B CA 1
ATOM 7711 C C . ARG B 1 358 ? 29.623 39.308 14.632 1.00 56.33 985 ARG B C 1
ATOM 7712 O O . ARG B 1 358 ? 30.122 39.087 15.734 1.00 62.28 985 ARG B O 1
ATOM 7720 N N . GLN B 1 359 ? 30.146 40.168 13.766 1.00 60.72 986 GLN B N 1
ATOM 7721 C CA . GLN B 1 359 ? 31.322 40.961 14.104 1.00 55.97 986 GLN B CA 1
ATOM 7722 C C . GLN B 1 359 ? 30.927 42.143 14.983 1.00 57.66 986 GLN B C 1
ATOM 7723 O O . GLN B 1 359 ? 31.780 42.905 15.442 1.00 70.33 986 GLN B O 1
ATOM 7729 N N . ASN B 1 360 ? 29.623 42.280 15.210 1.00 38.02 987 ASN B N 1
ATOM 7730 C CA . ASN B 1 360 ? 29.072 43.324 16.075 1.00 44.92 987 ASN B CA 1
ATOM 7731 C C . ASN B 1 360 ? 29.615 44.718 15.795 1.00 49.58 987 ASN B C 1
ATOM 7732 O O . ASN B 1 360 ? 30.222 45.343 16.662 1.00 46.13 987 ASN B O 1
ATOM 7737 N N . MET B 1 361 ? 29.379 45.203 14.582 1.00 46.99 988 MET B N 1
ATOM 7738 C CA . MET B 1 361 ? 29.839 46.528 14.194 1.00 49.55 988 MET B CA 1
ATOM 7739 C C . MET B 1 361 ? 28.865 47.192 13.229 1.00 52.24 988 MET B C 1
ATOM 7740 O O . MET B 1 361 ? 28.058 46.523 12.588 1.00 48.68 988 MET B O 1
ATOM 7745 N N . ILE B 1 362 ? 28.935 48.516 13.143 1.00 48.76 989 ILE B N 1
ATOM 7746 C CA . ILE B 1 362 ? 28.182 49.244 12.133 1.00 42.62 989 ILE B CA 1
ATOM 7747 C C . ILE B 1 362 ? 29.144 49.668 11.033 1.00 43.60 989 ILE B C 1
ATOM 7748 O O . ILE B 1 362 ? 30.002 50.523 11.251 1.00 49.33 989 ILE B O 1
ATOM 7753 N N . ARG B 1 363 ? 29.011 49.061 9.858 1.00 45.74 990 ARG B N 1
ATOM 7754 C CA . ARG B 1 363 ? 29.905 49.357 8.745 1.00 46.39 990 ARG B CA 1
ATOM 7755 C C . ARG B 1 363 ? 29.277 50.287 7.715 1.00 48.76 990 ARG B C 1
ATOM 7756 O O . ARG B 1 363 ? 28.072 50.534 7.729 1.00 46.50 990 ARG B O 1
ATOM 7764 N N . LYS B 1 364 ? 30.116 50.789 6.817 1.00 48.03 991 LYS B N 1
ATOM 7765 C CA . LYS B 1 364 ? 29.685 51.723 5.791 1.00 43.01 991 LYS B CA 1
ATOM 7766 C C . LYS B 1 364 ? 30.367 51.401 4.469 1.00 41.55 991 LYS B C 1
ATOM 7767 O O . LYS B 1 364 ? 31.472 50.863 4.445 1.00 49.38 991 LYS B O 1
ATOM 7773 N N . ALA B 1 365 ? 29.691 51.731 3.374 1.00 45.94 992 ALA B N 1
ATOM 7774 C CA . ALA B 1 365 ? 30.214 51.534 2.029 1.00 48.34 992 ALA B CA 1
ATOM 7775 C C . ALA B 1 365 ? 29.202 52.062 1.027 1.00 56.76 992 ALA B C 1
ATOM 7776 O O . ALA B 1 365 ? 27.998 52.040 1.284 1.00 52.40 992 ALA B O 1
ATOM 7778 N N . GLN B 1 366 ? 29.684 52.547 -0.110 1.00 68.52 993 GLN B N 1
ATOM 7779 C CA . GLN B 1 366 ? 28.781 52.924 -1.187 1.00 81.45 993 GLN B CA 1
ATOM 7780 C C . GLN B 1 366 ? 28.311 51.670 -1.918 1.00 79.28 993 GLN B C 1
ATOM 7781 O O . GLN B 1 366 ? 28.917 50.605 -1.785 1.00 75.78 993 GLN B O 1
ATOM 7787 N N . GLU B 1 367 ? 27.223 51.796 -2.671 1.00 73.02 994 GLU B N 1
ATOM 7788 C CA . GLU B 1 367 ? 26.633 50.661 -3.373 1.00 69.90 994 GLU B CA 1
ATOM 7789 C C . GLU B 1 367 ? 27.681 49.941 -4.216 1.00 72.83 994 GLU B C 1
ATOM 7790 O O . GLU B 1 367 ? 27.580 48.740 -4.465 1.00 64.91 994 GLU B O 1
ATOM 7796 N N . ASP B 1 368 ? 28.690 50.696 -4.642 1.00 90.54 995 ASP B N 1
ATOM 7797 C CA . ASP B 1 368 ? 29.800 50.176 -5.433 1.00 84.65 995 ASP B CA 1
ATOM 7798 C C . ASP B 1 368 ? 30.558 49.091 -4.671 1.00 83.56 995 ASP B C 1
ATOM 7799 O O . ASP B 1 368 ? 31.163 48.202 -5.271 1.00 76.03 995 ASP B O 1
ATOM 7804 N N . GLY B 1 369 ? 30.520 49.171 -3.345 1.00 85.30 996 GLY B N 1
ATOM 7805 C CA . GLY B 1 369 ? 31.243 48.240 -2.499 1.00 72.47 996 GLY B CA 1
ATOM 7806 C C . GLY B 1 369 ? 32.545 48.839 -2.005 1.00 69.83 996 GLY B C 1
ATOM 7807 O O . GLY B 1 369 ? 33.148 48.349 -1.050 1.00 70.01 996 GLY B O 1
ATOM 7808 N N . SER B 1 370 ? 32.977 49.910 -2.662 1.00 72.69 997 SER B N 1
ATOM 7809 C CA . SER B 1 370 ? 34.220 50.582 -2.305 1.00 71.26 997 SER B CA 1
ATOM 7810 C C . SER B 1 370 ? 34.002 51.601 -1.193 1.00 70.67 997 SER B C 1
ATOM 7811 O O . SER B 1 370 ? 32.876 51.812 -0.741 1.00 65.26 997 SER B O 1
ATOM 7814 N N . GLN B 1 371 ? 35.089 52.234 -0.765 1.00 67.45 998 GLN B N 1
ATOM 7815 C CA . GLN B 1 371 ? 35.043 53.234 0.297 1.00 63.06 998 GLN B CA 1
ATOM 7816 C C . GLN B 1 371 ? 34.413 52.688 1.575 1.00 55.01 998 GLN B C 1
ATOM 7817 O O . GLN B 1 371 ? 33.726 53.411 2.296 1.00 52.98 998 GLN B O 1
ATOM 7823 N N . GLY B 1 372 ? 34.655 51.409 1.849 1.00 57.56 999 GLY B N 1
ATOM 7824 C CA . GLY B 1 372 ? 34.168 50.784 3.066 1.00 50.79 999 GLY B CA 1
ATOM 7825 C C . GLY B 1 372 ? 34.860 51.339 4.297 1.00 50.98 999 GLY B C 1
ATOM 7826 O O . GLY B 1 372 ? 36.048 51.660 4.260 1.00 53.71 999 GLY B O 1
ATOM 7827 N N . PHE B 1 373 ? 34.117 51.447 5.393 1.00 51.38 1000 PHE B N 1
ATOM 7828 C CA . PHE B 1 373 ? 34.647 52.027 6.621 1.00 55.90 1000 PHE B CA 1
ATOM 7829 C C . PHE B 1 373 ? 33.801 51.642 7.832 1.00 51.41 1000 PHE B C 1
ATOM 7830 O O . PHE B 1 373 ? 32.580 51.770 7.810 1.00 56.44 1000 PHE B O 1
ATOM 7838 N N . THR B 1 374 ? 34.456 51.167 8.885 1.00 58.77 1001 THR B N 1
ATOM 7839 C CA . THR B 1 374 ? 33.760 50.818 10.120 1.00 52.03 1001 THR B CA 1
ATOM 7840 C C . THR B 1 374 ? 33.570 52.049 10.997 1.00 47.89 1001 THR B C 1
ATOM 7841 O O . THR B 1 374 ? 34.530 52.756 11.297 1.00 54.17 1001 THR B O 1
ATOM 7845 N N . VAL B 1 375 ? 32.331 52.298 11.411 1.00 45.11 1002 VAL B N 1
ATOM 7846 C CA . VAL B 1 375 ? 32.012 53.492 12.190 1.00 54.23 1002 VAL B CA 1
ATOM 7847 C C . VAL B 1 375 ? 31.711 53.187 13.663 1.00 56.12 1002 VAL B C 1
ATOM 7848 O O . VAL B 1 375 ? 31.716 54.088 14.504 1.00 60.66 1002 VAL B O 1
ATOM 7852 N N . VAL B 1 376 ? 31.473 51.914 13.974 1.00 57.61 1003 VAL B N 1
ATOM 7853 C CA . VAL B 1 376 ? 31.307 51.473 15.361 1.00 50.67 1003 VAL B CA 1
ATOM 7854 C C . VAL B 1 376 ? 31.872 50.066 15.589 1.00 49.08 1003 VAL B C 1
ATOM 7855 O O . VAL B 1 376 ? 31.466 49.117 14.921 1.00 53.74 1003 VAL B O 1
ATOM 7859 N N . VAL B 1 377 ? 32.810 49.939 16.528 1.00 58.14 1004 VAL B N 1
ATOM 7860 C CA . VAL B 1 377 ? 33.392 48.641 16.884 1.00 61.84 1004 VAL B CA 1
ATOM 7861 C C . VAL B 1 377 ? 33.593 48.521 18.387 1.00 78.27 1004 VAL B C 1
ATOM 7862 O O . VAL B 1 377 ? 33.560 49.517 19.108 1.00 85.61 1004 VAL B O 1
ATOM 7866 N N . SER B 1 378 ? 33.820 47.299 18.854 1.00 95.43 1005 SER B N 1
ATOM 7867 C CA . SER B 1 378 ? 34.084 47.063 20.269 1.00 110.35 1005 SER B CA 1
ATOM 7868 C C . SER B 1 378 ? 35.485 46.501 20.482 1.00 117.78 1005 SER B C 1
ATOM 7869 O O . SER B 1 378 ? 35.702 45.294 20.380 1.00 128.49 1005 SER B O 1
ATOM 7872 N N . GLU B 1 386 ? 31.332 45.681 26.40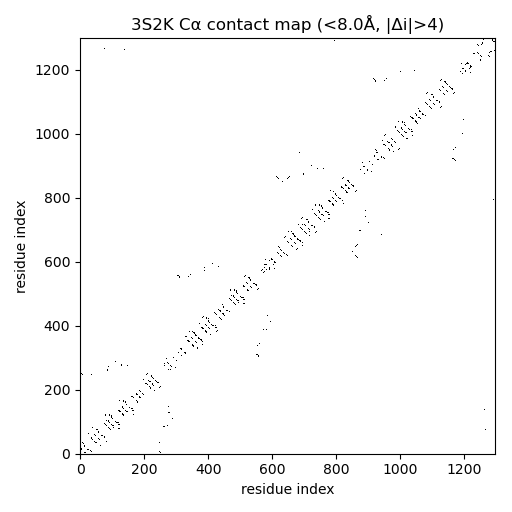0 1.00 99.67 1013 GLU B N 1
ATOM 7873 C CA . GLU B 1 386 ? 30.867 44.993 25.202 1.00 100.39 1013 GLU B CA 1
ATOM 7874 C C . GLU B 1 386 ? 29.803 45.807 24.467 1.00 95.43 1013 GLU B C 1
ATOM 7875 O O . GLU B 1 386 ? 29.035 46.547 25.083 1.00 89.53 1013 GLU B O 1
ATOM 7881 N N . ILE B 1 387 ? 29.767 45.662 23.146 1.00 90.63 1014 ILE B N 1
ATOM 7882 C CA . ILE B 1 387 ? 28.808 46.372 22.305 1.00 75.87 1014 ILE B CA 1
ATOM 7883 C C . ILE B 1 387 ? 28.085 45.395 21.382 1.00 69.83 1014 ILE B C 1
ATOM 7884 O O . ILE B 1 387 ? 28.704 44.501 20.804 1.00 68.84 1014 ILE B O 1
ATOM 7889 N N . GLN B 1 388 ? 26.773 45.565 21.247 1.00 63.36 1015 GLN B N 1
ATOM 7890 C CA . GLN B 1 388 ? 25.971 44.659 20.431 1.00 59.34 1015 GLN B CA 1
ATOM 7891 C C . GLN B 1 388 ? 24.820 45.400 19.746 1.00 53.40 1015 GLN B C 1
ATOM 7892 O O . GLN B 1 388 ? 23.667 45.306 20.174 1.00 49.13 1015 GLN B O 1
ATOM 7898 N N . PRO B 1 389 ? 25.136 46.138 18.671 1.00 44.77 1016 PRO B N 1
ATOM 7899 C CA . PRO B 1 389 ? 24.169 46.993 17.973 1.00 43.46 1016 PRO B CA 1
ATOM 7900 C C . PRO B 1 389 ? 22.963 46.207 17.478 1.00 44.31 1016 PRO B C 1
ATOM 7901 O O . PRO B 1 389 ? 23.126 45.131 16.898 1.00 43.01 1016 PRO B O 1
ATOM 7905 N N . TYR B 1 390 ? 21.770 46.747 17.710 1.00 43.58 1017 TYR B N 1
ATOM 7906 C CA . TYR B 1 390 ? 20.529 46.074 17.343 1.00 33.61 1017 TYR B CA 1
ATOM 7907 C C . TYR B 1 390 ? 19.867 46.747 16.148 1.00 38.51 1017 TYR B C 1
ATOM 7908 O O . TYR B 1 390 ? 19.460 46.086 15.193 1.00 38.65 1017 TYR B O 1
ATOM 7917 N N . ASP B 1 391 ? 19.753 48.067 16.207 1.00 44.77 1018 ASP B N 1
ATOM 7918 C CA . ASP B 1 391 ? 19.112 48.810 15.134 1.00 43.41 1018 ASP B CA 1
ATOM 7919 C C 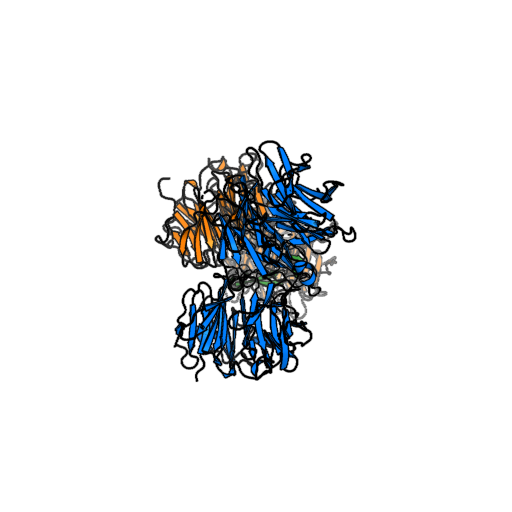. ASP B 1 391 ? 19.680 50.218 15.048 1.00 49.87 1018 ASP B C 1
ATOM 7920 O O . ASP B 1 391 ? 20.137 50.776 16.045 1.00 49.16 1018 ASP B O 1
ATOM 7925 N N . LEU B 1 392 ? 19.651 50.785 13.847 1.00 43.74 1019 LEU B N 1
ATOM 7926 C CA . LEU B 1 392 ? 20.213 52.109 13.619 1.00 38.65 1019 LEU B CA 1
ATOM 7927 C C . LEU B 1 392 ? 19.263 52.996 12.823 1.00 41.19 1019 LEU B C 1
ATOM 7928 O O . LEU B 1 392 ? 18.461 52.509 12.020 1.00 37.84 1019 LEU B O 1
ATOM 7933 N N . SER B 1 393 ? 19.357 54.301 13.058 1.00 34.64 1020 SER B N 1
ATOM 7934 C CA . SER B 1 393 ? 18.573 55.276 12.308 1.00 33.11 1020 SER B CA 1
ATOM 7935 C C . SER B 1 393 ? 19.377 56.555 12.111 1.00 33.37 1020 SER B C 1
ATOM 7936 O O . SER B 1 393 ? 19.723 57.234 13.078 1.00 53.24 1020 SER B O 1
ATOM 7939 N N . ILE B 1 394 ? 19.668 56.881 10.856 1.00 28.95 1021 ILE B N 1
ATOM 7940 C CA . ILE B 1 394 ? 20.543 58.005 10.540 1.00 26.24 1021 ILE B CA 1
ATOM 7941 C C . ILE B 1 394 ? 19.844 59.358 10.547 1.00 41.47 1021 ILE B C 1
ATOM 7942 O O . ILE B 1 394 ? 18.835 59.551 9.867 1.00 48.57 1021 ILE B O 1
ATOM 7947 N N . ASP B 1 395 ? 20.400 60.291 11.316 1.00 44.36 1022 ASP B N 1
ATOM 7948 C CA . ASP B 1 395 ? 20.010 61.694 11.249 1.00 49.96 1022 ASP B CA 1
ATOM 7949 C C . ASP B 1 395 ? 20.862 62.375 10.177 1.00 52.64 1022 ASP B C 1
ATOM 7950 O O . ASP B 1 395 ? 21.997 62.778 10.439 1.00 48.56 1022 ASP B O 1
ATOM 7955 N N . ILE B 1 396 ? 20.315 62.493 8.970 1.00 61.43 1023 ILE B N 1
ATOM 7956 C CA . ILE B 1 396 ? 21.082 62.981 7.823 1.00 57.19 1023 ILE B CA 1
ATOM 7957 C C . ILE B 1 396 ? 21.407 64.468 7.903 1.00 47.15 1023 ILE B C 1
ATOM 7958 O O . ILE B 1 396 ? 22.232 64.967 7.139 1.00 53.88 1023 ILE B O 1
ATOM 7963 N N . TYR B 1 397 ? 20.758 65.169 8.825 1.00 48.49 1024 TYR B N 1
ATOM 7964 C CA . TYR B 1 397 ? 20.972 66.604 8.978 1.00 53.56 1024 TYR B CA 1
ATOM 7965 C C . TYR B 1 397 ? 22.149 66.915 9.898 1.00 53.43 1024 TYR B C 1
ATOM 7966 O O . TYR B 1 397 ? 23.040 67.685 9.540 1.00 54.18 1024 TYR B O 1
ATOM 7975 N N . SER B 1 398 ? 22.157 66.310 11.080 1.00 50.85 1025 SER B N 1
ATOM 7976 C CA . SER B 1 398 ? 23.252 66.517 12.017 1.00 50.04 1025 SER B CA 1
ATOM 7977 C C . SER B 1 398 ? 24.387 65.536 11.749 1.00 49.01 1025 SER B C 1
ATOM 7978 O O . SER B 1 398 ? 25.381 65.515 12.475 1.00 63.81 1025 SER B O 1
ATOM 7981 N N . ARG B 1 399 ? 24.232 64.733 10.699 1.00 41.21 1026 ARG B N 1
ATOM 7982 C CA . ARG B 1 399 ? 25.235 63.745 10.320 1.00 35.18 1026 ARG B CA 1
ATOM 7983 C C . ARG B 1 399 ? 25.482 62.759 11.460 1.00 47.61 1026 ARG B C 1
ATOM 7984 O O . ARG B 1 399 ? 26.627 62.420 11.761 1.00 56.16 1026 ARG B O 1
ATOM 7992 N N . TYR B 1 400 ? 24.404 62.302 12.092 1.00 47.43 1027 TYR B N 1
ATOM 7993 C CA . TYR B 1 400 ? 24.511 61.406 13.243 1.00 42.59 1027 TYR B CA 1
ATOM 7994 C C . TYR B 1 400 ? 23.795 60.075 13.024 1.00 44.71 1027 TYR B C 1
ATOM 7995 O O . TYR B 1 400 ? 22.807 59.998 12.293 1.00 50.43 1027 TYR B O 1
ATOM 8004 N N . ILE B 1 401 ? 24.296 59.029 13.671 1.00 43.83 1028 ILE B N 1
ATOM 8005 C CA . ILE B 1 401 ? 23.607 57.747 13.685 1.00 40.62 1028 ILE B CA 1
ATOM 8006 C C . ILE B 1 401 ? 23.065 57.478 15.079 1.00 43.03 1028 ILE B C 1
ATOM 8007 O O . ILE B 1 401 ? 23.827 57.409 16.044 1.00 45.10 1028 ILE B O 1
ATOM 8012 N N . TYR B 1 402 ? 21.749 57.332 15.184 1.00 42.60 1029 TYR B N 1
ATOM 8013 C CA . TYR B 1 402 ? 21.139 56.894 16.429 1.00 39.14 1029 TYR B CA 1
ATOM 8014 C C . TYR B 1 402 ? 20.989 55.381 16.377 1.00 41.78 1029 TYR B C 1
ATOM 8015 O O . TYR B 1 402 ? 20.359 54.847 15.462 1.00 42.15 1029 TYR B O 1
ATOM 8024 N N . TRP B 1 403 ? 21.589 54.689 17.341 1.00 38.44 1030 TRP B N 1
ATOM 8025 C CA . TRP B 1 403 ? 21.503 53.233 17.385 1.00 33.09 1030 TRP B CA 1
ATOM 8026 C C . TRP B 1 403 ? 21.198 52.687 18.778 1.00 43.07 1030 TRP B C 1
ATOM 8027 O O . TRP B 1 403 ? 21.345 53.382 19.782 1.00 43.87 1030 TRP B O 1
ATOM 8038 N N . THR B 1 404 ? 20.757 51.437 18.826 1.00 44.22 1031 THR B N 1
ATOM 8039 C CA . THR B 1 404 ? 20.405 50.797 20.082 1.00 32.36 1031 THR B CA 1
ATOM 8040 C C . THR B 1 404 ? 21.326 49.617 20.350 1.00 38.74 1031 THR B C 1
ATOM 8041 O O . THR B 1 404 ? 21.701 48.890 19.430 1.00 36.30 1031 THR B O 1
ATOM 8045 N N . CYS B 1 405 ? 21.694 49.434 21.613 1.00 47.17 1032 CYS B N 1
ATOM 8046 C CA . CYS B 1 405 ? 22.578 48.342 21.996 1.00 50.00 1032 CYS B CA 1
ATOM 8047 C C . CYS B 1 405 ? 21.823 47.271 22.770 1.00 53.17 1032 CYS B C 1
ATOM 8048 O O . CYS B 1 405 ? 21.219 47.543 23.808 1.00 48.13 1032 CYS B O 1
ATOM 8051 N N . GLU B 1 406 ? 21.870 46.049 22.254 1.00 51.79 1033 GLU B N 1
ATOM 8052 C CA . GLU B 1 406 ? 21.191 44.919 22.870 1.00 53.24 1033 GLU B CA 1
ATOM 8053 C C . GLU B 1 406 ? 21.909 44.466 24.141 1.00 56.50 1033 GLU B C 1
ATOM 8054 O O . GLU B 1 406 ? 21.365 43.698 24.934 1.00 50.14 1033 GLU B O 1
ATOM 8060 N N . ALA B 1 407 ? 23.132 44.950 24.334 1.00 65.77 1034 ALA B N 1
ATOM 8061 C CA . ALA B 1 407 ? 23.945 44.542 25.476 1.00 67.63 1034 ALA B CA 1
ATOM 8062 C C . ALA B 1 407 ? 23.792 45.479 26.676 1.00 68.93 1034 ALA B C 1
ATOM 8063 O O . ALA B 1 407 ? 23.478 45.037 27.783 1.00 64.72 1034 ALA B O 1
ATOM 8065 N N . THR B 1 408 ? 24.017 46.770 26.450 1.00 61.43 1035 THR B N 1
ATOM 8066 C CA . THR B 1 408 ? 23.929 47.758 27.521 1.00 51.03 1035 THR B CA 1
ATOM 8067 C C . THR B 1 408 ? 22.566 48.460 27.561 1.00 50.42 1035 THR B C 1
ATOM 8068 O O . THR B 1 408 ? 22.341 49.353 28.381 1.00 42.30 1035 THR B O 1
ATOM 8072 N N . ASN B 1 409 ? 21.661 48.043 26.679 1.00 54.82 1036 ASN B N 1
ATOM 8073 C CA . ASN B 1 409 ? 20.298 48.570 26.649 1.00 49.55 1036 ASN B CA 1
ATOM 8074 C C . ASN B 1 409 ? 20.213 50.093 26.662 1.00 56.39 1036 ASN B C 1
ATOM 8075 O O . ASN B 1 409 ? 19.541 50.677 27.512 1.00 76.52 1036 ASN B O 1
ATOM 8080 N N . VAL B 1 410 ? 20.889 50.736 25.716 1.00 51.51 1037 VAL B N 1
ATOM 8081 C CA . VAL B 1 410 ? 20.885 52.193 25.648 1.00 52.89 1037 VAL B CA 1
ATOM 8082 C C . VAL B 1 410 ? 20.664 52.681 24.225 1.00 45.44 1037 VAL B C 1
ATOM 8083 O O . VAL B 1 410 ? 20.833 51.926 23.271 1.00 52.25 1037 VAL B O 1
ATOM 8087 N N . ILE B 1 411 ? 20.277 53.944 24.089 1.00 44.07 1038 ILE B N 1
ATOM 8088 C CA . ILE B 1 411 ? 20.283 54.592 22.785 1.00 44.35 1038 ILE B CA 1
ATOM 8089 C C . ILE B 1 411 ? 21.541 55.448 22.666 1.00 46.38 1038 ILE B C 1
ATOM 8090 O O . ILE B 1 411 ? 21.699 56.457 23.355 1.00 42.11 1038 ILE B O 1
ATOM 8095 N N . ASN B 1 412 ? 22.436 55.013 21.789 1.00 45.01 1039 ASN B N 1
ATOM 8096 C CA . ASN B 1 412 ? 23.736 55.635 21.599 1.00 54.97 1039 ASN B CA 1
ATOM 8097 C C . ASN B 1 412 ? 23.708 56.416 20.288 1.00 57.38 1039 ASN B C 1
ATOM 8098 O O . ASN B 1 412 ? 23.071 55.987 19.326 1.00 64.91 1039 ASN B O 1
ATOM 8103 N N . VAL B 1 413 ? 24.375 57.564 20.241 1.00 45.87 1040 VAL B N 1
ATOM 8104 C CA . VAL B 1 413 ? 24.449 58.330 18.995 1.00 48.01 1040 VAL B CA 1
ATOM 8105 C C . VAL B 1 413 ? 25.887 58.657 18.586 1.00 45.02 1040 VAL B C 1
ATOM 8106 O O . VAL B 1 413 ? 26.663 59.197 19.373 1.00 41.78 1040 VAL B O 1
ATOM 8110 N N . THR B 1 414 ? 26.222 58.318 17.342 1.00 42.48 1041 THR B N 1
ATOM 8111 C CA . THR B 1 414 ? 27.589 58.409 16.844 1.00 38.35 1041 THR B CA 1
ATOM 8112 C C . THR B 1 414 ? 27.665 59.201 15.541 1.00 44.71 1041 THR B C 1
ATOM 8113 O O . THR B 1 414 ? 26.795 59.079 14.680 1.00 55.51 1041 THR B O 1
ATOM 8117 N N . ARG B 1 415 ? 28.708 60.014 15.404 1.00 51.33 1042 ARG B N 1
ATOM 8118 C CA . ARG B 1 415 ? 28.936 60.761 14.173 1.00 43.55 1042 ARG B CA 1
ATOM 8119 C C . ARG B 1 415 ? 29.288 59.801 13.042 1.00 44.29 1042 ARG B C 1
ATOM 8120 O O . ARG B 1 415 ? 29.760 58.692 13.283 1.00 52.10 1042 ARG B O 1
ATOM 8128 N N . LEU B 1 416 ? 29.062 60.239 11.808 1.00 48.77 1043 LEU B N 1
ATOM 8129 C CA . LEU B 1 416 ? 29.303 59.404 10.636 1.00 50.53 1043 LEU B CA 1
ATOM 8130 C C . LEU B 1 416 ? 30.775 59.052 10.431 1.00 60.45 1043 LEU B C 1
ATOM 8131 O O . LEU B 1 416 ? 31.094 58.093 9.723 1.00 65.31 1043 LEU B O 1
ATOM 8136 N N . ASP B 1 417 ? 31.667 59.826 11.044 1.00 65.64 1044 ASP B N 1
ATOM 8137 C CA . ASP B 1 417 ? 33.104 59.618 10.866 1.00 72.04 1044 ASP B CA 1
ATOM 8138 C C . ASP B 1 417 ? 33.691 58.620 11.867 1.00 70.42 1044 ASP B C 1
ATOM 8139 O O . ASP B 1 417 ? 34.783 58.090 11.657 1.00 72.38 1044 ASP B O 1
ATOM 8144 N N . GLY B 1 418 ? 32.967 58.367 12.952 1.00 50.46 1045 GLY B N 1
ATOM 8145 C CA . GLY B 1 418 ? 33.402 57.375 13.913 1.00 49.30 1045 GLY B CA 1
ATOM 8146 C C . GLY B 1 418 ? 33.407 57.825 15.359 1.00 53.01 1045 GLY B C 1
ATOM 8147 O O . GLY B 1 418 ? 33.268 56.998 16.260 1.00 59.14 1045 GLY B O 1
ATOM 8148 N N . ARG B 1 419 ? 33.566 59.125 15.594 1.00 54.37 1046 ARG B N 1
ATOM 8149 C CA . ARG B 1 419 ? 33.645 59.622 16.967 1.00 69.97 1046 ARG B CA 1
ATOM 8150 C C . ARG B 1 419 ? 32.268 59.786 17.605 1.00 61.21 1046 ARG B C 1
ATOM 8151 O O . ARG B 1 419 ? 31.315 60.220 16.959 1.00 53.13 1046 ARG B O 1
ATOM 8159 N N . SER B 1 420 ? 32.191 59.431 18.883 1.00 65.27 1047 SER B N 1
ATOM 8160 C CA . SER B 1 420 ? 30.937 59.377 19.624 1.00 67.20 1047 SER B CA 1
ATOM 8161 C C . SER B 1 420 ? 30.383 60.749 19.991 1.00 64.77 1047 SER B C 1
ATOM 8162 O O . SER B 1 420 ? 31.139 61.692 20.222 1.00 65.95 1047 SER B O 1
ATOM 8165 N N . VAL B 1 421 ? 29.057 60.849 20.040 1.00 52.50 1048 VAL B N 1
ATOM 8166 C CA . VAL B 1 421 ? 28.396 61.998 20.646 1.00 48.96 1048 VAL B CA 1
ATOM 8167 C C . VAL B 1 421 ? 28.002 61.649 22.077 1.00 55.79 1048 VAL B C 1
ATOM 8168 O O . VAL B 1 421 ? 28.174 62.453 22.990 1.00 72.18 1048 VAL B O 1
ATOM 8172 N N . GLY B 1 422 ? 27.475 60.442 22.263 1.00 63.58 1049 GLY B N 1
ATOM 8173 C CA . GLY B 1 422 ? 27.114 59.960 23.584 1.00 64.33 1049 GLY B CA 1
ATOM 8174 C C . GLY B 1 422 ? 25.746 59.307 23.672 1.00 54.42 1049 GLY B C 1
ATOM 8175 O O . GLY B 1 422 ? 24.982 59.299 22.711 1.00 52.42 1049 GLY B O 1
ATOM 8176 N N . VAL B 1 423 ? 25.441 58.751 24.840 1.00 58.34 1050 VAL B N 1
ATOM 8177 C CA . VAL B 1 423 ? 24.140 58.146 25.091 1.00 57.13 1050 VAL B CA 1
ATOM 8178 C C . VAL B 1 423 ? 23.084 59.228 25.292 1.00 54.29 1050 VAL B C 1
ATOM 8179 O O . VAL B 1 423 ? 23.367 60.276 25.867 1.00 65.45 1050 VAL B O 1
ATOM 8183 N N . VAL B 1 424 ? 21.874 58.981 24.804 1.00 50.84 1051 VAL B N 1
ATOM 8184 C CA . VAL B 1 424 ? 20.776 59.927 24.977 1.00 50.16 1051 VAL B CA 1
ATOM 8185 C C . VAL B 1 424 ? 19.607 59.283 25.715 1.00 52.79 1051 VAL B C 1
ATOM 8186 O O . VAL B 1 424 ? 18.638 59.952 26.066 1.00 65.04 1051 VAL B O 1
ATOM 8190 N N . LEU B 1 425 ? 19.702 57.979 25.948 1.00 36.94 1052 LEU B N 1
ATOM 8191 C CA . LEU B 1 425 ? 18.658 57.275 26.678 1.00 44.65 1052 LEU B CA 1
ATOM 8192 C C . LEU B 1 425 ? 19.170 55.991 27.321 1.00 48.63 1052 LEU B C 1
ATOM 8193 O O . LEU B 1 425 ? 19.601 55.068 26.635 1.00 47.07 1052 LEU B O 1
ATOM 8198 N N . LYS B 1 426 ? 19.116 55.951 28.648 1.00 56.04 1053 LYS B N 1
ATOM 8199 C CA . LYS B 1 426 ? 19.496 54.768 29.409 1.00 65.59 1053 LYS B CA 1
ATOM 8200 C C . LYS B 1 426 ? 18.569 54.621 30.607 1.00 67.61 1053 LYS B C 1
ATOM 8201 O O . LYS B 1 426 ? 18.187 55.609 31.232 1.00 77.51 1053 LYS B O 1
ATOM 8207 N N . GLY B 1 427 ? 18.201 53.385 30.920 1.00 55.45 1054 GLY B N 1
ATOM 8208 C CA . GLY B 1 427 ? 17.292 53.126 32.017 1.00 51.90 1054 GLY B CA 1
ATOM 8209 C C . GLY B 1 427 ? 17.496 51.742 32.593 1.00 67.82 1054 GLY B C 1
ATOM 8210 O O . GLY B 1 427 ? 17.953 50.834 31.901 1.00 78.36 1054 GLY B O 1
ATOM 8211 N N . GLU B 1 428 ? 17.155 51.585 33.866 1.00 75.60 1055 GLU B N 1
ATOM 8212 C CA . GLU B 1 428 ? 17.295 50.306 34.543 1.00 84.73 1055 GLU B CA 1
ATOM 8213 C C . GLU B 1 428 ? 16.449 49.228 33.874 1.00 87.60 1055 GLU B C 1
ATOM 8214 O O . GLU B 1 428 ? 16.944 48.145 33.558 1.00 93.94 1055 GLU B O 1
ATOM 8220 N N . GLN B 1 429 ? 15.172 49.531 33.656 1.00 78.53 1056 GLN B N 1
ATOM 8221 C CA . GLN B 1 429 ? 14.244 48.559 33.085 1.00 77.40 1056 GLN B CA 1
ATOM 8222 C C . GLN B 1 429 ? 14.000 48.798 31.596 1.00 73.89 1056 GLN B C 1
ATOM 8223 O O . GLN B 1 429 ? 13.234 48.072 30.960 1.00 71.61 1056 GLN B O 1
ATOM 8229 N N . ASP B 1 430 ? 14.659 49.814 31.048 1.00 64.47 1057 ASP B N 1
ATOM 8230 C CA . ASP B 1 430 ? 14.504 50.153 29.638 1.00 54.29 1057 ASP B CA 1
ATOM 8231 C C . ASP B 1 430 ? 15.309 49.224 28.735 1.00 58.61 1057 ASP B C 1
ATOM 8232 O O . ASP B 1 430 ? 16.453 48.878 29.038 1.00 61.86 1057 ASP B O 1
ATOM 8237 N N . ARG B 1 431 ? 14.694 48.822 27.627 1.00 51.16 1058 ARG B N 1
ATOM 8238 C CA . ARG B 1 431 ? 15.358 48.006 26.618 1.00 55.97 1058 ARG B CA 1
ATOM 8239 C C . ARG B 1 431 ? 14.953 48.458 25.219 1.00 59.43 1058 ARG B C 1
ATOM 8240 O O . ARG B 1 431 ? 14.015 47.914 24.629 1.00 52.86 1058 ARG B O 1
ATOM 8248 N N . PRO B 1 432 ? 15.657 49.474 24.690 1.00 55.59 1059 PRO B N 1
ATOM 8249 C CA . PRO B 1 432 ? 15.373 50.012 23.356 1.00 50.86 1059 PRO B CA 1
ATOM 8250 C C . PRO B 1 432 ? 15.856 49.066 22.261 1.00 44.92 1059 PRO B C 1
ATOM 8251 O O . PRO B 1 432 ? 16.988 48.598 22.314 1.00 44.99 1059 PRO B O 1
ATOM 8255 N N . ARG B 1 433 ? 14.996 48.788 21.288 1.00 39.27 1060 ARG B N 1
ATOM 8256 C CA . ARG B 1 433 ? 15.337 47.908 20.179 1.00 39.08 1060 ARG B CA 1
ATOM 8257 C C . ARG B 1 433 ? 15.193 48.630 18.838 1.00 40.08 1060 ARG B C 1
ATOM 8258 O O . ARG B 1 433 ? 16.142 49.247 18.358 1.00 41.84 1060 ARG B O 1
ATOM 8266 N N . ALA B 1 434 ? 14.008 48.575 18.241 1.00 33.03 1061 ALA B N 1
ATOM 8267 C CA . ALA B 1 434 ? 13.783 49.273 16.982 1.00 35.82 1061 ALA B CA 1
ATOM 8268 C C . ALA B 1 434 ? 13.831 50.778 17.212 1.00 41.29 1061 ALA B C 1
ATOM 8269 O O . ALA B 1 434 ? 13.324 51.267 18.215 1.00 41.42 1061 ALA B O 1
ATOM 8271 N N . ILE B 1 435 ? 14.432 51.507 16.276 1.00 33.23 1062 ILE B N 1
ATOM 8272 C CA . ILE B 1 435 ? 14.598 52.949 16.420 1.00 32.15 1062 ILE B CA 1
ATOM 8273 C C . ILE B 1 435 ? 14.468 53.688 15.083 1.00 35.75 1062 ILE B C 1
ATOM 8274 O O . ILE B 1 435 ? 15.001 53.245 14.065 1.00 41.85 1062 ILE B O 1
ATOM 8279 N N . VAL B 1 436 ? 13.741 54.803 15.087 1.00 30.08 1063 VAL B N 1
ATOM 8280 C CA . VAL B 1 436 ? 13.679 55.697 13.924 1.00 34.18 1063 VAL B CA 1
ATOM 8281 C C . VAL B 1 436 ? 13.634 57.162 14.347 1.00 35.99 1063 VAL B C 1
ATOM 8282 O O . VAL B 1 436 ? 12.808 57.561 15.167 1.00 34.70 1063 VAL B O 1
ATOM 8286 N N . VAL B 1 437 ? 14.534 57.959 13.782 1.00 34.10 1064 VAL B N 1
ATOM 8287 C CA . VAL B 1 437 ? 14.638 59.368 14.133 1.00 36.40 1064 VAL B CA 1
ATOM 8288 C C . VAL B 1 437 ? 13.855 60.246 13.166 1.00 43.12 1064 VAL B C 1
ATOM 8289 O O . VAL B 1 437 ? 13.791 59.968 11.966 1.00 44.29 1064 VAL B O 1
ATOM 8293 N N . ASN B 1 438 ? 13.259 61.305 13.701 1.00 37.86 1065 ASN B N 1
ATOM 8294 C CA . ASN B 1 438 ? 12.522 62.268 12.895 1.00 48.08 1065 ASN B CA 1
ATOM 8295 C C . ASN B 1 438 ? 13.038 63.680 13.158 1.00 55.82 1065 ASN B C 1
ATOM 8296 O O . ASN B 1 438 ? 12.329 64.509 13.730 1.00 48.72 1065 ASN B O 1
ATOM 8301 N N . PRO B 1 439 ? 14.285 63.952 12.740 1.00 56.07 1066 PRO B N 1
ATOM 8302 C CA . PRO B 1 439 ? 14.982 65.214 13.023 1.00 49.39 1066 PRO B CA 1
ATOM 8303 C C . PRO B 1 439 ? 14.279 66.438 12.438 1.00 53.90 1066 PRO B C 1
ATOM 8304 O O . PRO B 1 439 ? 14.602 67.565 12.820 1.00 67.37 1066 PRO B O 1
ATOM 8308 N N . GLU B 1 440 ? 13.339 66.226 11.523 1.00 41.04 1067 GLU B N 1
ATOM 8309 C CA . GLU B 1 440 ? 12.585 67.341 10.960 1.00 47.26 1067 GLU B CA 1
ATOM 8310 C C . GLU B 1 440 ? 11.658 67.947 12.011 1.00 53.63 1067 GLU B C 1
ATOM 8311 O O . GLU B 1 440 ? 11.423 69.154 12.019 1.00 62.79 1067 GLU B O 1
ATOM 8317 N N . LYS B 1 441 ? 11.138 67.106 12.899 1.00 51.24 1068 LYS B N 1
ATOM 8318 C CA . LYS B 1 441 ? 10.235 67.573 13.947 1.00 56.11 1068 LYS B CA 1
ATOM 8319 C C . LYS B 1 441 ? 10.904 67.619 15.326 1.00 52.54 1068 LYS B C 1
ATOM 8320 O O . LYS B 1 441 ? 10.389 68.249 16.248 1.00 48.13 1068 LYS B O 1
ATOM 8326 N N . GLY B 1 442 ? 12.043 66.945 15.463 1.00 46.13 1069 GLY B N 1
ATOM 8327 C CA . GLY B 1 442 ? 12.821 66.995 16.689 1.00 40.30 1069 GLY B CA 1
ATOM 8328 C C . GLY B 1 442 ? 12.641 65.813 17.629 1.00 50.67 1069 GLY B C 1
ATOM 8329 O O . GLY B 1 442 ? 13.141 65.828 18.757 1.00 47.77 1069 GLY B O 1
ATOM 8330 N N . TYR B 1 443 ? 11.936 64.783 17.168 1.00 48.39 1070 TYR B N 1
ATOM 8331 C CA . TYR B 1 443 ? 11.666 63.610 17.995 1.00 36.85 1070 TYR B CA 1
ATOM 8332 C C . TYR B 1 443 ? 12.314 62.337 17.447 1.00 46.56 1070 TYR B C 1
ATOM 8333 O O . TYR B 1 443 ? 12.785 62.298 16.310 1.00 45.50 1070 TYR B O 1
ATOM 8342 N N . MET B 1 444 ? 12.324 61.295 18.272 1.00 55.82 1071 MET B N 1
ATOM 8343 C CA . MET B 1 444 ? 12.716 59.960 17.833 1.00 48.89 1071 MET B CA 1
ATOM 8344 C C . MET B 1 444 ? 11.707 58.942 18.358 1.00 47.72 1071 MET B C 1
ATOM 8345 O O . MET B 1 444 ? 11.114 59.135 19.422 1.00 46.32 1071 MET B O 1
ATOM 8350 N N . TYR B 1 445 ? 11.506 57.867 17.603 1.00 38.37 1072 TYR B N 1
ATOM 8351 C CA . TYR B 1 445 ? 10.554 56.831 17.987 1.00 32.37 1072 TYR B CA 1
ATOM 8352 C C . TYR B 1 445 ? 11.253 55.486 18.080 1.00 36.10 1072 TYR B C 1
ATOM 8353 O O . TYR B 1 445 ? 12.115 55.167 17.260 1.00 56.15 1072 TYR B O 1
ATOM 8362 N N . PHE B 1 446 ? 10.886 54.697 19.080 1.00 32.24 1073 PHE B N 1
ATOM 8363 C CA . PHE B 1 446 ? 11.551 53.420 19.292 1.00 40.27 1073 PHE B CA 1
ATOM 8364 C C . PHE B 1 446 ? 10.663 52.435 20.032 1.00 39.85 1073 PHE B C 1
ATOM 8365 O O . PHE B 1 446 ? 9.702 52.824 20.692 1.00 41.10 1073 PHE B O 1
ATOM 8373 N N . THR B 1 447 ? 10.980 51.152 19.903 1.00 46.88 1074 THR B N 1
ATOM 8374 C CA . THR B 1 447 ? 10.289 50.125 20.670 1.00 45.14 1074 THR B CA 1
ATOM 8375 C C . THR B 1 447 ? 11.053 49.859 21.960 1.00 42.92 1074 THR B C 1
ATOM 8376 O O . THR B 1 447 ? 12.283 49.811 21.970 1.00 47.40 1074 THR B O 1
ATOM 8380 N N . ASN B 1 448 ? 10.311 49.706 23.049 1.00 38.49 1075 ASN B N 1
ATOM 8381 C CA . ASN B 1 448 ? 10.904 49.444 24.348 1.00 36.57 1075 ASN B CA 1
ATOM 8382 C C . ASN B 1 448 ? 10.430 48.102 24.885 1.00 38.25 1075 ASN B C 1
ATOM 8383 O O . ASN B 1 448 ? 9.366 48.002 25.496 1.00 49.91 1075 ASN B O 1
ATOM 8388 N N . LEU B 1 449 ? 11.224 47.065 24.645 1.00 34.71 1076 LEU B N 1
ATOM 8389 C CA . LEU B 1 449 ? 10.831 45.704 25.001 1.00 48.60 1076 LEU B CA 1
ATOM 8390 C C . LEU B 1 449 ? 11.121 45.373 26.465 1.00 57.35 1076 LEU B C 1
ATOM 8391 O O . LEU B 1 449 ? 11.955 44.517 26.759 1.00 62.04 1076 LEU B O 1
ATOM 8396 N N . GLN B 1 450 ? 10.424 46.066 27.367 1.00 55.54 1077 GLN B N 1
ATOM 8397 C CA . GLN B 1 450 ? 10.491 45.797 28.801 1.00 58.10 1077 GLN B CA 1
ATOM 8398 C C . GLN B 1 450 ? 9.939 44.406 29.072 1.00 70.37 1077 GLN B C 1
ATOM 8399 O O . GLN B 1 450 ? 9.090 43.930 28.305 1.00 60.34 1077 GLN B O 1
ATOM 8405 N N . GLU B 1 451 ? 10.393 43.760 30.149 1.00 80.75 1078 GLU B N 1
ATOM 8406 C CA . GLU B 1 451 ? 10.023 42.365 30.379 1.00 88.36 1078 GLU B CA 1
ATOM 8407 C C . GLU B 1 451 ? 8.543 42.198 30.648 1.00 87.48 1078 GLU B C 1
ATOM 8408 O O . GLU B 1 451 ? 8.059 42.712 31.645 1.00 88.74 1078 GLU B O 1
ATOM 8414 N N . ARG B 1 452 ? 7.856 41.477 29.761 1.00 89.45 1079 ARG B N 1
ATOM 8415 C CA . ARG B 1 452 ? 6.423 41.158 29.861 1.00 94.99 1079 ARG B CA 1
ATOM 8416 C C . ARG B 1 452 ? 5.451 42.321 29.603 1.00 86.00 1079 ARG B C 1
ATOM 8417 O O . ARG B 1 452 ? 4.225 42.149 29.664 1.00 78.95 1079 ARG B O 1
ATOM 8425 N N . SER B 1 453 ? 5.986 43.494 29.286 1.00 75.76 1080 SER B N 1
ATOM 8426 C CA . SER B 1 453 ? 5.149 44.621 28.886 1.00 67.42 1080 SER B CA 1
ATOM 8427 C C . SER B 1 453 ? 5.840 45.457 27.823 1.00 72.44 1080 SER B C 1
ATOM 8428 O O . SER B 1 453 ? 6.493 46.455 28.137 1.00 80.68 1080 SER B O 1
ATOM 8431 N N . PRO B 1 454 ? 5.694 45.043 26.551 1.00 72.21 1081 PRO B N 1
ATOM 8432 C CA . PRO B 1 454 ? 6.304 45.752 25.422 1.00 58.17 1081 PRO B CA 1
ATOM 8433 C C . PRO B 1 454 ? 5.591 47.073 25.177 1.00 56.37 1081 PRO B C 1
ATOM 8434 O O . PRO B 1 454 ? 4.392 47.167 25.440 1.00 61.32 1081 PRO B O 1
ATOM 8438 N N . LYS B 1 455 ? 6.306 48.078 24.685 1.00 30.03 1082 LYS B N 1
ATOM 8439 C CA . LYS B 1 455 ? 5.675 49.361 24.390 1.00 40.06 1082 LYS B CA 1
ATOM 8440 C C . LYS B 1 455 ? 6.414 50.181 23.334 1.00 34.86 1082 LYS B C 1
ATOM 8441 O O . LYS B 1 455 ? 7.593 49.953 23.067 1.00 44.04 1082 LYS B O 1
ATOM 8447 N N . ILE B 1 456 ? 5.695 51.122 22.729 1.00 36.97 1083 ILE B N 1
ATOM 8448 C CA . ILE B 1 456 ? 6.263 52.032 21.741 1.00 38.59 1083 ILE B CA 1
ATOM 8449 C C . ILE B 1 456 ? 6.319 53.448 22.301 1.00 38.75 1083 ILE B C 1
ATOM 8450 O O . ILE B 1 456 ? 5.300 54.011 22.705 1.00 43.70 1083 ILE B O 1
ATOM 8455 N N . GLU B 1 457 ? 7.513 54.026 22.319 1.00 39.88 1084 GLU B N 1
ATOM 8456 C CA . GLU B 1 457 ? 7.702 55.318 22.961 1.00 46.69 1084 GLU B CA 1
ATOM 8457 C C . GLU B 1 457 ? 8.226 56.394 22.014 1.00 39.59 1084 GLU B C 1
ATOM 8458 O O . GLU B 1 457 ? 8.724 56.102 20.927 1.00 39.77 1084 GLU B O 1
ATOM 8464 N N . ARG B 1 458 ? 8.099 57.643 22.448 1.00 50.66 1085 ARG B N 1
ATOM 8465 C CA . ARG B 1 458 ? 8.668 58.778 21.737 1.00 55.48 1085 ARG B CA 1
ATOM 8466 C C . ARG B 1 458 ? 9.512 59.596 22.710 1.00 49.60 1085 ARG B C 1
ATOM 8467 O O . ARG B 1 458 ? 9.395 59.446 23.927 1.00 49.20 1085 ARG B O 1
ATOM 8475 N N . ALA B 1 459 ? 10.369 60.451 22.167 1.00 40.76 1086 ALA B N 1
ATOM 8476 C CA . ALA B 1 459 ? 11.200 61.329 22.978 1.00 40.88 1086 ALA B CA 1
ATOM 8477 C C . ALA B 1 459 ? 11.929 62.308 22.078 1.00 45.76 1086 ALA B C 1
ATOM 8478 O O . ALA B 1 459 ? 12.015 62.106 20.864 1.00 45.08 1086 ALA B O 1
ATOM 8480 N N . ALA B 1 460 ? 12.443 63.379 22.671 1.00 45.46 1087 ALA B N 1
ATOM 8481 C CA . ALA B 1 460 ? 13.252 64.328 21.924 1.00 42.12 1087 ALA B CA 1
ATOM 8482 C C . ALA B 1 460 ? 14.589 63.674 21.613 1.00 44.44 1087 ALA B C 1
ATOM 8483 O O . ALA B 1 460 ? 15.023 62.762 22.319 1.00 52.05 1087 ALA B O 1
ATOM 8485 N N . LEU B 1 461 ? 15.238 64.140 20.553 1.00 45.90 1088 LEU B N 1
ATOM 8486 C CA . LEU B 1 461 ? 16.482 63.538 20.095 1.00 42.19 1088 LEU B CA 1
ATOM 8487 C C . LEU B 1 461 ? 17.614 63.619 21.121 1.00 42.19 1088 LEU B C 1
ATOM 8488 O O . LEU B 1 461 ? 18.710 63.119 20.875 1.00 53.12 1088 LEU B O 1
ATOM 8493 N N . ASP B 1 462 ? 17.351 64.239 22.269 1.00 39.81 1089 ASP B N 1
ATOM 8494 C CA . ASP B 1 462 ? 18.344 64.307 23.341 1.00 49.55 1089 ASP B CA 1
ATOM 8495 C C . ASP B 1 462 ? 18.003 63.368 24.498 1.00 57.51 1089 ASP B C 1
ATOM 8496 O O . ASP B 1 462 ? 18.791 63.208 25.430 1.00 54.89 1089 ASP B O 1
ATOM 8501 N N . GLY B 1 463 ? 16.825 62.754 24.434 1.00 58.07 1090 GLY B N 1
ATOM 8502 C CA . GLY B 1 463 ? 16.408 61.793 25.438 1.00 49.41 1090 GLY B CA 1
ATOM 8503 C C . GLY B 1 463 ? 15.346 62.308 26.392 1.00 53.89 1090 GLY B C 1
ATOM 8504 O O . GLY B 1 463 ? 14.871 61.570 27.258 1.00 45.80 1090 GLY B O 1
ATOM 8505 N N . THR B 1 464 ? 14.969 63.573 26.232 1.00 51.25 1091 THR B N 1
ATOM 8506 C CA . THR B 1 464 ? 13.979 64.191 27.111 1.00 45.99 1091 THR B CA 1
ATOM 8507 C C . THR B 1 464 ? 12.574 64.139 26.519 1.00 44.46 1091 THR B C 1
ATOM 8508 O O . THR B 1 464 ? 12.386 63.728 25.375 1.00 51.11 1091 THR B O 1
ATOM 8512 N N . GLU B 1 465 ? 11.592 64.559 27.310 1.00 57.74 1092 GLU B N 1
ATOM 8513 C CA . GLU B 1 465 ? 10.196 64.565 26.878 1.00 58.08 1092 GLU B CA 1
ATOM 8514 C C . GLU B 1 465 ? 9.717 63.166 26.502 1.00 53.98 1092 GLU B C 1
ATOM 8515 O O . GLU B 1 465 ? 8.902 63.000 25.591 1.00 56.85 1092 GLU B O 1
ATOM 8521 N N . ARG B 1 466 ? 10.231 62.165 27.208 1.00 43.71 1093 ARG B N 1
ATOM 8522 C CA . ARG B 1 466 ? 9.798 60.789 27.007 1.00 44.90 1093 ARG B CA 1
ATOM 8523 C C . ARG B 1 466 ? 8.308 60.637 27.284 1.00 48.07 1093 ARG B C 1
ATOM 8524 O O . ARG B 1 466 ? 7.760 61.277 28.181 1.00 63.31 1093 ARG B O 1
ATOM 8532 N N . GLU B 1 467 ? 7.656 59.787 26.502 1.00 42.25 1094 GLU B N 1
ATOM 8533 C CA . GLU B 1 467 ? 6.259 59.454 26.733 1.00 47.04 1094 GLU B CA 1
ATOM 8534 C C . GLU B 1 467 ? 5.949 58.121 26.075 1.00 49.97 1094 GLU B C 1
ATOM 8535 O O . GLU B 1 467 ? 6.591 57.734 25.099 1.00 40.74 1094 GLU B O 1
ATOM 8541 N N . VAL B 1 468 ? 4.971 57.412 26.620 1.00 52.17 1095 VAL B N 1
ATOM 8542 C CA . VAL B 1 468 ? 4.548 56.154 26.030 1.00 49.29 1095 VAL B CA 1
ATOM 8543 C C . VAL B 1 468 ? 3.387 56.384 25.070 1.00 46.31 1095 VAL B C 1
ATOM 8544 O O . VAL B 1 468 ? 2.338 56.896 25.456 1.00 46.85 1095 VAL B O 1
ATOM 8548 N N . LEU B 1 469 ? 3.593 56.019 23.810 1.00 47.31 1096 LEU B N 1
ATOM 8549 C CA . LEU B 1 469 ? 2.556 56.145 22.795 1.00 44.34 1096 LEU B CA 1
ATOM 8550 C C . LEU B 1 469 ? 1.562 54.997 22.895 1.00 36.41 1096 LEU B C 1
ATOM 8551 O O . LEU B 1 469 ? 0.349 55.213 22.906 1.00 45.19 1096 LEU B O 1
ATOM 8556 N N . PHE B 1 470 ? 2.083 53.777 22.975 1.00 32.67 1097 PHE B N 1
ATOM 8557 C CA . PHE B 1 470 ? 1.237 52.590 23.033 1.00 39.20 1097 PHE B CA 1
ATOM 8558 C C . PHE B 1 470 ? 1.805 51.519 23.957 1.00 41.78 1097 PHE B C 1
ATOM 8559 O O . PHE B 1 470 ? 2.999 51.223 23.918 1.00 41.47 1097 PHE B O 1
ATOM 8567 N N . PHE B 1 471 ? 0.939 50.932 24.777 1.00 43.43 1098 PHE B N 1
ATOM 8568 C CA . PHE B 1 471 ? 1.355 49.896 25.716 1.00 48.61 1098 PHE B CA 1
ATOM 8569 C C . PHE B 1 471 ? 0.458 48.661 25.654 1.00 54.18 1098 PHE B C 1
ATOM 8570 O O . PHE B 1 471 ? 0.788 47.621 26.223 1.00 56.39 1098 PHE B O 1
ATOM 8578 N N . SER B 1 472 ? -0.673 48.773 24.963 1.00 44.83 1099 SER B N 1
ATOM 8579 C CA . SER B 1 472 ? -1.566 47.631 24.795 1.00 43.67 1099 SER B CA 1
ATOM 8580 C C . SER B 1 472 ? -1.699 47.266 23.324 1.00 45.02 1099 SER B C 1
ATOM 8581 O O . SER B 1 472 ? -1.444 48.093 22.452 1.00 42.87 1099 SER B O 1
ATOM 8584 N N . GLY B 1 473 ? -2.103 46.027 23.058 1.00 45.30 1100 GLY B N 1
ATOM 8585 C CA . GLY B 1 473 ? -2.211 45.534 21.698 1.00 43.38 1100 GLY B CA 1
ATOM 8586 C C . GLY B 1 473 ? -0.843 45.265 21.108 1.00 49.77 1100 GLY B C 1
ATOM 8587 O O . GLY B 1 473 ? -0.653 45.326 19.888 1.00 41.07 1100 GLY B O 1
ATOM 8588 N N . LEU B 1 474 ? 0.116 44.972 21.983 1.00 56.27 1101 LEU B N 1
ATOM 8589 C CA . LEU B 1 474 ? 1.488 44.712 21.561 1.00 47.17 1101 LEU B CA 1
ATOM 8590 C C . LEU B 1 474 ? 2.017 43.427 22.182 1.00 50.09 1101 LEU B C 1
ATOM 8591 O O . LEU B 1 474 ? 1.672 43.082 23.316 1.00 71.38 1101 LEU B O 1
ATOM 8596 N N . SER B 1 475 ? 2.849 42.719 21.426 1.00 41.03 1102 SER B N 1
ATOM 8597 C CA . SER B 1 475 ? 3.481 41.499 21.909 1.00 50.05 1102 SER B CA 1
ATOM 8598 C C . SER B 1 475 ? 4.927 41.441 21.426 1.00 55.73 1102 SER B C 1
ATOM 8599 O O . SER B 1 475 ? 5.841 41.133 22.194 1.00 49.37 1102 SER B O 1
ATOM 8602 N N . LYS B 1 476 ? 5.126 41.742 20.147 1.00 60.53 1103 LYS B N 1
ATOM 8603 C CA . LYS B 1 476 ? 6.469 41.857 19.592 1.00 51.66 1103 LYS B CA 1
ATOM 8604 C C . LYS B 1 476 ? 6.592 43.000 18.588 1.00 40.11 1103 LYS B C 1
ATOM 8605 O O . LYS B 1 476 ? 6.728 42.762 17.389 1.00 40.97 1103 LYS B O 1
ATOM 8611 N N . PRO B 1 477 ? 6.549 44.247 19.080 1.00 39.87 1104 PRO B N 1
ATOM 8612 C CA . PRO B 1 477 ? 6.839 45.404 18.229 1.00 42.09 1104 PRO B CA 1
ATOM 8613 C C . PRO B 1 477 ? 8.237 45.229 17.654 1.00 41.01 1104 PRO B C 1
ATOM 8614 O O . PRO B 1 477 ? 9.224 45.393 18.371 1.00 51.42 1104 PRO B O 1
ATOM 8618 N N . ILE B 1 478 ? 8.317 44.894 16.373 1.00 34.64 1105 ILE B N 1
ATOM 8619 C CA . ILE B 1 478 ? 9.566 44.418 15.795 1.00 32.07 1105 ILE B CA 1
ATOM 8620 C C . ILE B 1 478 ? 10.153 45.362 14.742 1.00 31.26 1105 ILE B C 1
ATOM 8621 O O . ILE B 1 478 ? 11.336 45.272 14.413 1.00 40.51 1105 ILE B O 1
ATOM 8626 N N . ALA B 1 479 ? 9.334 46.270 14.220 1.00 41.04 1106 ALA B N 1
ATOM 8627 C CA . ALA B 1 479 ? 9.799 47.201 13.191 1.00 41.47 1106 ALA B CA 1
ATOM 8628 C C . ALA B 1 479 ? 9.035 48.520 13.205 1.00 38.36 1106 ALA B C 1
ATOM 8629 O O . ALA B 1 479 ? 7.826 48.543 13.426 1.00 37.72 1106 ALA B O 1
ATOM 8631 N N . LEU B 1 480 ? 9.748 49.616 12.961 1.00 48.10 1107 LEU B N 1
ATOM 8632 C CA . LEU B 1 480 ? 9.127 50.934 12.879 1.00 40.14 1107 LEU B CA 1
ATOM 8633 C C . LEU B 1 480 ? 9.417 51.605 11.545 1.00 41.46 1107 LEU B C 1
ATOM 8634 O O . LEU B 1 480 ? 10.435 51.342 10.906 1.00 45.98 1107 LEU B O 1
ATOM 8639 N N . ALA B 1 481 ? 8.517 52.491 11.147 1.00 48.14 1108 ALA B N 1
ATOM 8640 C CA . ALA B 1 481 ? 8.675 53.273 9.934 1.00 41.56 1108 ALA B CA 1
ATOM 8641 C C . ALA B 1 481 ? 7.804 54.506 10.071 1.00 51.22 1108 ALA B C 1
ATOM 8642 O O . ALA B 1 481 ? 6.708 54.435 10.630 1.00 63.28 1108 ALA B O 1
ATOM 8644 N N . LEU B 1 482 ? 8.284 55.643 9.583 1.00 51.54 1109 LEU B N 1
ATOM 8645 C CA . LEU B 1 482 ? 7.468 56.849 9.631 1.00 54.93 1109 LEU B CA 1
ATOM 8646 C C . LEU B 1 482 ? 7.474 57.623 8.323 1.00 56.57 1109 LEU B C 1
ATOM 8647 O O . LEU B 1 482 ? 8.390 57.495 7.512 1.00 59.80 1109 LEU B O 1
ATOM 8652 N N . ASP B 1 483 ? 6.426 58.414 8.131 1.00 63.91 1110 ASP B N 1
ATOM 8653 C CA . ASP B 1 483 ? 6.311 59.307 6.990 1.00 56.88 1110 ASP B CA 1
ATOM 8654 C C . ASP B 1 483 ? 6.234 60.731 7.520 1.00 55.68 1110 ASP B C 1
ATOM 8655 O O . ASP B 1 483 ? 5.187 61.161 8.004 1.00 60.01 1110 ASP B O 1
ATOM 8660 N N . SER B 1 484 ? 7.345 61.457 7.438 1.00 59.86 1111 SER B N 1
ATOM 8661 C CA . SER B 1 484 ? 7.412 62.814 7.973 1.00 67.67 1111 SER B CA 1
ATOM 8662 C C . SER B 1 484 ? 6.405 63.757 7.310 1.00 66.96 1111 SER B C 1
ATOM 8663 O O . SER B 1 484 ? 5.796 64.597 7.977 1.00 68.07 1111 SER B O 1
ATOM 8666 N N . ARG B 1 485 ? 6.227 63.612 6.000 1.00 44.89 1112 ARG B N 1
ATOM 8667 C CA . ARG B 1 485 ? 5.333 64.491 5.254 1.00 62.15 1112 ARG B CA 1
ATOM 8668 C C . ARG B 1 485 ? 3.886 64.390 5.741 1.00 68.30 1112 ARG B C 1
ATOM 8669 O O . ARG B 1 485 ? 3.194 65.402 5.859 1.00 54.75 1112 ARG B O 1
ATOM 8677 N N . LEU B 1 486 ? 3.436 63.170 6.027 1.00 66.39 1113 LEU B N 1
ATOM 8678 C CA . LEU B 1 486 ? 2.057 62.947 6.458 1.00 58.00 1113 LEU B CA 1
ATOM 8679 C C . LEU B 1 486 ? 1.937 62.717 7.966 1.00 53.08 1113 LEU B C 1
ATOM 8680 O O . LEU B 1 486 ? 0.861 62.382 8.466 1.00 55.30 1113 LEU B O 1
ATOM 8685 N N . GLY B 1 487 ? 3.044 62.899 8.681 1.00 45.35 1114 GLY B N 1
ATOM 8686 C CA . GLY B 1 487 ? 3.064 62.741 10.125 1.00 51.50 1114 GLY B CA 1
ATOM 8687 C C . GLY B 1 487 ? 2.489 61.420 10.601 1.00 52.40 1114 GLY B C 1
ATOM 8688 O O . GLY B 1 487 ? 1.724 61.377 11.567 1.00 57.44 1114 GLY B O 1
ATOM 8689 N N . LYS B 1 488 ? 2.863 60.340 9.925 1.00 35.15 1115 LYS B N 1
ATOM 8690 C CA . LYS B 1 488 ? 2.348 59.019 10.255 1.00 34.55 1115 LYS B CA 1
ATOM 8691 C C . LYS B 1 488 ? 3.428 58.123 10.851 1.00 43.73 1115 LYS B C 1
ATOM 8692 O O . LYS B 1 488 ? 4.607 58.251 10.523 1.00 39.50 1115 LYS B O 1
ATOM 8698 N N . LEU B 1 489 ? 3.013 57.225 11.738 1.00 50.52 1116 LEU B N 1
ATOM 8699 C CA . LEU B 1 489 ? 3.903 56.208 12.283 1.00 38.35 1116 LEU B CA 1
ATOM 8700 C C . LEU B 1 489 ? 3.365 54.829 11.921 1.00 37.52 1116 LEU B C 1
ATOM 8701 O O . LEU B 1 489 ? 2.152 54.614 11.905 1.00 45.82 1116 LEU B O 1
ATOM 8706 N N . PHE B 1 490 ? 4.267 53.903 11.615 1.00 29.55 1117 PHE B N 1
ATOM 8707 C CA . PHE B 1 490 ? 3.881 52.529 11.306 1.00 29.09 1117 PHE B CA 1
ATOM 8708 C C . PHE B 1 490 ? 4.707 51.554 12.128 1.00 27.69 1117 PHE B C 1
ATOM 8709 O O . PHE B 1 490 ? 5.905 51.756 12.324 1.00 31.25 1117 PHE B O 1
ATOM 8717 N N . TRP B 1 491 ? 4.070 50.490 12.605 1.00 24.30 1118 TRP B N 1
ATOM 8718 C CA . TRP B 1 491 ? 4.805 49.423 13.274 1.00 47.12 1118 TRP B CA 1
ATOM 8719 C C . TRP B 1 491 ? 4.271 48.045 12.918 1.00 37.84 1118 TRP B C 1
ATOM 8720 O O . TRP B 1 491 ? 3.106 47.890 12.549 1.00 35.13 1118 TRP B O 1
ATOM 8731 N N . ALA B 1 492 ? 5.144 47.049 13.026 1.00 38.08 1119 ALA B N 1
ATOM 8732 C CA . ALA B 1 492 ? 4.782 45.666 12.751 1.00 40.79 1119 ALA B CA 1
ATOM 8733 C C . ALA B 1 492 ? 5.017 44.822 13.992 1.00 35.60 1119 ALA B C 1
ATOM 8734 O O . ALA B 1 492 ? 6.039 44.963 14.657 1.00 44.62 1119 ALA B O 1
ATOM 8736 N N . ASP B 1 493 ? 4.067 43.944 14.296 1.00 36.80 1120 ASP B N 1
ATOM 8737 C CA . ASP B 1 493 ? 4.157 43.077 15.466 1.00 34.96 1120 ASP B CA 1
ATOM 8738 C C . ASP B 1 493 ? 4.246 41.615 15.026 1.00 32.55 1120 ASP B C 1
ATOM 8739 O O . ASP B 1 493 ? 3.308 41.082 14.435 1.00 38.63 1120 ASP B O 1
ATOM 8744 N N . SER B 1 494 ? 5.375 40.972 15.314 1.00 32.79 1121 SER B N 1
ATOM 8745 C CA . SER B 1 494 ? 5.615 39.597 14.878 1.00 36.46 1121 SER B CA 1
ATOM 8746 C C . SER B 1 494 ? 4.633 38.602 15.481 1.00 37.93 1121 SER B C 1
ATOM 8747 O O . SER B 1 494 ? 4.193 37.673 14.809 1.00 40.53 1121 SER B O 1
ATOM 8750 N N . ASP B 1 495 ? 4.300 38.785 16.752 1.00 42.65 1122 ASP B N 1
ATOM 8751 C CA . ASP B 1 495 ? 3.430 37.838 17.441 1.00 42.14 1122 ASP B CA 1
ATOM 8752 C C . ASP B 1 495 ? 1.976 38.030 17.045 1.00 34.50 1122 ASP B C 1
ATOM 8753 O O . ASP B 1 495 ? 1.237 37.062 16.868 1.00 48.60 1122 ASP B O 1
ATOM 8758 N N . LEU B 1 496 ? 1.573 39.287 16.905 1.00 32.41 1123 LEU B N 1
ATOM 8759 C CA . LEU B 1 496 ? 0.190 39.605 16.571 1.00 40.32 1123 LEU B CA 1
ATOM 8760 C C . LEU B 1 496 ? -0.074 39.556 15.066 1.00 44.02 1123 LEU B C 1
ATOM 8761 O O . LEU B 1 496 ? -1.214 39.695 14.626 1.00 47.41 1123 LEU B O 1
ATOM 8766 N N . ARG B 1 497 ? 0.984 39.347 14.288 1.00 44.21 1124 ARG B N 1
ATOM 8767 C CA . ARG B 1 497 ? 0.864 39.178 12.844 1.00 35.41 1124 ARG B CA 1
ATOM 8768 C C . ARG B 1 497 ? 0.030 40.279 12.204 1.00 46.67 1124 ARG B C 1
ATOM 8769 O O . ARG B 1 497 ? -0.996 40.001 11.580 1.00 59.62 1124 ARG B O 1
ATOM 8777 N N . ARG B 1 498 ? 0.464 41.525 12.355 1.00 41.50 1125 ARG B N 1
ATOM 8778 C CA . ARG B 1 498 ? -0.303 42.648 11.829 1.00 39.04 1125 ARG B CA 1
ATOM 8779 C C . ARG B 1 498 ? 0.530 43.916 11.702 1.00 42.26 1125 ARG B C 1
ATOM 8780 O O . ARG B 1 498 ? 1.515 44.108 12.422 1.00 44.11 1125 ARG B O 1
ATOM 8788 N N . ILE B 1 499 ? 0.123 44.777 10.776 1.00 40.08 1126 ILE B N 1
ATOM 8789 C CA . ILE B 1 499 ? 0.755 46.077 10.601 1.00 44.77 1126 ILE B CA 1
ATOM 8790 C C . ILE B 1 499 ? -0.206 47.190 11.009 1.00 47.71 1126 ILE B C 1
ATOM 8791 O O . ILE B 1 499 ? -1.319 47.282 10.492 1.00 47.39 1126 ILE B O 1
ATOM 8796 N N . GLU B 1 500 ? 0.229 48.022 11.952 1.00 42.36 1127 GLU B N 1
ATOM 8797 C CA . GLU B 1 500 ? -0.602 49.104 12.468 1.00 39.27 1127 GLU B CA 1
ATOM 8798 C C . GLU B 1 500 ? -0.019 50.470 12.140 1.00 31.85 1127 GLU B C 1
ATOM 8799 O O . GLU B 1 500 ? 1.167 50.597 11.833 1.00 32.45 1127 GLU B O 1
ATOM 8805 N N . SER B 1 501 ? -0.863 51.491 12.231 1.00 37.60 1128 SER B N 1
ATOM 8806 C CA . SER B 1 501 ? -0.465 52.858 11.916 1.00 41.05 1128 SER B CA 1
ATOM 8807 C C . SER B 1 501 ? -1.023 53.844 12.938 1.00 38.98 1128 SER B C 1
ATOM 8808 O O . SER B 1 501 ? -1.957 53.527 13.674 1.00 51.48 1128 SER B O 1
ATOM 8811 N N . SER B 1 502 ? -0.447 55.041 12.980 1.00 38.82 1129 SER B N 1
ATOM 8812 C CA . SER B 1 502 ? -0.949 56.093 13.857 1.00 36.80 1129 SER B CA 1
ATOM 8813 C C . SER B 1 502 ? -0.327 57.436 13.522 1.00 38.87 1129 SER B C 1
ATOM 8814 O O . SER B 1 502 ? 0.621 57.520 12.744 1.00 51.18 1129 SER B O 1
ATOM 8817 N N . ASP B 1 503 ? -0.867 58.490 14.118 1.00 32.93 1130 ASP B N 1
ATOM 8818 C CA . ASP B 1 503 ? -0.252 59.800 14.018 1.00 40.21 1130 ASP B CA 1
ATOM 8819 C C . ASP B 1 503 ? 1.002 59.807 14.872 1.00 42.99 1130 ASP B C 1
ATOM 8820 O O . ASP B 1 503 ? 1.122 59.031 15.818 1.00 49.73 1130 ASP B O 1
ATOM 8825 N N . LEU B 1 504 ? 1.943 60.677 14.533 1.00 49.27 1131 LEU B N 1
ATOM 8826 C CA . LEU B 1 504 ? 3.166 60.800 15.312 1.00 51.25 1131 LEU B CA 1
ATOM 8827 C C . LEU B 1 504 ? 2.831 61.070 16.775 1.00 51.91 1131 LEU B C 1
ATOM 8828 O O . LEU B 1 504 ? 3.574 60.678 17.674 1.00 54.39 1131 LEU B O 1
ATOM 8833 N N . SER B 1 505 ? 1.699 61.730 17.004 1.00 54.56 1132 SER B N 1
ATOM 8834 C CA . SER B 1 505 ? 1.235 62.033 18.354 1.00 55.14 1132 SER B CA 1
ATOM 8835 C C . SER B 1 505 ? 0.810 60.763 19.079 1.00 64.74 1132 SER B C 1
ATOM 8836 O O . SER B 1 505 ? 0.933 60.663 20.299 1.00 72.55 1132 SER B O 1
ATOM 8839 N N . GLY B 1 506 ? 0.308 59.797 18.316 1.00 64.04 1133 GLY B N 1
ATOM 8840 C CA . GLY B 1 506 ? -0.175 58.550 18.878 1.00 58.01 1133 GLY B CA 1
ATOM 8841 C C . GLY B 1 506 ? -1.680 58.407 18.756 1.00 41.95 1133 GLY B C 1
ATOM 8842 O O . GLY B 1 506 ? -2.256 57.410 19.184 1.00 50.96 1133 GLY B O 1
ATOM 8843 N N . ALA B 1 507 ? -2.321 59.412 18.172 1.00 35.90 1134 ALA B N 1
ATOM 8844 C CA . ALA B 1 507 ? -3.762 59.375 17.959 1.00 41.24 1134 ALA B CA 1
ATOM 8845 C C . ALA B 1 507 ? -4.104 58.644 16.663 1.00 36.25 1134 ALA B C 1
ATOM 8846 O O . ALA B 1 507 ? -3.248 58.460 15.798 1.00 40.23 1134 ALA B O 1
ATOM 8848 N N . ASN B 1 508 ? -5.358 58.223 16.542 1.00 35.14 1135 ASN B N 1
ATOM 8849 C CA . ASN B 1 508 ? -5.851 57.601 15.319 1.00 39.32 1135 ASN B CA 1
ATOM 8850 C C . ASN B 1 508 ? -5.155 56.278 15.004 1.00 40.74 1135 ASN B C 1
ATOM 8851 O O . ASN B 1 508 ? -4.747 56.034 13.870 1.00 40.26 1135 ASN B O 1
ATOM 8856 N N . ARG B 1 509 ? -5.025 55.428 16.019 1.00 54.99 1136 ARG B N 1
ATOM 8857 C CA . ARG B 1 509 ? -4.428 54.107 15.851 1.00 42.76 1136 ARG B CA 1
ATOM 8858 C C . ARG B 1 509 ? -5.316 53.213 14.998 1.00 41.30 1136 ARG B C 1
ATOM 8859 O O . ARG B 1 509 ? -6.483 52.988 15.325 1.00 54.64 1136 ARG B O 1
ATOM 8867 N N . ILE B 1 510 ? -4.753 52.697 13.910 1.00 37.92 1137 ILE B N 1
ATOM 8868 C CA . ILE B 1 510 ? -5.515 51.911 12.946 1.00 42.04 1137 ILE B CA 1
ATOM 8869 C C . ILE B 1 510 ? -4.718 50.715 12.434 1.00 43.66 1137 ILE B C 1
ATOM 8870 O O . ILE B 1 510 ? -3.556 50.847 12.050 1.00 51.91 1137 ILE B O 1
ATOM 8875 N N . VAL B 1 511 ? -5.353 49.547 12.432 1.00 31.00 1138 VAL B N 1
ATOM 8876 C CA . VAL B 1 511 ? -4.757 48.350 11.850 1.00 34.50 1138 VAL B CA 1
ATOM 8877 C C . VAL B 1 511 ? -4.840 48.397 10.323 1.00 36.17 1138 VAL B C 1
ATOM 8878 O O . VAL B 1 511 ? -5.923 48.528 9.758 1.00 42.24 1138 VAL B O 1
ATOM 8882 N N . LEU B 1 512 ? -3.692 48.287 9.662 1.00 32.47 1139 LEU B N 1
ATOM 8883 C CA . LEU B 1 512 ? -3.648 48.309 8.205 1.00 35.82 1139 LEU B CA 1
ATOM 8884 C C . LEU B 1 512 ? -3.899 46.928 7.624 1.00 41.45 1139 LEU B C 1
ATOM 8885 O O . LEU B 1 512 ? -4.759 46.751 6.764 1.00 62.96 1139 LEU B O 1
ATOM 8890 N N . GLU B 1 513 ? -3.134 45.952 8.095 1.00 34.52 1140 GLU B N 1
ATOM 8891 C CA . GLU B 1 513 ? -3.256 44.587 7.607 1.00 42.01 1140 GLU B CA 1
ATOM 8892 C C . GLU B 1 513 ? -3.050 43.600 8.749 1.00 41.99 1140 GLU B C 1
ATOM 8893 O O . GLU B 1 513 ? -2.096 43.719 9.518 1.00 27.66 1140 GLU B O 1
ATOM 8899 N N . ASP B 1 514 ? -3.957 42.635 8.865 1.00 35.90 1141 ASP B N 1
ATOM 8900 C CA . ASP B 1 514 ? -3.870 41.633 9.922 1.00 38.93 1141 ASP B CA 1
ATOM 8901 C C . ASP B 1 514 ? -4.260 40.249 9.419 1.00 45.96 1141 ASP B C 1
ATOM 8902 O O . ASP B 1 514 ? -4.567 39.356 10.208 1.00 56.04 1141 ASP B O 1
ATOM 8907 N N . SER B 1 515 ? -4.245 40.079 8.100 1.00 38.83 1142 SER B N 1
ATOM 8908 C CA . SER B 1 515 ? -4.550 38.788 7.489 1.00 46.11 1142 SER B CA 1
ATOM 8909 C C . SER B 1 515 ? -3.464 38.362 6.504 1.00 43.59 1142 SER B C 1
ATOM 8910 O O . SER B 1 515 ? -2.879 39.192 5.811 1.00 48.81 1142 SER B O 1
ATOM 8913 N N . ASN B 1 516 ? -3.200 37.060 6.458 1.00 50.30 1143 ASN B N 1
ATOM 8914 C CA . ASN B 1 516 ? -2.186 36.497 5.568 1.00 47.06 1143 ASN B CA 1
ATOM 8915 C C . ASN B 1 516 ? -0.804 37.101 5.801 1.00 49.86 1143 ASN B C 1
ATOM 8916 O O . ASN B 1 516 ? -0.016 37.275 4.871 1.00 44.13 1143 ASN B O 1
ATOM 8921 N N . ILE B 1 517 ? -0.532 37.414 7.064 1.00 49.46 1144 ILE B N 1
ATOM 8922 C CA . ILE B 1 517 ? 0.783 37.851 7.509 1.00 46.74 1144 ILE B CA 1
ATOM 8923 C C . ILE B 1 517 ? 1.290 36.874 8.563 1.00 47.00 1144 ILE B C 1
ATOM 8924 O O . ILE B 1 517 ? 0.520 36.418 9.408 1.00 57.57 1144 ILE B O 1
ATOM 8929 N N . LEU B 1 518 ? 2.577 36.545 8.512 1.00 46.77 1145 LEU B N 1
ATOM 8930 C CA . LEU B 1 518 ? 3.152 35.585 9.454 1.00 46.36 1145 LEU B CA 1
ATOM 8931 C C . LEU B 1 518 ? 4.243 36.189 10.332 1.00 47.70 1145 LEU B C 1
ATOM 8932 O O . LEU B 1 518 ? 4.235 36.011 11.548 1.00 60.42 1145 LEU B O 1
ATOM 8937 N N . GLN B 1 519 ? 5.177 36.901 9.711 1.00 46.34 1146 GLN B N 1
ATOM 8938 C CA . GLN B 1 519 ? 6.357 37.387 10.416 1.00 50.53 1146 GLN B CA 1
ATOM 8939 C C . GLN B 1 519 ? 6.953 38.635 9.760 1.00 51.99 1146 GLN B C 1
ATOM 8940 O O . GLN B 1 519 ? 7.971 38.557 9.069 1.00 48.56 1146 GLN B O 1
ATOM 8946 N N . PRO B 1 520 ? 6.316 39.793 9.980 1.00 48.32 1147 PRO B N 1
ATOM 8947 C CA . PRO B 1 520 ? 6.846 41.071 9.502 1.00 48.22 1147 PRO B CA 1
ATOM 8948 C C . PRO B 1 520 ? 8.102 41.388 10.285 1.00 45.48 1147 PRO B C 1
ATOM 8949 O O . PRO B 1 520 ? 8.116 41.171 11.492 1.00 44.65 1147 PRO B O 1
ATOM 8953 N N . VAL B 1 521 ? 9.138 41.889 9.624 1.00 41.91 1148 VAL B N 1
ATOM 8954 C CA . VAL B 1 521 ? 10.384 42.188 10.315 1.00 30.85 1148 VAL B CA 1
ATOM 8955 C C . VAL B 1 521 ? 11.004 43.481 9.807 1.00 33.07 1148 VAL B C 1
ATOM 8956 O O . VAL B 1 521 ? 12.023 43.942 10.323 1.00 40.26 1148 VAL B O 1
ATOM 8960 N N . GLY B 1 522 ? 10.377 44.066 8.793 1.00 42.34 1149 GLY B N 1
ATOM 8961 C CA . GLY B 1 522 ? 10.876 45.287 8.194 1.00 42.80 1149 GLY B CA 1
ATOM 8962 C C . GLY B 1 522 ? 9.767 46.127 7.599 1.00 42.99 1149 GLY B C 1
ATOM 8963 O O . GLY B 1 522 ? 8.808 45.599 7.032 1.00 41.02 1149 GLY B O 1
ATOM 8964 N N . LEU B 1 523 ? 9.899 47.442 7.738 1.00 45.49 1150 LEU B N 1
ATOM 8965 C CA . LEU B 1 523 ? 8.943 48.387 7.174 1.00 39.89 1150 LEU B CA 1
ATOM 8966 C C . LEU B 1 523 ? 9.669 49.525 6.474 1.00 44.34 1150 LEU B C 1
ATOM 8967 O O . LEU B 1 523 ? 10.777 49.901 6.863 1.00 60.60 1150 LEU B O 1
ATOM 8972 N N . THR B 1 524 ? 9.038 50.077 5.446 1.00 36.26 1151 THR B N 1
ATOM 8973 C CA . THR B 1 524 ? 9.569 51.255 4.767 1.00 40.10 1151 THR B CA 1
ATOM 8974 C C . THR B 1 524 ? 8.504 51.907 3.888 1.00 35.25 1151 THR B C 1
ATOM 8975 O O . THR B 1 524 ? 7.700 51.224 3.256 1.00 34.03 1151 THR B O 1
ATOM 8979 N N . VAL B 1 525 ? 8.491 53.236 3.875 1.00 34.18 1152 VAL B N 1
ATOM 8980 C CA . VAL B 1 525 ? 7.536 53.989 3.070 1.00 36.36 1152 VAL B CA 1
ATOM 8981 C C . VAL B 1 525 ? 8.172 54.438 1.764 1.00 40.46 1152 VAL B C 1
ATOM 8982 O O . VAL B 1 525 ? 9.216 55.092 1.770 1.00 40.93 1152 VAL B O 1
ATOM 8986 N N . PHE B 1 526 ? 7.539 54.088 0.648 1.00 39.34 1153 PHE B N 1
ATOM 8987 C CA . PHE B 1 526 ? 8.047 54.441 -0.674 1.00 45.82 1153 PHE B CA 1
ATOM 8988 C C . PHE B 1 526 ? 6.948 55.117 -1.485 1.00 66.55 1153 PHE B C 1
ATOM 8989 O O . PHE B 1 526 ? 6.060 54.449 -2.023 1.00 66.97 1153 PHE B O 1
ATOM 8997 N N . GLU B 1 527 ? 7.018 56.443 -1.568 1.00 78.72 1154 GLU B N 1
ATOM 8998 C CA . GLU B 1 527 ? 5.954 57.249 -2.165 1.00 76.96 1154 GLU B CA 1
ATOM 8999 C C . GLU B 1 527 ? 4.675 57.158 -1.332 1.00 65.67 1154 GLU B C 1
ATOM 9000 O O . GLU B 1 527 ? 4.655 57.572 -0.170 1.00 61.16 1154 GLU B O 1
ATOM 9006 N N . ASN B 1 528 ? 3.612 56.620 -1.920 1.00 55.72 1155 ASN B N 1
ATOM 9007 C CA . ASN B 1 528 ? 2.346 56.479 -1.210 1.00 56.45 1155 ASN B CA 1
ATOM 9008 C C . ASN B 1 528 ? 2.114 55.049 -0.740 1.00 56.71 1155 ASN B C 1
ATOM 9009 O O . ASN B 1 528 ? 1.022 54.702 -0.286 1.00 61.51 1155 ASN B O 1
ATOM 9014 N N . TRP B 1 529 ? 3.146 54.220 -0.849 1.00 50.30 1156 TRP B N 1
ATOM 9015 C CA . TRP B 1 529 ? 3.017 52.804 -0.527 1.00 40.30 1156 TRP B CA 1
ATOM 9016 C C . TRP B 1 529 ? 3.789 52.425 0.730 1.00 32.59 1156 TRP B C 1
ATOM 9017 O O . TRP B 1 529 ? 4.842 52.996 1.025 1.00 44.30 1156 TRP B O 1
ATOM 9028 N N . LEU B 1 530 ? 3.254 51.461 1.472 1.00 25.50 1157 LEU B N 1
ATOM 9029 C CA . LEU B 1 530 ? 3.970 50.889 2.602 1.00 40.15 1157 LEU B CA 1
ATOM 9030 C C . LEU B 1 530 ? 4.490 49.502 2.243 1.00 33.05 1157 LEU B C 1
ATOM 9031 O O . LEU B 1 530 ? 3.719 48.547 2.153 1.00 40.58 1157 LEU B O 1
ATOM 9036 N N . TYR B 1 531 ? 5.797 49.403 2.026 1.00 35.59 1158 TYR B N 1
ATOM 9037 C CA . TYR B 1 531 ? 6.448 48.128 1.748 1.00 31.68 1158 TYR B CA 1
ATOM 9038 C C . TYR B 1 531 ? 6.817 47.441 3.056 1.00 30.08 1158 TYR B C 1
ATOM 9039 O O . TYR B 1 531 ? 7.218 48.100 4.016 1.00 35.18 1158 TYR B O 1
ATOM 9048 N N . TRP B 1 532 ? 6.687 46.119 3.094 1.00 31.48 1159 TRP B N 1
ATOM 9049 C CA . TRP B 1 532 ? 7.114 45.352 4.256 1.00 34.74 1159 TRP B CA 1
ATOM 9050 C C . TRP B 1 532 ? 7.604 43.977 3.825 1.00 32.89 1159 TRP B C 1
ATOM 9051 O O . TRP B 1 532 ? 7.262 43.503 2.744 1.00 38.07 1159 TRP B O 1
ATOM 9062 N N . ILE B 1 533 ? 8.415 43.344 4.667 1.00 29.11 1160 ILE B N 1
ATOM 9063 C CA . ILE B 1 533 ? 8.968 42.034 4.341 1.00 30.67 1160 ILE B CA 1
ATOM 9064 C C . ILE B 1 533 ? 8.553 40.965 5.344 1.00 33.89 1160 ILE B C 1
ATOM 9065 O O . ILE B 1 533 ? 8.569 41.189 6.555 1.00 38.39 1160 ILE B O 1
ATOM 9070 N N . ASP B 1 534 ? 8.183 39.797 4.830 1.00 43.90 1161 ASP B N 1
ATOM 9071 C CA . ASP B 1 534 ? 7.788 38.681 5.679 1.00 35.12 1161 ASP B CA 1
ATOM 9072 C C . ASP B 1 534 ? 8.852 37.584 5.644 1.00 41.70 1161 ASP B C 1
ATOM 9073 O O . ASP B 1 534 ? 9.016 36.892 4.637 1.00 39.20 1161 ASP B O 1
ATOM 9078 N N . LYS B 1 535 ? 9.573 37.441 6.754 1.00 48.15 1162 LYS B N 1
ATOM 9079 C CA . LYS B 1 535 ? 10.669 36.482 6.868 1.00 38.87 1162 LYS B CA 1
ATOM 9080 C C . LYS B 1 535 ? 10.235 35.063 6.505 1.00 51.06 1162 LYS B C 1
ATOM 9081 O O . LYS B 1 535 ? 10.884 34.400 5.694 1.00 54.59 1162 LYS B O 1
ATOM 9087 N N . GLN B 1 536 ? 9.138 34.600 7.099 1.00 42.47 1163 GLN B N 1
ATOM 9088 C CA . GLN B 1 536 ? 8.672 33.235 6.856 1.00 54.14 1163 GLN B CA 1
ATOM 9089 C C . GLN B 1 536 ? 7.987 33.061 5.504 1.00 49.65 1163 GLN B C 1
ATOM 9090 O O . GLN B 1 536 ? 8.228 32.078 4.806 1.00 45.51 1163 GLN B O 1
ATOM 9096 N N . GLN B 1 537 ? 7.137 34.010 5.136 1.00 46.62 1164 GLN B N 1
ATOM 9097 C CA . GLN B 1 537 ? 6.495 33.968 3.831 1.00 48.76 1164 GLN B CA 1
ATOM 9098 C C . GLN B 1 537 ? 7.510 34.234 2.729 1.00 42.92 1164 GLN B C 1
ATOM 9099 O O . GLN B 1 537 ? 7.237 33.991 1.553 1.00 43.97 1164 GLN B O 1
ATOM 9105 N N . GLN B 1 538 ? 8.679 34.736 3.117 1.00 37.37 1165 GLN B N 1
ATOM 9106 C CA . GLN B 1 538 ? 9.748 35.013 2.163 1.00 44.71 1165 GLN B CA 1
ATOM 9107 C C . GLN B 1 538 ? 9.271 35.965 1.070 1.00 43.21 1165 GLN B C 1
ATOM 9108 O O . GLN B 1 538 ? 9.611 35.802 -0.103 1.00 42.00 1165 GLN B O 1
ATOM 9114 N N . MET B 1 539 ? 8.489 36.966 1.459 1.00 39.03 1166 MET B N 1
ATOM 9115 C CA . MET B 1 539 ? 7.923 37.895 0.489 1.00 43.66 1166 MET B CA 1
ATOM 9116 C C . MET B 1 539 ? 8.165 39.366 0.813 1.00 42.80 1166 MET B C 1
ATOM 9117 O O . MET B 1 539 ? 8.379 39.744 1.968 1.00 38.33 1166 MET B O 1
ATOM 9122 N N . ILE B 1 540 ? 8.147 40.178 -0.239 1.00 31.40 1167 ILE B N 1
ATOM 9123 C CA . ILE B 1 540 ? 8.048 41.621 -0.120 1.00 34.08 1167 ILE B CA 1
ATOM 9124 C C . ILE B 1 540 ? 6.654 41.989 -0.597 1.00 41.91 1167 ILE B C 1
ATOM 9125 O O . ILE B 1 540 ? 6.265 41.641 -1.711 1.00 55.05 1167 ILE B O 1
ATOM 9130 N N . GLU B 1 541 ? 5.892 42.677 0.244 1.00 42.54 1168 GLU B N 1
ATOM 9131 C CA . GLU B 1 541 ? 4.557 43.104 -0.147 1.00 40.52 1168 GLU B CA 1
ATOM 9132 C C . GLU B 1 541 ? 4.376 44.589 0.103 1.00 44.03 1168 GLU B C 1
ATOM 9133 O O . GLU B 1 541 ? 5.218 45.230 0.730 1.00 42.58 1168 GLU B O 1
ATOM 9139 N N . LYS B 1 542 ? 3.277 45.137 -0.399 1.00 36.86 1169 LYS B N 1
ATOM 9140 C CA . LYS B 1 542 ? 3.008 46.554 -0.231 1.00 38.23 1169 LYS B CA 1
ATOM 9141 C C . LYS B 1 542 ? 1.513 46.830 -0.218 1.00 37.77 1169 LYS B C 1
ATOM 9142 O O . LYS B 1 542 ? 0.740 46.149 -0.892 1.00 36.76 1169 LYS B O 1
ATOM 9148 N N . ILE B 1 543 ? 1.111 47.822 0.568 1.00 30.14 1170 ILE B N 1
ATOM 9149 C CA . ILE B 1 543 ? -0.257 48.314 0.521 1.00 43.50 1170 ILE B CA 1
ATOM 9150 C C . ILE B 1 543 ? -0.254 49.809 0.228 1.00 47.48 1170 ILE B C 1
ATOM 9151 O O . ILE B 1 543 ? 0.720 50.506 0.516 1.00 42.84 1170 ILE B O 1
ATOM 9156 N N . ASP B 1 544 ? -1.343 50.291 -0.361 1.00 52.85 1171 ASP B N 1
ATOM 9157 C CA . ASP B 1 544 ? -1.512 51.715 -0.617 1.00 51.96 1171 ASP B CA 1
ATOM 9158 C C . ASP B 1 544 ? -1.976 52.397 0.665 1.00 59.61 1171 ASP B C 1
ATOM 9159 O O . ASP B 1 544 ? -3.032 52.062 1.202 1.00 71.00 1171 ASP B O 1
ATOM 9164 N N . MET B 1 545 ? -1.179 53.343 1.158 1.00 62.13 1172 MET B N 1
ATOM 9165 C CA . MET B 1 545 ? -1.519 54.073 2.376 1.00 61.65 1172 MET B CA 1
ATOM 9166 C C . MET B 1 545 ? -2.832 54.845 2.223 1.00 72.53 1172 MET B C 1
ATOM 9167 O O . MET B 1 545 ? -3.501 55.153 3.212 1.00 75.54 1172 MET B O 1
ATOM 9172 N N . THR B 1 546 ? -3.196 55.154 0.981 1.00 62.42 1173 THR B N 1
ATOM 9173 C CA . THR B 1 546 ? -4.433 55.877 0.698 1.00 72.67 1173 THR B CA 1
ATOM 9174 C C . THR B 1 546 ? -5.615 54.918 0.565 1.00 78.70 1173 THR B C 1
ATOM 9175 O O . THR B 1 546 ? -6.773 55.331 0.614 1.00 82.59 1173 THR B O 1
ATOM 9179 N N . GLY B 1 547 ? -5.313 53.635 0.394 1.00 74.11 1174 GLY B N 1
ATOM 9180 C CA . GLY B 1 547 ? -6.342 52.617 0.316 1.00 70.35 1174 GLY B CA 1
ATOM 9181 C C . GLY B 1 547 ? -7.013 52.530 -1.040 1.00 70.64 1174 GLY B C 1
ATOM 9182 O O . GLY B 1 547 ? -7.903 51.704 -1.245 1.00 76.67 1174 GLY B O 1
ATOM 9183 N N . ARG B 1 548 ? -6.587 53.377 -1.972 1.00 62.82 1175 ARG B N 1
ATOM 9184 C CA . ARG B 1 548 ? -7.183 53.395 -3.304 1.00 72.91 1175 ARG B CA 1
ATOM 9185 C C . ARG B 1 548 ? -6.900 52.102 -4.064 1.00 69.72 1175 ARG B C 1
ATOM 9186 O O . ARG B 1 548 ? -7.814 51.480 -4.604 1.00 73.86 1175 ARG B O 1
ATOM 9194 N N . GLU B 1 549 ? -5.633 51.701 -4.104 1.00 71.71 1176 GLU B N 1
ATOM 9195 C CA . GLU B 1 549 ? -5.259 50.429 -4.712 1.00 66.10 1176 GLU B CA 1
ATOM 9196 C C . GLU B 1 549 ? -5.079 49.354 -3.641 1.00 65.47 1176 GLU B C 1
ATOM 9197 O O . GLU B 1 549 ? -5.045 49.652 -2.446 1.00 57.40 1176 GLU B O 1
ATOM 9203 N N . GLY B 1 550 ? -4.965 48.104 -4.074 1.00 64.56 1177 GLY B N 1
ATOM 9204 C CA . GLY B 1 550 ? -4.972 46.986 -3.150 1.00 59.92 1177 GLY B CA 1
ATOM 9205 C C . GLY B 1 550 ? -3.618 46.375 -2.861 1.00 57.87 1177 GLY B C 1
ATOM 9206 O O . GLY B 1 550 ? -2.655 46.577 -3.598 1.00 64.62 1177 GLY B O 1
ATOM 9207 N N . ARG B 1 551 ? -3.559 45.619 -1.770 1.00 52.72 1178 ARG B N 1
ATOM 9208 C CA . ARG B 1 551 ? -2.357 44.907 -1.365 1.00 43.74 1178 ARG B CA 1
ATOM 9209 C C . ARG B 1 551 ? -1.721 44.177 -2.549 1.00 43.66 1178 ARG B C 1
ATOM 9210 O O . ARG B 1 551 ? -2.395 43.433 -3.262 1.00 38.22 1178 ARG B O 1
ATOM 9218 N N . THR B 1 552 ? -0.422 44.393 -2.749 1.00 49.83 1179 THR B N 1
ATOM 9219 C CA . THR B 1 552 ? 0.286 43.857 -3.909 1.00 44.00 1179 THR B CA 1
ATOM 9220 C C . THR B 1 552 ? 1.582 43.134 -3.537 1.00 48.94 1179 THR B C 1
ATOM 9221 O O . THR B 1 552 ? 2.367 43.629 -2.727 1.00 46.06 1179 THR B O 1
ATOM 9225 N N . LYS B 1 553 ? 1.802 41.964 -4.135 1.00 51.91 1180 LYS B N 1
ATOM 9226 C CA . LYS B 1 553 ? 3.064 41.241 -3.979 1.00 46.83 1180 LYS B CA 1
ATOM 9227 C C . LYS B 1 553 ? 4.137 41.866 -4.861 1.00 51.43 1180 LYS B C 1
ATOM 9228 O O . LYS B 1 553 ? 3.880 42.201 -6.016 1.00 58.20 1180 LYS B O 1
ATOM 9234 N N . VAL B 1 554 ? 5.337 42.027 -4.311 1.00 44.16 1181 VAL B N 1
ATOM 9235 C CA . VAL B 1 554 ? 6.442 42.614 -5.059 1.00 31.67 1181 VAL B CA 1
ATOM 9236 C C . VAL B 1 554 ? 7.428 41.539 -5.501 1.00 45.70 1181 VAL B C 1
ATOM 9237 O O . VAL B 1 554 ? 7.746 41.425 -6.688 1.00 43.60 1181 VAL B O 1
ATOM 9241 N N . GLN B 1 555 ? 7.911 40.757 -4.538 1.00 47.02 1182 GLN B N 1
ATOM 9242 C CA . GLN B 1 555 ? 8.795 39.631 -4.826 1.00 46.79 1182 GLN B CA 1
ATOM 9243 C C . GLN B 1 555 ? 8.568 38.478 -3.860 1.00 42.39 1182 GLN B C 1
ATOM 9244 O O . GLN B 1 555 ? 8.293 38.689 -2.678 1.00 33.41 1182 GLN B O 1
ATOM 9250 N N . ALA B 1 556 ? 8.698 37.259 -4.370 1.00 40.01 1183 ALA B N 1
ATOM 9251 C CA . ALA B 1 556 ? 8.519 36.069 -3.555 1.00 41.62 1183 ALA B CA 1
ATOM 9252 C C . ALA B 1 556 ? 9.806 35.262 -3.499 1.00 48.89 1183 ALA B C 1
ATOM 9253 O O . ALA B 1 556 ? 10.767 35.560 -4.210 1.00 48.95 1183 ALA B O 1
ATOM 9255 N N . ARG B 1 557 ? 9.813 34.241 -2.647 1.00 62.99 1184 ARG B N 1
ATOM 9256 C CA . ARG B 1 557 ? 10.967 33.362 -2.487 1.00 60.76 1184 ARG B CA 1
ATOM 9257 C C . ARG B 1 557 ? 12.274 34.110 -2.213 1.00 53.52 1184 ARG B C 1
ATOM 9258 O O . ARG B 1 557 ? 13.279 33.894 -2.890 1.00 57.96 1184 ARG B O 1
ATOM 9266 N N . ILE B 1 558 ? 12.252 34.990 -1.217 1.00 47.40 1185 ILE B N 1
ATOM 9267 C CA . ILE B 1 558 ? 13.471 35.637 -0.748 1.00 44.67 1185 ILE B CA 1
ATOM 9268 C C . ILE B 1 558 ? 13.793 35.119 0.645 1.00 41.89 1185 ILE B C 1
ATOM 9269 O O . ILE B 1 558 ? 13.067 35.393 1.602 1.00 41.44 1185 ILE B O 1
ATOM 9274 N N . ALA B 1 559 ? 14.884 34.372 0.755 1.00 45.18 1186 ALA B N 1
ATOM 9275 C CA . ALA B 1 559 ? 15.230 33.711 2.007 1.00 51.38 1186 ALA B CA 1
ATOM 9276 C C . ALA B 1 559 ? 15.996 34.614 2.972 1.00 43.00 1186 ALA B C 1
ATOM 9277 O O . ALA B 1 559 ? 16.813 35.440 2.562 1.00 38.90 1186 ALA B O 1
ATOM 9279 N N . GLN B 1 560 ? 15.712 34.450 4.258 1.00 36.12 1187 GLN B N 1
ATOM 9280 C CA . GLN B 1 560 ? 16.454 35.137 5.305 1.00 46.21 1187 GLN B CA 1
ATOM 9281 C C . GLN B 1 560 ? 16.377 36.662 5.211 1.00 41.79 1187 GLN B C 1
ATOM 9282 O O . GLN B 1 560 ? 17.394 37.347 5.312 1.00 41.50 1187 GLN B O 1
ATOM 9288 N N . LEU B 1 561 ? 15.169 37.188 5.029 1.00 38.39 1188 LEU B N 1
ATOM 9289 C CA . LEU B 1 561 ? 14.968 38.633 4.995 1.00 38.28 1188 LEU B CA 1
ATOM 9290 C C . LEU B 1 561 ? 15.245 39.253 6.361 1.00 48.58 1188 LEU B C 1
ATOM 9291 O O . LEU B 1 561 ? 14.818 38.730 7.391 1.00 51.79 1188 LEU B O 1
ATOM 9296 N N . SER B 1 562 ? 15.967 40.369 6.366 1.00 44.07 1189 SER B N 1
ATOM 9297 C CA . SER B 1 562 ? 16.359 41.005 7.615 1.00 36.16 1189 SER B CA 1
ATOM 9298 C C . SER B 1 562 ? 15.868 42.442 7.707 1.00 37.48 1189 SER B C 1
ATOM 9299 O O . SER B 1 562 ? 15.407 42.874 8.758 1.00 37.87 1189 SER B O 1
ATOM 9302 N N . ASP B 1 563 ? 15.961 43.179 6.605 1.00 35.23 1190 ASP B N 1
ATOM 9303 C CA . ASP B 1 563 ? 15.565 44.580 6.611 1.00 27.38 1190 ASP B CA 1
ATOM 9304 C C . ASP B 1 563 ? 15.278 45.099 5.208 1.00 36.89 1190 ASP B C 1
ATOM 9305 O O . ASP B 1 563 ? 15.797 44.577 4.223 1.00 42.74 1190 ASP B O 1
ATOM 9310 N N . ILE B 1 564 ? 14.442 46.130 5.131 1.00 36.01 1191 ILE B N 1
ATOM 9311 C CA . ILE B 1 564 ? 14.089 46.762 3.867 1.00 24.88 1191 ILE B CA 1
ATOM 9312 C C . ILE B 1 564 ? 14.085 48.277 4.066 1.00 32.37 1191 ILE B C 1
ATOM 9313 O O . ILE B 1 564 ? 13.708 48.763 5.131 1.00 44.14 1191 ILE B O 1
ATOM 9318 N N . HIS B 1 565 ? 14.516 49.024 3.056 1.00 29.56 1192 HIS B N 1
ATOM 9319 C CA . HIS B 1 565 ? 14.699 50.464 3.225 1.00 28.39 1192 HIS B CA 1
ATOM 9320 C C . HIS B 1 565 ? 14.555 51.243 1.919 1.00 28.57 1192 HIS B C 1
ATOM 9321 O O . HIS B 1 565 ? 15.261 50.980 0.943 1.00 35.53 1192 HIS B O 1
ATOM 9328 N N . ALA B 1 566 ? 13.639 52.208 1.914 1.00 23.53 1193 ALA B N 1
ATOM 9329 C CA . ALA B 1 566 ? 13.387 53.034 0.736 1.00 24.17 1193 ALA B CA 1
ATOM 9330 C C . ALA B 1 566 ? 14.331 54.231 0.665 1.00 41.89 1193 ALA B C 1
ATOM 9331 O O . ALA B 1 566 ? 14.576 54.906 1.669 1.00 41.50 1193 ALA B O 1
ATOM 9333 N N . VAL B 1 567 ? 14.860 54.482 -0.528 1.00 34.59 1194 VAL B N 1
ATOM 9334 C CA . VAL B 1 567 ? 15.738 55.620 -0.760 1.00 38.03 1194 VAL B CA 1
ATOM 9335 C C . VAL B 1 567 ? 15.137 56.549 -1.805 1.00 41.95 1194 VAL B C 1
ATOM 9336 O O . VAL B 1 567 ? 14.978 56.168 -2.964 1.00 37.69 1194 VAL B O 1
ATOM 9340 N N . LYS B 1 568 ? 14.797 57.764 -1.386 1.00 45.14 1195 LYS B N 1
ATOM 9341 C CA . LYS B 1 568 ? 14.286 58.781 -2.296 1.00 50.84 1195 LYS B CA 1
ATOM 9342 C C . LYS B 1 568 ? 15.393 59.779 -2.621 1.00 55.49 1195 LYS B C 1
ATOM 9343 O O . LYS B 1 568 ? 16.298 59.993 -1.814 1.00 54.78 1195 LYS B O 1
ATOM 9349 N N . GLU B 1 569 ? 15.325 60.382 -3.803 1.00 62.93 1196 GLU B N 1
ATOM 9350 C CA . GLU B 1 569 ? 16.315 61.374 -4.207 1.00 66.48 1196 GLU B CA 1
ATOM 9351 C C . GLU B 1 569 ? 16.297 62.569 -3.255 1.00 64.52 1196 GLU B C 1
ATOM 9352 O O . GLU B 1 569 ? 15.236 63.121 -2.957 1.00 67.71 1196 GLU B O 1
ATOM 9358 N N . LEU B 1 570 ? 17.473 62.966 -2.778 1.00 53.48 1197 LEU B N 1
ATOM 9359 C CA . LEU B 1 570 ? 17.575 64.061 -1.820 1.00 57.62 1197 LEU B CA 1
ATOM 9360 C C . LEU B 1 570 ? 17.349 65.409 -2.490 1.00 64.04 1197 LEU B C 1
ATOM 9361 O O . LEU B 1 570 ? 17.962 65.716 -3.514 1.00 57.70 1197 LEU B O 1
ATOM 9366 N N . ASN B 1 571 ? 16.465 66.211 -1.904 1.00 68.85 1198 ASN B N 1
ATOM 9367 C CA . ASN B 1 571 ? 16.252 67.578 -2.355 1.00 63.05 1198 ASN B CA 1
ATOM 9368 C C . ASN B 1 571 ? 17.256 68.504 -1.677 1.00 70.16 1198 ASN B C 1
ATOM 9369 O O . ASN B 1 571 ? 16.989 69.036 -0.599 1.00 74.77 1198 ASN B O 1
ATOM 9374 N N . LEU B 1 572 ? 18.413 68.686 -2.310 1.00 72.05 1199 LEU B N 1
ATOM 9375 C CA . LEU B 1 572 ? 19.505 69.460 -1.721 1.00 66.89 1199 LEU B CA 1
ATOM 9376 C C . LEU B 1 572 ? 19.067 70.823 -1.201 1.00 63.59 1199 LEU B C 1
ATOM 9377 O O . LEU B 1 572 ? 19.512 71.264 -0.141 1.00 61.00 1199 LEU B O 1
ATOM 9382 N N . GLN B 1 573 ? 18.197 71.491 -1.948 1.00 70.33 1200 GLN B N 1
ATOM 9383 C CA . GLN B 1 573 ? 17.730 72.809 -1.546 1.00 83.04 1200 GLN B CA 1
ATOM 9384 C C . GLN B 1 573 ? 16.799 72.696 -0.344 1.00 72.77 1200 GLN B C 1
ATOM 9385 O O . GLN B 1 573 ? 16.948 73.423 0.641 1.00 72.10 1200 GLN B O 1
ATOM 9391 N N . GLU B 1 574 ? 15.847 71.773 -0.429 1.00 61.96 1201 GLU B N 1
ATOM 9392 C CA . GLU B 1 574 ? 14.916 71.526 0.665 1.00 61.68 1201 GLU B CA 1
ATOM 9393 C C . GLU B 1 574 ? 15.666 70.992 1.882 1.00 64.14 1201 GLU B C 1
ATOM 9394 O O . GLU B 1 574 ? 15.211 71.127 3.018 1.00 69.77 1201 GLU B O 1
ATOM 9400 N N . TYR B 1 575 ? 16.826 70.393 1.631 1.00 61.23 1202 TYR B N 1
ATOM 9401 C CA . TYR B 1 575 ? 17.658 69.830 2.685 1.00 59.14 1202 TYR B CA 1
ATOM 9402 C C . TYR B 1 575 ? 18.330 70.924 3.512 1.00 65.05 1202 TYR B C 1
ATOM 9403 O O . TYR B 1 575 ? 18.419 70.825 4.737 1.00 52.45 1202 TYR B O 1
ATOM 9412 N N . ARG B 1 576 ? 18.792 71.970 2.833 1.00 71.58 1203 ARG B N 1
ATOM 9413 C CA . ARG B 1 576 ? 19.523 73.056 3.483 1.00 62.16 1203 ARG B CA 1
ATOM 9414 C C . ARG B 1 576 ? 18.604 73.991 4.263 1.00 60.38 1203 ARG B C 1
ATOM 9415 O O . ARG B 1 576 ? 19.068 74.806 5.060 1.00 60.82 1203 ARG B O 1
ATOM 9423 N N . GLN B 1 577 ? 17.301 73.870 4.028 1.00 70.24 1204 GLN B N 1
ATOM 9424 C CA . GLN B 1 577 ? 16.318 74.648 4.774 1.00 77.80 1204 GLN B CA 1
ATOM 9425 C C . GLN B 1 577 ? 16.327 74.239 6.243 1.00 69.59 1204 GLN B C 1
ATOM 9426 O O . GLN B 1 577 ? 15.967 75.025 7.119 1.00 67.52 1204 GLN B O 1
ATOM 9432 N N . HIS B 1 578 ? 16.741 73.001 6.505 1.00 59.92 1205 HIS B N 1
ATOM 9433 C CA . HIS B 1 578 ? 16.816 72.490 7.868 1.00 50.66 1205 HIS B CA 1
ATOM 9434 C C . HIS B 1 578 ? 17.875 73.246 8.669 1.00 63.71 1205 HIS B C 1
ATOM 9435 O O . HIS B 1 578 ? 19.007 73.418 8.213 1.00 64.38 1205 HIS B O 1
ATOM 9442 N N . PRO B 1 579 ? 17.503 73.698 9.874 1.00 66.44 1206 PRO B N 1
ATOM 9443 C CA . PRO B 1 579 ? 18.339 74.544 10.733 1.00 62.17 1206 PRO B CA 1
ATOM 9444 C C . PRO B 1 579 ? 19.617 73.859 11.214 1.00 67.92 1206 PRO B C 1
ATOM 9445 O O . PRO B 1 579 ? 20.504 74.534 11.736 1.00 72.18 1206 PRO B O 1
ATOM 9449 N N . CYS B 1 580 ? 19.708 72.544 11.051 1.00 57.58 1207 CYS B N 1
ATOM 9450 C CA . CYS B 1 580 ? 20.876 71.807 11.521 1.00 54.97 1207 CYS B CA 1
ATOM 9451 C C . CYS B 1 580 ? 21.771 71.376 10.367 1.00 65.89 1207 CYS B C 1
ATOM 9452 O O . CYS B 1 580 ? 22.809 70.746 10.580 1.00 71.64 1207 CYS B O 1
ATOM 9455 N N . ALA B 1 581 ? 21.363 71.726 9.150 1.00 70.17 1208 ALA B N 1
ATOM 9456 C CA . ALA B 1 581 ? 22.042 71.271 7.938 1.00 76.84 1208 ALA B CA 1
ATOM 9457 C C . ALA B 1 581 ? 23.516 71.669 7.884 1.00 81.45 1208 ALA B C 1
ATOM 9458 O O . ALA B 1 581 ? 24.372 70.857 7.529 1.00 75.13 1208 ALA B O 1
ATOM 9460 N N . GLN B 1 582 ? 23.808 72.920 8.228 1.00 88.53 1209 GLN B N 1
ATOM 9461 C CA . GLN B 1 582 ? 25.184 73.400 8.228 1.00 97.65 1209 GLN B CA 1
ATOM 9462 C C . GLN B 1 582 ? 25.619 73.836 9.623 1.00 98.79 1209 GLN B C 1
ATOM 9463 O O . GLN B 1 582 ? 24.826 74.391 10.385 1.00 98.57 1209 GLN B O 1
ATOM 9469 N N . ASP B 1 583 ? 26.881 73.574 9.949 1.00 99.99 1210 ASP B N 1
ATOM 9470 C CA . ASP B 1 583 ? 27.447 73.936 11.247 1.00 106.30 1210 ASP B CA 1
ATOM 9471 C C . ASP B 1 583 ? 26.686 73.306 12.413 1.00 101.05 1210 ASP B C 1
ATOM 9472 O O . ASP B 1 583 ? 26.952 73.614 13.575 1.00 108.00 1210 ASP B O 1
ATOM 9477 N N . ASN B 1 584 ? 25.743 72.423 12.096 1.00 86.61 1211 ASN B N 1
ATOM 9478 C CA . ASN B 1 584 ? 24.972 71.713 13.111 1.00 84.41 1211 ASN B CA 1
ATOM 9479 C C . ASN B 1 584 ? 24.231 72.668 14.047 1.00 82.22 1211 ASN B C 1
ATOM 9480 O O . ASN B 1 584 ? 24.088 72.399 15.240 1.00 78.35 1211 ASN B O 1
ATOM 9485 N N . GLY B 1 585 ? 23.765 73.785 13.494 1.00 87.31 1212 GLY B N 1
ATOM 9486 C CA . GLY B 1 585 ? 23.001 74.761 14.253 1.00 84.26 1212 GLY B CA 1
ATOM 9487 C C . GLY B 1 585 ? 23.822 75.508 15.286 1.00 78.82 1212 GLY B C 1
ATOM 9488 O O . GLY B 1 585 ? 23.275 76.122 16.204 1.00 58.82 1212 GLY B O 1
ATOM 9489 N N . GLY B 1 586 ? 25.142 75.454 15.135 1.00 84.71 1213 GLY B N 1
ATOM 9490 C CA . GLY B 1 586 ? 26.047 76.097 16.069 1.00 81.16 1213 GLY B CA 1
ATOM 9491 C C . GLY B 1 586 ? 26.189 75.332 17.371 1.00 84.59 1213 GLY B C 1
ATOM 9492 O O . GLY B 1 586 ? 26.684 75.868 18.361 1.00 83.12 1213 GLY B O 1
ATOM 9493 N N . CYS B 1 587 ? 25.756 74.075 17.371 1.00 88.84 1214 CYS B N 1
ATOM 9494 C CA . CYS B 1 587 ? 25.806 73.246 18.572 1.00 82.86 1214 CYS B CA 1
ATOM 9495 C C . CYS B 1 587 ? 27.028 72.332 18.568 1.00 83.64 1214 CYS B C 1
ATOM 9496 O O . CYS B 1 587 ? 27.572 72.006 17.513 1.00 82.60 1214 CYS B O 1
ATOM 9499 N N . SER B 1 588 ? 27.456 71.918 19.756 1.00 83.98 1215 SER B N 1
ATOM 9500 C CA . SER B 1 588 ? 28.608 71.035 19.885 1.00 83.30 1215 SER B CA 1
ATOM 9501 C C . SER B 1 588 ? 28.207 69.578 19.688 1.00 83.10 1215 SER B C 1
ATOM 9502 O O . SER B 1 588 ? 28.940 68.800 19.077 1.00 85.74 1215 SER B O 1
ATOM 9505 N N . HIS B 1 589 ? 27.039 69.216 20.211 1.00 77.02 1216 HIS B N 1
ATOM 9506 C CA . HIS B 1 589 ? 26.561 67.842 20.133 1.00 71.55 1216 HIS B CA 1
ATOM 9507 C C . HIS B 1 589 ? 25.198 67.737 19.445 1.00 67.41 1216 HIS B C 1
ATOM 9508 O O . HIS B 1 589 ? 25.119 67.754 18.217 1.00 81.47 1216 HIS B O 1
ATOM 9515 N N . ILE B 1 590 ? 24.132 67.628 20.233 1.00 59.50 1217 ILE B N 1
ATOM 9516 C CA . ILE B 1 590 ? 22.785 67.478 19.680 1.00 59.30 1217 ILE B CA 1
ATOM 9517 C C . ILE B 1 590 ? 22.135 68.807 19.292 1.00 61.65 1217 ILE B C 1
ATOM 9518 O O . ILE B 1 590 ? 22.201 69.785 20.033 1.00 46.02 1217 ILE B O 1
ATOM 9523 N N . CYS B 1 591 ? 21.501 68.826 18.125 1.00 75.62 1218 CYS B N 1
ATOM 9524 C CA . CYS B 1 591 ? 20.773 70.000 17.661 1.00 73.64 1218 CYS B CA 1
ATOM 9525 C C . CYS B 1 591 ? 19.277 69.698 17.566 1.00 78.90 1218 CYS B C 1
ATOM 9526 O O . CYS B 1 591 ? 18.837 68.991 16.657 1.00 78.84 1218 CYS B O 1
ATOM 9529 N N . LEU B 1 592 ? 18.503 70.226 18.512 1.00 76.76 1219 LEU B N 1
ATOM 9530 C CA . LEU B 1 592 ? 17.059 70.001 18.536 1.00 73.89 1219 LEU B CA 1
ATOM 9531 C C . LEU B 1 592 ? 16.305 71.079 17.765 1.00 76.67 1219 LEU B C 1
ATOM 9532 O O . LEU B 1 592 ? 16.783 72.205 17.629 1.00 78.78 1219 LEU B O 1
ATOM 9537 N N . VAL B 1 593 ? 15.124 70.728 17.268 1.00 78.61 1220 VAL B N 1
ATOM 9538 C CA . VAL B 1 593 ? 14.304 71.655 16.495 1.00 78.06 1220 VAL B CA 1
ATOM 9539 C C . VAL B 1 593 ? 13.024 72.016 17.245 1.00 95.45 1220 VAL B C 1
ATOM 9540 O O . VAL B 1 593 ? 12.154 71.168 17.440 1.00 97.59 1220 VAL B O 1
ATOM 9544 N N . LYS B 1 594 ? 12.917 73.273 17.668 1.00 107.71 1221 LYS B N 1
ATOM 9545 C CA . LYS B 1 594 ? 11.715 73.753 18.344 1.00 113.54 1221 LYS B CA 1
ATOM 9546 C C . LYS B 1 594 ? 10.520 73.725 17.398 1.00 116.19 1221 LYS B C 1
ATOM 9547 O O . LYS B 1 594 ? 10.685 73.676 16.180 1.00 120.48 1221 LYS B O 1
ATOM 9553 N N . GLY B 1 595 ? 9.317 73.764 17.964 1.00 112.92 1222 GLY B N 1
ATOM 9554 C CA . GLY B 1 595 ? 8.101 73.751 17.170 1.00 111.66 1222 GLY B CA 1
ATOM 9555 C C . GLY B 1 595 ? 8.018 74.904 16.186 1.00 115.12 1222 GLY B C 1
ATOM 9556 O O . GLY B 1 595 ? 7.296 74.831 15.191 1.00 118.13 1222 GLY B O 1
ATOM 9557 N N . ASP B 1 596 ? 8.763 75.970 16.463 1.00 115.62 1223 ASP B N 1
ATOM 9558 C CA . ASP B 1 596 ? 8.735 77.168 15.629 1.00 116.73 1223 ASP B CA 1
ATOM 9559 C C . ASP B 1 596 ? 9.912 77.234 14.658 1.00 112.88 1223 ASP B C 1
ATOM 9560 O O . ASP B 1 596 ? 10.321 78.318 14.242 1.00 101.40 1223 ASP B O 1
ATOM 9565 N N . GLY B 1 597 ? 10.453 76.074 14.302 1.00 113.50 1224 GLY B N 1
ATOM 9566 C CA . GLY B 1 597 ? 11.549 76.005 13.352 1.00 116.20 1224 GLY B CA 1
ATOM 9567 C C . GLY B 1 597 ? 12.852 76.590 13.866 1.00 116.05 1224 GLY B C 1
ATOM 9568 O O . GLY B 1 597 ? 13.787 76.808 13.095 1.00 105.00 1224 GLY B O 1
ATOM 9569 N N . THR B 1 598 ? 12.913 76.847 15.170 1.00 121.43 1225 THR B N 1
ATOM 9570 C CA . THR B 1 598 ? 14.128 77.354 15.799 1.00 114.06 1225 THR B CA 1
ATOM 9571 C C . THR B 1 598 ? 14.903 76.192 16.413 1.00 105.96 1225 THR B C 1
ATOM 9572 O O . THR B 1 598 ? 14.345 75.117 16.637 1.00 102.55 1225 THR B O 1
ATOM 9576 N N . THR B 1 599 ? 16.186 76.405 16.686 1.00 100.82 1226 THR B N 1
ATOM 9577 C CA . THR B 1 599 ? 17.035 75.330 17.190 1.00 91.28 1226 THR B CA 1
ATOM 9578 C C . THR B 1 599 ? 17.720 75.630 18.522 1.00 87.45 1226 THR B C 1
ATOM 9579 O O . THR B 1 599 ? 18.352 76.673 18.696 1.00 79.79 1226 THR B O 1
ATOM 9583 N N . ARG B 1 600 ? 17.584 74.691 19.455 1.00 85.03 1227 ARG B N 1
ATOM 9584 C CA . ARG B 1 600 ? 18.288 74.738 20.726 1.00 79.16 1227 ARG B CA 1
ATOM 9585 C C . ARG B 1 600 ? 19.507 73.839 20.628 1.00 77.51 1227 ARG B C 1
ATOM 9586 O O . ARG B 1 600 ? 19.754 73.224 19.592 1.00 78.82 1227 ARG B O 1
ATOM 9594 N N . CYS B 1 601 ? 20.262 73.750 21.715 1.00 79.61 1228 CYS B N 1
ATOM 9595 C CA . CYS B 1 601 ? 21.377 72.818 21.783 1.00 71.22 1228 CYS B CA 1
ATOM 9596 C C . CYS B 1 601 ? 21.270 71.962 23.036 1.00 64.56 1228 CYS B C 1
ATOM 9597 O O . CYS B 1 601 ? 21.023 72.472 24.127 1.00 75.04 1228 CYS B O 1
ATOM 9600 N N . SER B 1 602 ? 21.443 70.656 22.872 1.00 55.32 1229 SER B N 1
ATOM 9601 C CA . SER B 1 602 ? 21.361 69.734 23.996 1.00 53.06 1229 SER B CA 1
ATOM 9602 C C . SER B 1 602 ? 22.588 68.833 24.030 1.00 57.33 1229 SER B C 1
ATOM 9603 O O . SER B 1 602 ? 23.483 68.963 23.190 1.00 58.15 1229 SER B O 1
ATOM 9606 N N . CYS B 1 603 ? 22.626 67.922 24.999 1.00 59.44 1230 CYS B N 1
ATOM 9607 C CA . CYS B 1 603 ? 23.812 67.105 25.234 1.00 53.63 1230 CYS B CA 1
ATOM 9608 C C . CYS B 1 603 ? 23.464 65.659 25.578 1.00 52.38 1230 CYS B C 1
ATOM 9609 O O . CYS B 1 603 ? 22.328 65.359 25.946 1.00 50.29 1230 CYS B O 1
ATOM 9612 N N . PRO B 1 604 ? 24.449 64.755 25.454 1.00 57.78 1231 PRO B N 1
ATOM 9613 C CA . PRO B 1 604 ? 24.298 63.366 25.905 1.00 59.33 1231 PRO B CA 1
ATOM 9614 C C . PRO B 1 604 ? 24.109 63.275 27.421 1.00 62.52 1231 PRO B C 1
ATOM 9615 O O . PRO B 1 604 ? 24.187 64.292 28.112 1.00 62.35 1231 PRO B O 1
ATOM 9619 N N . MET B 1 605 ? 23.873 62.066 27.923 1.00 62.33 1232 MET B N 1
ATOM 9620 C CA . MET B 1 605 ? 23.580 61.852 29.339 1.00 68.86 1232 MET B CA 1
ATOM 9621 C C . MET B 1 605 ? 24.713 62.297 30.267 1.00 68.37 1232 MET B C 1
ATOM 9622 O O . MET B 1 605 ? 24.476 62.627 31.431 1.00 52.15 1232 MET B O 1
ATOM 9627 N N . HIS B 1 606 ? 25.939 62.304 29.754 1.00 65.27 1233 HIS B N 1
ATOM 9628 C CA . HIS B 1 606 ? 27.112 62.555 30.589 1.00 59.90 1233 HIS B CA 1
ATOM 9629 C C . HIS B 1 606 ? 27.602 64.004 30.538 1.00 77.59 1233 HIS B C 1
ATOM 9630 O O . HIS B 1 606 ? 28.487 64.393 31.301 1.00 82.91 1233 HIS B O 1
ATOM 9637 N N . LEU B 1 607 ? 27.028 64.799 29.641 1.00 78.07 1234 LEU B N 1
ATOM 9638 C CA . LEU B 1 607 ? 27.404 66.203 29.527 1.00 69.33 1234 LEU B CA 1
ATOM 9639 C C . LEU B 1 607 ? 26.264 67.129 29.944 1.00 73.41 1234 LEU B C 1
ATOM 9640 O O . LEU B 1 607 ? 25.132 66.687 30.151 1.00 70.10 1234 LEU B O 1
ATOM 9645 N N . VAL B 1 608 ? 26.574 68.415 30.068 1.00 80.01 1235 VAL B N 1
ATOM 9646 C CA . VAL B 1 608 ? 25.584 69.422 30.435 1.00 80.65 1235 VAL B CA 1
ATOM 9647 C C . VAL B 1 608 ? 25.769 70.651 29.551 1.00 74.65 1235 VAL B C 1
ATOM 9648 O O . VAL B 1 608 ? 26.893 70.981 29.172 1.00 79.69 1235 VAL B O 1
ATOM 9652 N N . LEU B 1 609 ? 24.672 71.323 29.216 1.00 66.21 1236 LEU B N 1
ATOM 9653 C CA . LEU B 1 609 ? 24.747 72.526 28.392 1.00 77.52 1236 LEU B CA 1
ATOM 9654 C C . LEU B 1 609 ? 25.360 73.683 29.183 1.00 91.79 1236 LEU B C 1
ATOM 9655 O O . LEU B 1 609 ? 24.980 73.937 30.327 1.00 88.97 1236 LEU B O 1
ATOM 9660 N N . LEU B 1 610 ? 26.311 74.379 28.567 1.00 93.09 1237 LEU B N 1
ATOM 9661 C CA . LEU B 1 610 ? 27.029 75.458 29.239 1.00 89.32 1237 LEU B CA 1
ATOM 9662 C C . LEU B 1 610 ? 26.354 76.815 29.038 1.00 96.57 1237 LEU B C 1
ATOM 9663 O O . LEU B 1 610 ? 25.238 76.892 28.520 1.00 89.25 1237 LEU B O 1
ATOM 9668 N N . GLN B 1 611 ? 27.034 77.881 29.453 1.00 106.67 1238 GLN B N 1
ATOM 9669 C CA . GLN B 1 611 ? 26.486 79.231 29.343 1.00 107.99 1238 GLN B CA 1
ATOM 9670 C C . GLN B 1 611 ? 26.367 79.676 27.890 1.00 98.81 1238 GLN B C 1
ATOM 9671 O O . GLN B 1 611 ? 25.524 80.508 27.552 1.00 80.44 1238 GLN B O 1
ATOM 9677 N N . ASP B 1 612 ? 27.219 79.119 27.035 1.00 109.33 1239 ASP B N 1
ATOM 9678 C CA . ASP B 1 612 ? 27.152 79.396 25.607 1.00 115.28 1239 ASP B CA 1
ATOM 9679 C C . ASP B 1 612 ? 25.804 78.965 25.049 1.00 110.93 1239 ASP B C 1
ATOM 9680 O O . ASP B 1 612 ? 25.353 79.476 24.024 1.00 114.36 1239 ASP B O 1
ATOM 9685 N N . GLU B 1 613 ? 25.165 78.022 25.734 1.00 103.77 1240 GLU B N 1
ATOM 9686 C CA . GLU B 1 613 ? 23.936 77.411 25.244 1.00 95.39 1240 GLU B CA 1
ATOM 9687 C C . GLU B 1 613 ? 24.189 76.749 23.894 1.00 89.63 1240 GLU B C 1
ATOM 9688 O O . GLU B 1 613 ? 23.258 76.488 23.132 1.00 82.07 1240 GLU B O 1
ATOM 9694 N N . LEU B 1 614 ? 25.463 76.481 23.617 1.00 92.78 1241 LEU B N 1
ATOM 9695 C CA . LEU B 1 614 ? 25.880 75.822 22.385 1.00 89.85 1241 LEU B CA 1
ATOM 9696 C C . LEU B 1 614 ? 26.843 74.679 22.697 1.00 87.13 1241 LEU B C 1
ATOM 9697 O O . LEU B 1 614 ? 26.867 73.666 21.998 1.00 88.39 1241 LEU B O 1
ATOM 9702 N N . SER B 1 615 ? 27.634 74.852 23.751 1.00 93.85 1242 SER B N 1
ATOM 9703 C CA . SER B 1 615 ? 28.658 73.879 24.122 1.00 90.48 1242 SER B CA 1
ATOM 9704 C C . SER B 1 615 ? 28.191 72.919 25.209 1.00 90.04 1242 SER B C 1
ATOM 9705 O O . SER B 1 615 ? 27.294 73.233 25.994 1.00 89.01 1242 SER B O 1
ATOM 9708 N N . CYS B 1 616 ? 28.818 71.748 25.249 1.00 88.13 1243 CYS B N 1
ATOM 9709 C CA . CYS B 1 616 ? 28.511 70.740 26.253 1.00 81.77 1243 CYS B CA 1
ATOM 9710 C C . CYS B 1 616 ? 29.760 70.392 27.049 1.00 83.98 1243 CYS B C 1
ATOM 9711 O O . CYS B 1 616 ? 30.765 69.956 26.487 1.00 83.98 1243 CYS B O 1
ATOM 9714 N N . GLY B 1 617 ? 29.694 70.594 28.360 1.00 83.55 1244 GLY B N 1
ATOM 9715 C CA . GLY B 1 617 ? 30.802 70.264 29.234 1.00 80.83 1244 GLY B CA 1
ATOM 9716 C C . GLY B 1 617 ? 30.380 69.282 30.306 1.00 82.08 1244 GLY B C 1
ATOM 9717 O O . GLY B 1 617 ? 29.273 68.746 30.266 1.00 78.06 1244 GLY B O 1
ATOM 9718 N N . GLU B 1 618 ? 31.264 69.055 31.272 1.00 88.17 1245 GLU B N 1
ATOM 9719 C CA . GLU B 1 618 ? 31.009 68.098 32.339 1.00 88.48 1245 GLU B CA 1
ATOM 9720 C C . GLU B 1 618 ? 30.639 68.808 33.637 1.00 89.88 1245 GLU B C 1
ATOM 9721 O O . GLU B 1 618 ? 31.121 69.909 33.904 1.00 91.82 1245 GLU B O 1
ATOM 9727 N N . PRO B 1 619 ? 29.771 68.181 34.444 1.00 90.03 1246 PRO B N 1
ATOM 9728 C CA . PRO B 1 619 ? 29.398 68.720 35.757 1.00 89.47 1246 PRO B CA 1
ATOM 9729 C C . PRO B 1 619 ? 30.586 68.736 36.718 1.00 85.32 1246 PRO B C 1
ATOM 9730 O O . PRO B 1 619 ? 30.818 69.753 37.371 1.00 93.37 1246 PRO B O 1
ATOM 9734 N N . LYS C 2 8 ? 11.620 24.190 5.747 1.00 93.70 182 LYS C N 1
ATOM 9735 C CA . LYS C 2 8 ? 12.297 23.147 4.983 1.00 91.63 182 LYS C CA 1
ATOM 9736 C C . LYS C 2 8 ? 12.892 23.673 3.677 1.00 90.77 182 LYS C C 1
ATOM 9737 O O . LYS C 2 8 ? 12.628 24.807 3.271 1.00 86.28 182 LYS C O 1
ATOM 9743 N N . GLY C 2 9 ? 13.691 22.834 3.024 1.00 85.11 183 GLY C N 1
ATOM 9744 C CA . GLY C 2 9 ? 14.425 23.224 1.834 1.00 76.25 183 GLY C CA 1
ATOM 9745 C C . GLY C 2 9 ? 13.573 23.694 0.671 1.00 74.06 183 GLY C C 1
ATOM 9746 O O . GLY C 2 9 ? 12.578 23.060 0.314 1.00 67.01 183 GLY C O 1
ATOM 9747 N N . GLN C 2 10 ? 13.975 24.814 0.077 1.00 74.77 184 GLN C N 1
ATOM 9748 C CA . GLN C 2 10 ? 13.306 25.360 -1.097 1.00 74.80 184 GLN C CA 1
ATOM 9749 C C . GLN C 2 10 ? 14.076 24.977 -2.357 1.00 78.93 184 GLN C C 1
ATOM 9750 O O . GLN C 2 10 ? 15.142 24.364 -2.277 1.00 83.92 184 GLN C O 1
ATOM 9756 N N . GLU C 2 11 ? 13.537 25.335 -3.517 1.00 68.58 185 GLU C N 1
ATOM 9757 C CA . GLU C 2 11 ? 14.208 25.048 -4.779 1.00 60.72 185 GLU C CA 1
ATOM 9758 C C . GLU C 2 11 ? 15.586 25.704 -4.808 1.00 59.93 185 GLU C C 1
ATOM 9759 O O . GLU C 2 11 ? 15.724 26.886 -4.497 1.00 70.17 185 GLU C O 1
ATOM 9765 N N . GLY C 2 12 ? 16.601 24.928 -5.173 1.00 49.53 186 GLY C N 1
ATOM 9766 C CA . GLY C 2 12 ? 17.965 25.424 -5.223 1.00 51.97 186 GLY C CA 1
ATOM 9767 C C . GLY C 2 12 ? 18.721 25.229 -3.921 1.00 59.32 186 GLY C C 1
ATOM 9768 O O . GLY C 2 12 ? 19.952 25.242 -3.898 1.00 53.10 186 GLY C O 1
ATOM 9769 N N . SER C 2 13 ? 17.982 25.050 -2.831 1.00 55.30 187 SER C N 1
ATOM 9770 C CA . SER C 2 13 ? 18.595 24.857 -1.525 1.00 52.51 187 SER C CA 1
ATOM 9771 C C . SER C 2 13 ? 19.398 23.565 -1.483 1.00 52.06 187 SER C C 1
ATOM 9772 O O . SER C 2 13 ? 18.987 22.551 -2.047 1.00 54.03 187 SER C O 1
ATOM 9775 N N . VAL C 2 14 ? 20.546 23.610 -0.814 1.00 55.12 188 VAL C N 1
ATOM 9776 C CA . VAL C 2 14 ? 21.357 22.418 -0.601 1.00 57.08 188 VAL C CA 1
ATOM 9777 C C . VAL C 2 14 ? 20.584 21.409 0.237 1.00 57.32 188 VAL C C 1
ATOM 9778 O O . VAL C 2 14 ? 19.995 21.760 1.260 1.00 70.09 188 VAL C O 1
ATOM 9782 N N . CYS C 2 15 ? 20.581 20.157 -0.204 1.00 46.31 189 CYS C N 1
ATOM 9783 C CA . CYS C 2 15 ? 19.883 19.101 0.514 1.00 50.95 189 CYS C CA 1
ATOM 9784 C C . CYS C 2 15 ? 20.737 17.845 0.566 1.00 48.28 189 CYS C C 1
ATOM 9785 O O . CYS C 2 15 ? 21.805 17.783 -0.045 1.00 42.61 189 CYS C O 1
ATOM 9788 N N . LEU C 2 16 ? 20.266 16.850 1.310 1.00 54.15 190 LEU C N 1
ATOM 9789 C CA . LEU C 2 16 ? 20.960 15.574 1.417 1.00 63.56 190 LEU C CA 1
ATOM 9790 C C . LEU C 2 16 ? 19.999 14.437 1.105 1.00 69.97 190 LEU C C 1
ATOM 9791 O O . LEU C 2 16 ? 20.370 13.449 0.472 1.00 73.71 190 LEU C O 1
ATOM 9796 N N . ARG C 2 17 ? 18.761 14.590 1.562 1.00 72.95 191 ARG C N 1
ATOM 9797 C CA . ARG C 2 17 ? 17.711 13.611 1.325 1.00 70.93 191 ARG C CA 1
ATOM 9798 C C . ARG C 2 17 ? 16.446 14.350 0.909 1.00 77.19 191 ARG C C 1
ATOM 9799 O O . ARG C 2 17 ? 16.244 15.503 1.288 1.00 80.17 191 ARG C O 1
ATOM 9807 N N . SER C 2 18 ? 15.596 13.692 0.128 1.00 78.16 192 SER C N 1
ATOM 9808 C CA . SER C 2 18 ? 14.358 14.315 -0.330 1.00 80.92 192 SER C CA 1
ATOM 9809 C C . SER C 2 18 ? 13.525 14.843 0.837 1.00 85.41 192 SER C C 1
ATOM 9810 O O . SER C 2 18 ? 12.709 15.749 0.667 1.00 93.06 192 SER C O 1
ATOM 9813 N N . SER C 2 19 ? 13.736 14.278 2.021 1.00 76.26 193 SER C N 1
ATOM 9814 C CA . SER C 2 19 ? 12.998 14.702 3.205 1.00 80.66 193 SER C CA 1
ATOM 9815 C C . SER C 2 19 ? 13.400 16.106 3.652 1.00 89.18 193 SER C C 1
ATOM 9816 O O . SER C 2 19 ? 12.647 16.780 4.353 1.00 92.59 193 SER C O 1
ATOM 9819 N N . ASP C 2 20 ? 14.587 16.541 3.240 1.00 87.21 194 ASP C N 1
ATOM 9820 C CA . ASP C 2 20 ? 15.083 17.868 3.588 1.00 77.02 194 ASP C CA 1
ATOM 9821 C C . ASP C 2 20 ? 14.425 18.949 2.736 1.00 78.04 194 ASP C C 1
ATOM 9822 O O . ASP C 2 20 ? 14.603 20.139 2.989 1.00 76.30 194 ASP C O 1
ATOM 9827 N N . CYS C 2 21 ? 13.669 18.529 1.725 1.00 77.59 195 CYS C N 1
ATOM 9828 C CA . CYS C 2 21 ? 13.076 19.465 0.773 1.00 76.73 195 CYS C CA 1
ATOM 9829 C C . CYS C 2 21 ? 11.584 19.687 1.022 1.00 87.48 195 CYS C C 1
ATOM 9830 O O . CYS C 2 21 ? 10.964 18.952 1.796 1.00 93.11 195 CYS C O 1
ATOM 9833 N N . ALA C 2 22 ? 11.016 20.700 0.370 1.00 92.65 196 ALA C N 1
ATOM 9834 C CA . ALA C 2 22 ? 9.598 21.039 0.525 1.00 97.32 196 ALA C CA 1
ATOM 9835 C C . ALA C 2 22 ? 8.668 20.015 -0.132 1.00 107.85 196 ALA C C 1
ATOM 9836 O O . ALA C 2 22 ? 9.127 18.998 -0.645 1.00 114.61 196 ALA C O 1
ATOM 9838 N N . SER C 2 23 ? 7.365 20.295 -0.116 1.00 105.66 197 SER C N 1
ATOM 9839 C CA . SER C 2 23 ? 6.351 19.359 -0.619 1.00 103.25 197 SER C CA 1
ATOM 9840 C C . SER C 2 23 ? 6.530 18.916 -2.073 1.00 98.65 197 SER C C 1
ATOM 9841 O O . SER C 2 23 ? 6.574 17.719 -2.368 1.00 97.06 197 SER C O 1
ATOM 9844 N N . GLY C 2 24 ? 6.609 19.885 -2.980 1.00 87.33 198 GLY C N 1
ATOM 9845 C CA . GLY C 2 24 ? 6.682 19.592 -4.401 1.00 82.96 198 GLY C CA 1
ATOM 9846 C C . GLY C 2 24 ? 8.099 19.537 -4.941 1.00 75.84 198 GLY C C 1
ATOM 9847 O O . GLY C 2 24 ? 8.342 19.870 -6.101 1.00 59.68 198 GLY C O 1
ATOM 9848 N N . LEU C 2 25 ? 9.035 19.108 -4.100 1.00 75.83 199 LEU C N 1
ATOM 9849 C CA . LEU C 2 25 ? 10.441 19.061 -4.481 1.00 54.94 199 LEU C CA 1
ATOM 9850 C C . LEU C 2 25 ? 11.098 17.747 -4.057 1.00 58.90 199 LEU C C 1
ATOM 9851 O O . LEU C 2 25 ? 10.616 17.060 -3.155 1.00 66.70 199 LEU C O 1
ATOM 9856 N N . CYS C 2 26 ? 12.202 17.408 -4.716 1.00 41.83 200 CYS C N 1
ATOM 9857 C CA . CYS C 2 26 ? 12.980 16.227 -4.361 1.00 42.92 200 CYS C CA 1
ATOM 9858 C C . CYS C 2 26 ? 14.455 16.598 -4.325 1.00 44.31 200 CYS C C 1
ATOM 9859 O O . CYS C 2 26 ? 14.849 17.629 -4.873 1.00 41.03 200 CYS C O 1
ATOM 9862 N N . CYS C 2 27 ? 15.268 15.767 -3.680 1.00 40.58 201 CYS C N 1
ATOM 9863 C CA . CYS C 2 27 ? 16.701 16.031 -3.594 1.00 40.96 201 CYS C CA 1
ATOM 9864 C C . CYS C 2 27 ? 17.443 15.354 -4.740 1.00 45.84 201 CYS C C 1
ATOM 9865 O O . CYS C 2 27 ? 17.691 14.150 -4.707 1.00 51.48 201 CYS C O 1
ATOM 9868 N N . ALA C 2 28 ? 17.790 16.140 -5.753 1.00 48.24 202 ALA C N 1
ATOM 9869 C CA . ALA C 2 28 ? 18.465 15.626 -6.937 1.00 58.98 202 ALA C CA 1
ATOM 9870 C C . ALA C 2 28 ? 19.850 16.237 -7.027 1.00 50.40 202 ALA C C 1
ATOM 9871 O O . ALA C 2 28 ? 20.050 17.383 -6.624 1.00 48.95 202 ALA C O 1
ATOM 9873 N N . ARG C 2 29 ? 20.810 15.483 -7.552 1.00 52.87 203 ARG C N 1
ATOM 9874 C CA . ARG C 2 29 ? 22.170 15.999 -7.638 1.00 50.57 203 ARG C CA 1
ATOM 9875 C C . ARG C 2 29 ? 22.362 16.945 -8.817 1.00 37.83 203 ARG C C 1
ATOM 9876 O O . ARG C 2 29 ? 21.844 16.717 -9.909 1.00 36.99 203 ARG C O 1
ATOM 9884 N N . HIS C 2 30 ? 23.083 18.029 -8.558 1.00 43.81 204 HIS C N 1
ATOM 9885 C CA . HIS C 2 30 ? 23.471 18.982 -9.587 1.00 39.18 204 HIS C CA 1
ATOM 9886 C C . HIS C 2 30 ? 24.972 19.181 -9.471 1.00 37.25 204 HIS C C 1
ATOM 9887 O O . HIS C 2 30 ? 25.462 19.741 -8.489 1.00 42.95 204 HIS C O 1
ATOM 9894 N N . PHE C 2 31 ? 25.695 18.709 -10.478 1.00 34.89 205 PHE C N 1
ATOM 9895 C CA . PHE C 2 31 ? 27.148 18.630 -10.414 1.00 32.57 205 PHE C CA 1
ATOM 9896 C C . PHE C 2 31 ? 27.582 17.681 -9.298 1.00 32.79 205 PHE C C 1
ATOM 9897 O O . PHE C 2 31 ? 27.268 16.491 -9.344 1.00 54.41 205 PHE C O 1
ATOM 9905 N N . TRP C 2 32 ? 28.286 18.192 -8.293 1.00 43.71 206 TRP C N 1
ATOM 9906 C CA . TRP C 2 32 ? 28.832 17.310 -7.260 1.00 49.04 206 TRP C CA 1
ATOM 9907 C C . TRP C 2 32 ? 28.304 17.555 -5.848 1.00 44.49 206 TRP C C 1
ATOM 9908 O O . TRP C 2 32 ? 28.985 17.293 -4.858 1.00 50.93 206 TRP C O 1
ATOM 9919 N N . SER C 2 33 ? 27.075 18.048 -5.780 1.00 42.19 207 SER C N 1
ATOM 9920 C CA . SER C 2 33 ? 26.327 18.141 -4.536 1.00 47.33 207 SER C CA 1
ATOM 9921 C C . SER C 2 33 ? 24.861 17.971 -4.903 1.00 51.35 207 SER C C 1
ATOM 9922 O O . SER C 2 33 ? 24.527 17.823 -6.078 1.00 40.83 207 SER C O 1
ATOM 9925 N N . LYS C 2 34 ? 23.983 17.989 -3.910 1.00 51.47 208 LYS C N 1
ATOM 9926 C CA . LYS C 2 34 ? 22.562 17.849 -4.188 1.00 49.45 208 LYS C CA 1
ATOM 9927 C C . LYS C 2 34 ? 21.791 19.089 -3.763 1.00 52.07 208 LYS C C 1
ATOM 9928 O O . LYS C 2 34 ? 22.073 19.684 -2.724 1.00 59.05 208 LYS C O 1
ATOM 9934 N N . ILE C 2 35 ? 20.824 19.481 -4.584 1.00 51.70 209 ILE C N 1
ATOM 9935 C CA . ILE C 2 35 ? 19.963 20.612 -4.268 1.00 57.28 209 ILE C CA 1
ATOM 9936 C C . ILE C 2 35 ? 18.506 20.237 -4.483 1.00 54.50 209 ILE C C 1
ATOM 9937 O O . ILE C 2 35 ? 18.200 19.291 -5.206 1.00 56.39 209 ILE C O 1
ATOM 9942 N N . CYS C 2 36 ? 17.607 20.981 -3.853 1.00 55.64 210 CYS C N 1
ATOM 9943 C CA . CYS C 2 36 ? 16.184 20.702 -3.976 1.00 56.88 210 CYS C CA 1
ATOM 9944 C C . CYS C 2 36 ? 15.664 21.108 -5.349 1.00 55.89 210 CYS C C 1
ATOM 9945 O O . CYS C 2 36 ? 15.765 22.269 -5.746 1.00 50.59 210 CYS C O 1
ATOM 9948 N N . LYS C 2 37 ? 15.120 20.136 -6.074 1.00 56.38 211 LYS C N 1
ATOM 9949 C CA . LYS C 2 37 ? 14.545 20.386 -7.390 1.00 46.95 211 LYS C CA 1
ATOM 9950 C C . LYS C 2 37 ? 13.068 20.019 -7.384 1.00 47.00 211 LYS C C 1
ATOM 9951 O O . LYS C 2 37 ? 12.639 19.169 -6.603 1.00 40.62 211 LYS C O 1
ATOM 9957 N N . PRO C 2 38 ? 12.281 20.672 -8.252 1.00 61.87 212 PRO C N 1
ATOM 9958 C CA . PRO C 2 38 ? 10.835 20.437 -8.345 1.00 68.29 212 PRO C CA 1
ATOM 9959 C C . PRO C 2 38 ? 10.491 19.106 -9.013 1.00 62.43 212 PRO C C 1
ATOM 9960 O O . PRO C 2 38 ? 11.210 18.664 -9.911 1.00 57.68 212 PRO C O 1
ATOM 9964 N N . VAL C 2 39 ? 9.406 18.474 -8.571 1.00 51.25 213 VAL C N 1
ATOM 9965 C CA . VAL C 2 39 ? 8.907 17.276 -9.234 1.00 52.24 213 VAL C CA 1
ATOM 9966 C C . VAL C 2 39 ? 8.352 17.680 -10.593 1.00 54.57 213 VAL C C 1
ATOM 9967 O O . VAL C 2 39 ? 7.975 18.833 -10.797 1.00 61.95 213 VAL C O 1
ATOM 9971 N N . LEU C 2 40 ? 8.308 16.734 -11.524 1.00 52.24 214 LEU C N 1
ATOM 9972 C CA . LEU C 2 40 ? 7.816 17.015 -12.870 1.00 46.77 214 LEU C CA 1
ATOM 9973 C C . LEU C 2 40 ? 6.292 16.979 -12.937 1.00 46.44 214 LEU C C 1
ATOM 9974 O O . LEU C 2 40 ? 5.644 16.262 -12.177 1.00 63.82 214 LEU C O 1
ATOM 9979 N N . LYS C 2 41 ? 5.727 17.757 -13.854 1.00 46.72 215 LYS C N 1
ATOM 9980 C CA . LYS C 2 41 ? 4.283 17.796 -14.050 1.00 46.43 215 LYS C CA 1
ATOM 9981 C C . LYS C 2 41 ? 3.921 17.285 -15.445 1.00 46.39 215 LYS C C 1
ATOM 9982 O O . LYS C 2 41 ? 4.800 17.061 -16.279 1.00 48.86 215 LYS C O 1
ATOM 9988 N N . GLU C 2 42 ? 2.632 17.096 -15.700 1.00 46.42 216 GLU C N 1
ATOM 9989 C CA . GLU C 2 42 ? 2.204 16.537 -16.977 1.00 51.78 216 GLU C CA 1
ATOM 9990 C C . GLU C 2 42 ? 2.733 17.352 -18.154 1.00 61.47 216 GLU C C 1
ATOM 9991 O O . GLU C 2 42 ? 2.632 18.578 -18.160 1.00 73.76 216 GLU C O 1
ATOM 9997 N N . GLY C 2 43 ? 3.299 16.662 -19.142 1.00 57.05 217 GLY C N 1
ATOM 9998 C CA . GLY C 2 43 ? 3.826 17.307 -20.332 1.00 46.43 217 GLY C CA 1
ATOM 9999 C C . GLY C 2 43 ? 5.312 17.617 -20.257 1.00 52.34 217 GLY C C 1
ATOM 10000 O O . GLY C 2 43 ? 5.969 17.776 -21.286 1.00 47.97 217 GLY C O 1
ATOM 10001 N N . GLN C 2 44 ? 5.843 17.705 -19.038 1.00 54.28 218 GLN C N 1
ATOM 10002 C CA . GLN C 2 44 ? 7.247 18.052 -18.827 1.00 47.04 218 GLN C CA 1
ATOM 10003 C C . GLN C 2 44 ? 8.188 16.886 -19.124 1.00 54.38 218 GLN C C 1
ATOM 10004 O O . GLN C 2 44 ? 7.892 15.738 -18.793 1.00 59.51 218 GLN C O 1
ATOM 10010 N N . VAL C 2 45 ? 9.322 17.193 -19.751 1.00 39.99 219 VAL C N 1
ATOM 10011 C CA . VAL C 2 45 ? 10.291 16.177 -20.162 1.00 31.73 219 VAL C CA 1
ATOM 10012 C C . VAL C 2 45 ? 10.943 15.486 -18.962 1.00 37.93 219 VAL C C 1
ATOM 10013 O O . VAL C 2 45 ? 11.410 16.147 -18.033 1.00 36.73 219 VAL C O 1
ATOM 10017 N N . CYS C 2 46 ? 10.975 14.156 -18.988 1.00 42.29 220 CYS C N 1
ATOM 10018 C CA . CYS C 2 46 ? 11.581 13.386 -17.903 1.00 44.08 220 CYS C CA 1
ATOM 10019 C C . CYS C 2 46 ? 12.744 12.518 -18.389 1.00 44.22 220 CYS C C 1
ATOM 10020 O O . CYS C 2 46 ? 12.897 12.287 -19.590 1.00 51.93 220 CYS C O 1
ATOM 10023 N N . THR C 2 47 ? 13.559 12.043 -17.450 1.00 44.31 221 THR C N 1
ATOM 10024 C CA . THR C 2 47 ? 14.764 11.284 -17.780 1.00 43.86 221 THR C CA 1
ATOM 10025 C C . THR C 2 47 ? 14.478 9.810 -18.053 1.00 37.14 221 THR C C 1
ATOM 10026 O O . THR C 2 47 ? 13.687 9.182 -17.353 1.00 43.93 221 THR C O 1
ATOM 10030 N N . LYS C 2 48 ? 15.132 9.274 -19.080 1.00 42.20 222 LYS C N 1
ATOM 10031 C CA . LYS C 2 48 ? 15.056 7.854 -19.413 1.00 41.89 222 LYS C CA 1
ATOM 10032 C C . LYS C 2 48 ? 16.451 7.329 -19.737 1.00 42.93 222 LYS C C 1
ATOM 10033 O O . LYS C 2 48 ? 17.018 7.665 -20.781 1.00 39.52 222 LYS C O 1
ATOM 10039 N N . HIS C 2 49 ? 17.003 6.511 -18.843 1.00 41.35 223 HIS C N 1
ATOM 10040 C CA . HIS C 2 49 ? 18.367 6.010 -19.004 1.00 37.16 223 HIS C CA 1
ATOM 10041 C C . HIS C 2 49 ? 18.441 4.794 -19.930 1.00 43.19 223 HIS C C 1
ATOM 10042 O O . HIS C 2 49 ? 17.623 3.879 -19.835 1.00 57.65 223 HIS C O 1
ATOM 10049 N N . ARG C 2 50 ? 19.419 4.793 -20.831 1.00 47.01 224 ARG C N 1
ATOM 10050 C CA . ARG C 2 50 ? 19.642 3.651 -21.711 1.00 59.80 224 ARG C CA 1
ATOM 10051 C C . ARG C 2 50 ? 20.406 2.565 -20.967 1.00 52.69 224 ARG C C 1
ATOM 10052 O O . ARG C 2 50 ? 19.889 1.473 -20.731 1.00 53.37 224 ARG C O 1
ATOM 10060 N N . ARG C 2 51 ? 21.644 2.875 -20.603 1.00 48.07 225 ARG C N 1
ATOM 10061 C CA . ARG C 2 51 ? 22.471 1.940 -19.855 1.00 58.00 225 ARG C CA 1
ATOM 10062 C C . ARG C 2 51 ? 22.345 2.177 -18.352 1.00 53.74 225 ARG C C 1
ATOM 10063 O O . ARG C 2 51 ? 22.228 3.315 -17.898 1.00 57.19 225 ARG C O 1
ATOM 10071 N N . LYS C 2 52 ? 22.358 1.089 -17.589 1.00 44.63 226 LYS C N 1
ATOM 10072 C CA . LYS C 2 52 ? 22.313 1.154 -16.135 1.00 45.78 226 LYS C CA 1
ATOM 10073 C C . LYS C 2 52 ? 23.386 2.100 -15.604 1.00 43.14 226 LYS C C 1
ATOM 10074 O O . LYS C 2 52 ? 23.143 2.887 -14.687 1.00 41.61 226 LYS C O 1
ATOM 10080 N N . GLY C 2 53 ? 24.569 2.031 -16.202 1.00 47.95 227 GLY C N 1
ATOM 10081 C CA . GLY C 2 53 ? 25.683 2.861 -15.783 1.00 54.41 227 GLY C CA 1
ATOM 10082 C C . GLY C 2 53 ? 25.469 4.349 -15.988 1.00 32.63 227 GLY C C 1
ATOM 10083 O O . GLY C 2 53 ? 26.038 5.167 -15.270 1.00 62.04 227 GLY C O 1
ATOM 10084 N N . SER C 2 54 ? 24.653 4.714 -16.968 1.00 47.34 228 SER C N 1
ATOM 10085 C CA . SER C 2 54 ? 24.434 6.125 -17.257 1.00 40.21 228 SER C CA 1
ATOM 10086 C C . SER C 2 54 ? 23.749 6.799 -16.076 1.00 48.50 228 SER C C 1
ATOM 10087 O O . SER C 2 54 ? 23.802 8.021 -15.925 1.00 62.59 228 SER C O 1
ATOM 10090 N N . HIS C 2 55 ? 23.106 5.994 -15.238 1.00 48.63 229 HIS C N 1
ATOM 10091 C CA . HIS C 2 55 ? 22.466 6.511 -14.037 1.00 50.81 229 HIS C CA 1
ATOM 10092 C C . HIS C 2 55 ? 23.509 6.942 -13.009 1.00 51.85 229 HIS C C 1
ATOM 10093 O O . HIS C 2 55 ? 23.340 7.951 -12.325 1.00 53.04 229 HIS C O 1
ATOM 10100 N N . GLY C 2 56 ? 24.585 6.168 -12.902 1.00 46.45 230 GLY C N 1
ATOM 10101 C CA . GLY C 2 56 ? 25.650 6.478 -11.967 1.00 50.59 230 GLY C CA 1
ATOM 10102 C C . GLY C 2 56 ? 26.456 7.694 -12.386 1.00 54.43 230 GLY C C 1
ATOM 10103 O O . GLY C 2 56 ? 27.079 8.356 -11.556 1.00 56.24 230 GLY C O 1
ATOM 10104 N N . LEU C 2 57 ? 26.434 7.991 -13.682 1.00 49.28 231 LEU C N 1
ATOM 10105 C CA . LEU C 2 57 ? 27.240 9.070 -14.242 1.00 40.26 231 LEU C CA 1
ATOM 10106 C C . LEU C 2 57 ? 26.493 10.399 -14.265 1.00 41.65 231 LEU C C 1
ATOM 10107 O O . LEU C 2 57 ? 27.110 11.464 -14.283 1.00 50.69 231 LEU C O 1
ATOM 10112 N N . GLU C 2 58 ? 25.167 10.331 -14.271 1.00 39.15 232 GLU C N 1
ATOM 10113 C CA . GLU C 2 58 ? 24.339 11.531 -14.310 1.00 37.19 232 GLU C CA 1
ATOM 10114 C C . GLU C 2 58 ? 24.724 12.506 -13.204 1.00 42.93 232 GLU C C 1
ATOM 10115 O O . GLU C 2 58 ? 24.729 12.145 -12.026 1.00 44.66 232 GLU C O 1
ATOM 10121 N N . ILE C 2 59 ? 25.054 13.736 -13.589 1.00 51.71 233 ILE C N 1
ATOM 10122 C CA . ILE C 2 59 ? 25.312 14.803 -12.622 1.00 42.74 233 ILE C CA 1
ATOM 10123 C C . ILE C 2 59 ? 24.247 15.890 -12.729 1.00 37.78 233 ILE C C 1
ATOM 10124 O O . ILE C 2 59 ? 24.194 16.805 -11.909 1.00 40.31 233 ILE C O 1
ATOM 10129 N N . PHE C 2 60 ? 23.409 15.791 -13.758 1.00 39.91 234 PHE C N 1
ATOM 10130 C CA . PHE C 2 60 ? 22.261 16.679 -13.896 1.00 37.85 234 PHE C CA 1
ATOM 10131 C C . PHE C 2 60 ? 20.986 15.860 -13.768 1.00 27.48 234 PHE C C 1
ATOM 10132 O O . PHE C 2 60 ? 20.367 15.485 -14.759 1.00 56.32 234 PHE C O 1
ATOM 10140 N N . GLN C 2 61 ? 20.611 15.588 -12.524 1.00 45.07 235 GLN C N 1
ATOM 10141 C CA . GLN C 2 61 ? 19.509 14.691 -12.208 1.00 43.98 235 GLN C CA 1
ATOM 10142 C C . GLN C 2 61 ? 18.175 15.431 -12.137 1.00 39.55 235 GLN C C 1
ATOM 10143 O O . GLN C 2 61 ? 18.057 16.444 -11.449 1.00 42.60 235 GLN C O 1
ATOM 10149 N N . ARG C 2 62 ? 17.180 14.928 -12.863 1.00 42.40 236 ARG C N 1
ATOM 10150 C CA . ARG C 2 62 ? 15.814 15.428 -12.745 1.00 28.41 236 ARG C CA 1
ATOM 10151 C C . ARG C 2 62 ? 15.112 14.713 -11.601 1.00 41.63 236 ARG C C 1
ATOM 10152 O O . ARG C 2 62 ? 15.559 13.657 -11.153 1.00 43.19 236 ARG C O 1
ATOM 10160 N N . CYS C 2 63 ? 14.004 15.280 -11.142 1.00 32.54 237 CYS C N 1
ATOM 10161 C CA . CYS C 2 63 ? 13.147 14.594 -10.186 1.00 40.55 237 CYS C CA 1
ATOM 10162 C C . CYS C 2 63 ? 12.209 13.651 -10.918 1.00 48.80 237 CYS C C 1
ATOM 10163 O O . CYS C 2 63 ? 12.071 13.718 -12.139 1.00 66.82 237 CYS C O 1
ATOM 10166 N N . TYR C 2 64 ? 11.560 12.775 -10.162 1.00 51.69 238 TYR C N 1
ATOM 10167 C CA . TYR C 2 64 ? 10.577 11.857 -10.716 1.00 51.91 238 TYR C CA 1
ATOM 10168 C C . TYR C 2 64 ? 9.326 12.602 -11.181 1.00 58.53 238 TYR C C 1
ATOM 10169 O O . TYR C 2 64 ? 9.185 13.807 -10.955 1.00 50.56 238 TYR C O 1
ATOM 10178 N N . CYS C 2 65 ? 8.426 11.877 -11.838 1.00 63.87 239 CYS C N 1
ATOM 10179 C CA . CYS C 2 65 ? 7.139 12.434 -12.238 1.00 62.96 239 CYS C CA 1
ATOM 10180 C C . CYS C 2 65 ? 6.182 12.493 -11.049 1.00 67.56 239 CYS C C 1
ATOM 10181 O O . CYS C 2 65 ? 6.203 11.621 -10.176 1.00 61.05 239 CYS C O 1
ATOM 10184 N N . GLY C 2 66 ? 5.346 13.527 -11.023 1.00 72.11 240 GLY C N 1
ATOM 10185 C CA . GLY C 2 66 ? 4.449 13.766 -9.906 1.00 69.45 240 GLY C CA 1
ATOM 10186 C C . GLY C 2 66 ? 3.395 12.693 -9.711 1.00 65.01 240 GLY C C 1
ATOM 10187 O O . GLY C 2 66 ? 3.336 11.720 -10.461 1.00 54.36 240 GLY C O 1
ATOM 10188 N N . GLU C 2 67 ? 2.558 12.882 -8.694 1.00 73.14 241 GLU C N 1
ATOM 10189 C CA . GLU C 2 67 ? 1.503 11.930 -8.363 1.00 71.56 241 GLU C CA 1
ATOM 10190 C C . GLU C 2 67 ? 0.587 11.654 -9.552 1.00 72.57 241 GLU C C 1
ATOM 10191 O O . GLU C 2 67 ? 0.048 12.580 -10.162 1.00 65.65 241 GLU C O 1
ATOM 10197 N N . GLY C 2 68 ? 0.416 10.375 -9.875 1.00 71.13 242 GLY C N 1
ATOM 10198 C CA . GLY C 2 68 ? -0.466 9.966 -10.954 1.00 66.43 242 GLY C CA 1
ATOM 10199 C C . GLY C 2 68 ? 0.110 10.228 -12.331 1.00 73.17 242 GLY C C 1
ATOM 10200 O O . GLY C 2 68 ? -0.620 10.270 -13.323 1.00 76.67 242 GLY C O 1
ATOM 10201 N N . LEU C 2 69 ? 1.425 10.411 -12.391 1.00 73.07 243 LEU C N 1
ATOM 10202 C CA . LEU C 2 69 ? 2.116 10.621 -13.657 1.00 54.29 243 LEU C CA 1
ATOM 10203 C C . LEU C 2 69 ? 3.148 9.527 -13.890 1.00 51.51 243 LEU C C 1
ATOM 10204 O O . LEU C 2 69 ? 3.771 9.034 -12.949 1.00 65.11 243 LEU C O 1
ATOM 10209 N N . SER C 2 70 ? 3.324 9.151 -15.150 1.00 38.81 244 SER C N 1
ATOM 10210 C CA . SER C 2 70 ? 4.264 8.100 -15.511 1.00 49.61 244 SER C CA 1
ATOM 10211 C C . SER C 2 70 ? 5.196 8.594 -16.614 1.00 54.19 244 SER C C 1
ATOM 10212 O O . SER C 2 70 ? 4.759 9.274 -17.544 1.00 63.02 244 SER C O 1
ATOM 10215 N N . CYS C 2 71 ? 6.479 8.266 -16.503 1.00 37.15 245 CYS C N 1
ATOM 10216 C CA . CYS C 2 71 ? 7.455 8.697 -17.498 1.00 32.24 245 CYS C CA 1
ATOM 10217 C C . CYS C 2 71 ? 7.395 7.800 -18.728 1.00 38.11 245 CYS C C 1
ATOM 10218 O O . CYS C 2 71 ? 8.019 6.741 -18.767 1.00 56.63 245 CYS C O 1
ATOM 10221 N N . ARG C 2 72 ? 6.630 8.234 -19.727 1.00 41.68 246 ARG C N 1
ATOM 10222 C CA . ARG C 2 72 ? 6.444 7.474 -20.960 1.00 50.53 246 ARG C CA 1
ATOM 10223 C C . ARG C 2 72 ? 6.973 8.248 -22.162 1.00 46.46 246 ARG C C 1
ATOM 10224 O O . ARG C 2 72 ? 7.262 9.440 -22.068 1.00 57.13 246 ARG C O 1
ATOM 10232 N N . ILE C 2 73 ? 7.089 7.567 -23.296 1.00 35.69 247 ILE C N 1
ATOM 10233 C CA . ILE C 2 73 ? 7.585 8.206 -24.506 1.00 40.48 247 ILE C CA 1
ATOM 10234 C C . ILE C 2 73 ? 6.477 8.990 -25.211 1.00 49.98 247 ILE C C 1
ATOM 10235 O O . ILE C 2 73 ? 5.299 8.640 -25.119 1.00 48.08 247 ILE C O 1
ATOM 10240 N N . GLN C 2 74 ? 6.862 10.060 -25.902 1.00 48.07 248 GLN C N 1
ATOM 10241 C CA . GLN C 2 74 ? 5.921 10.854 -26.685 1.00 52.76 248 GLN C CA 1
ATOM 10242 C C . GLN C 2 74 ? 5.465 10.088 -27.920 1.00 63.22 248 GLN C C 1
ATOM 10243 O O . GLN C 2 74 ? 6.205 9.264 -28.454 1.00 66.71 248 GLN C O 1
ATOM 10249 N N . LYS C 2 75 ? 4.250 10.365 -28.379 1.00 67.30 249 LYS C N 1
ATOM 10250 C CA . LYS C 2 75 ? 3.750 9.730 -29.592 1.00 83.43 249 LYS C CA 1
ATOM 10251 C C . LYS C 2 75 ? 3.238 10.762 -30.593 1.00 93.03 249 LYS C C 1
ATOM 10252 O O . LYS C 2 75 ? 3.743 10.856 -31.714 1.00 95.22 249 LYS C O 1
ATOM 10258 N N . ARG C 2 85 ? 13.502 11.360 -30.015 1.00 53.66 259 ARG C N 1
ATOM 10259 C CA . ARG C 2 85 ? 12.377 10.866 -29.226 1.00 72.93 259 ARG C CA 1
ATOM 10260 C C . ARG C 2 85 ? 12.568 11.126 -27.732 1.00 74.16 259 ARG C C 1
ATOM 10261 O O . ARG C 2 85 ? 13.445 10.540 -27.092 1.00 69.99 259 ARG C O 1
ATOM 10269 N N . LEU C 2 86 ? 11.734 12.005 -27.183 1.00 59.55 260 LEU C N 1
ATOM 10270 C CA . LEU C 2 86 ? 11.798 12.359 -25.769 1.00 45.09 260 LEU C CA 1
ATOM 10271 C C . LEU C 2 86 ? 10.767 11.601 -24.946 1.00 50.36 260 LEU C C 1
ATOM 10272 O O . LEU C 2 86 ? 9.859 10.968 -25.486 1.00 61.34 260 LEU C O 1
ATOM 10277 N N . HIS C 2 87 ? 10.913 11.678 -23.629 1.00 51.53 261 HIS C N 1
ATOM 10278 C CA . HIS C 2 87 ? 9.927 11.130 -22.709 1.00 42.94 261 HIS C CA 1
ATOM 10279 C C . HIS C 2 87 ? 9.312 12.258 -21.887 1.00 49.26 261 HIS C C 1
ATOM 10280 O O . HIS C 2 87 ? 10.014 13.164 -21.428 1.00 43.18 261 HIS C O 1
ATOM 10287 N N . THR C 2 88 ? 7.995 12.208 -21.714 1.00 36.33 262 THR C N 1
ATOM 10288 C CA . THR C 2 88 ? 7.293 13.220 -20.936 1.00 40.45 262 THR C CA 1
ATOM 10289 C C . THR C 2 88 ? 6.445 12.577 -19.846 1.00 46.63 262 THR C C 1
ATOM 10290 O O . THR C 2 88 ? 6.108 11.398 -19.927 1.00 51.36 262 THR C O 1
ATOM 10294 N N . CYS C 2 89 ? 6.114 13.352 -18.818 1.00 50.07 263 CYS C N 1
ATOM 10295 C CA . CYS C 2 89 ? 5.246 12.861 -17.755 1.00 46.93 263 CYS C CA 1
ATOM 10296 C C . CYS C 2 89 ? 3.808 12.816 -18.246 1.00 50.64 263 CYS C C 1
ATOM 10297 O O . CYS C 2 89 ? 3.230 13.844 -18.596 1.00 51.16 263 CYS C O 1
ATOM 10300 N N . GLN C 2 90 ? 3.236 11.617 -18.276 1.00 53.36 264 GLN C N 1
ATOM 10301 C CA . GLN C 2 90 ? 1.875 11.431 -18.762 1.00 45.58 264 GLN C CA 1
ATOM 10302 C C . GLN C 2 90 ? 1.047 10.664 -17.736 1.00 48.78 264 GLN C C 1
ATOM 10303 O O . GLN C 2 90 ? 1.598 9.941 -16.904 1.00 46.72 264 GLN C O 1
ATOM 10309 N N . ARG C 2 91 ? -0.273 10.829 -17.792 1.00 55.69 265 ARG C N 1
ATOM 10310 C CA . ARG C 2 91 ? -1.170 10.142 -16.865 1.00 64.76 265 ARG C CA 1
ATOM 10311 C C . ARG C 2 91 ? -1.429 8.702 -17.295 1.00 77.75 265 ARG C C 1
ATOM 10312 O O . ARG C 2 91 ? -1.502 8.405 -18.487 1.00 89.30 265 ARG C O 1
ATOM 10320 N N . HIS C 2 92 ? -1.569 7.815 -16.315 1.00 81.84 266 HIS C N 1
ATOM 10321 C CA . HIS C 2 92 ? -1.804 6.398 -16.576 1.00 83.56 266 HIS C CA 1
ATOM 10322 C C . HIS C 2 92 ? -3.037 6.184 -17.448 1.00 82.67 266 HIS C C 1
ATOM 10323 O O . HIS C 2 92 ? -3.454 5.050 -17.684 1.00 87.09 266 HIS C O 1
#

Radius of gyration: 41.77 Å; Cα contacts (8 Å, |Δi|>4): 3659; chains: 3; bounding box: 66×120×116 Å

Organism: Homo sapiens (NCBI:txid9606)

Sequence (1298 aa):
PEAFLLFSRRADIRRISLETNNNNVAIPLTGVKEASALDFDVTDNRIYWTDISLKTISRAFMNGSALEHVVEFGLDYPEGMAVDWLGKNLYWADTGTNRIEVSKLDGQHRQVLVWKDLDSPRALALDPAEGFMYWTEWGGKPKIDRAAMDGSERTTLVPNVGRANGLTIDYAKRRLYWTDLDTNLIESSNMLGLNREVIADDLPHPFGLTQYQDYIYWTDWSRRSIERANKTSGQNRTIIQGHLDYVMDILVFHSSRQSGWNECASSNGHCSHLCLAVPVGGFVCGCPAHYSLNADNRTCSAPTTFLLFSQKSAINRMVIDEQQSPDIILPIHSLRNVRAIDYDPLDKQLYWIDSRQNMIRKAQEDGSQGFTVVVSEIQPYDLSIDIYSRYIYWTCEATNVINVTRLDGRSVGVVLKGEQDRPRAIVVNPEKGYMYFTNLQERSPKIERAALDGTEREVLFFSGLSKPIALALDSRLGKLFWADSDLRRIESSDLSGANRIVLEDSNILQPVGLTVFENWLYWIDKQQQMIEKIDMTGREGRTKVQARIAQLSDIHAVKELNLQEYRQHPCAQDNGGCSHICLVKGDGTTRCSCPMHLVLLQDELSCGEPADPEAFLLFSRRADIRRISLETNNNNVAIPLTGVKEASALDFDVTDNRIYWTDISLKTISRAFMNGSALEHVVEFGLDYPEGMAVDWLGKNLYWADTGTNRIEVSKLDGQHRQVLVWKDLDSPRALALDPAEGFMYWTEWGGKPKIDRAAMDGSERTTLVPNVGRANGLTIDYAKRRLYWTDLDTNLIESSNMLGLNREVIADDLPHPFGLTQYQDYIYWTDWSRRSIERANKTSGQNRTIIQGHLDYVMDILVFHSSRQSGWNECASSNGHCSHLCLAVPVGGFVCGCPAHYSLNADNRTCSAPTTFLLFSQKSAINRMVIDEQQSPDIILPIHSLRNVRAIDYDPLDKQLYWIDSRQNMIRKAQEDGSQGFTVVVSEIQPYDLSIDIYSRYIYWTCEATNVINVTRLDGRSVGVVLKGEQDRPRAIVVNPEKGYMYFTNLQERSPKIERAALDGTEREVLFFSGLSKPIALALDSRLGKLFWADSDLRRIESSDLSGANRIVLEDSNILQPVGLTVFENWLYWIDKQQQMIEKIDMTGREGRTKVQARIAQLSDIHAVKELNLQEYRQHPCAQDNGGCSHICLVKGDGTTRCSCPMHLVLLQDELSCGEPKGQEGSVCLRSSDCASGLCCARHFWSKICKPVLKEGQVCTKHRRKGSHGLEIFQRCYCGEGLSCRIQKRLHTCQRH